Protein 8X3X (pdb70)

Nearest PDB structures (foldseek):
  8x3x-assembly1_B  TM=1.002E+00  e=0.000E+00  Brevibacillus
  8xod-assembly2_C  TM=1.001E+00  e=0.000E+00  Brevibacillus
  6lpi-assembly1_A  TM=9.010E-01  e=2.140E-49  Escherichia coli K-12
  6lpi-assembly4_D  TM=9.092E-01  e=2.651E-47  Escherichia coli K-12
  6deo-assembly1_A  TM=9.038E-01  e=7.272E-44  Candida albicans SC5314

Sequence (1070 aa):
SSKTVTAVELLVRQMEAEGVSYVFGIPGGPLMPLYEAIFSRKKIQPILTKHEEGAAFMAEGYARVSGKLGVCCATTGPGATNALTGIACAYSDSTPVLLLTAQVGTAAFGKGALQESTVHGVDLVSIFSPITKLSVMIPTAEKMGEMTRRALRTAQSGRPGPIHLNIPADIAKHPVPLEVFPPMNYRGGKPAPTIMDVVRVAELIFHAKRPAILAGHGIECAKAWEELLDFAELTGIPVATTPKGKSSFPENHALSLGVFGFAGHQKATDYLLSGDVDVLIVIGSSLGDWQTNSWDPRLTPSVALIQIDIDPMEIGKNYPVDVGINADASETLKALILCIRSSGKGIHPAMVVEAMQNRLPADTILFVDNGSCINWGVHCYLAQTPGAFQIGLGLAAMGHAVAAAIGGKLAAPDRPVVALVGDAAFAMNGMEIHTAAEYKIPVTWIVLNNGGHGLVHLGEQHQFDSKFDISSFRKSIDFCKMAESLGVKSYRAETVEDFDAALKGALAMNTPCLIDVQVDIDVLPPGMKQRFDKTVTAVELLVRQMEAEGVSYVFGIPGGPLMPLYEAIFSRKKIQPILTKHEEGAAFMAEGYARVSGKLGVCCATTGPGATNALTGIACAYSDSTPVLLLTAQVGTAAFGKGALQESTVHGVDLVSIFSPITKLSVMIPTAEKMGEMTRRALRTAQSGRPGPIHLNIPADIAKHPVPLEVFPPMNYRGGKPAPTIMDVVRVAELIFHAKRPAILAGHGIECAKAWEELLDFAELTGIPVATTPKGKSSFPENHALSLGVFGFAGHQKATDYLLSGDVDVLIVIGSSLGDWQTNSWDPRLTPSVALIQIDIDPMEIGKNYPVDVGINADASETLKALILCIRSSGKGIHPAMVVEAMQNRLPADTILFVDNGSCINWGVHCYLAQTPGAFQIGLGLAAMGHAVAAAIGGKLAAPDRPVVALVGDAAFAMNGMEIHTAAEYKIPVTWIVLNNGGHGLVHLGEQHQFDSKFDISSFRKSIDFCKMAESLGVKSYRAETVEDFDAALKGALAMNTPCLIDVQVDIDVLPPGMKQRFDMLNKSY

Secondary structure (DSSP, 8-state):
---EEEHHHHHHHHHHHTT--EEEE---GGGHHHHHHHHHHSSSEEEE-SSHHHHHHHHHHHHHHHTS-EEEEE-TTHHHHHTHHHHHHHHHHT--EEEEEEE--GGGTTS--TT--STTS--HHHHHGGGSSEEEE---GGGHHHHHHHHHHHHHSSS---EEEEEETTGGGSEEE-----GGGTS-------HHHHHHHHHHHHH-SSEEEEE-THHHHTT-HHHHHHHHHHHT--EEE-STTTTSS-TTSTTEEEE-STT--HHHHHHHHSS---EEEEES----TTTTTTT-GGGS-SSEEEEEES-GGGTTSSS--SEEEES-HHHHHHHHHHHHHHH-----HHHHHHHHHHHS-TT-EEEE-SSHHHHHHHHH----STT-EEE--SS--TTHHHHHHHHHHHH-TTS-EEEEEEHHHHHHHGGGHHHHHHHT---EEEEEE-SB-HHHHHHHHHHSTT---SSB-SS---HHHHHHHTT-EEEEESSHHHHHHHHHHHHHH-S-EEEEEE--TT---TTTTT---/-EEEHHHHHHHHHHHTT--EEEE---GGGHHHHHHHHHH-SSEEEE-SSHHHHHHHHHHHHHHHSS-EEEEE-TTHHHHHTHHHHHHHHHTT--EEEEEEE--GGGTTTT-TT--STTS--HHHHHGGGSSEEEE---GGGHHHHHHHHHHHHHSSS---EEEEEETTGGGSEEE-----GGGTS-------HHHHHHHHHHHHH-SS-EEEE-THHHHHT-HHHHHHHHHHHT--EEE-STTTTSS-TTSTTEEEE-STT--HHHHHHHHSS--SEEEEES----TTTTTTT-GGGS-SSEEEEEES-GGGTTSSS--SEEEES-HHHHHHHHHHHHHHH-----HHHHHHHHHHHS-TT-EEEE-SSHHHHHHHHH----STT-EEE--SS--TTHHHHHHHHHHHH-TTS-EEEEEEHHHHHHHGGGHHHHHHHT---EEEEEE-SB-HHHHHHHHHHSTT---SSB-SS---HHHHHHHTT-EEEEESSHHHHHHHHHHHHHHSS-EEEEEE--TT---TTTTTTTHHHHHH-

Solvent-accessible surface area: 34961 Å² total; per-residue (Å²): 172,97,132,72,10,41,0,4,31,8,0,0,45,4,0,25,40,16,33,8,38,37,0,1,0,3,8,10,24,24,5,7,2,4,1,28,5,2,73,75,78,185,143,4,99,18,6,13,1,7,15,6,2,0,1,0,0,0,0,2,0,12,2,22,34,31,32,68,2,2,1,1,1,0,14,0,0,7,4,0,3,12,1,0,3,0,0,0,1,0,76,26,1,12,2,23,0,1,0,0,0,1,2,15,8,54,87,17,60,23,60,29,11,43,26,11,1,12,114,121,18,2,21,0,40,46,0,0,61,30,0,10,81,37,18,34,59,0,64,65,9,111,61,0,10,88,36,0,41,121,1,1,87,32,0,35,36,40,85,23,2,0,0,0,0,0,9,0,2,23,14,4,70,79,98,5,79,56,100,54,68,71,34,157,89,18,61,64,77,103,57,59,17,84,141,154,32,7,69,117,0,4,97,38,15,57,122,21,182,94,23,0,0,0,0,0,18,18,0,20,36,15,113,0,59,142,29,0,54,42,0,0,93,58,34,42,0,18,1,0,4,3,2,34,2,3,5,6,3,26,16,94,48,106,38,9,15,5,0,0,10,14,3,19,34,122,102,0,38,80,40,4,9,66,52,93,7,14,2,1,0,0,0,11,5,32,6,2,32,30,35,0,58,67,39,18,110,144,5,64,15,77,94,3,5,0,2,1,16,34,24,67,156,17,39,32,78,25,14,103,48,72,1,36,2,70,0,2,8,10,60,0,0,98,31,0,18,133,35,12,124,96,56,69,155,67,12,86,1,27,86,0,4,91,9,0,60,114,78,19,54,94,58,3,2,0,5,1,0,7,24,20,1,6,0,10,0,0,65,42,23,68,3,91,35,74,13,8,1,6,1,6,17,24,3,10,1,46,0,7,3,0,0,2,0,0,0,0,14,28,25,9,93,123,59,29,4,0,0,1,0,17,3,8,2,0,2,18,7,0,10,2,0,2,0,0,19,18,85,134,5,27,1,8,0,0,0,6,10,24,11,3,17,9,43,24,25,3,6,5,70,82,91,16,121,75,129,16,69,10,1,43,18,164,123,60,4,50,0,27,66,0,0,96,3,3,29,4,84,36,84,101,0,87,64,57,122,66,0,46,68,2,0,127,22,4,48,88,51,107,42,2,0,0,0,2,0,63,12,70,27,77,33,62,3,27,29,4,116,146,93,34,162,194,64,15,40,0,4,34,8,0,0,55,3,0,26,41,18,32,11,41,44,0,0,0,3,8,10,54,37,6,8,14,4,2,28,7,2,57,58,62,166,132,4,85,10,2,14,1,8,15,8,1,0,1,0,0,0,0,2,1,12,2,20,34,30,32,78,3,1,0,2,1,0,14,0,0,7,3,0,2,13,1,0,2,0,0,0,0,0,79,26,1,12,4,20,0,0,0,0,0,1,2,13,22,82,94,18,61,23,59,28,12,45,23,10,1,11,112,127,18,3,19,0,38,44,0,0,58,30,0,11,78,38,17,35,60,0,68,69,9,115,64,0,11,84,34,1,43,114,0,0,83,33,0,33,35,37,82,20,2,0,0,0,0,0,9,4,31,50,10,4,105,87,100,7,84,48,104,54,79,69,35,162,103,19,69,63,80,96,57,63,18,74,136,138,42,10,80,112,0,3,83,17,15,56,130,20,194,87,22,0,0,0,0,0,19,20,0,21,37,16,113,0,64,122,24,0,50,54,0,0,93,63,34,42,0,16,1,0,4,2,3,33,2,4,4,6,2,28,19,99,45,100,36,7,7,12,0,0,7,13,4,17,42,124,119,0,42,79,43,5,13,62,54,91,6,17,2,2,0,0,0,11,5,31,6,2,22,30,39,0,71,20,44,19,107,140,6,70,16,83,94,3,5,0,2,0,15,34,24,67,156,20,39,33,74,28,11,110,46,93,9,35,2,70,0,4,9,12,65,0,0,88,31,0,13,122,41,12,132,102,58,68,154,67,11,88,2,32,83,0,3,90,10,0,56,125,87,16,57,78,58,1,3,1,6,1,0,8,24,20,2,6,0,10,0,0,58,44,19,62,2,81,30,72,13,6,1,6,1,6,16,25,2,11,0,44,0,9,4,0,0,1,0,0,0,0,21,27,24,14,92,139,61,27,4,1,0,1,0,18,2,9,3,0,3,18,6,0,11,2,0,2,0,0,23,19,69,128,5,38,1,7,0,0,0,5,10,23,10,2,15,9,43,25,24,2,5,3,66,85,32,6,121,75,129,14,70,8,1,47,18,147,134,60,3,63,0,24,53,0,0,76,2,1,31,4,108,29,61,105,0,88,61,46,126,73,0,40,64,2,0,106,18,5,54,73,41,118,58,8,0,0,0,2,0,64,13,72,28,75,30,68,3,30,30,2,114,140,44,10,78,74,20,68,139,24,39

Foldseek 3Di:
DADWFFLLLLLVVQVVLQVAAEEEFADDDLCVLNVVSCVVVPGRYYFYFDWLCLRLLLQQLLCLQQVGEGEYEAEAAPRLVRNQVSQLLQLLLLTEYEYEYEAEAPVCPLVPDDSHCPPNHVPSQVVNVVRFLERDEQPASQCSQVVSLVSRQSQLAQRHHYYYYYYYSVSRGDIYHNDHDRNCVRHDDWFAFDPVLLVVVLVCLLPWPAEAEEEESLLSNLVQLVLVVVLCVLSVHAYEYALQCPQSYQQVDPRYQAHPFFLTDPSVVCRQQVQRHAEYEYEADLPDCRRCVHLPVSNDHNHFYHYEGCHQVSFCPRHHGPHYTNTRRNNHSVSNVVVNVVVVRLDALLLLLVLCLVDFPLQEQEEEAAALSSSSCRNRHRNGHHSSYHYSPSVRDQLSRLSNQLSNCVSPVPHAYEYEHEQVSCVVRVLRVLSLQVVQRQYEYEYAFQQWRLLVCQLCVPPVVVPDDPTHHPDTDDVCVVCVVSVAHEFEASDSVSSSVQVVVSVVPSGYYYYHNHYHSNDDGRNVVVDVD/DKFALLLLLVVQVVLQVAAEEEFADDDLRVLNVVSCVVVPGRYYFYFPWLLLRLLQQQLLQLQQVGEGEYEAEAAPRLVRNQVSQLLQLLLLTEYEYEYEAEAPVCPLVDDDSHQPPNHVPSQVVCVVRFQERDEDPASQCSVVVSLVSRQRQLPQRHHYYYYYYYSVSRGDMYDNDHDRNPVRHDDWFAFDPVLLVVVLVCLLPWPAEAEEEESLLSNLVQQVLVVLLCVLRVHAYEYALQRPQSYQCVDPRYQAHPFFLTDPSVVCRQLVQRHAEYEYEADLCDCRNCVHLPVSNDHNHFYHYEGCHQCSFCPRHRGPHYTNTRRNNHSVSNSVVNVVVPRCDALLLVLVLCQVPFDLQEQEEEAAALSSSNCRNRHGNRHHSSYHYSPSPRDQLSSLSNQLSNCVSPVVHAYEYEHEQVSCVVRVLRVLSCQVVQRQYEYEYAFQQWGLLVCQCCVPPVVVPDDPTHHPDTDDVQVVCVVSVAHEFERSDSVSSSVQVVCSVPPSGYYYYHNHHHSPDDGRNSVVPSVVVVVVD

B-factor: mean 42.08, std 12.71, range [18.89, 112.91]

Radius of gyration: 29.62 Å; Cα contacts (8 Å, |Δi|>4): 2730; chains: 2; bounding box: 108×72×62 Å

Structure (mmCIF, N/CA/C/O backbone):
data_8X3X
#
_entry.id   8X3X
#
_cell.length_a   97.341
_cell.length_b   110.365
_cell.length_c   112.514
_cell.angle_alpha   90.000
_cell.angle_beta   90.000
_cell.angle_gamma   90.000
#
_symmetry.space_group_name_H-M   'P 2 21 21'
#
loop_
_entity.id
_entity.type
_entity.pdbx_description
1 polymer BbmA
2 non-polymer 'THIAMINE DIPHOSPHATE'
3 non-polymer "ADENOSINE-5'-DIPHOSPHATE"
4 non-polymer '3-(4-HYDROXY-PHENYL)PYRUVIC ACID'
5 non-polymer 'MAGNESIUM ION'
6 water water
#
loop_
_atom_site.group_PDB
_atom_site.id
_atom_site.type_symbol
_atom_site.label_atom_id
_atom_site.label_alt_id
_atom_site.label_comp_id
_atom_site.label_asym_id
_atom_site.label_entity_id
_atom_site.label_seq_id
_atom_site.pdbx_PDB_ins_code
_atom_site.Cartn_x
_atom_site.Cartn_y
_atom_site.Cartn_z
_atom_site.occupancy
_atom_site.B_iso_or_equiv
_atom_site.auth_seq_id
_atom_site.auth_comp_id
_atom_site.auth_asym_id
_atom_site.auth_atom_id
_atom_site.pdbx_PDB_model_num
ATOM 1 N N . SER A 1 3 ? -39.74800 29.76900 23.73000 1.000 68.55296 -1 SER A N 1
ATOM 2 C CA . SER A 1 3 ? -39.51200 30.00200 25.15100 1.000 64.24191 -1 SER A CA 1
ATOM 3 C C . SER A 1 3 ? -40.12000 28.88500 26.01500 1.000 59.09656 -1 SER A C 1
ATOM 4 O O . SER A 1 3 ? -40.14700 28.98500 27.24800 1.000 53.36692 -1 SER A O 1
ATOM 7 N N . SER A 1 4 ? -40.59700 27.83100 25.35100 1.000 54.53285 0 SER A N 1
ATOM 8 C CA . SER A 1 4 ? -41.27100 26.69900 25.97500 1.000 58.15960 0 SER A CA 1
ATOM 9 C C . SER A 1 4 ? -40.26000 25.74800 26.61100 1.000 55.09871 0 SER A C 1
ATOM 10 O O . SER A 1 4 ? -39.05100 25.81800 26.37100 1.000 52.83265 0 SER A O 1
ATOM 13 N N . LYS A 1 5 ? -40.75200 24.83900 27.39900 1.000 51.05349 1 LYS A N 1
ATOM 14 C CA . LYS A 1 5 ? -39.93100 23.89000 28.07300 1.000 51.57197 1 LYS A CA 1
ATOM 15 C C . LYS A 1 5 ? -39.17900 22.97000 27.10900 1.000 45.02119 1 LYS A C 1
ATOM 16 O O . LYS A 1 5 ? -39.67400 22.59400 26.09900 1.000 44.55008 1 LYS A O 1
ATOM 22 N N . THR A 1 6 ? -37.96600 22.63500 27.45900 1.000 38.43619 2 THR A N 1
ATOM 23 C CA . THR A 1 6 ? -37.17600 21.74100 26.67700 1.000 44.04475 2 THR A CA 1
ATOM 24 C C . THR A 1 6 ? -36.80500 20.48100 27.43200 1.000 41.54709 2 THR A C 1
ATOM 25 O O . THR A 1 6 ? -36.78700 20.48300 28.61900 1.000 38.17037 2 THR A O 1
ATOM 29 N N . VAL A 1 7 ? -36.55300 19.40400 26.70500 1.000 37.74400 3 VAL A N 1
ATOM 30 C CA . VAL A 1 7 ? -36.05500 18.16200 27.27600 1.000 36.30698 3 VAL A CA 1
ATOM 31 C C . VAL A 1 7 ? -34.81400 17.78000 26.48100 1.000 39.04679 3 VAL A C 1
ATOM 32 O O . VAL A 1 7 ? -34.57300 18.29600 25.38600 1.000 42.21559 3 VAL A O 1
ATOM 36 N N . THR A 1 8 ? -34.01600 16.87000 27.03800 1.000 35.37529 4 THR A N 1
ATOM 37 C CA . THR A 1 8 ? -32.91300 16.32500 26.25200 1.000 30.71421 4 THR A CA 1
ATOM 38 C C . THR A 1 8 ? -33.46600 15.56400 25.05400 1.000 29.57460 4 THR A C 1
ATOM 39 O O . THR A 1 8 ? -34.58600 15.04900 25.08600 1.000 32.88552 4 THR A O 1
ATOM 43 N N . ALA A 1 9 ? -32.66200 15.49100 23.98400 1.000 30.49050 5 ALA A N 1
ATOM 44 C CA . ALA A 1 9 ? -33.10300 14.75900 22.80100 1.000 33.39874 5 ALA A CA 1
ATOM 45 C C . ALA A 1 9 ? -33.44500 13.32000 23.14800 1.000 38.98362 5 ALA A C 1
ATOM 46 O O . ALA A 1 9 ? -34.42400 12.76100 22.63500 1.000 37.49923 5 ALA A O 1
ATOM 48 N N . VAL A 1 10 ? -32.63600 12.69500 24.00600 1.000 32.16701 6 VAL A N 1
ATOM 49 C CA . VAL A 1 10 ? -32.87900 11.29500 24.32300 1.000 37.17551 6 VAL A CA 1
ATOM 50 C C . VAL A 1 10 ? -34.14100 11.15000 25.18400 1.000 33.95670 6 VAL A C 1
ATOM 51 O O . VAL A 1 10 ? -34.89200 10.18400 25.03000 1.000 32.57496 6 VAL A O 1
ATOM 55 N N . GLU A 1 11 ? -34.43100 12.11900 26.06600 1.000 35.33318 7 GLU A N 1
ATOM 56 C CA . GLU A 1 11 ? -35.70200 12.05800 26.78700 1.000 31.14321 7 GLU A CA 1
ATOM 57 C C . GLU A 1 11 ? -36.89400 12.28000 25.85400 1.000 33.14082 7 GLU A C 1
ATOM 58 O O . GLU A 1 11 ? -37.96500 11.69900 26.07300 1.000 27.24537 7 GLU A O 1
ATOM 64 N N . LEU A 1 12 ? -36.74200 13.10400 24.81000 1.000 32.67234 8 LEU A N 1
ATOM 65 C CA . LEU A 1 12 ? -37.81600 13.20900 23.82300 1.000 33.24872 8 LEU A CA 1
ATOM 66 C C . LEU A 1 12 ? -38.09100 11.85300 23.18900 1.000 31.75907 8 LEU A C 1
ATOM 67 O O . LEU A 1 12 ? -39.25000 11.43700 23.04900 1.000 29.50091 8 LEU A O 1
ATOM 72 N N . LEU A 1 13 ? -37.02500 11.14100 22.81700 1.000 28.95874 9 LEU A N 1
ATOM 73 C CA . LEU A 1 13 ? -37.16700 9.81200 22.22200 1.000 31.76960 9 LEU A CA 1
ATOM 74 C C . LEU A 1 13 ? -37.95200 8.87300 23.14100 1.000 32.81446 9 LEU A C 1
ATOM 75 O O . LEU A 1 13 ? -38.88900 8.19200 22.70600 1.000 30.52998 9 LEU A O 1
ATOM 80 N N . VAL A 1 14 ? -37.59600 8.84100 24.43000 1.000 29.92727 10 VAL A N 1
ATOM 81 C CA . VAL A 1 14 ? -38.31400 7.98600 25.38200 1.000 29.20087 10 VAL A CA 1
ATOM 82 C C . VAL A 1 14 ? -39.79400 8.36000 25.42100 1.000 27.84018 10 VAL A C 1
ATOM 83 O O . VAL A 1 14 ? -40.67800 7.49700 25.33600 1.000 33.37505 10 VAL A O 1
ATOM 87 N N . ARG A 1 15 ? -40.08300 9.66300 25.54700 1.000 30.88002 11 ARG A N 1
ATOM 88 C CA . ARG A 1 15 ? -41.46600 10.12500 25.59600 1.000 29.18245 11 ARG A CA 1
ATOM 89 C C . ARG A 1 15 ? -42.23400 9.73900 24.33500 1.000 32.10648 11 ARG A C 1
ATOM 90 O O . ARG A 1 15 ? -43.40400 9.34800 24.41300 1.000 34.24095 11 ARG A O 1
ATOM 98 N N . GLN A 1 16 ? -41.60700 9.86200 23.16100 1.000 31.69327 12 GLN A N 1
ATOM 99 C CA . GLN A 1 16 ? -42.30600 9.48700 21.93300 1.000 27.94809 12 GLN A CA 1
ATOM 100 C C . GLN A 1 16 ? -42.54800 7.98500 21.87700 1.000 33.04607 12 GLN A C 1
ATOM 101 O O . GLN A 1 16 ? -43.57300 7.53600 21.35300 1.000 28.54290 12 GLN A O 1
ATOM 107 N N . MET A 1 17 ? -41.61300 7.18900 22.39700 1.000 30.70105 13 MET A N 1
ATOM 108 C CA . MET A 1 17 ? -41.85400 5.75500 22.50400 1.000 30.11414 13 MET A CA 1
ATOM 109 C C . MET A 1 17 ? -42.98400 5.46100 23.48100 1.000 28.68765 13 MET A C 1
ATOM 110 O O . MET A 1 17 ? -43.77500 4.53600 23.26400 1.000 29.59039 13 MET A O 1
ATOM 115 N N . GLU A 1 18 ? -43.06200 6.21900 24.57900 1.000 30.51945 14 GLU A N 1
ATOM 116 C CA . GLU A 1 18 ? -44.16800 6.02600 25.51400 1.000 36.34120 14 GLU A CA 1
ATOM 117 C C . GLU A 1 18 ? -45.49700 6.19300 24.80000 1.000 36.34120 14 GLU A C 1
ATOM 118 O O . GLU A 1 18 ? -46.44000 5.42800 25.03400 1.000 30.88791 14 GLU A O 1
ATOM 124 N N . ALA A 1 19 ? -45.58600 7.19500 23.91700 1.000 31.20637 15 ALA A N 1
ATOM 125 C CA . ALA A 1 19 ? -46.83300 7.44400 23.21100 1.000 33.76194 15 ALA A CA 1
ATOM 126 C C . ALA A 1 19 ? -47.19000 6.30400 22.26300 1.000 35.58321 15 ALA A C 1
ATOM 127 O O . ALA A 1 19 ? -48.35800 6.17100 21.90100 1.000 36.34910 15 ALA A O 1
ATOM 129 N N . GLU A 1 20 ? -46.22600 5.45900 21.87100 1.000 35.43583 16 GLU A N 1
ATOM 130 C CA . GLU A 1 20 ? -46.53900 4.26200 21.09300 1.000 31.90909 16 GLU A CA 1
ATOM 131 C C . GLU A 1 20 ? -46.89300 3.05500 21.96200 1.000 35.55953 16 GLU A C 1
ATOM 132 O O . GLU A 1 20 ? -47.11200 1.96700 21.42100 1.000 38.30196 16 GLU A O 1
ATOM 138 N N . GLY A 1 21 ? -46.94000 3.20500 23.28300 1.000 37.19920 17 GLY A N 1
ATOM 139 C CA . GLY A 1 21 ? -47.22700 2.07400 24.15600 1.000 30.36417 17 GLY A CA 1
ATOM 140 C C . GLY A 1 21 ? -46.06000 1.13900 24.38700 1.000 36.54386 17 GLY A C 1
ATOM 141 O O . GLY A 1 21 ? -46.26800 0.00600 24.83400 1.000 35.28844 17 GLY A O 1
ATOM 142 N N . VAL A 1 22 ? -44.83600 1.55700 24.06200 1.000 32.59865 18 VAL A N 1
ATOM 143 C CA . VAL A 1 22 ? -43.67800 0.73500 24.38200 1.000 28.69291 18 VAL A CA 1
ATOM 144 C C . VAL A 1 22 ? -43.60000 0.56800 25.89600 1.000 32.92237 18 VAL A C 1
ATOM 145 O O . VAL A 1 22 ? -43.78200 1.53000 26.65300 1.000 37.27815 18 VAL A O 1
ATOM 149 N N . SER A 1 23 ? -43.34500 -0.66400 26.35100 1.000 35.57269 19 SER A N 1
ATOM 150 C CA . SER A 1 23 ? -43.27800 -0.96200 27.78000 1.000 38.43882 19 SER A CA 1
ATOM 151 C C . SER A 1 23 ? -41.91000 -1.42800 28.25300 1.000 35.25423 19 SER A C 1
ATOM 152 O O . SER A 1 23 ? -41.63400 -1.36200 29.45600 1.000 29.82463 19 SER A O 1
ATOM 155 N N . TYR A 1 24 ? -41.07300 -1.93700 27.36200 1.000 33.65404 20 TYR A N 1
ATOM 156 C CA . TYR A 1 24 ? -39.77700 -2.47800 27.73900 1.000 34.36728 20 TYR A CA 1
ATOM 157 C C . TYR A 1 24 ? -38.74600 -2.05400 26.71000 1.000 33.85932 20 TYR A C 1
ATOM 158 O O . TYR A 1 24 ? -39.07300 -1.84900 25.53800 1.000 32.86710 20 TYR A O 1
ATOM 167 N N . VAL A 1 25 ? -37.49700 -1.93300 27.15100 1.000 29.74830 21 VAL A N 1
ATOM 168 C CA . VAL A 1 25 ? -36.36000 -1.79200 26.24200 1.000 30.18783 21 VAL A CA 1
ATOM 169 C C . VAL A 1 25 ? -35.33000 -2.84500 26.63600 1.000 28.66659 21 VAL A C 1
ATOM 170 O O . VAL A 1 25 ? -34.79000 -2.81100 27.75200 1.000 33.23820 21 VAL A O 1
ATOM 174 N N . PHE A 1 26 ? -35.07700 -3.78400 25.74100 1.000 29.15086 22 PHE A N 1
ATOM 175 C CA . PHE A 1 26 ? -34.16000 -4.88800 25.99800 1.000 30.94055 22 PHE A CA 1
ATOM 176 C C . PHE A 1 26 ? -32.78500 -4.52200 25.47100 1.000 29.32194 22 PHE A C 1
ATOM 177 O O . PHE A 1 26 ? -32.66100 -4.08900 24.32100 1.000 27.81912 22 PHE A O 1
ATOM 185 N N . GLY A 1 27 ? -31.75300 -4.70200 26.29100 1.000 29.68777 23 GLY A N 1
ATOM 186 C CA . GLY A 1 27 ? -30.42200 -4.43000 25.78500 1.000 30.05887 23 GLY A CA 1
ATOM 187 C C . GLY A 1 27 ? -29.36100 -4.53400 26.85700 1.000 32.48547 23 GLY A C 1
ATOM 188 O O . GLY A 1 27 ? -29.58800 -5.05100 27.95700 1.000 32.85131 23 GLY A O 1
ATOM 189 N N . ILE A 1 28 ? -28.19000 -4.02500 26.50300 1.000 29.98254 24 ILE A N 1
ATOM 190 C CA . ILE A 1 28 ? -27.01200 -4.05500 27.36400 1.000 31.69591 24 ILE A CA 1
ATOM 191 C C . ILE A 1 28 ? -26.37700 -2.66900 27.30300 1.000 35.76481 24 ILE A C 1
ATOM 192 O O . ILE A 1 28 ? -26.16800 -2.11500 26.21600 1.000 33.63561 24 ILE A O 1
ATOM 197 N N . PRO A 1 29 ? -26.10200 -2.06100 28.44200 1.000 35.92536 25 PRO A N 1
ATOM 198 C CA . PRO A 1 29 ? -25.52700 -0.71500 28.44900 1.000 35.57005 25 PRO A CA 1
ATOM 199 C C . PRO A 1 29 ? -24.10700 -0.67700 27.88900 1.000 43.91842 25 PRO A C 1
ATOM 200 O O . PRO A 1 29 ? -23.42900 -1.68900 27.66900 1.000 34.45413 25 PRO A O 1
ATOM 204 N N . GLY A 1 30 ? -23.67800 0.55600 27.66000 1.000 37.62293 26 GLY A N 1
ATOM 205 C CA . GLY A 1 30 ? -22.33700 0.88200 27.22300 1.000 37.17551 26 GLY A CA 1
ATOM 206 C C . GLY A 1 30 ? -22.15800 2.37100 27.39200 1.000 40.32062 26 GLY A C 1
ATOM 207 O O . GLY A 1 30 ? -23.13800 3.12200 27.46300 1.000 38.99152 26 GLY A O 1
ATOM 208 N N . GLY A 1 31 ? -20.89700 2.78500 27.49100 1.000 36.73598 27 GLY A N 1
ATOM 209 C CA . GLY A 1 31 ? -20.57000 4.16100 27.76800 1.000 39.54948 27 GLY A CA 1
ATOM 210 C C . GLY A 1 31 ? -21.40000 5.16100 26.97900 1.000 44.32900 27 GLY A C 1
ATOM 211 O O . GLY A 1 31 ? -22.10300 6.00600 27.54600 1.000 38.88098 27 GLY A O 1
ATOM 212 N N . PRO A 1 32 ? -21.31900 5.09200 25.64600 1.000 37.71505 28 PRO A N 1
ATOM 213 C CA . PRO A 1 32 ? -22.03600 6.07800 24.81600 1.000 37.49923 28 PRO A CA 1
ATOM 214 C C . PRO A 1 32 ? -23.54600 5.95200 24.90000 1.000 37.22552 28 PRO A C 1
ATOM 215 O O . PRO A 1 32 ? -24.25600 6.88500 24.49900 1.000 31.30639 28 PRO A O 1
ATOM 219 N N . LEU A 1 33 ? -24.05700 4.83300 25.40000 1.000 38.91519 29 LEU A N 1
ATOM 220 C CA . LEU A 1 33 ? -25.49100 4.60600 25.52100 1.000 36.64650 29 LEU A CA 1
ATOM 221 C C . LEU A 1 33 ? -26.06100 5.07900 26.85400 1.000 42.24717 29 LEU A C 1
ATOM 222 O O . LEU A 1 33 ? -27.28800 5.13600 27.00300 1.000 39.47842 29 LEU A O 1
ATOM 227 N N . MET A 1 34 ? -25.21300 5.41300 27.82600 1.000 36.15960 30 MET A N 1
ATOM 228 C CA . MET A 1 34 ? -25.70800 5.71400 29.16800 1.000 32.33809 30 MET A CA 1
ATOM 229 C C . MET A 1 34 ? -26.79600 6.78600 29.20300 1.000 35.48320 30 MET A C 1
ATOM 230 O O . MET A 1 34 ? -27.71500 6.66200 30.02900 1.000 38.39934 30 MET A O 1
ATOM 235 N N . PRO A 1 35 ? -26.75100 7.85000 28.39400 1.000 37.99140 31 PRO A N 1
ATOM 236 C CA . PRO A 1 35 ? -27.81100 8.87500 28.49100 1.000 38.67306 31 PRO A CA 1
ATOM 237 C C . PRO A 1 35 ? -29.21000 8.32500 28.22400 1.000 32.50916 31 PRO A C 1
ATOM 238 O O . PRO A 1 35 ? -30.18100 8.79300 28.84100 1.000 33.56455 31 PRO A O 1
ATOM 242 N N . LEU A 1 36 ? -29.33500 7.33200 27.33700 1.000 31.43535 32 LEU A N 1
ATOM 243 C CA . LEU A 1 36 ? -30.62600 6.67800 27.10900 1.000 33.65667 32 LEU A CA 1
ATOM 244 C C . LEU A 1 36 ? -31.14800 6.02500 28.38500 1.000 35.33318 32 LEU A C 1
ATOM 245 O O . LEU A 1 36 ? -32.32800 6.16100 28.73500 1.000 31.76433 32 LEU A O 1
ATOM 250 N N . TYR A 1 37 ? -30.27900 5.28400 29.08400 1.000 30.93266 33 TYR A N 1
ATOM 251 C CA . TYR A 1 37 ? -30.68500 4.67900 30.34900 1.000 35.78061 33 TYR A CA 1
ATOM 252 C C . TYR A 1 37 ? -30.99600 5.73700 31.40500 1.000 36.80704 33 TYR A C 1
ATOM 253 O O . TYR A 1 37 ? -31.92100 5.56900 32.20700 1.000 39.35209 33 TYR A O 1
ATOM 262 N N . GLU A 1 38 ? -30.23900 6.83600 31.43300 1.000 33.92775 34 GLU A N 1
ATOM 263 C CA . GLU A 1 38 ? -30.56700 7.90100 32.37400 1.000 33.84090 34 GLU A CA 1
ATOM 264 C C . GLU A 1 38 ? -31.97000 8.44500 32.10700 1.000 39.42052 34 GLU A C 1
ATOM 265 O O . GLU A 1 38 ? -32.73200 8.71500 33.04300 1.000 32.19597 34 GLU A O 1
ATOM 271 N N . ALA A 1 39 ? -32.33700 8.60600 30.83200 1.000 34.44360 35 ALA A N 1
ATOM 272 C CA . ALA A 1 39 ? -33.66300 9.12700 30.53200 1.000 33.90670 35 ALA A CA 1
ATOM 273 C C . ALA A 1 39 ? -34.73200 8.11400 30.91500 1.000 36.72809 35 ALA A C 1
ATOM 274 O O . ALA A 1 39 ? -35.76000 8.47600 31.50200 1.000 38.18616 35 ALA A O 1
ATOM 276 N N . ILE A 1 40 ? -34.49600 6.83100 30.61300 1.000 31.30112 36 ILE A N 1
ATOM 277 C CA . ILE A 1 40 ? -35.48400 5.80500 30.94000 1.000 28.08495 36 ILE A CA 1
ATOM 278 C C . ILE A 1 40 ? -35.73700 5.75900 32.44300 1.000 36.55438 36 ILE A C 1
ATOM 279 O O . ILE A 1 40 ? -36.88500 5.80700 32.89800 1.000 37.25183 36 ILE A O 1
ATOM 284 N N . PHE A 1 41 ? -34.67200 5.65700 33.24200 1.000 33.41190 37 PHE A N 1
ATOM 285 C CA . PHE A 1 41 ? -34.86000 5.62100 34.68700 1.000 41.91292 37 PHE A CA 1
ATOM 286 C C . PHE A 1 41 ? -35.41400 6.93800 35.20800 1.000 44.25267 37 PHE A C 1
ATOM 287 O O . PHE A 1 41 ? -36.06300 6.96200 36.25700 1.000 41.16283 37 PHE A O 1
ATOM 295 N N . SER A 1 42 ? -35.19500 8.02700 34.47500 1.000 43.32625 38 SER A N 1
ATOM 296 C CA . SER A 1 42 ? -35.79000 9.30500 34.84100 1.000 43.38678 38 SER A CA 1
ATOM 297 C C . SER A 1 42 ? -37.31100 9.29200 34.70000 1.000 44.00264 38 SER A C 1
ATOM 298 O O . SER A 1 42 ? -38.00800 9.92500 35.50100 1.000 40.74962 38 SER A O 1
ATOM 301 N N . ARG A 1 43 ? -37.83500 8.62700 33.69200 1.000 43.18413 39 ARG A N 1
ATOM 302 C CA . ARG A 1 43 ? -39.25400 8.65400 33.39800 1.000 45.10804 39 ARG A CA 1
ATOM 303 C C . ARG A 1 43 ? -40.13000 7.67300 34.15000 1.000 46.57664 39 ARG A C 1
ATOM 304 O O . ARG A 1 43 ? -41.30300 7.89400 34.28800 1.000 50.50342 39 ARG A O 1
ATOM 312 N N . LYS A 1 44 ? -39.54600 6.61300 34.62900 1.000 45.48966 40 LYS A N 1
ATOM 313 C CA . LYS A 1 44 ? -40.26300 5.62500 35.38100 1.000 53.74855 40 LYS A CA 1
ATOM 314 C C . LYS A 1 44 ? -41.59100 5.11700 34.76600 1.000 49.92967 40 LYS A C 1
ATOM 315 O O . LYS A 1 44 ? -42.60000 5.17200 35.38500 1.000 50.11390 40 LYS A O 1
ATOM 321 N N . LYS A 1 45 ? -41.54000 4.63300 33.53700 1.000 48.21631 41 LYS A N 1
ATOM 322 C CA . LYS A 1 45 ? -42.67100 4.08800 32.81600 1.000 44.62904 41 LYS A CA 1
ATOM 323 C C . LYS A 1 45 ? -42.15900 2.92700 31.96700 1.000 46.46610 41 LYS A C 1
ATOM 324 O O . LYS A 1 45 ? -42.46500 1.83100 32.25100 1.000 56.06988 41 LYS A O 1
ATOM 330 N N . ILE A 1 46 ? -41.34900 3.16400 30.96300 1.000 41.08914 42 ILE A N 1
ATOM 331 C CA . ILE A 1 46 ? -40.73400 2.09500 30.19500 1.000 41.80764 42 ILE A CA 1
ATOM 332 C C . ILE A 1 46 ? -39.70400 1.39300 31.07700 1.000 42.08663 42 ILE A C 1
ATOM 333 O O . ILE A 1 46 ? -38.96400 2.02000 31.72400 1.000 39.66265 42 ILE A O 1
ATOM 338 N N . GLN A 1 47 ? -39.68800 0.08700 31.11300 1.000 32.77761 43 GLN A N 1
ATOM 339 C CA . GLN A 1 47 ? -38.73800 -0.59100 31.98500 1.000 34.88576 43 GLN A CA 1
ATOM 340 C C . GLN A 1 47 ? -37.59900 -1.19500 31.17900 1.000 32.58022 43 GLN A C 1
ATOM 341 O O . GLN A 1 47 ? -37.84800 -1.86500 30.16900 1.000 36.55175 43 GLN A O 1
ATOM 347 N N . PRO A 1 48 ? -36.35300 -0.99300 31.59600 1.000 32.60128 44 PRO A N 1
ATOM 348 C CA . PRO A 1 48 ? -35.22700 -1.63000 30.90500 1.000 35.41740 44 PRO A CA 1
ATOM 349 C C . PRO A 1 48 ? -35.03600 -3.06600 31.38500 1.000 38.37302 44 PRO A C 1
ATOM 350 O O . PRO A 1 48 ? -35.24000 -3.37900 32.55800 1.000 36.13065 44 PRO A O 1
ATOM 354 N N . ILE A 1 49 ? -34.68400 -3.94800 30.44900 1.000 31.10110 45 ILE A N 1
ATOM 355 C CA . ILE A 1 49 ? -34.38200 -5.35400 30.72400 1.000 32.11964 45 ILE A CA 1
ATOM 356 C C . ILE A 1 49 ? -32.93500 -5.59500 30.31200 1.000 31.95383 45 ILE A C 1
ATOM 357 O O . ILE A 1 49 ? -32.61700 -5.55300 29.12000 1.000 32.33282 45 ILE A O 1
ATOM 362 N N . LEU A 1 50 ? -32.06500 -5.86000 31.28400 1.000 31.55642 46 LEU A N 1
ATOM 363 C CA . LEU A 1 50 ? -30.67300 -6.20700 31.00300 1.000 32.04332 46 LEU A CA 1
ATOM 364 C C . LEU A 1 50 ? -30.58700 -7.66500 30.54800 1.000 31.59326 46 LEU A C 1
ATOM 365 O O . LEU A 1 50 ? -30.95900 -8.57300 31.30000 1.000 36.04116 46 LEU A O 1
ATOM 370 N N . THR A 1 51 ? -30.10800 -7.90000 29.32000 1.000 27.32696 47 THR A N 1
ATOM 371 C CA . THR A 1 51 ? -29.96000 -9.26300 28.82800 1.000 28.87451 47 THR A CA 1
ATOM 372 C C . THR A 1 51 ? -28.50800 -9.70400 28.95200 1.000 34.94366 47 THR A C 1
ATOM 373 O O . THR A 1 51 ? -27.63600 -8.94600 29.39000 1.000 35.34371 47 THR A O 1
ATOM 377 N N . LYS A 1 52 ? -28.24600 -10.95200 28.54600 1.000 32.71182 48 LYS A N 1
ATOM 378 C CA . LYS A 1 52 ? -26.90100 -11.51000 28.61800 1.000 33.33031 48 LYS A CA 1
ATOM 379 C C . LYS A 1 52 ? -26.10900 -11.27700 27.33600 1.000 38.16510 48 LYS A C 1
ATOM 380 O O . LYS A 1 52 ? -24.87500 -11.22200 27.38100 1.000 34.91998 48 LYS A O 1
ATOM 386 N N . HIS A 1 53 ? -26.79200 -11.11500 26.20400 1.000 32.49337 49 HIS A N 1
ATOM 387 C CA . HIS A 1 53 ? -26.16400 -10.94100 24.89800 1.000 31.99594 49 HIS A CA 1
ATOM 388 C C . HIS A 1 53 ? -27.10500 -10.04700 24.09400 1.000 39.37051 49 HIS A C 1
ATOM 389 O O . HIS A 1 53 ? -28.32600 -10.15200 24.23800 1.000 31.86961 49 HIS A O 1
ATOM 396 N N . GLU A 1 54 ? -26.55800 -9.12900 23.28800 1.000 32.29861 50 GLU A N 1
ATOM 397 C CA . GLU A 1 54 ? -27.46700 -8.23400 22.56800 1.000 26.32421 50 GLU A CA 1
ATOM 398 C C . GLU A 1 54 ? -28.30600 -8.99100 21.55300 1.000 28.66923 50 GLU A C 1
ATOM 399 O O . GLU A 1 54 ? -29.38100 -8.51600 21.16600 1.000 26.13998 50 GLU A O 1
ATOM 405 N N . GLU A 1 55 ? -27.83200 -10.15200 21.09600 1.000 24.44504 51 GLU A N 1
ATOM 406 C CA . GLU A 1 55 ? -28.66600 -10.97900 20.24000 1.000 27.01640 51 GLU A CA 1
ATOM 407 C C . GLU A 1 55 ? -29.91600 -11.41300 20.99900 1.000 27.87176 51 GLU A C 1
ATOM 408 O O . GLU A 1 55 ? -31.02000 -11.41300 20.44700 1.000 30.32469 51 GLU A O 1
ATOM 414 N N . GLY A 1 56 ? -29.75000 -11.77100 22.27600 1.000 29.99044 52 GLY A N 1
ATOM 415 C CA . GLY A 1 56 ? -30.89100 -12.11800 23.10900 1.000 26.71899 52 GLY A CA 1
ATOM 416 C C . GLY A 1 56 ? -31.86400 -10.96200 23.25700 1.000 32.15386 52 GLY A C 1
ATOM 417 O O . GLY A 1 56 ? -33.07600 -11.16600 23.26700 1.000 25.95311 52 GLY A O 1
ATOM 418 N N . ALA A 1 57 ? -31.34100 -9.72700 23.35400 1.000 29.56933 53 ALA A N 1
ATOM 419 C CA . ALA A 1 57 ? -32.22000 -8.56200 23.45500 1.000 29.96149 53 ALA A CA 1
ATOM 420 C C . ALA A 1 57 ? -33.04100 -8.37800 22.18100 1.000 28.20075 53 ALA A C 1
ATOM 421 O O . ALA A 1 57 ? -34.25300 -8.11800 22.25200 1.000 28.39288 53 ALA A O 1
ATOM 423 N N . ALA A 1 58 ? -32.41000 -8.54300 21.00400 1.000 23.94761 54 ALA A N 1
ATOM 424 C CA . ALA A 1 58 ? -33.15600 -8.40400 19.75300 1.000 21.62891 54 ALA A CA 1
ATOM 425 C C . ALA A 1 58 ? -34.23500 -9.48100 19.63300 1.000 24.38450 54 ALA A C 1
ATOM 426 O O . ALA A 1 58 ? -35.36800 -9.18600 19.22700 1.000 29.88779 54 ALA A O 1
ATOM 428 N N . PHE A 1 59 ? -33.90200 -10.73100 19.98900 1.000 28.08495 55 PHE A N 1
ATOM 429 C CA . PHE A 1 59 ? -34.88800 -11.81400 19.98000 1.000 26.52160 55 PHE A CA 1
ATOM 430 C C . PHE A 1 59 ? -36.05600 -11.50400 20.91300 1.000 29.72198 55 PHE A C 1
ATOM 431 O O . PHE A 1 59 ? -37.22000 -11.74500 20.57200 1.000 31.05109 55 PHE A O 1
ATOM 439 N N . MET A 1 60 ? -35.75700 -11.01500 22.12200 1.000 26.82690 56 MET A N 1
ATOM 440 C CA . MET A 1 60 ? -36.82000 -10.74100 23.08800 1.000 27.29538 56 MET A CA 1
ATOM 441 C C . MET A 1 60 ? -37.71300 -9.60200 22.60900 1.000 32.39073 56 MET A C 1
ATOM 442 O O . MET A 1 60 ? -38.93800 -9.63500 22.80100 1.000 26.54002 56 MET A O 1
ATOM 447 N N . ALA A 1 61 ? -37.11300 -8.57100 22.00800 1.000 26.60582 57 ALA A N 1
ATOM 448 C CA . ALA A 1 61 ? -37.91600 -7.51300 21.40200 1.000 30.06939 57 ALA A CA 1
ATOM 449 C C . ALA A 1 61 ? -38.80600 -8.07900 20.29700 1.000 26.11103 57 ALA A C 1
ATOM 450 O O . ALA A 1 61 ? -39.98500 -7.73000 20.19200 1.000 26.49265 57 ALA A O 1
ATOM 452 N N . GLU A 1 62 ? -38.26400 -8.98900 19.48700 1.000 27.25853 58 GLU A N 1
ATOM 453 C CA . GLU A 1 62 ? -39.05400 -9.60500 18.42500 1.000 28.89820 58 GLU A CA 1
ATOM 454 C C . GLU A 1 62 ? -40.18900 -10.44800 19.00600 1.000 27.90598 58 GLU A C 1
ATOM 455 O O . GLU A 1 62 ? -41.34800 -10.32900 18.57600 1.000 28.86136 58 GLU A O 1
ATOM 461 N N . GLY A 1 63 ? -39.89300 -11.27200 20.01600 1.000 26.94534 59 GLY A N 1
ATOM 462 C CA . GLY A 1 63 ? -40.95200 -12.06000 20.64000 1.000 24.76613 59 GLY A CA 1
ATOM 463 C C . GLY A 1 63 ? -42.01400 -11.18700 21.28900 1.000 26.77163 59 GLY A C 1
ATOM 464 O O . GLY A 1 63 ? -43.20900 -11.46900 21.17900 1.000 29.79041 59 GLY A O 1
ATOM 465 N N . TYR A 1 64 ? -41.58700 -10.11600 21.98300 1.000 25.26092 60 TYR A N 1
ATOM 466 C CA . TYR A 1 64 ? -42.52700 -9.18200 22.60700 1.000 27.34275 60 TYR A CA 1
ATOM 467 C C . TYR A 1 64 ? -43.41700 -8.52600 21.56000 1.000 29.25351 60 TYR A C 1
ATOM 468 O O . TYR A 1 64 ? -44.62600 -8.35000 21.76600 1.000 27.77175 60 TYR A O 1
ATOM 477 N N . ALA A 1 65 ? -42.81700 -8.09700 20.45000 1.000 27.42697 61 ALA A N 1
ATOM 478 C CA . ALA A 1 65 ? -43.58800 -7.43700 19.40200 1.000 28.68502 61 ALA A CA 1
ATOM 479 C C . ALA A 1 65 ? -44.61500 -8.38900 18.79800 1.000 33.16713 61 ALA A C 1
ATOM 480 O O . ALA A 1 65 ? -45.79200 -8.03500 18.64300 1.000 29.80621 61 ALA A O 1
ATOM 482 N N . ARG A 1 66 ? -44.18600 -9.61000 18.44700 1.000 31.88014 62 ARG A N 1
ATOM 483 C CA . ARG A 1 66 ? -45.11600 -10.54500 17.81800 1.000 30.90371 62 ARG A CA 1
ATOM 484 C C . ARG A 1 66 ? -46.28600 -10.88200 18.74500 1.000 31.26427 62 ARG A C 1
ATOM 485 O O . ARG A 1 66 ? -47.42200 -10.99000 18.29100 1.000 31.17742 62 ARG A O 1
ATOM 493 N N . VAL A 1 67 ? -46.03400 -11.06000 20.04000 1.000 28.52184 63 VAL A N 1
ATOM 494 C CA . VAL A 1 67 ? -47.13800 -11.43600 20.91800 1.000 30.42996 63 VAL A CA 1
ATOM 495 C C . VAL A 1 67 ? -47.99400 -10.21800 21.26100 1.000 32.64602 63 VAL A C 1
ATOM 496 O O . VAL A 1 67 ? -49.22300 -10.31400 21.32300 1.000 30.91686 63 VAL A O 1
ATOM 500 N N . SER A 1 68 ? -47.37700 -9.05200 21.47100 1.000 30.64315 64 SER A N 1
ATOM 501 C CA . SER A 1 68 ? -48.16300 -7.88200 21.85500 1.000 28.68239 64 SER A CA 1
ATOM 502 C C . SER A 1 68 ? -48.93400 -7.30700 20.68200 1.000 31.95909 64 SER A C 1
ATOM 503 O O . SER A 1 68 ? -49.96100 -6.66000 20.89300 1.000 35.50163 64 SER A O 1
ATOM 506 N N . GLY A 1 69 ? -48.45100 -7.50700 19.45200 1.000 28.97453 65 GLY A N 1
ATOM 507 C CA . GLY A 1 69 ? -48.94500 -6.71300 18.33500 1.000 27.83228 65 GLY A CA 1
ATOM 508 C C . GLY A 1 69 ? -48.52700 -5.25600 18.37000 1.000 38.43619 65 GLY A C 1
ATOM 509 O O . GLY A 1 69 ? -49.16800 -4.41900 17.73100 1.000 40.19166 65 GLY A O 1
ATOM 510 N N . LYS A 1 70 ? -47.47200 -4.92600 19.10900 1.000 33.19345 66 LYS A N 1
ATOM 511 C CA . LYS A 1 70 ? -46.92900 -3.57600 19.18200 1.000 34.54625 66 LYS A CA 1
ATOM 512 C C . LYS A 1 70 ? -45.45500 -3.57800 18.76500 1.000 29.93517 66 LYS A C 1
ATOM 513 O O . LYS A 1 70 ? -44.89000 -4.61000 18.38900 1.000 34.38833 66 LYS A O 1
ATOM 519 N N . LEU A 1 71 ? -44.84100 -2.39900 18.83800 1.000 28.51131 67 LEU A N 1
ATOM 520 C CA . LEU A 1 71 ? -43.41800 -2.24400 18.55800 1.000 30.66157 67 LEU A CA 1
ATOM 521 C C . LEU A 1 71 ? -42.58100 -2.88000 19.66500 1.000 32.60654 67 LEU A C 1
ATOM 522 O O . LEU A 1 71 ? -42.86700 -2.71800 20.85100 1.000 35.44636 67 LEU A O 1
ATOM 527 N N . GLY A 1 72 ? -41.55200 -3.62400 19.28100 1.000 29.77462 68 GLY A N 1
ATOM 528 C CA . GLY A 1 72 ? -40.54600 -4.07500 20.22600 1.000 27.69016 68 GLY A CA 1
ATOM 529 C C . GLY A 1 72 ? -39.32100 -3.19200 20.09100 1.000 27.65858 68 GLY A C 1
ATOM 530 O O . GLY A 1 72 ? -38.99900 -2.73400 18.99600 1.000 30.38785 68 GLY A O 1
ATOM 531 N N . VAL A 1 73 ? -38.63000 -2.95100 21.21200 1.000 25.15302 69 VAL A N 1
ATOM 532 C CA . VAL A 1 73 ? -37.50300 -2.01900 21.23600 1.000 23.51071 69 VAL A CA 1
ATOM 533 C C . VAL A 1 73 ? -36.31400 -2.67000 21.93300 1.000 28.31655 69 VAL A C 1
ATOM 534 O O . VAL A 1 73 ? -36.45100 -3.18000 23.05100 1.000 29.07454 69 VAL A O 1
ATOM 538 N N . CYS A 1 74 ? -35.14100 -2.64000 21.28800 1.000 28.94558 70 CYS A N 1
ATOM 539 C CA . CYS A 1 74 ? -33.91100 -3.02000 21.97200 1.000 23.15541 70 CYS A CA 1
ATOM 540 C C . CYS A 1 74 ? -32.85500 -1.94100 21.76800 1.000 30.42470 70 CYS A C 1
ATOM 541 O O . CYS A 1 74 ? -33.01200 -1.01400 20.96700 1.000 27.67700 70 CYS A O 1
ATOM 544 N N . CYS A 1 75 ? -31.74800 -2.07400 22.49500 1.000 31.50904 71 CYS A N 1
ATOM 545 C CA . CYS A 1 75 ? -30.71600 -1.05000 22.41100 1.000 28.89557 71 CYS A CA 1
ATOM 546 C C . CYS A 1 75 ? -29.35800 -1.69500 22.60600 1.000 33.04344 71 CYS A C 1
ATOM 547 O O . CYS A 1 75 ? -29.22700 -2.69100 23.32400 1.000 31.37481 71 CYS A O 1
ATOM 550 N N . ALA A 1 76 ? -28.34900 -1.12400 21.94700 1.000 33.38032 72 ALA A N 1
ATOM 551 C CA . ALA A 1 76 ? -26.98600 -1.63100 22.04900 1.000 29.19034 72 ALA A CA 1
ATOM 552 C C . ALA A 1 76 ? -26.00300 -0.47600 21.95300 1.000 30.76158 72 ALA A C 1
ATOM 553 O O . ALA A 1 76 ? -26.29500 0.56000 21.34500 1.000 32.00121 72 ALA A O 1
ATOM 555 N N . THR A 1 77 ? -24.82700 -0.66800 22.54600 1.000 33.40137 73 THR A N 1
ATOM 556 C CA . THR A 1 77 ? -23.78300 0.34600 22.50200 1.000 36.27277 73 THR A CA 1
ATOM 557 C C . THR A 1 77 ? -23.09900 0.35100 21.12900 1.000 35.65427 73 THR A C 1
ATOM 558 O O . THR A 1 77 ? -23.45500 -0.40500 20.21900 1.000 29.40879 73 THR A O 1
ATOM 562 N N . THR A 1 78 ? -22.13100 1.25400 20.96600 1.000 30.69315 74 THR A N 1
ATOM 563 C CA . THR A 1 78 ? -21.37200 1.37300 19.72600 1.000 33.17240 74 THR A CA 1
ATOM 564 C C . THR A 1 78 ? -20.72200 0.03700 19.34600 1.000 31.38271 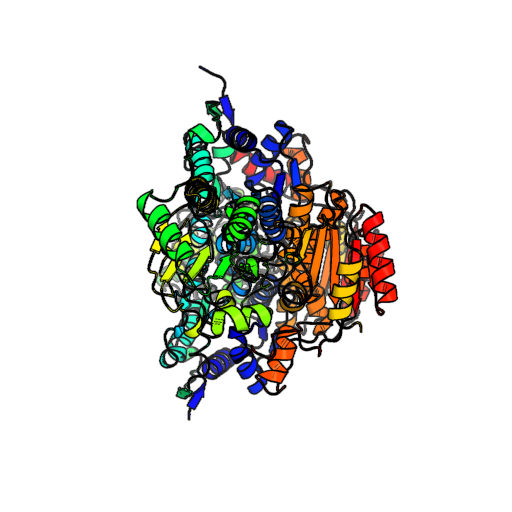74 THR A C 1
ATOM 565 O O . THR A 1 78 ? -20.59100 -0.87500 20.15900 1.000 29.54828 74 THR A O 1
ATOM 569 N N . GLY A 1 79 ? -20.32500 -0.07600 18.08100 1.000 28.07968 75 GLY A N 1
ATOM 570 C CA . GLY A 1 79 ? -19.45300 -1.15400 17.66100 1.000 23.95814 75 GLY A CA 1
ATOM 571 C C . GLY A 1 79 ? -20.02700 -2.53100 17.93500 1.000 30.42996 75 GLY A C 1
ATOM 572 O O . GLY A 1 79 ? -21.05200 -2.92300 17.36300 1.000 28.88241 75 GLY A O 1
ATOM 573 N N . PRO A 1 80 ? -19.37400 -3.30000 18.81900 1.000 30.15098 76 PRO A N 1
ATOM 574 C CA . PRO A 1 80 ? -19.73400 -4.72500 18.94400 1.000 30.80633 76 PRO A CA 1
ATOM 575 C C . PRO A 1 80 ? -21.04300 -4.96800 19.68800 1.000 28.50868 76 PRO A C 1
ATOM 576 O O . PRO A 1 80 ? -21.62000 -6.04500 19.54000 1.000 31.14058 76 PRO A O 1
ATOM 580 N N . GLY A 1 81 ? -21.51600 -4.02400 20.50000 1.000 29.08770 77 GLY A N 1
ATOM 581 C CA . GLY A 1 81 ? -22.85100 -4.16200 21.06100 1.000 33.51191 77 GLY A CA 1
ATOM 582 C C . GLY A 1 81 ? -23.90400 -4.22700 19.97000 1.000 31.88014 77 GLY A C 1
ATOM 583 O O . GLY A 1 81 ? -24.74800 -5.12600 19.95300 1.000 27.10851 77 GLY A O 1
ATOM 584 N N . ALA A 1 82 ? -23.82800 -3.29400 19.01800 1.000 27.90861 78 ALA A N 1
ATOM 585 C CA . ALA A 1 82 ? -24.74500 -3.26200 17.88300 1.000 26.51634 78 ALA A CA 1
ATOM 586 C C . ALA A 1 82 ? -24.58000 -4.46700 16.96000 1.000 26.90059 78 ALA A C 1
ATOM 587 O O . ALA A 1 82 ? -25.57400 -5.03600 16.49500 1.000 26.79532 78 ALA A O 1
ATOM 589 N N . THR A 1 83 ? -23.33800 -4.83900 16.61500 1.000 28.81135 79 THR A N 1
ATOM 590 C CA . THR A 1 83 ? -23.18700 -5.97200 15.69200 1.000 28.35866 79 THR A CA 1
ATOM 591 C C . THR A 1 83 ? -23.67200 -7.27100 16.32600 1.000 24.43977 79 THR A C 1
ATOM 592 O O . THR A 1 83 ? -24.12900 -8.17100 15.61500 1.000 26.76374 79 THR A O 1
ATOM 596 N N . ASN A 1 84 ? -23.62000 -7.37500 17.65800 1.000 27.80860 80 ASN A N 1
ATOM 597 C CA . ASN A 1 84 ? -24.18700 -8.53900 18.34500 1.000 31.42745 80 ASN A CA 1
ATOM 598 C C . ASN A 1 84 ? -25.71900 -8.63900 18.19400 1.000 35.78061 80 ASN A C 1
ATOM 599 O O . ASN A 1 84 ? -26.27900 -9.73400 18.32100 1.000 28.11127 80 ASN A O 1
ATOM 604 N N . ALA A 1 85 ? -26.41600 -7.53200 17.96600 1.000 28.79556 81 ALA A N 1
ATOM 605 C CA . ALA A 1 85 ? -27.87000 -7.59600 17.80000 1.000 29.48511 81 ALA A CA 1
ATOM 606 C C . ALA A 1 85 ? -28.29400 -8.02300 16.40900 1.000 30.66683 81 ALA A C 1
ATOM 607 O O . ALA A 1 85 ? -29.49200 -8.26700 16.18900 1.000 30.04044 81 ALA A O 1
ATOM 609 N N . LEU A 1 86 ? -27.36400 -8.10800 15.46100 1.000 22.35531 82 LEU A N 1
ATOM 610 C CA . LEU A 1 86 ? -27.77400 -8.09500 14.05900 1.000 26.26104 82 LEU A CA 1
ATOM 611 C C . LEU A 1 86 ? -28.67000 -9.28700 13.71100 1.000 26.56371 82 LEU A C 1
ATOM 612 O O . LEU A 1 86 ? -29.69100 -9.13700 13.02300 1.000 28.64028 82 LEU A O 1
ATOM 617 N N . THR A 1 87 ? -28.29500 -10.48400 14.14700 1.000 22.80537 83 THR A N 1
ATOM 618 C CA . THR A 1 87 ? -29.07700 -11.66200 13.77400 1.000 26.38474 83 THR A CA 1
ATOM 619 C C . THR A 1 87 ? -30.53800 -11.51400 14.19400 1.000 27.50067 83 THR A C 1
ATOM 620 O O . THR A 1 87 ? -31.44700 -11.88500 13.43800 1.000 26.08997 83 THR A O 1
ATOM 624 N N . GLY A 1 88 ? -30.78300 -10.98000 15.39600 1.000 23.93182 84 GLY A N 1
ATOM 625 C CA . GLY A 1 88 ? -32.15500 -10.79200 15.84600 1.000 28.27707 84 GLY A CA 1
ATOM 626 C C . GLY A 1 88 ? -32.91200 -9.80100 14.98200 1.000 25.90311 84 GLY A C 1
ATOM 627 O O . GLY A 1 88 ? -34.08500 -10.00400 14.66100 1.000 27.08219 84 GLY A O 1
ATOM 628 N N . ILE A 1 89 ? -32.24600 -8.72500 14.57800 1.000 23.43176 85 ILE A N 1
ATOM 629 C CA . ILE A 1 89 ? -32.87300 -7.75700 13.69000 1.000 26.68215 85 ILE A CA 1
ATOM 630 C C . ILE A 1 89 ? -33.11300 -8.37300 12.31600 1.000 26.60582 85 ILE A C 1
ATOM 631 O O . ILE A 1 89 ? -34.15500 -8.13600 11.69400 1.000 29.22719 85 ILE A O 1
ATOM 636 N N . ALA A 1 90 ? -32.17800 -9.20300 11.83700 1.000 22.55270 86 ALA A N 1
ATOM 637 C CA . ALA A 1 90 ? -32.38600 -9.88900 10.56000 1.000 23.44492 86 ALA A CA 1
ATOM 638 C C . ALA A 1 90 ? -33.59500 -10.81300 10.61800 1.000 27.43224 86 ALA A C 1
ATOM 639 O O . ALA A 1 90 ? -34.30900 -10.97100 9.61800 1.000 23.20805 86 ALA A O 1
ATOM 641 N N . CYS A 1 91 ? -33.81800 -11.47000 11.77000 1.000 22.56060 87 CYS A N 1
ATOM 642 C CA . CYS A 1 91 ? -35.02000 -12.30000 11.90900 1.000 25.64781 87 CYS A CA 1
ATOM 643 C C . CYS A 1 91 ? -36.28900 -11.45200 11.89500 1.000 24.14500 87 CYS A C 1
ATOM 644 O O . CYS A 1 91 ? -37.29400 -11.84300 11.28700 1.000 22.98433 87 CYS A O 1
ATOM 647 N N . ALA A 1 92 ? -36.27700 -10.30500 12.58400 1.000 23.59757 88 ALA A N 1
ATOM 648 C CA . ALA A 1 92 ? -37.45000 -9.43500 12.56100 1.000 24.75560 88 ALA A CA 1
ATOM 649 C C . ALA A 1 92 ? -37.75100 -8.98500 11.14000 1.000 23.63704 88 ALA A C 1
ATOM 650 O O . ALA A 1 92 ? -38.92300 -8.87300 10.73700 1.000 26.80321 88 ALA A O 1
ATOM 652 N N . TYR A 1 93 ? -36.69500 -8.72500 10.37400 1.000 21.28150 89 TYR A N 1
ATOM 653 C CA . TYR A 1 93 ? -36.82700 -8.31800 8.98200 1.000 23.19225 89 TYR A CA 1
ATOM 654 C C . TYR A 1 93 ? -37.47100 -9.42000 8.16000 1.000 29.15350 89 TYR A C 1
ATOM 655 O O . TYR A 1 93 ? -38.40000 -9.17200 7.38600 1.000 25.27935 89 TYR A O 1
ATOM 664 N N . SER A 1 94 ? -36.99900 -10.65600 8.34000 1.000 24.79508 90 SER A N 1
ATOM 665 C CA . SER A 1 94 ? -37.54600 -11.78700 7.59300 1.000 27.37433 90 SER A CA 1
ATOM 666 C C . SER A 1 94 ? -38.96700 -12.12600 8.00800 1.000 28.31392 90 SER A C 1
ATOM 667 O O . SER A 1 94 ? -39.72000 -12.66900 7.19800 1.000 25.63465 90 SER A O 1
ATOM 670 N N . ASP A 1 95 ? -39.35000 -11.86900 9.26300 1.000 28.25865 91 ASP A N 1
ATOM 671 C CA . ASP A 1 95 ? -40.69600 -12.22400 9.72900 1.000 31.09583 91 ASP A CA 1
ATOM 672 C C . ASP A 1 95 ? -41.66200 -11.03500 9.70700 1.000 30.97740 91 ASP A C 1
ATOM 673 O O . ASP A 1 95 ? -42.81400 -11.17100 10.15200 1.000 28.87715 91 ASP A O 1
ATOM 678 N N . SER A 1 96 ? -41.22100 -9.87900 9.19100 1.000 24.23185 92 SER A N 1
ATOM 679 C CA . SER A 1 96 ? -42.05500 -8.68300 9.08700 1.000 28.40604 92 SER A CA 1
ATOM 680 C C . SER A 1 96 ? -42.55800 -8.24500 10.47400 1.000 30.91160 92 SER A C 1
ATOM 681 O O . SER A 1 96 ? -43.75300 -8.02500 10.69300 1.000 28.62975 92 SER A O 1
ATOM 684 N N . THR A 1 97 ? -41.60900 -8.15400 11.42600 1.000 29.85884 93 THR A N 1
ATOM 685 C CA . THR A 1 97 ? -41.87500 -7.78800 12.81500 1.000 28.30603 93 THR A CA 1
ATOM 686 C C . THR A 1 97 ? -41.35700 -6.39100 13.09500 1.000 30.30363 93 THR A C 1
ATOM 687 O O . THR A 1 97 ? -40.17700 -6.11000 12.82500 1.000 27.36381 93 THR A O 1
ATOM 691 N N . PRO A 1 98 ? -42.17300 -5.50900 13.67200 1.000 24.83456 94 PRO A N 1
ATOM 692 C CA . PRO A 1 98 ? -41.69700 -4.14000 13.91700 1.000 25.46095 94 PRO A CA 1
ATOM 693 C C . PRO A 1 98 ? -40.81500 -4.08100 15.15900 1.000 32.50916 94 PRO A C 1
ATOM 694 O O . PRO A 1 98 ? -41.31600 -4.15700 16.28400 1.000 29.49827 94 PRO A O 1
ATOM 698 N N . VAL A 1 99 ? -39.49800 -3.98300 14.96000 1.000 28.67975 95 VAL A N 1
ATOM 699 C CA . VAL A 1 99 ? -38.52600 -3.90600 16.05000 1.000 25.80309 95 VAL A CA 1
ATOM 700 C C . VAL A 1 99 ? -37.66100 -2.68000 15.81300 1.000 29.23508 95 VAL A C 1
ATOM 701 O O . VAL A 1 99 ? -37.11400 -2.49900 14.71800 1.000 27.46382 95 VAL A O 1
ATOM 705 N N . LEU A 1 100 ? -37.55300 -1.83400 16.82200 1.000 27.26116 96 LEU A N 1
ATOM 706 C CA . LEU A 1 100 ? -36.68500 -0.66000 16.76200 1.000 24.38713 96 LEU A CA 1
ATOM 707 C C . LEU A 1 100 ? -35.41800 -0.97800 17.54500 1.000 27.62700 96 LEU A C 1
ATOM 708 O O . LEU A 1 100 ? -35.48600 -1.36100 18.72000 1.000 26.92165 96 LEU A O 1
ATOM 713 N N . LEU A 1 101 ? -34.27300 -0.85400 16.88500 1.000 26.05576 97 LEU A N 1
ATOM 714 C CA . LEU A 1 101 ? -32.97700 -1.00500 17.52600 1.000 28.75345 97 LEU A CA 1
ATOM 715 C C . LEU A 1 101 ? -32.36500 0.38400 17.68800 1.000 28.82451 97 LEU A C 1
ATOM 716 O O . LEU A 1 101 ? -32.13700 1.08500 16.69400 1.000 24.02656 97 LEU A O 1
ATOM 721 N N . LEU A 1 102 ? -32.12300 0.78400 18.93500 1.000 23.36333 98 LEU A N 1
ATOM 722 C CA . LEU A 1 102 ? -31.42000 2.02400 19.25400 1.000 26.14524 98 LEU A CA 1
ATOM 723 C C . LEU A 1 102 ? -29.94000 1.71500 19.49400 1.000 27.26380 98 LEU A C 1
ATOM 724 O O . LEU A 1 102 ? -29.61100 0.92700 20.38500 1.000 26.22156 98 LEU A O 1
ATOM 729 N N . THR A 1 103 ? -29.04500 2.32500 18.71400 1.000 23.36333 99 THR A N 1
ATOM 730 C CA . THR A 1 103 ? -27.61200 2.14100 18.95000 1.000 29.61408 99 THR A CA 1
ATOM 731 C C . THR A 1 103 ? -26.92600 3.46200 19.27300 1.000 28.36656 99 THR A C 1
ATOM 732 O O . THR A 1 103 ? -27.36400 4.53900 18.85600 1.000 25.76098 99 THR A O 1
ATOM 736 N N . ALA A 1 104 ? -25.83500 3.36800 20.02500 1.000 28.09284 100 ALA A N 1
ATOM 737 C CA . ALA A 1 104 ? -25.04100 4.54800 20.29900 1.000 34.79891 100 ALA A CA 1
ATOM 738 C C . ALA A 1 104 ? -24.03700 4.77400 19.17100 1.000 35.09631 100 ALA A C 1
ATOM 739 O O . ALA A 1 104 ? -23.73900 3.88500 18.36400 1.000 31.60642 100 ALA A O 1
ATOM 741 N N . GLN A 1 105 ? -23.55000 5.99800 19.11400 1.000 31.41429 101 GLN A N 1
ATOM 742 C CA . GLN A 1 105 ? -22.50300 6.43800 18.20600 1.000 34.46729 101 GLN A CA 1
ATOM 743 C C . GLN A 1 105 ? -21.53800 7.25900 19.04700 1.000 28.20865 101 GLN A C 1
ATOM 744 O O . GLN A 1 105 ? -21.93400 7.80500 20.07500 1.000 30.54050 101 GLN A O 1
ATOM 750 N N . VAL A 1 106 ? -20.27100 7.33300 18.64600 1.000 31.98015 102 VAL A N 1
ATOM 751 C CA . VAL A 1 106 ? -19.34000 8.21100 19.36400 1.000 34.22252 102 VAL A CA 1
ATOM 752 C C . VAL A 1 106 ? -19.71100 9.67600 19.13400 1.000 40.38116 102 VAL A C 1
ATOM 753 O O . VAL A 1 106 ? -20.50600 9.99700 18.24200 1.000 38.29933 102 VAL A O 1
ATOM 757 N N . GLY A 1 107 ? -19.14300 10.57300 19.93700 1.000 41.06282 103 GLY A N 1
ATOM 758 C CA . GLY A 1 107 ? -19.35500 11.99200 19.70800 1.000 43.75788 103 GLY A CA 1
ATOM 759 C C . GLY A 1 107 ? -18.79400 12.44100 18.36600 1.000 40.21535 103 GLY A C 1
ATOM 760 O O . GLY A 1 107 ? -17.74200 11.97900 17.91400 1.000 39.25471 103 GLY A O 1
ATOM 761 N N . THR A 1 108 ? -19.50300 13.37000 17.73000 1.000 41.58657 104 THR A N 1
ATOM 762 C CA . THR A 1 108 ? -19.13000 13.80000 16.38300 1.000 45.01592 104 THR A CA 1
ATOM 763 C C . THR A 1 108 ? -17.73100 14.41300 16.33200 1.000 40.98386 104 THR A C 1
ATOM 764 O O . THR A 1 108 ? -17.05300 14.33100 15.29900 1.000 44.30531 104 THR A O 1
ATOM 768 N N . ALA A 1 109 ? -17.26600 15.01500 17.43100 1.000 45.40281 105 ALA A N 1
ATOM 769 C CA . ALA A 1 109 ? -15.92800 15.59800 17.42100 1.000 44.42901 105 ALA A CA 1
ATOM 770 C C . ALA A 1 109 ? -14.84200 14.54700 17.22900 1.000 45.05803 105 ALA A C 1
ATOM 771 O O . ALA A 1 109 ? -13.70200 14.89600 16.89300 1.000 41.82344 105 ALA A O 1
ATOM 773 N N . ALA A 1 110 ? -15.16000 13.27200 17.42800 1.000 41.85239 106 ALA A N 1
ATOM 774 C CA . ALA A 1 110 ? -14.18400 12.20400 17.28800 1.000 39.81530 106 ALA A CA 1
ATOM 775 C C . ALA A 1 110 ? -14.24800 11.50800 15.93400 1.000 41.89976 106 ALA A C 1
ATOM 776 O O . ALA A 1 110 ? -13.43700 10.60400 15.68600 1.000 37.67031 106 ALA A O 1
ATOM 778 N N . PHE A 1 111 ? -15.18500 11.89600 15.05600 1.000 37.59135 107 PHE A N 1
ATOM 779 C CA . PHE A 1 111 ? -15.33800 11.20500 13.77400 1.000 36.15170 107 PHE A CA 1
ATOM 780 C C . PHE A 1 111 ? -14.02600 11.24400 12.98900 1.000 38.34933 107 PHE A C 1
ATOM 781 O O . PHE A 1 111 ? -13.39200 12.30000 12.85100 1.000 38.60726 107 PHE A O 1
ATOM 789 N N . GLY A 1 112 ? -13.61400 10.07800 12.49200 1.000 29.18245 108 GLY A N 1
ATOM 790 C CA . GLY A 1 112 ? -12.44100 9.95900 11.65200 1.000 36.08591 108 GLY A CA 1
ATOM 791 C C . GLY A 1 112 ? -11.11500 9.98700 12.37800 1.000 36.93601 108 GLY A C 1
ATOM 792 O O . GLY A 1 112 ? -10.06900 10.00200 11.71700 1.000 37.95718 108 GLY A O 1
ATOM 793 N N . LYS A 1 113 ? -11.11500 9.99200 13.71100 1.000 35.24633 109 LYS A N 1
ATOM 794 C CA . LYS A 1 113 ? -9.87900 10.07700 14.48900 1.000 33.41453 109 LYS A CA 1
ATOM 795 C C . LYS A 1 113 ? -9.45200 8.73900 15.10300 1.000 36.54386 109 LYS A C 1
ATOM 796 O O . LYS A 1 113 ? -8.38300 8.66900 15.72400 1.000 36.08591 109 LYS A O 1
ATOM 802 N N . GLY A 1 114 ? -10.22100 7.66300 14.91200 1.000 31.84592 110 GLY A N 1
ATOM 803 C CA . GLY A 1 114 ? -9.96900 6.41700 15.62800 1.000 27.45856 110 GLY A CA 1
ATOM 804 C C . GLY A 1 114 ? -10.59500 6.42300 17.01900 1.000 35.24107 110 GLY A C 1
ATOM 805 O O . GLY A 1 114 ? -9.95200 6.08800 18.01700 1.000 34.51730 110 GLY A O 1
ATOM 806 N N . ALA A 1 115 ? -11.86300 6.80000 17.09700 1.000 35.54110 111 ALA A N 1
ATOM 807 C CA . ALA A 1 115 ? -12.55400 6.81700 18.37400 1.000 34.79628 111 ALA A CA 1
ATOM 808 C C . ALA A 1 115 ? -12.78800 5.39100 18.86700 1.000 31.22480 111 ALA A C 1
ATOM 809 O O . ALA A 1 115 ? -12.80800 4.43400 18.09000 1.000 28.55079 111 ALA A O 1
ATOM 811 N N . LEU A 1 116 ? -12.93800 5.24900 20.17700 1.000 32.79867 112 LEU A N 1
ATOM 812 C CA . LEU A 1 116 ? -13.19400 3.93000 20.74900 1.000 35.79113 112 LEU A CA 1
ATOM 813 C C . LEU A 1 116 ? -14.49900 3.35500 20.18400 1.000 36.44121 112 LEU A C 1
ATOM 814 O O . LEU A 1 116 ? -15.54800 4.00600 20.22200 1.000 34.77785 112 LEU A O 1
ATOM 819 N N . GLN A 1 117 ? -14.43000 2.13700 19.64000 1.000 32.57759 113 GLN A N 1
ATOM 820 C CA . GLN A 1 117 ? -15.57400 1.50600 18.95900 1.000 30.46155 113 GLN A CA 1
ATOM 821 C C . GLN A 1 117 ? -16.23200 2.45700 17.95600 1.000 37.26236 113 GLN A C 1
ATOM 822 O O . GLN A 1 117 ? -17.46100 2.45400 17.78200 1.000 33.46980 113 GLN A O 1
ATOM 828 N N . GLU A 1 118 ? -15.42300 3.28600 17.29200 1.000 35.33845 114 GLU A N 1
ATOM 829 C CA . GLU A 1 118 ? -15.96200 4.20500 16.29700 1.000 34.19094 114 GLU A CA 1
ATOM 830 C C . GLU A 1 118 ? -16.87000 3.45500 15.32700 1.000 27.76649 114 GLU A C 1
ATOM 831 O O . GLU A 1 118 ? -16.47800 2.44200 14.73900 1.000 29.85884 114 GLU A O 1
ATOM 837 N N . SER A 1 119 ? -18.09700 3.95200 15.16900 1.000 29.47985 115 SER A N 1
ATOM 838 C CA . SER A 1 119 ? -19.13300 3.23400 14.43400 1.000 32.50390 115 SER A CA 1
ATOM 839 C C . SER A 1 119 ? -19.59200 3.99800 13.19400 1.000 35.32792 115 SER A C 1
ATOM 840 O O . SER A 1 119 ? -20.75000 3.89200 12.79200 1.000 33.93302 115 SER A O 1
ATOM 843 N N . THR A 1 120 ? -18.67900 4.73900 12.56700 1.000 32.69866 116 THR A N 1
ATOM 844 C CA . THR A 1 120 ? -18.94400 5.54500 11.38500 1.000 31.46430 116 THR A CA 1
ATOM 845 C C . THR A 1 120 ? -18.39100 4.86000 10.14600 1.000 32.99606 116 THR A C 1
ATOM 846 O O . THR A 1 120 ? -17.82600 3.76500 10.20400 1.000 29.16929 116 THR A O 1
ATOM 850 N N . VAL A 1 121 ? -18.46000 5.58000 9.02300 1.000 34.54098 117 VAL A N 1
ATOM 851 C CA . VAL A 1 121 ? -17.84100 5.09800 7.79300 1.000 33.24872 117 VAL A CA 1
ATOM 852 C C . VAL A 1 121 ? -16.35500 4.87800 7.99900 1.000 37.18077 117 VAL A C 1
ATOM 853 O O . VAL A 1 121 ? -15.74800 4.02300 7.33700 1.000 37.85191 117 VAL A O 1
ATOM 857 N N . HIS A 1 122 ? -15.74700 5.61700 8.93800 1.000 33.56981 118 HIS A N 1
ATOM 858 C CA . HIS A 1 122 ? -14.30800 5.50900 9.17200 1.000 34.06461 118 HIS A CA 1
ATOM 859 C C . HIS A 1 122 ? -13.94000 4.34900 10.08100 1.000 38.28091 118 HIS A C 1
ATOM 860 O O . HIS A 1 122 ? -12.75000 4.02700 10.18600 1.000 35.24370 118 HIS A O 1
ATOM 867 N N . GLY A 1 123 ? -14.91500 3.75900 10.77700 1.000 31.77223 119 GLY A N 1
ATOM 868 C CA . GLY A 1 123 ? -14.65300 2.65100 11.67000 1.000 30.34311 119 GLY A CA 1
ATOM 869 C C . GLY A 1 123 ? -15.46900 1.43500 11.28700 1.000 36.23856 119 GLY A C 1
ATOM 870 O O . GLY A 1 123 ? -15.25700 0.86000 10.21600 1.000 32.15386 119 GLY A O 1
ATOM 871 N N . VAL A 1 124 ? -16.41300 1.05200 12.15000 1.000 27.85860 120 VAL A N 1
ATOM 872 C CA . VAL A 1 124 ? -17.33200 -0.05400 11.90700 1.000 33.73826 120 VAL A CA 1
ATOM 873 C C . VAL A 1 124 ? -18.69900 0.57200 11.64000 1.000 37.35448 120 VAL A C 1
ATOM 874 O O . VAL A 1 124 ? -19.40900 0.98200 12.57100 1.000 30.20625 120 VAL A O 1
ATOM 878 N N . ASP A 1 125 ? -19.07000 0.64400 10.36200 1.000 31.98015 121 ASP A N 1
ATOM 879 C CA . ASP A 1 125 ? -20.15400 1.51100 9.87400 1.000 29.93254 121 ASP A CA 1
ATOM 880 C C . ASP A 1 125 ? -21.50700 0.83900 10.11800 1.000 24.55558 121 ASP A C 1
ATOM 881 O O . ASP A 1 125 ? -22.05300 0.17700 9.24100 1.000 21.98685 121 ASP A O 1
ATOM 886 N N . LEU A 1 126 ? -22.03800 1.02100 11.33500 1.000 24.42398 122 LEU A N 1
ATOM 887 C CA . LEU A 1 126 ? -23.30500 0.41100 11.74700 1.000 26.90849 122 LEU A CA 1
ATOM 888 C C . LEU A 1 126 ? -24.44700 0.75300 10.80200 1.000 25.67413 122 LEU A C 1
ATOM 889 O O . LEU A 1 126 ? -25.25300 -0.11700 10.46700 1.000 27.71648 122 LEU A O 1
ATOM 894 N N . VAL A 1 127 ? -24.56300 2.01700 10.39200 1.000 25.38725 123 VAL A N 1
ATOM 895 C CA . VAL A 1 127 ? -25.69200 2.38600 9.53900 1.000 23.57125 123 VAL A CA 1
ATOM 896 C C . VAL A 1 127 ? -25.66900 1.56700 8.26200 1.000 23.06066 123 VAL A C 1
ATOM 897 O O . VAL A 1 127 ? -26.70100 1.04600 7.82700 1.000 24.47662 123 VAL A O 1
ATOM 901 N N . SER A 1 128 ? -24.47700 1.36800 7.68600 1.000 27.68753 124 SER A N 1
ATOM 902 C CA . SER A 1 128 ? -24.36200 0.58300 6.45700 1.000 27.81649 124 SER A CA 1
ATOM 903 C C . SER A 1 128 ? -24.59000 -0.89500 6.72000 1.000 26.70583 124 SER A C 1
ATOM 904 O O . SER A 1 128 ? -25.19500 -1.58800 5.89500 1.000 30.93002 124 SER A O 1
ATOM 907 N N . ILE A 1 129 ? -24.07200 -1.40900 7.83900 1.000 23.32385 125 ILE A N 1
ATOM 908 C CA . ILE A 1 129 ? -24.18400 -2.84100 8.12700 1.000 20.02609 125 ILE A CA 1
ATOM 909 C C . ILE A 1 129 ? -25.64600 -3.23300 8.25500 1.000 22.41321 125 ILE A C 1
ATOM 910 O O . ILE A 1 129 ? -26.06300 -4.29800 7.79100 1.000 24.72402 125 ILE A O 1
ATOM 915 N N . PHE A 1 130 ? -26.44700 -2.37400 8.88300 1.000 20.63668 126 PHE A N 1
ATOM 916 C CA . PHE A 1 130 ? -27.83900 -2.68200 9.15800 1.000 21.43678 126 PHE A CA 1
ATOM 917 C C . PHE A 1 130 ? -28.75700 -2.33000 8.00000 1.000 23.71337 126 PHE A C 1
ATOM 918 O O . PHE A 1 130 ? -29.90000 -2.79200 7.97200 1.000 26.20314 126 PHE A O 1
ATOM 926 N N . SER A 1 131 ? -28.27700 -1.55800 7.03100 1.000 18.88911 127 SER A N 1
ATOM 927 C CA . SER A 1 131 ? -29.16400 -1.11000 5.96200 1.000 32.06174 127 SER A CA 1
ATOM 928 C C . SER A 1 131 ? -29.81700 -2.26800 5.21100 1.000 30.61683 127 SER A C 1
ATOM 929 O O . SER A 1 131 ? -31.00700 -2.16000 4.88100 1.000 28.52184 127 SER A O 1
ATOM 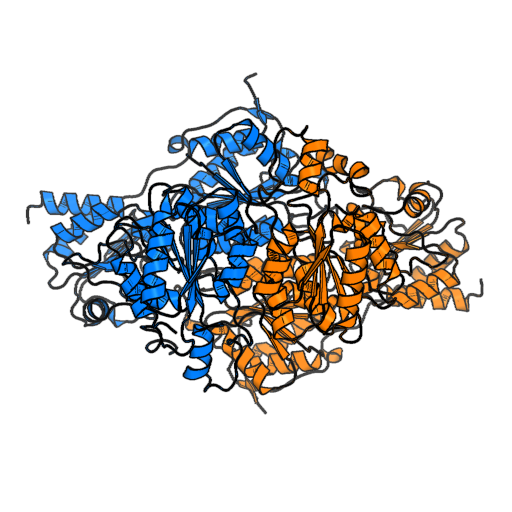932 N N . PRO A 1 132 ? -29.15000 -3.38800 4.94200 1.000 28.36656 128 PRO A N 1
ATOM 933 C CA . PRO A 1 132 ? -29.82600 -4.45300 4.17900 1.000 27.23748 128 PRO A CA 1
ATOM 934 C C . PRO A 1 132 ? -30.95900 -5.14700 4.92500 1.000 26.89007 128 PRO A C 1
ATOM 935 O O . PRO A 1 132 ? -31.84200 -5.71200 4.26200 1.000 29.95096 128 PRO A O 1
ATOM 939 N N . ILE A 1 133 ? -30.98900 -5.13100 6.26300 1.000 24.57926 129 ILE A N 1
ATOM 940 C CA . ILE A 1 133 ? -32.00700 -5.91300 6.96800 1.000 26.23736 129 ILE A CA 1
ATOM 941 C C . ILE A 1 133 ? -32.85600 -5.03100 7.87900 1.000 25.35830 129 ILE A C 1
ATOM 942 O O . ILE A 1 133 ? -33.34500 -5.47800 8.92600 1.000 25.88995 129 ILE A O 1
ATOM 947 N N . THR A 1 134 ? -33.03700 -3.77300 7.48700 1.000 27.38486 130 THR A N 1
ATOM 948 C CA . THR A 1 134 ? -33.99100 -2.88300 8.13300 1.000 28.92978 130 THR A CA 1
ATOM 949 C C . THR A 1 134 ? -34.76300 -2.15700 7.04600 1.000 33.47507 130 THR A C 1
ATOM 950 O O . THR A 1 134 ? -34.28800 -2.03300 5.91300 1.000 29.65882 130 THR A O 1
ATOM 954 N N . LYS A 1 135 ? -35.96900 -1.69300 7.39400 1.000 27.96125 131 LYS A N 1
ATOM 955 C CA . LYS A 1 135 ? -36.67600 -0.78000 6.50000 1.000 30.00623 131 LYS A CA 1
ATOM 956 C C . LYS A 1 135 ? -36.03300 0.58900 6.48700 1.000 32.44600 131 LYS A C 1
ATOM 957 O O . LYS A 1 135 ? -36.18800 1.33200 5.51400 1.000 27.95598 131 LYS A O 1
ATOM 963 N N . LEU A 1 136 ? -35.32300 0.93800 7.55200 1.000 29.01401 132 LEU A N 1
ATOM 964 C CA . LEU A 1 136 ? -34.67000 2.23600 7.64400 1.000 27.88755 132 LEU A CA 1
ATOM 965 C C . LEU A 1 136 ? -33.50300 2.08400 8.60700 1.000 25.70308 132 LEU A C 1
ATOM 966 O O . LEU A 1 136 ? -33.68000 1.55400 9.70900 1.000 25.34514 132 LEU A O 1
ATOM 971 N N . SER A 1 137 ? -32.33400 2.56000 8.19300 1.000 26.82164 133 SER A N 1
ATOM 972 C CA . SER A 1 137 ? -31.12400 2.61400 9.01200 1.000 30.22204 133 SER A CA 1
ATOM 973 C C . SER A 1 137 ? -30.53200 4.00900 8.88200 1.000 27.41118 133 SER A C 1
ATOM 974 O O . SER A 1 137 ? -30.11100 4.40000 7.78800 1.000 23.77390 133 SER A O 1
ATOM 977 N N . VAL A 1 138 ? -30.45500 4.74700 9.98700 1.000 26.65846 134 VAL A N 1
ATOM 978 C CA . VAL A 1 138 ? -30.12200 6.16400 9.87100 1.000 27.38749 134 VAL A CA 1
ATOM 979 C C . VAL A 1 138 ? -29.50100 6.65400 11.16700 1.000 27.21905 134 VAL A C 1
ATOM 980 O O . VAL A 1 138 ? -29.87100 6.21100 12.26500 1.000 27.92440 134 VAL A O 1
ATOM 984 N N . MET A 1 139 ? -28.53800 7.56600 11.03400 1.000 25.52674 135 MET A N 1
ATOM 985 C CA . MET A 1 139 ? -27.94200 8.24200 12.17700 1.000 27.42171 135 MET A CA 1
ATOM 986 C C . MET A 1 139 ? -28.64800 9.58000 12.38100 1.000 28.82977 135 MET A C 1
ATOM 987 O O . MET A 1 139 ? -28.86800 10.32400 11.41900 1.000 32.05648 135 MET A O 1
ATOM 992 N N . ILE A 1 140 ? -29.02800 9.87300 13.62300 1.000 33.78300 136 ILE A N 1
ATOM 993 C CA . ILE A 1 140 ? -29.60700 11.18200 13.93800 1.000 33.30662 136 ILE A CA 1
ATOM 994 C C . ILE A 1 140 ? -28.54000 12.24400 13.71000 1.000 36.24119 136 ILE A C 1
ATOM 995 O O . ILE A 1 140 ? -27.51100 12.22700 14.38800 1.000 33.69878 136 ILE A O 1
ATOM 1000 N N . PRO A 1 141 ? -28.73800 13.18400 12.79500 1.000 38.96783 137 PRO A N 1
ATOM 1001 C CA . PRO A 1 141 ? -27.66300 14.12300 12.47200 1.000 40.85227 137 PRO A CA 1
ATOM 1002 C C . PRO A 1 141 ? -27.51200 15.20700 13.53300 1.000 49.64016 137 PRO A C 1
ATOM 1003 O O . PRO A 1 141 ? -26.38900 15.58600 13.87800 1.000 50.19023 137 PRO A O 1
ATOM 1007 N N . THR A 1 142 ? -28.63000 15.68900 14.07500 1.000 43.48679 138 THR A N 1
ATOM 1008 C CA . THR A 1 142 ? -28.62400 16.77200 15.04900 1.000 41.11019 138 THR A CA 1
ATOM 1009 C C . THR A 1 142 ? -29.71700 16.51500 16.07400 1.000 42.77618 138 THR A C 1
ATOM 1010 O O . THR A 1 142 ? -30.70100 15.82200 15.80000 1.000 39.63633 138 THR A O 1
ATOM 1014 N N . ALA A 1 143 ? -29.54200 17.08700 17.26600 1.000 36.28067 139 ALA A N 1
ATOM 1015 C CA . ALA A 1 143 ? -30.55700 16.91900 18.29900 1.000 33.16713 139 ALA A CA 1
ATOM 1016 C C . ALA A 1 143 ? -31.90400 17.42900 17.81500 1.000 33.69615 139 ALA A C 1
ATOM 1017 O O . ALA A 1 143 ? -32.95200 16.81300 18.06800 1.000 33.06712 139 ALA A O 1
ATOM 1019 N N . GLU A 1 144 ? -31.89300 18.56200 17.10800 1.000 32.08279 140 GLU A N 1
ATOM 1020 C CA . GLU A 1 144 ? -33.12000 19.15800 16.59700 1.000 37.96245 140 GLU A CA 1
ATOM 1021 C C . GLU A 1 144 ? -33.91500 18.19200 15.71500 1.000 32.38283 140 GLU A C 1
ATOM 1022 O O . GLU A 1 144 ? -35.13400 18.33200 15.60900 1.000 36.25698 140 GLU A O 1
ATOM 1028 N N . LYS A 1 145 ? -33.26200 17.20800 15.10200 1.000 34.12778 141 LYS A N 1
ATOM 1029 C CA . LYS A 1 145 ? -33.92200 16.23100 14.24400 1.000 33.86985 141 LYS A CA 1
ATOM 1030 C C . LYS A 1 145 ? -34.42300 15.00400 15.00500 1.000 35.85430 141 LYS A C 1
ATOM 1031 O O . LYS A 1 145 ? -35.01300 14.11200 14.38700 1.000 32.27755 141 LYS A O 1
ATOM 1037 N N . MET A 1 146 ? -34.18500 14.91300 16.31700 1.000 33.01975 142 MET A N 1
ATOM 1038 C CA . MET A 1 146 ? -34.58800 13.71300 17.05500 1.000 31.33007 142 MET A CA 1
ATOM 1039 C C . MET A 1 146 ? -36.06900 13.38900 16.85800 1.000 32.45915 142 MET A C 1
ATOM 1040 O O . MET A 1 146 ? -36.43000 12.23200 16.59100 1.000 32.04332 142 MET A O 1
ATOM 1045 N N . GLY A 1 147 ? -36.94700 14.38600 17.02300 1.000 35.27791 143 GLY A N 1
ATOM 1046 C CA . GLY A 1 147 ? -38.38200 14.12100 16.95300 1.000 32.77235 143 GLY A CA 1
ATOM 1047 C C . GLY A 1 147 ? -38.82600 13.62500 15.58600 1.000 30.54050 143 GLY A C 1
ATOM 1048 O O . GLY A 1 147 ? -39.48600 12.58900 15.46800 1.000 30.97477 143 GLY A O 1
ATOM 1049 N N . GLU A 1 148 ? -38.46200 14.36000 14.53100 1.000 28.87188 144 GLU A N 1
ATOM 1050 C CA . GLU A 1 148 ? -38.80200 13.94600 13.17100 1.000 30.25889 144 GLU A CA 1
ATOM 1051 C C . GLU A 1 148 ? -38.24800 12.56200 12.83400 1.000 28.51131 144 GLU A C 1
ATOM 1052 O O . GLU A 1 148 ? -38.95400 11.74100 12.24000 1.000 31.71170 144 GLU A O 1
ATOM 1058 N N . MET A 1 149 ? -36.98900 12.28400 13.19800 1.000 30.49313 145 MET A N 1
ATOM 1059 C CA . MET A 1 149 ? -36.39300 10.97800 12.90000 1.000 27.01640 145 MET A CA 1
ATOM 1060 C C . MET A 1 149 ? -37.03600 9.86600 13.71700 1.000 24.57663 145 MET A C 1
ATOM 1061 O O . MET A 1 149 ? -37.22100 8.75600 13.21900 1.000 25.38199 145 MET A O 1
ATOM 1066 N N . THR A 1 150 ? -37.38100 10.13000 14.97400 1.000 26.58477 146 THR A N 1
ATOM 1067 C CA . THR A 1 150 ? -38.05000 9.09600 15.76200 1.000 26.51107 146 THR A CA 1
ATOM 1068 C C . THR A 1 150 ? -39.43800 8.78700 15.19100 1.000 29.45616 146 THR A C 1
ATOM 1069 O O . THR A 1 150 ? -39.81900 7.62200 15.05800 1.000 24.76350 146 THR A O 1
ATOM 1073 N N . ARG A 1 151 ? -40.21200 9.82800 14.85500 1.000 25.40568 147 ARG A N 1
ATOM 1074 C CA . ARG A 1 151 ? -41.52500 9.60900 14.24700 1.000 29.33773 147 ARG A CA 1
ATOM 1075 C C . ARG A 1 151 ? -41.39500 8.90600 12.90100 1.000 28.67449 147 ARG A C 1
ATOM 1076 O O . ARG A 1 151 ? -42.18200 8.01200 12.57600 1.000 25.71098 147 ARG A O 1
ATOM 1084 N N . ARG A 1 152 ? -40.38200 9.26700 12.11800 1.000 27.61121 148 ARG A N 1
ATOM 1085 C CA . ARG A 1 152 ? -40.14700 8.55600 10.86500 1.000 31.80118 148 ARG A CA 1
ATOM 1086 C C . ARG A 1 152 ? -39.86500 7.07300 11.11100 1.000 33.75142 148 ARG A C 1
ATOM 1087 O O . ARG A 1 152 ? -40.38600 6.20700 10.40200 1.000 28.93505 148 ARG A O 1
ATOM 1095 N N . ALA A 1 153 ? -39.05500 6.75300 12.11700 1.000 27.88492 149 ALA A N 1
ATOM 1096 C CA . ALA A 1 153 ? -38.78300 5.34600 12.40400 1.000 28.04547 149 ALA A CA 1
ATOM 1097 C C . ALA A 1 153 ? -40.05800 4.59900 12.78800 1.000 25.55306 149 ALA A C 1
ATOM 1098 O O . ALA A 1 153 ? -40.30800 3.48900 12.30000 1.000 29.79041 149 ALA A O 1
ATOM 1100 N N . LEU A 1 154 ? -40.88100 5.18700 13.67100 1.000 23.82917 150 LEU A N 1
ATOM 1101 C CA . LEU A 1 154 ? -42.08000 4.48200 14.12800 1.000 24.92930 150 LEU A CA 1
ATOM 1102 C C . LEU A 1 154 ? -43.09200 4.29700 13.00100 1.000 31.19848 150 LEU A C 1
ATOM 1103 O O . LEU A 1 154 ? -43.77100 3.26500 12.94000 1.000 30.64315 150 LEU A O 1
ATOM 1108 N N . ARG A 1 155 ? -43.22900 5.29700 12.12100 1.000 26.77426 151 ARG A N 1
ATOM 1109 C CA . ARG A 1 155 ? -44.13600 5.17700 10.97800 1.000 27.85597 151 ARG A CA 1
ATOM 1110 C C . ARG A 1 155 ? -43.63700 4.12600 9.99200 1.000 25.11354 151 ARG A C 1
ATOM 1111 O O . ARG A 1 155 ? -44.42700 3.33700 9.45600 1.000 26.81901 151 ARG A O 1
ATOM 1119 N N . THR A 1 156 ? -42.32500 4.09900 9.75000 1.000 24.86877 152 THR A N 1
ATOM 1120 C CA . THR A 1 156 ? -41.74900 3.13800 8.81500 1.000 28.06126 152 THR A CA 1
ATOM 1121 C C . THR A 1 156 ? -41.88700 1.70700 9.33800 1.000 25.15565 152 THR A C 1
ATOM 1122 O O . THR A 1 156 ? -42.21000 0.78600 8.58000 1.000 28.28760 152 THR A O 1
ATOM 1126 N N . ALA A 1 157 ? -41.63600 1.50500 10.63600 1.000 25.96627 153 ALA A N 1
ATOM 1127 C CA . ALA A 1 157 ? -41.69300 0.17000 11.22000 1.000 24.40293 153 ALA A CA 1
ATOM 1128 C C . ALA A 1 157 ? -43.09100 -0.42900 11.12600 1.000 27.12694 153 ALA A C 1
ATOM 1129 O O . ALA A 1 157 ? -43.24200 -1.63600 10.90300 1.000 31.52746 153 ALA A O 1
ATOM 1131 N N . GLN A 1 158 ? -44.12900 0.38800 11.30600 1.000 29.66671 154 GLN A N 1
ATOM 1132 C CA . GLN A 1 158 ? -45.47600 -0.14300 11.46800 1.000 29.25351 154 GLN A CA 1
ATOM 1133 C C . GLN A 1 158 ? -46.41800 0.21600 10.31800 1.000 32.15386 154 GLN A C 1
ATOM 1134 O O . GLN A 1 158 ? -47.62400 0.02400 10.44900 1.000 36.77020 154 GLN A O 1
ATOM 1140 N N . SER A 1 159 ? -45.90700 0.73100 9.20000 1.000 28.27181 155 SER A N 1
ATOM 1141 C CA . SER A 1 159 ? -46.72700 0.99100 8.02500 1.000 28.97189 155 SER A CA 1
ATOM 1142 C C . SER A 1 159 ? -46.34600 -0.00400 6.93700 1.000 35.52794 155 SER A C 1
ATOM 1143 O O . SER A 1 159 ? -45.26800 -0.60500 6.97500 1.000 28.63501 155 SER A O 1
ATOM 1146 N N . GLY A 1 160 ? -47.24300 -0.17900 5.96400 1.000 28.28760 156 GLY A N 1
ATOM 1147 C CA . GLY A 1 160 ? -46.98200 -1.17200 4.92600 1.000 24.48188 156 GLY A CA 1
ATOM 1148 C C . GLY A 1 160 ? -46.65900 -2.53500 5.53000 1.000 31.98805 156 GLY A C 1
ATOM 1149 O O . GLY A 1 160 ? -47.23400 -2.95000 6.54200 1.000 29.61408 156 GLY A O 1
ATOM 1150 N N . ARG A 1 161 ? -45.72500 -3.23600 4.91800 1.000 26.80058 157 ARG A N 1
ATOM 1151 C CA . ARG A 1 161 ? -45.26000 -4.49000 5.50300 1.000 29.62197 157 ARG A CA 1
ATOM 1152 C C . ARG A 1 161 ? -44.37200 -4.15100 6.69400 1.000 25.50306 157 ARG A C 1
ATOM 1153 O O . ARG A 1 161 ? -43.37700 -3.44400 6.52300 1.000 25.96101 157 ARG A O 1
ATOM 1161 N N . PRO A 1 162 ? -44.71400 -4.57300 7.90500 1.000 26.07681 158 PRO A N 1
ATOM 1162 C CA . PRO A 1 162 ? -43.94400 -4.15000 9.07800 1.000 22.96591 158 PRO A CA 1
ATOM 1163 C C . PRO A 1 162 ? -42.53900 -4.73300 9.02700 1.000 29.43248 158 PRO A C 1
ATOM 1164 O O . PRO A 1 162 ? -42.26400 -5.71600 8.32900 1.000 28.55342 158 PRO A O 1
ATOM 1168 N N . GLY A 1 163 ? -41.63300 -4.08500 9.75500 1.000 26.38211 159 GLY A N 1
ATOM 1169 C CA . GLY A 1 163 ? -40.23700 -4.44900 9.71400 1.000 26.34000 159 GLY A CA 1
ATOM 1170 C C . GLY A 1 163 ? -39.42100 -3.61800 10.67100 1.000 28.28234 159 GLY A C 1
ATOM 1171 O O . GLY A 1 163 ? -39.90800 -2.63100 11.23400 1.000 23.83707 159 GLY A O 1
ATOM 1172 N N . PRO A 1 164 ? -38.16500 -4.01200 10.87800 1.000 26.68741 160 PRO A N 1
ATOM 1173 C CA . PRO A 1 164 ? -37.32800 -3.36600 11.89300 1.000 23.45281 160 PRO A CA 1
ATOM 1174 C C . PRO A 1 164 ? -36.66200 -2.09200 11.38100 1.000 27.08483 160 PRO A C 1
ATOM 1175 O O . PRO A 1 164 ? -36.55900 -1.83400 10.17700 1.000 25.04248 160 PRO A O 1
ATOM 1179 N N . ILE A 1 165 ? -36.17700 -1.30800 12.35100 1.000 22.83958 161 ILE A N 1
ATOM 1180 C CA . ILE A 1 165 ? -35.58100 0.01000 12.14100 1.000 22.96591 161 ILE A CA 1
ATOM 1181 C C . ILE A 1 165 ? -34.31900 0.10000 12.99200 1.000 25.90311 161 ILE A C 1
ATOM 1182 O O . ILE A 1 165 ? -34.30400 -0.36600 14.13800 1.000 28.19549 161 ILE A O 1
ATOM 1187 N N . HIS A 1 166 ? -33.27500 0.72200 12.44700 1.000 24.38977 162 HIS A N 1
ATOM 1188 C CA . HIS A 1 166 ? -32.02300 1.01300 13.16700 1.000 22.65008 162 HIS A CA 1
ATOM 1189 C C . HIS A 1 166 ? -31.85000 2.52900 13.30500 1.000 26.89533 162 HIS A C 1
ATOM 1190 O O . HIS A 1 166 ? -31.72900 3.23600 12.30000 1.000 26.26368 162 HIS A O 1
ATOM 1197 N N . LEU A 1 167 ? -31.90000 3.03500 14.54300 1.000 25.58728 163 LEU A N 1
ATOM 1198 C CA . LEU A 1 167 ? -31.64900 4.44800 14.84600 1.000 29.76936 163 LEU A CA 1
ATOM 1199 C C . LEU A 1 167 ? -30.33700 4.56000 15.61300 1.000 31.43008 163 LEU A C 1
ATOM 1200 O O . LEU A 1 167 ? -30.21400 4.01500 16.71700 1.000 27.17957 163 LEU A O 1
ATOM 1205 N N . ASN A 1 168 ? -29.38600 5.30000 15.05300 1.000 29.76409 164 ASN A N 1
ATOM 1206 C CA . ASN A 1 168 ? -28.04900 5.46200 15.60900 1.000 27.65332 164 ASN A CA 1
ATOM 1207 C C . ASN A 1 168 ? -27.93700 6.87500 16.18100 1.000 30.34048 164 ASN A C 1
ATOM 1208 O O . ASN A 1 168 ? -28.23600 7.85800 15.49200 1.000 29.10875 164 ASN A O 1
ATOM 1213 N N . ILE A 1 169 ? -27.52400 6.97500 17.44100 1.000 33.43559 165 ILE A N 1
ATOM 1214 C CA . ILE A 1 169 ? -27.60000 8.22900 18.19400 1.000 28.59290 165 ILE A CA 1
ATOM 1215 C C . ILE A 1 169 ? -26.22600 8.67900 18.68600 1.000 31.71433 165 ILE A C 1
ATOM 1216 O O . ILE A 1 169 ? -25.68500 8.08300 19.62900 1.000 32.29861 165 ILE A O 1
ATOM 1221 N N . PRO A 1 170 ? -25.64300 9.73400 18.11300 1.000 34.16989 166 PRO A N 1
ATOM 1222 C CA . PRO A 1 170 ? -24.35700 10.23300 18.62200 1.000 31.79592 166 PRO A CA 1
ATOM 1223 C C . PRO A 1 170 ? -24.44800 10.62900 20.09200 1.000 29.59039 166 PRO A C 1
ATOM 1224 O O . PRO A 1 170 ? -25.41200 11.25400 20.52900 1.000 34.52782 166 PRO A O 1
ATOM 1228 N N . ALA A 1 171 ? -23.41300 10.27700 20.85400 1.000 34.98314 167 ALA A N 1
ATOM 1229 C CA . ALA A 1 171 ? -23.46100 10.47400 22.30200 1.000 39.84951 167 ALA A CA 1
ATOM 1230 C C . ALA A 1 171 ? -23.57500 11.94600 22.69500 1.000 40.41274 167 ALA A C 1
ATOM 1231 O O . ALA A 1 171 ? -24.14200 12.25300 23.74900 1.000 45.90287 167 ALA A O 1
ATOM 1233 N N . ASP A 1 172 ? -23.03200 12.86800 21.89000 1.000 36.62808 168 ASP A N 1
ATOM 1234 C CA . ASP A 1 172 ? -23.11600 14.28500 22.24900 1.000 42.49720 168 ASP A CA 1
ATOM 1235 C C . ASP A 1 172 ? -24.50800 14.85900 21.97700 1.000 47.86363 168 ASP A C 1
ATOM 1236 O O . ASP A 1 172 ? -25.03500 15.62100 22.79500 1.000 56.61468 168 ASP A O 1
ATOM 1241 N N . ILE A 1 173 ? -25.13000 14.47600 20.85700 1.000 39.49947 169 ILE A N 1
ATOM 1242 C CA . ILE A 1 173 ? -26.50600 14.87400 20.54500 1.000 38.49146 169 ILE A CA 1
ATOM 1243 C C . ILE A 1 173 ? -27.47400 14.48500 21.66200 1.000 37.55977 169 ILE A C 1
ATOM 1244 O O . ILE A 1 173 ? -28.47700 15.17300 21.90000 1.000 37.89928 169 ILE A O 1
ATOM 1249 N N . ALA A 1 174 ? -27.20700 13.37100 22.35100 1.000 36.86758 170 ALA A N 1
ATOM 1250 C CA . ALA A 1 174 ? -28.22900 12.75300 23.19000 1.000 37.27289 170 ALA A CA 1
ATOM 1251 C C . ALA A 1 174 ? -28.73000 13.68600 24.28800 1.000 37.20972 170 ALA A C 1
ATOM 1252 O O . ALA A 1 174 ? -29.90300 13.61400 24.68300 1.000 34.95945 170 ALA A O 1
ATOM 1254 N N . LYS A 1 175 ? -27.88400 14.57600 24.79600 1.000 37.37290 171 LYS A N 1
ATOM 1255 C CA . LYS A 1 175 ? -28.28900 15.38900 25.93000 1.000 38.85203 171 LYS A CA 1
ATOM 1256 C C . LYS A 1 175 ? -28.51100 16.85700 25.57000 1.000 38.87835 171 LYS A C 1
ATOM 1257 O O . LYS A 1 175 ? -28.71800 17.67500 26.47200 1.000 35.95957 171 LYS A O 1
ATOM 1263 N N . HIS A 1 176 ? -28.52700 17.20500 24.27800 1.000 38.32302 172 HIS A N 1
ATOM 1264 C CA . HIS A 1 176 ? -28.82300 18.58400 23.88600 1.000 40.00216 172 HIS A CA 1
ATOM 1265 C C . HIS A 1 176 ? -30.31500 18.88800 24.06200 1.000 35.65164 172 HIS A C 1
ATOM 1266 O O . HIS A 1 176 ? -31.16000 18.01900 23.82200 1.000 32.69339 172 HIS A O 1
ATOM 1273 N N . PRO A 1 177 ? -30.66600 20.11000 24.46500 1.000 35.33318 173 PRO A N 1
ATOM 1274 C CA . PRO A 1 177 ? -32.08200 20.45300 24.66200 1.000 34.58836 173 PRO A CA 1
ATOM 1275 C C . PRO A 1 177 ? -32.82400 20.54100 23.34100 1.000 41.82080 173 PRO A C 1
ATOM 1276 O O . PRO A 1 177 ? -32.30800 21.06500 22.35400 1.000 47.94522 173 PRO A O 1
ATOM 1280 N N . VAL A 1 178 ? -34.05100 20.03400 23.33500 1.000 42.34192 174 VAL A N 1
ATOM 1281 C CA . VAL A 1 178 ? -34.93800 20.15500 22.17800 1.000 37.16498 174 VAL A CA 1
ATOM 1282 C C . VAL A 1 178 ? -36.32100 20.53800 22.67200 1.000 41.43392 174 VAL A C 1
ATOM 1283 O O . VAL A 1 178 ? -36.66400 20.30500 23.83900 1.000 39.39420 174 VAL A O 1
ATOM 1287 N N . PRO A 1 179 ? -37.13400 21.14800 21.80300 1.000 46.23449 175 PRO A N 1
ATOM 1288 C CA . PRO A 1 179 ? -38.51200 21.48200 22.18600 1.000 44.21056 175 PRO A CA 1
ATOM 1289 C C . PRO A 1 179 ? -39.29500 20.22800 22.53200 1.000 34.89103 175 PRO A C 1
ATOM 1290 O O . PRO A 1 179 ? -39.17900 19.19900 21.86700 1.000 31.96699 175 PRO A O 1
ATOM 1294 N N . LEU A 1 180 ? -40.08000 20.30900 23.59700 1.000 34.47782 176 LEU A N 1
ATOM 1295 C CA . LEU A 1 180 ? -40.86400 19.15200 24.01900 1.000 37.21499 176 LEU A CA 1
ATOM 1296 C C . LEU A 1 180 ? -42.08000 19.03000 23.09900 1.000 40.15218 176 LEU A C 1
ATOM 1297 O O . LEU A 1 180 ? -43.14800 19.58900 23.35500 1.000 42.24980 176 LEU A O 1
ATOM 1302 N N . GLU A 1 181 ? -41.91500 18.29100 22.00000 1.000 42.16558 177 GLU A N 1
ATOM 1303 C CA . GLU A 1 181 ? -42.98600 18.07800 21.02300 1.000 39.42578 177 GLU A CA 1
ATOM 1304 C C . GLU A 1 181 ? -43.17400 16.57700 20.82400 1.000 33.95933 177 GLU A C 1
ATOM 1305 O O . GLU A 1 181 ? -42.41600 15.95400 20.08000 1.000 33.45664 177 GLU A O 1
ATOM 1311 N N . VAL A 1 182 ? -44.20600 16.01500 21.45300 1.000 31.94067 178 VAL A N 1
ATOM 1312 C CA . VAL A 1 182 ? -44.56700 14.60200 21.34800 1.000 36.67019 178 VAL A CA 1
ATOM 1313 C C . VAL A 1 182 ? -45.96400 14.52000 20.74800 1.000 35.06999 178 VAL A C 1
ATOM 1314 O O . VAL A 1 182 ? -46.82500 15.34300 21.08000 1.000 32.15122 178 VAL A O 1
ATOM 1318 N N . PHE A 1 183 ? -46.18800 13.53800 19.86700 1.000 31.08794 179 PHE A N 1
ATOM 1319 C CA . PHE A 1 183 ? -47.45400 13.36900 19.14100 1.000 31.96962 179 PHE A CA 1
ATOM 1320 C C . PHE A 1 183 ? -48.07300 11.98900 19.35800 1.000 30.46155 179 PHE A C 1
ATOM 1321 O O . PHE A 1 183 ? -47.35500 11.00600 19.55200 1.000 31.37481 179 PHE A O 1
ATOM 1329 N N . PRO A 1 184 ? -49.41000 11.88600 19.31200 1.000 30.68526 180 PRO A N 1
ATOM 1330 C CA . PRO A 1 184 ? -50.03900 10.56200 19.25300 1.000 33.18293 180 PRO A CA 1
ATOM 1331 C C . PRO A 1 184 ? -49.73100 9.88000 17.92400 1.000 34.03303 180 PRO A C 1
ATOM 1332 O O . PRO A 1 184 ? -49.56700 10.55100 16.89500 1.000 33.16977 180 PRO A O 1
ATOM 1336 N N . PRO A 1 185 ? -49.65400 8.54200 17.91200 1.000 33.50665 181 PRO A N 1
ATOM 1337 C CA . PRO A 1 185 ? -49.29200 7.83600 16.66300 1.000 33.65930 181 PRO A CA 1
ATOM 1338 C C . PRO A 1 185 ? -50.13600 8.18700 15.44500 1.000 35.25423 181 PRO A C 1
ATOM 1339 O O . PRO A 1 185 ? -49.59100 8.24100 14.33800 1.000 39.59422 181 PRO A O 1
ATOM 1343 N N . MET A 1 186 ? -51.44000 8.41700 15.60000 1.000 32.80920 182 MET A N 1
ATOM 1344 C CA . MET A 1 186 ? -52.28300 8.71600 14.44300 1.000 34.85681 182 MET A CA 1
ATOM 1345 C C . MET A 1 186 ? -51.86900 9.98900 13.71100 1.000 34.92787 182 MET A C 1
ATOM 1346 O O . MET A 1 186 ? -52.22200 10.14700 12.53800 1.000 34.65415 182 MET A O 1
ATOM 1351 N N . ASN A 1 187 ? -51.13500 10.89900 14.36900 1.000 33.20398 183 ASN A N 1
ATOM 1352 C CA . ASN A 1 187 ? -50.68100 12.13700 13.74000 1.000 32.37493 183 ASN A CA 1
ATOM 1353 C C . ASN A 1 187 ? -49.50200 11.96200 12.78400 1.000 27.57699 183 ASN A C 1
ATOM 1354 O O . ASN A 1 187 ? -49.27600 12.84400 11.95100 1.000 30.57735 183 ASN A O 1
ATOM 1359 N N . TYR A 1 188 ? -48.69800 10.90900 12.92200 1.000 27.83492 184 TYR A N 1
ATOM 1360 C CA . TYR A 1 188 ? -47.51300 10.77400 12.07300 1.000 29.09033 184 TYR A CA 1
ATOM 1361 C C . TYR A 1 188 ? -47.43700 9.44000 11.33600 1.000 28.62975 184 TYR A C 1
ATOM 1362 O O . TYR A 1 188 ? -46.38500 9.12200 10.76200 1.000 30.70631 184 TYR A O 1
ATOM 1371 N N . ARG A 1 189 ? -48.51400 8.65700 11.31100 1.000 28.93768 185 ARG A N 1
ATOM 1372 C CA . ARG A 1 189 ? -48.57100 7.51900 10.39900 1.000 34.17515 185 ARG A CA 1
ATOM 1373 C C . ARG A 1 189 ? -50.02900 7.24500 10.04800 1.000 39.37051 185 ARG A C 1
ATOM 1374 O O . ARG A 1 189 ? -50.92700 7.53900 10.83300 1.000 40.88911 185 ARG A O 1
ATOM 1382 N N . GLY A 1 190 ? -50.25300 6.68800 8.85200 1.000 36.33594 186 GLY A N 1
ATOM 1383 C CA . GLY A 1 190 ? -51.58700 6.52300 8.31600 1.000 32.65128 186 GLY A CA 1
ATOM 1384 C C . GLY A 1 190 ? -52.18100 5.15700 8.61400 1.000 33.20924 186 GLY A C 1
ATOM 1385 O O . GLY A 1 190 ? -51.60500 4.32900 9.31100 1.000 28.16917 186 GLY A O 1
ATOM 1386 N N . GLY A 1 191 ? -53.37300 4.93600 8.07500 1.000 33.59613 187 GLY A N 1
ATOM 1387 C CA . GLY A 1 191 ? -54.12400 3.72500 8.32700 1.000 33.88301 187 GLY A CA 1
ATOM 1388 C C . GLY A 1 191 ? -53.74500 2.62900 7.35600 1.000 35.87009 187 GLY A C 1
ATOM 1389 O O . GLY A 1 191 ? -52.69700 2.67100 6.70500 1.000 37.57029 187 GLY A O 1
ATOM 1390 N N . LYS A 1 192 ? -54.62500 1.64100 7.24500 1.000 32.17228 188 LYS A N 1
ATOM 1391 C CA . LYS A 1 192 ? -54.28000 0.50700 6.40600 1.000 38.60463 188 LYS A CA 1
ATOM 1392 C C . LYS A 1 192 ? -55.06300 0.51300 5.09600 1.000 33.90143 188 LYS A C 1
ATOM 1393 O O . LYS A 1 192 ? -56.19800 1.00600 5.03200 1.000 34.09619 188 LYS A O 1
ATOM 1399 N N . PRO A 1 193 ? -54.47400 -0.03400 4.03500 1.000 36.95706 189 PRO A N 1
ATOM 1400 C CA . PRO A 1 193 ? -55.16000 -0.07100 2.73600 1.000 33.65404 189 PRO A CA 1
ATOM 1401 C C . PRO A 1 193 ? -56.23700 -1.15100 2.70400 1.000 37.38869 189 PRO A C 1
ATOM 1402 O O . PRO A 1 193 ? -56.11900 -2.20600 3.33300 1.000 31.61695 189 PRO A O 1
ATOM 1406 N N . ALA A 1 194 ? -57.30900 -0.86300 1.98000 1.000 33.76984 190 ALA A N 1
ATOM 1407 C CA . ALA A 1 194 ? -58.41500 -1.77600 1.77300 1.000 29.97201 190 ALA A CA 1
ATOM 1408 C C . ALA A 1 194 ? -58.49100 -2.19600 0.31000 1.000 32.18017 190 ALA A C 1
ATOM 1409 O O . ALA A 1 194 ? -57.86400 -1.58300 -0.55800 1.000 33.76721 190 ALA A O 1
ATOM 1411 N N . PRO A 1 195 ? -59.26900 -3.22800 -0.00600 1.000 28.17706 191 PRO A N 1
ATOM 1412 C CA . PRO A 1 195 ? -59.48000 -3.60000 -1.41100 1.000 32.69339 191 PRO A CA 1
ATOM 1413 C C . PRO A 1 195 ? -60.47400 -2.66800 -2.09500 1.000 36.94654 191 PRO A C 1
ATOM 1414 O O . PRO A 1 195 ? -61.28100 -1.99900 -1.44600 1.000 30.10098 191 PRO A O 1
ATOM 1418 N N . THR A 1 196 ? -60.41300 -2.63800 -3.43000 1.000 30.87739 192 THR A N 1
ATOM 1419 C CA . THR A 1 196 ? -61.42100 -1.89400 -4.17600 1.000 34.48308 192 THR A CA 1
ATOM 1420 C C . THR A 1 196 ? -62.75100 -2.64300 -4.17300 1.000 38.42566 192 THR A C 1
ATOM 1421 O O . THR A 1 196 ? -62.80500 -3.86800 -4.02500 1.000 35.62006 192 THR A O 1
ATOM 1425 N N . ILE A 1 197 ? -63.83800 -1.88600 -4.34900 1.000 37.64662 193 ILE A N 1
ATOM 1426 C CA . ILE A 1 197 ? -65.16100 -2.50000 -4.44400 1.000 40.62066 193 ILE A CA 1
ATOM 1427 C C . ILE A 1 197 ? -65.17500 -3.55500 -5.53900 1.000 40.08112 193 ILE A C 1
ATOM 1428 O O . ILE A 1 197 ? -65.72700 -4.65100 -5.36900 1.000 40.37063 193 ILE A O 1
ATOM 1433 N N . MET A 1 198 ? -64.57800 -3.23100 -6.68800 1.000 37.41764 194 MET A N 1
ATOM 1434 C CA . MET A 1 198 ? -64.59100 -4.13800 -7.83500 1.000 44.69746 194 MET A CA 1
ATOM 1435 C C . MET A 1 198 ? -63.88700 -5.46100 -7.53500 1.000 42.30244 194 MET A C 1
ATOM 1436 O O . MET A 1 198 ? -64.31000 -6.51900 -8.01300 1.000 36.94390 194 MET A O 1
ATOM 1441 N N . ASP A 1 199 ? -62.77500 -5.42100 -6.80200 1.000 35.74639 195 ASP A N 1
ATOM 1442 C CA . ASP A 1 199 ? -62.07600 -6.66900 -6.50200 1.000 35.85430 195 ASP A CA 1
ATOM 1443 C C . ASP A 1 199 ? -62.87000 -7.50500 -5.51500 1.000 36.72282 195 ASP A C 1
ATOM 1444 O O . ASP A 1 199 ? -62.96300 -8.73100 -5.65800 1.000 33.20924 195 ASP A O 1
ATOM 1449 N N . VAL A 1 200 ? -63.46500 -6.85600 -4.51600 1.000 36.78599 196 VAL A N 1
ATOM 1450 C CA . VAL A 1 200 ? -64.31500 -7.57100 -3.56900 1.000 37.97824 196 VAL A CA 1
ATOM 1451 C C . VAL A 1 200 ? -65.43700 -8.28600 -4.31200 1.000 38.73622 196 VAL A C 1
ATOM 1452 O O . VAL A 1 200 ? -65.69500 -9.47600 -4.09100 1.000 39.45210 196 VAL A O 1
ATOM 1456 N N . VAL A 1 201 ? -66.10400 -7.56900 -5.22700 1.000 36.28856 197 VAL A N 1
ATOM 1457 C CA . VAL A 1 201 ? -67.21400 -8.14900 -5.97600 1.000 37.37027 197 VAL A CA 1
ATOM 1458 C C . VAL A 1 201 ? -66.72600 -9.29800 -6.85300 1.000 43.23413 197 VAL A C 1
ATOM 1459 O O . VAL A 1 201 ? -67.36300 -10.35300 -6.92900 1.000 40.18640 197 VAL A O 1
ATOM 1463 N N . ARG A 1 202 ? -65.56900 -9.13200 -7.50000 1.000 39.00204 198 ARG A N 1
ATOM 1464 C CA . ARG A 1 202 ? -65.05000 -10.21200 -8.33600 1.000 44.37374 198 ARG A CA 1
ATOM 1465 C C . ARG A 1 202 ? -64.71400 -11.44500 -7.50500 1.000 43.54206 198 ARG A C 1
ATOM 1466 O O . ARG A 1 202 ? -64.98600 -12.57500 -7.92800 1.000 42.39192 198 ARG A O 1
ATOM 1474 N N . VAL A 1 203 ? -64.12800 -11.24800 -6.31900 1.000 41.98661 199 VAL A N 1
ATOM 1475 C CA . VAL A 1 203 ? -63.79600 -12.38000 -5.45600 1.000 41.92082 199 VAL A CA 1
ATOM 1476 C C . VAL A 1 203 ? -65.06400 -13.06200 -4.96300 1.000 42.58669 199 VAL A C 1
ATOM 1477 O O . VAL A 1 203 ? -65.15000 -14.29200 -4.92500 1.000 43.84736 199 VAL A O 1
ATOM 1481 N N . ALA A 1 204 ? -66.05700 -12.27500 -4.54600 1.000 44.25794 200 ALA A N 1
ATOM 1482 C CA . ALA A 1 204 ? -67.31100 -12.85800 -4.08700 1.000 42.44193 200 ALA A CA 1
ATOM 1483 C C . ALA A 1 204 ? -67.94700 -13.69800 -5.18300 1.000 42.41824 200 ALA A C 1
ATOM 1484 O O . ALA A 1 204 ? -68.43100 -14.80500 -4.92600 1.000 47.44516 200 ALA A O 1
ATOM 1486 N N . GLU A 1 205 ? -67.93600 -13.19400 -6.41800 1.000 42.43930 201 GLU A N 1
ATOM 1487 C CA . GLU A 1 205 ? -68.45800 -13.95800 -7.54900 1.000 46.87404 201 GLU A CA 1
ATOM 1488 C C . GLU A 1 205 ? -67.67700 -15.25400 -7.75600 1.000 44.92644 201 GLU A C 1
ATOM 1489 O O . GLU A 1 205 ? -68.26700 -16.31900 -7.96700 1.000 44.52376 201 GLU A O 1
ATOM 1495 N N . LEU A 1 206 ? -66.34300 -15.18400 -7.72400 1.000 44.46323 202 LEU A N 1
ATOM 1496 C CA . LEU A 1 206 ? -65.54600 -16.39700 -7.90200 1.000 40.54697 202 LEU A CA 1
ATOM 1497 C C . LEU A 1 206 ? -65.85900 -17.42300 -6.81300 1.000 42.67880 202 LEU A C 1
ATOM 1498 O O . LEU A 1 206 ? -65.95700 -18.62500 -7.08800 1.000 41.30232 202 LEU A O 1
ATOM 1503 N N . ILE A 1 207 ? -66.03400 -16.96500 -5.57200 1.000 41.31811 203 ILE A N 1
ATOM 1504 C CA . ILE A 1 207 ? -66.37700 -17.87300 -4.47900 1.000 39.99953 203 ILE A CA 1
ATOM 1505 C C . ILE A 1 207 ? -67.73900 -18.51100 -4.72900 1.000 45.41334 203 ILE A C 1
ATOM 1506 O O . ILE A 1 207 ? -67.88900 -19.73700 -4.67800 1.000 46.93457 203 ILE A O 1
ATOM 1511 N N . PHE A 1 208 ? -68.75100 -17.69100 -5.01900 1.000 47.85047 204 PHE A N 1
ATOM 1512 C CA . PHE A 1 208 ? -70.08900 -18.23100 -5.24400 1.000 50.61396 204 PHE A CA 1
ATOM 1513 C C . PHE A 1 208 ? -70.07000 -19.38200 -6.25000 1.000 46.11079 204 PHE A C 1
ATOM 1514 O O . PHE A 1 208 ? -70.78800 -20.37500 -6.08200 1.000 42.99726 204 PHE A O 1
ATOM 1522 N N . HIS A 1 209 ? -69.25700 -19.27400 -7.30300 1.000 43.53680 205 HIS A N 1
ATOM 1523 C CA . HIS A 1 209 ? -69.30800 -20.25700 -8.38000 1.000 45.01592 205 HIS A CA 1
ATOM 1524 C C . HIS A 1 209 ? -68.30900 -21.39900 -8.22200 1.000 46.22660 205 HIS A C 1
ATOM 1525 O O . HIS A 1 209 ? -68.32700 -22.33400 -9.03400 1.000 51.86148 205 HIS A O 1
ATOM 1532 N N . ALA A 1 210 ? -67.44600 -21.35900 -7.21200 1.000 40.54433 206 ALA A N 1
ATOM 1533 C CA . ALA A 1 210 ? -66.38100 -22.35100 -7.11800 1.000 49.45330 206 ALA A CA 1
ATOM 1534 C C . ALA A 1 210 ? -66.93500 -23.70000 -6.67600 1.000 46.82930 206 ALA A C 1
ATOM 1535 O O . ALA A 1 210 ? -67.82800 -23.77800 -5.82900 1.000 41.70763 206 ALA A O 1
ATOM 1537 N N . LYS A 1 211 ? -66.39200 -24.77000 -7.24700 1.000 46.90299 207 LYS A N 1
ATOM 1538 C CA . LYS A 1 211 ? -66.81200 -26.10300 -6.84500 1.000 49.23222 207 LYS A CA 1
ATOM 1539 C C . LYS A 1 211 ? -65.91400 -26.70800 -5.77500 1.000 49.93493 207 LYS A C 1
ATOM 1540 O O . LYS A 1 211 ? -66.34100 -27.62600 -5.07200 1.000 51.58513 207 LYS A O 1
ATOM 1546 N N . ARG A 1 212 ? -64.67900 -26.22900 -5.63000 1.000 45.08698 208 ARG A N 1
ATOM 1547 C CA . ARG A 1 212 ? -63.76900 -26.74000 -4.60400 1.000 42.68143 208 ARG A CA 1
ATOM 1548 C C . ARG A 1 212 ? -62.80700 -25.63200 -4.20800 1.000 42.45246 208 ARG A C 1
ATOM 1549 O O . ARG A 1 212 ? -61.62200 -25.65100 -4.55900 1.000 35.54110 208 ARG A O 1
ATOM 1557 N N . PRO A 1 213 ? -63.29200 -24.63700 -3.47900 1.000 45.21595 209 PRO A N 1
ATOM 1558 C CA . PRO A 1 213 ? -62.43100 -23.52000 -3.08300 1.000 36.27540 209 PRO A CA 1
ATOM 1559 C C . PRO A 1 213 ? -61.53000 -23.89800 -1.91500 1.000 42.78408 209 PRO A C 1
ATOM 1560 O O . PRO A 1 213 ? -61.78100 -24.85300 -1.17600 1.000 44.27636 209 PRO A O 1
ATOM 1564 N N . ALA A 1 214 ? -60.45400 -23.12800 -1.75500 1.000 39.39420 210 ALA A N 1
ATOM 1565 C CA . ALA A 1 214 ? -59.58500 -23.33200 -0.60600 1.000 32.15912 210 ALA A CA 1
ATOM 1566 C C . ALA A 1 214 ? -58.87300 -22.04300 -0.25400 1.000 30.42996 210 ALA A C 1
ATOM 1567 O O . ALA A 1 214 ? -58.59900 -21.20700 -1.12000 1.000 32.18544 210 ALA A O 1
ATOM 1569 N N . ILE A 1 215 ? -58.56200 -21.90000 1.02800 1.000 31.52483 211 ILE A N 1
ATOM 1570 C CA . ILE A 1 215 ? -57.80700 -20.76400 1.54200 1.000 30.89318 211 ILE A CA 1
ATOM 1571 C C . ILE A 1 215 ? -56.45800 -21.27400 2.02100 1.000 33.16187 211 ILE A C 1
ATOM 1572 O O . ILE A 1 215 ? -56.38600 -22.30200 2.70600 1.000 33.53823 211 ILE A O 1
ATOM 1577 N N . LEU A 1 216 ? -55.39500 -20.55600 1.67200 1.000 29.29825 212 LEU A N 1
ATOM 1578 C CA . LEU A 1 216 ? -54.07000 -20.79000 2.24000 1.000 32.26176 212 LEU A CA 1
ATOM 1579 C C . LEU A 1 216 ? -53.68800 -19.52700 2.99700 1.000 32.16175 212 LEU A C 1
ATOM 1580 O O . LEU A 1 216 ? -53.45100 -18.47600 2.38800 1.000 29.52986 212 LEU A O 1
ATOM 1585 N N . ALA A 1 217 ? -53.68900 -19.61700 4.32400 1.000 27.93756 213 ALA A N 1
ATOM 1586 C CA . ALA A 1 217 ? -53.48600 -18.46300 5.18600 1.000 30.96424 213 ALA A CA 1
ATOM 1587 C C . ALA A 1 217 ? -52.06400 -18.47100 5.74300 1.000 31.89330 213 ALA A C 1
ATOM 1588 O O . ALA A 1 217 ? -51.59200 -19.48700 6.26600 1.000 27.45592 213 ALA A O 1
ATOM 1590 N N . GLY A 1 218 ? -51.37500 -17.34400 5.61200 1.000 29.76936 214 GLY A N 1
ATOM 1591 C CA . GLY A 1 218 ? -49.99500 -17.24000 6.01300 1.000 22.67114 214 GLY A CA 1
ATOM 1592 C C . GLY A 1 218 ? -49.81800 -16.37200 7.24200 1.000 31.23796 214 GLY A C 1
ATOM 1593 O O . GLY A 1 218 ? -50.77900 -15.94900 7.89600 1.000 29.35089 214 GLY A O 1
ATOM 1594 N N . HIS A 1 219 ? -48.54700 -16.08600 7.53400 1.000 25.57938 215 HIS A N 1
ATOM 1595 C CA . HIS A 1 219 ? -48.19500 -15.29500 8.70600 1.000 29.27193 215 HIS A CA 1
ATOM 1596 C C . HIS A 1 219 ? -48.77800 -13.87900 8.64100 1.000 30.30100 215 HIS A C 1
ATOM 1597 O O . HIS A 1 219 ? -48.89100 -13.21100 9.67500 1.000 27.73490 215 HIS A O 1
ATOM 1604 N N . GLY A 1 220 ? -49.13500 -13.39800 7.45100 1.000 26.82164 216 GLY A N 1
ATOM 1605 C CA . GLY A 1 220 ? -49.76800 -12.09500 7.36600 1.000 27.58225 216 GLY A CA 1
ATOM 1606 C C . GLY A 1 220 ? -51.05400 -11.99500 8.16500 1.000 29.38247 216 GLY A C 1
ATOM 1607 O O . GLY A 1 220 ? -51.48000 -10.88400 8.49300 1.000 26.56898 216 GLY A O 1
ATOM 1608 N N . ILE A 1 221 ? -51.67500 -13.13200 8.49900 1.000 24.60295 217 ILE A N 1
ATOM 1609 C CA . ILE A 1 221 ? -52.88800 -13.09800 9.31900 1.000 26.40053 217 ILE A CA 1
ATOM 1610 C C . ILE A 1 221 ? -52.57600 -12.54400 10.69700 1.000 28.11916 217 ILE A C 1
ATOM 1611 O O . ILE A 1 221 ? -53.34400 -11.74500 11.24400 1.000 30.09571 217 ILE A O 1
ATOM 1616 N N . GLU A 1 222 ? -51.46200 -12.99100 11.29500 1.000 25.97417 218 GLU A N 1
ATOM 1617 C CA . GLU A 1 222 ? -51.02500 -12.45500 12.57700 1.000 30.33785 218 GLU A CA 1
ATOM 1618 C C . GLU A 1 222 ? -50.67000 -10.98200 12.45200 1.000 29.26404 218 GLU A C 1
ATOM 1619 O O . GLU A 1 222 ? -51.08300 -10.16000 13.27400 1.000 31.79065 218 GLU A O 1
ATOM 1625 N N . CYS A 1 223 ? -49.89400 -10.63300 11.42000 1.000 20.93146 219 CYS A N 1
ATOM 1626 C CA . CYS A 1 223 ? -49.48500 -9.23900 11.22300 1.000 27.19010 219 CYS A CA 1
ATOM 1627 C C . CYS A 1 223 ? -50.70100 -8.32900 11.14300 1.000 30.52998 219 CYS A C 1
ATOM 1628 O O . CYS A 1 223 ? -50.69700 -7.21900 11.69000 1.000 32.96185 219 CYS A O 1
ATOM 1631 N N . ALA A 1 224 ? -51.75300 -8.78600 10.47500 1.000 27.97177 220 ALA A N 1
ATOM 1632 C CA . ALA A 1 224 ? -52.97600 -8.02400 10.28600 1.000 28.52710 220 ALA A CA 1
ATOM 1633 C C . ALA A 1 224 ? -53.95000 -8.16900 11.45400 1.000 35.38845 220 ALA A C 1
ATOM 1634 O O . ALA A 1 224 ? -55.00700 -7.53000 11.44500 1.000 31.95909 220 ALA A O 1
ATOM 1636 N N . LYS A 1 225 ? -53.62000 -8.98400 12.45700 1.000 29.94833 221 LYS A N 1
ATOM 1637 C CA . LYS A 1 225 ? -54.54600 -9.30300 13.54200 1.000 33.06975 221 LYS A CA 1
ATOM 1638 C C . LYS A 1 225 ? -55.91300 -9.71800 12.98900 1.000 28.76661 221 LYS A C 1
ATOM 1639 O O . LYS A 1 225 ? -56.95600 -9.32500 13.49800 1.000 31.33270 221 LYS A O 1
ATOM 1645 N N . ALA A 1 226 ? -55.90000 -10.55300 11.94900 1.000 27.22958 222 ALA A N 1
ATOM 1646 C CA . ALA A 1 226 ? -57.09600 -10.87000 11.17900 1.000 25.81625 222 ALA A CA 1
ATOM 1647 C C . ALA A 1 226 ? -57.74800 -12.20600 11.57600 1.000 31.39061 222 ALA A C 1
ATOM 1648 O O . ALA A 1 226 ? -58.51900 -12.76200 10.78200 1.000 28.87451 222 ALA A O 1
ATOM 1650 N N . TRP A 1 227 ? -57.48300 -12.72100 12.78900 1.000 27.30327 223 TRP A N 1
ATOM 1651 C CA . TRP A 1 227 ? -57.92800 -14.08100 13.12500 1.000 34.02513 223 TRP A CA 1
ATOM 1652 C C . TRP A 1 227 ? -59.45400 -14.21800 13.09900 1.000 32.76445 223 TRP A C 1
ATOM 1653 O O . TRP A 1 227 ? -59.98700 -15.17700 12.52100 1.000 32.25913 223 TRP A O 1
ATOM 1664 N N . GLU A 1 228 ? -60.18100 -13.31900 13.77400 1.000 30.60104 224 GLU A N 1
ATOM 1665 C CA . GLU A 1 228 ? -61.63500 -13.49600 13.81200 1.000 35.56742 224 GLU A CA 1
ATOM 1666 C C . GLU A 1 228 ? -62.25700 -13.34000 12.43700 1.000 31.47746 224 GLU A C 1
ATOM 1667 O O . GLU A 1 228 ? -63.22600 -14.03000 12.10900 1.000 33.55402 224 GLU A O 1
ATOM 1673 N N . GLU A 1 229 ? -61.79200 -12.35300 11.67000 1.000 29.67724 225 GLU A N 1
ATOM 1674 C CA . GLU A 1 229 ? -62.36000 -12.14000 10.34400 1.000 36.08591 225 GLU A CA 1
ATOM 1675 C C . GLU A 1 229 ? -62.12600 -13.35000 9.45600 1.000 34.41202 225 GLU A C 1
ATOM 1676 O O . GLU A 1 229 ? -63.01200 -13.74000 8.68700 1.000 33.60140 225 GLU A O 1
ATOM 1682 N N . LEU A 1 230 ? -60.93600 -13.95500 9.55700 1.000 32.94079 226 LEU A N 1
ATOM 1683 C CA . LEU A 1 230 ? -60.64600 -15.18700 8.82400 1.000 31.35113 226 LEU A CA 1
ATOM 1684 C C . LEU A 1 230 ? -61.58800 -16.30600 9.24100 1.000 31.97225 226 LEU A C 1
ATOM 1685 O O . LEU A 1 230 ? -62.15800 -17.00500 8.39700 1.000 31.62748 226 LEU A O 1
ATOM 1690 N N . LEU A 1 231 ? -61.73300 -16.50900 10.55100 1.000 30.71684 227 LEU A N 1
ATOM 1691 C CA . LEU A 1 231 ? -62.63800 -17.52900 11.04600 1.000 28.59553 227 LEU A CA 1
ATOM 1692 C C . LEU A 1 231 ? -64.05000 -17.28400 10.53000 1.000 33.45138 227 LEU A C 1
ATOM 1693 O O . LEU A 1 231 ? -64.69700 -18.19200 9.99400 1.000 30.93529 227 LEU A O 1
ATOM 1698 N N . ASP A 1 232 ? -64.54300 -16.05200 10.66200 1.000 33.46454 228 ASP A N 1
ATOM 1699 C CA . ASP A 1 232 ? -65.93100 -15.80400 10.26300 1.000 36.29119 228 ASP A CA 1
ATOM 1700 C C . ASP A 1 232 ? -66.08600 -15.90800 8.75000 1.000 34.43834 228 ASP A C 1
ATOM 1701 O O . ASP A 1 232 ? -67.08900 -16.43200 8.26000 1.000 32.74866 228 ASP A O 1
ATOM 1706 N N . PHE A 1 233 ? -65.07800 -15.46700 7.99300 1.000 29.65882 229 PHE A N 1
ATOM 1707 C CA . PHE A 1 233 ? -65.12000 -15.63000 6.54200 1.000 31.50641 229 PHE A CA 1
ATOM 1708 C C . PHE A 1 233 ? -65.18600 -17.10100 6.16000 1.000 31.72222 229 PHE A C 1
ATOM 1709 O O . PHE A 1 233 ? -66.01100 -17.50700 5.32900 1.000 39.32577 229 PHE A O 1
ATOM 1717 N N . ALA A 1 234 ? -64.33400 -17.92600 6.77700 1.000 30.35101 230 ALA A N 1
ATOM 1718 C CA . ALA A 1 234 ? -64.36000 -19.35600 6.47100 1.000 34.74101 230 ALA A CA 1
ATOM 1719 C C . ALA A 1 234 ? -65.70800 -19.97800 6.82100 1.000 37.45712 230 ALA A C 1
ATOM 1720 O O . ALA A 1 234 ? -66.23200 -20.81100 6.07000 1.000 36.50701 230 ALA A O 1
ATOM 1722 N N . GLU A 1 235 ? -66.28200 -19.60400 7.96300 1.000 33.20135 231 GLU A N 1
ATOM 1723 C CA . GLU A 1 235 ? -67.54800 -20.21800 8.36300 1.000 38.53883 231 GLU A CA 1
ATOM 1724 C C . GLU A 1 235 ? -68.69300 -19.74500 7.47900 1.000 38.29670 231 GLU A C 1
ATOM 1725 O O . GLU A 1 235 ? -69.59000 -20.52600 7.13900 1.000 36.73072 231 GLU A O 1
ATOM 1731 N N . LEU A 1 236 ? -68.66300 -18.47100 7.08800 1.000 35.96484 232 LEU A N 1
ATOM 1732 C CA . LEU A 1 236 ? -69.68600 -17.92100 6.21100 1.000 35.74376 232 LEU A CA 1
ATOM 1733 C C . LEU A 1 236 ? -69.68100 -18.62100 4.85700 1.000 41.43655 232 LEU A C 1
ATOM 1734 O O . LEU A 1 236 ? -70.74200 -18.90600 4.29000 1.000 46.52400 232 LEU A O 1
ATOM 1739 N N . THR A 1 237 ? -68.49800 -18.92100 4.32900 1.000 38.50198 233 THR A N 1
ATOM 1740 C CA . THR A 1 237 ? -68.38200 -19.48000 2.99000 1.000 35.32792 233 THR A CA 1
ATOM 1741 C C . THR A 1 237 ? -68.26400 -20.99700 2.96700 1.000 36.39121 233 THR A C 1
ATOM 1742 O O . THR A 1 237 ? -68.41300 -21.59300 1.89700 1.000 35.56742 233 THR A O 1
ATOM 1746 N N . GLY A 1 238 ? -67.97300 -21.63500 4.10000 1.000 38.61516 234 GLY A N 1
ATOM 1747 C CA . GLY A 1 238 ? -67.67300 -23.05500 4.07200 1.000 34.96472 234 GLY A CA 1
ATOM 1748 C C . GLY A 1 238 ? -66.37600 -23.42500 3.36800 1.000 37.12024 234 GLY A C 1
ATOM 1749 O O . GLY A 1 238 ? -66.20800 -24.58000 2.97700 1.000 42.94725 234 GLY A O 1
ATOM 1750 N N . ILE A 1 239 ? -65.44700 -22.48800 3.20200 1.000 36.20434 235 ILE A N 1
ATOM 1751 C CA . ILE A 1 239 ? -64.19100 -22.78400 2.50700 1.000 36.16486 235 ILE A CA 1
ATOM 1752 C C . ILE A 1 239 ? -63.14500 -23.29600 3.48800 1.000 34.00145 235 ILE A C 1
ATOM 1753 O O . ILE A 1 239 ? -62.84500 -22.61100 4.47500 1.000 36.26224 235 ILE A O 1
ATOM 1758 N N . PRO A 1 240 ? -62.54900 -24.46400 3.24400 1.000 35.85693 236 PRO A N 1
ATOM 1759 C CA . PRO A 1 240 ? -61.51800 -24.98700 4.15900 1.000 31.15900 236 PRO A CA 1
ATOM 1760 C C . PRO A 1 240 ? -60.24100 -24.15500 4.15200 1.000 37.71242 236 PRO A C 1
ATOM 1761 O O . PRO A 1 240 ? -59.89300 -23.50200 3.16100 1.000 33.68299 236 PRO A O 1
ATOM 1765 N N . VAL A 1 241 ? -59.53600 -24.18700 5.28400 1.000 35.38319 237 VAL A N 1
ATOM 1766 C CA . VAL A 1 241 ? -58.37500 -23.33200 5.51300 1.000 31.88540 237 VAL A CA 1
ATOM 1767 C C . VAL A 1 241 ? -57.16000 -24.19400 5.82700 1.000 28.91662 237 VAL A C 1
ATOM 1768 O O . VAL A 1 241 ? -57.13500 -24.90400 6.84100 1.000 29.90359 237 VAL A O 1
ATOM 1772 N N . ALA A 1 242 ? -56.14900 -24.11500 4.97500 1.000 29.17455 238 ALA A N 1
ATOM 1773 C CA . ALA A 1 242 ? -54.80100 -24.54100 5.32500 1.000 26.74005 238 ALA A CA 1
ATOM 1774 C C . ALA A 1 242 ? -53.99900 -23.32200 5.74900 1.000 29.48248 238 ALA A C 1
ATOM 1775 O O . ALA A 1 242 ? -54.31900 -22.19200 5.37000 1.000 31.21953 238 ALA A O 1
ATOM 1777 N N . THR A 1 243 ? -52.94400 -23.55500 6.53700 1.000 28.14022 239 THR A N 1
ATOM 1778 C CA . THR A 1 243 ? -51.98400 -22.49600 6.83300 1.000 28.55869 239 THR A CA 1
ATOM 1779 C C . THR A 1 243 ? -50.59700 -22.89600 6.34200 1.000 31.09847 239 THR A C 1
ATOM 1780 O O . THR A 1 243 ? -50.30400 -24.07500 6.12900 1.000 32.09069 239 THR A O 1
ATOM 1784 N N . THR A 1 244 ? -49.74000 -21.89000 6.15500 1.000 26.01891 240 THR A N 1
ATOM 1785 C CA . THR A 1 244 ? -48.32100 -22.14800 5.98800 1.000 23.10803 240 THR A CA 1
ATOM 1786 C C . THR A 1 244 ? -47.74600 -22.63700 7.31500 1.000 25.83731 240 THR A C 1
ATOM 1787 O O . THR A 1 244 ? -48.36500 -22.48900 8.36800 1.000 26.95060 240 THR A O 1
ATOM 1791 N N . PRO A 1 245 ? -46.53400 -23.19000 7.30400 1.000 27.15062 241 PRO A N 1
ATOM 1792 C CA . PRO A 1 245 ? -45.92000 -23.56500 8.58700 1.000 31.26427 241 PRO A CA 1
ATOM 1793 C C . PRO A 1 245 ? -45.80400 -22.38900 9.54300 1.000 31.47483 241 PRO A C 1
ATOM 1794 O O . PRO A 1 245 ? -46.16900 -22.51600 10.71900 1.000 26.12155 241 PRO A O 1
ATOM 1798 N N . LYS A 1 246 ? -45.30100 -21.23900 9.07900 1.000 27.39802 242 LYS A N 1
ATOM 1799 C CA . LYS A 1 246 ? -45.18800 -20.10100 9.98800 1.000 29.87727 242 LYS A CA 1
ATOM 1800 C C . LYS A 1 246 ? -46.55800 -19.51800 10.32500 1.000 30.50103 242 LYS A C 1
ATOM 1801 O O . LYS A 1 246 ? -46.74100 -18.95200 11.41100 1.000 32.47758 242 LYS A O 1
ATOM 1807 N N . GLY A 1 247 ? -47.51600 -19.66000 9.44900 1.000 30.48787 243 GLY A N 1
ATOM 1808 C CA . GLY A 1 247 ? -48.84300 -19.20100 9.71300 1.000 30.30363 243 GLY A CA 1
ATOM 1809 C C . GLY A 1 247 ? -49.65700 -20.09900 10.63700 1.000 29.83779 243 GLY A C 1
ATOM 1810 O O . GLY A 1 247 ? -50.76200 -19.85600 10.86300 1.000 28.78240 243 GLY A O 1
ATOM 1811 N N . LYS A 1 248 ? -49.07700 -21.15500 11.15100 1.000 29.40879 244 LYS A N 1
ATOM 1812 C CA . LYS A 1 248 ? -49.75200 -22.04900 12.06800 1.000 31.39324 244 LYS A CA 1
ATOM 1813 C C . LYS A 1 248 ? -50.19500 -21.24300 13.29400 1.000 33.43032 244 LYS A C 1
ATOM 1814 O O . LYS A 1 248 ? -49.40900 -20.49100 13.81900 1.000 32.18807 244 LYS A O 1
ATOM 1820 N N . SER A 1 249 ? -51.46000 -21.42200 13.63500 1.000 28.47447 245 SER A N 1
ATOM 1821 C CA . SER A 1 249 ? -52.29100 -20.79200 14.67500 1.000 30.68789 245 SER A CA 1
ATOM 1822 C C . SER A 1 249 ? -53.10500 -19.61500 14.15600 1.000 33.40137 245 SER A C 1
ATOM 1823 O O . SER A 1 249 ? -53.77600 -18.96800 14.87800 1.000 34.65415 245 SER A O 1
ATOM 1826 N N . SER A 1 250 ? -53.08500 -19.39200 12.86300 1.000 37.06760 246 SER A N 1
ATOM 1827 C CA . SER A 1 250 ? -53.89800 -18.35600 12.25500 1.000 33.27241 246 SER A CA 1
ATOM 1828 C C . SER A 1 250 ? -55.34700 -18.80900 12.11800 1.000 31.91698 246 SER A C 1
ATOM 1829 O O . SER A 1 250 ? -56.18900 -18.01600 11.94900 1.000 30.17993 246 SER A O 1
ATOM 1832 N N . PHE A 1 251 ? -55.55200 -20.11700 12.12700 1.000 31.46167 247 PHE A N 1
ATOM 1833 C CA . PHE A 1 251 ? -56.81500 -20.81000 12.04900 1.000 30.61683 247 PHE A CA 1
ATOM 1834 C C . PHE A 1 251 ? -56.88000 -21.91600 13.10100 1.000 34.14620 247 PHE A C 1
ATOM 1835 O O . PHE A 1 251 ? -55.94500 -22.57100 13.32900 1.000 33.03028 247 PHE A O 1
ATOM 1843 N N . PRO A 1 252 ? -58.00500 -22.10000 13.75400 1.000 36.08591 248 PRO A N 1
ATOM 1844 C CA . PRO A 1 252 ? -58.05700 -23.12600 14.81900 1.000 35.86746 248 PRO A CA 1
ATOM 1845 C C . PRO A 1 252 ? -58.01500 -24.53300 14.23600 1.000 38.15721 248 PRO A C 1
ATOM 1846 O O . PRO A 1 252 ? -58.87600 -24.92300 13.44500 1.000 32.69603 248 PRO A O 1
ATOM 1850 N N . GLU A 1 253 ? -57.00900 -25.30500 14.64100 1.000 36.23329 249 GLU A N 1
ATOM 1851 C CA . GLU A 1 253 ? -56.78600 -26.59300 13.99700 1.000 37.15972 249 GLU A CA 1
ATOM 1852 C C . GLU A 1 253 ? -57.76200 -27.66800 14.44300 1.000 35.48057 249 GLU A C 1
ATOM 1853 O O . GLU A 1 253 ? -57.80600 -28.72800 13.81600 1.000 37.15182 249 GLU A O 1
ATOM 1859 N N . ASN A 1 254 ? -58.54700 -27.43600 15.49100 1.000 35.82798 250 ASN A N 1
ATOM 1860 C CA . ASN A 1 254 ? -59.60800 -28.36900 15.85000 1.000 38.14668 250 ASN A CA 1
ATOM 1861 C C . ASN A 1 254 ? -60.90600 -28.08700 15.10400 1.000 40.48643 250 ASN A C 1
ATOM 1862 O O . ASN A 1 254 ? -61.89400 -28.78400 15.33200 1.000 39.10995 250 ASN A O 1
ATOM 1867 N N . HIS A 1 255 ? -60.91700 -27.09000 14.22000 1.000 38.77833 251 HIS A N 1
ATOM 1868 C CA . HIS A 1 255 ? -62.13300 -26.66900 13.53300 1.000 38.26248 251 HIS A CA 1
ATOM 1869 C C . HIS A 1 255 ? -62.41700 -27.58100 12.34600 1.000 41.38917 251 HIS A C 1
ATOM 1870 O O . HIS A 1 255 ? -61.49700 -28.01900 11.64800 1.000 35.19633 251 HIS A O 1
ATOM 1877 N N . ALA A 1 256 ? -63.70700 -27.84900 12.10800 1.000 43.77893 252 ALA A N 1
ATOM 1878 C CA . ALA A 1 256 ? -64.09300 -28.74900 11.02300 1.000 38.28091 252 ALA A CA 1
ATOM 1879 C C . ALA A 1 256 ? -63.54500 -28.29600 9.67000 1.000 39.51526 252 ALA A C 1
ATOM 1880 O O . ALA A 1 256 ? -63.33600 -29.12900 8.78100 1.000 36.01221 252 ALA A O 1
ATOM 1882 N N . LEU A 1 257 ? -63.28900 -26.99900 9.48800 1.000 35.40424 253 LEU A N 1
ATOM 1883 C CA . LEU A 1 257 ? -62.83700 -26.49700 8.19200 1.000 33.41980 253 LEU A CA 1
ATOM 1884 C C . LEU A 1 257 ? -61.32600 -26.46000 8.06700 1.000 39.42315 253 LEU A C 1
ATOM 1885 O O . LEU A 1 257 ? -60.81300 -26.03200 7.02600 1.000 35.65691 253 LEU A O 1
ATOM 1890 N N . SER A 1 258 ? -60.59800 -26.90400 9.08700 1.000 38.10720 254 SER A N 1
ATOM 1891 C CA . SER A 1 258 ? -59.14800 -26.77000 9.08500 1.000 37.65451 254 SER A CA 1
ATOM 1892 C C . SER A 1 258 ? -58.53700 -27.91100 8.29200 1.000 36.08854 254 SER A C 1
ATOM 1893 O O . SER A 1 258 ? -58.79700 -29.08700 8.58200 1.000 36.16486 254 SER A O 1
ATOM 1896 N N . LEU A 1 259 ? -57.73400 -27.57600 7.29200 1.000 32.85920 255 LEU A N 1
ATOM 1897 C CA . LEU A 1 259 ? -56.92900 -28.57300 6.60000 1.000 40.41274 255 LEU A CA 1
ATOM 1898 C C . LEU A 1 259 ? -55.59300 -28.83900 7.28800 1.000 41.29442 255 LEU A C 1
ATOM 1899 O O . LEU A 1 259 ? -54.86200 -29.74100 6.85600 1.000 39.97848 255 LEU A O 1
ATOM 1904 N N . GLY A 1 260 ? -55.24700 -28.07100 8.33100 1.000 35.50426 256 GLY A N 1
ATOM 1905 C CA . GLY A 1 260 ? -53.93900 -28.21100 8.95100 1.000 28.37445 256 GLY A CA 1
ATOM 1906 C C . GLY A 1 260 ? -52.89600 -27.40700 8.19900 1.000 33.60929 256 GLY A C 1
ATOM 1907 O O . GLY A 1 260 ? -53.21600 -26.44400 7.49400 1.000 38.42303 256 GLY A O 1
ATOM 1908 N N . VAL A 1 261 ? -51.62900 -27.81300 8.34200 1.000 35.26212 257 VAL A N 1
ATOM 1909 C CA . VAL A 1 261 ? -50.50800 -27.09900 7.73000 1.000 32.12490 257 VAL A CA 1
ATOM 1910 C C . VAL A 1 261 ? -50.24300 -27.66400 6.34000 1.000 31.31165 257 VAL A C 1
ATOM 1911 O O . VAL A 1 261 ? -50.16400 -28.88600 6.15200 1.000 30.94582 257 VAL A O 1
ATOM 1915 N N . PHE A 1 262 ? -50.10900 -26.77500 5.36400 1.000 31.83276 258 PHE A N 1
ATOM 1916 C CA . PHE A 1 262 ? -49.59300 -27.12000 4.04500 1.000 31.64064 258 PHE A CA 1
ATOM 1917 C C . PHE A 1 262 ? -48.10600 -26.77000 3.95700 1.000 32.71971 258 PHE A C 1
ATOM 1918 O O . PHE A 1 262 ? -47.71200 -25.65700 4.30200 1.000 36.57544 258 PHE A O 1
ATOM 1926 N N . GLY A 1 263 ? -47.28500 -27.70300 3.47100 1.000 36.48595 259 GLY A N 1
ATOM 1927 C CA . GLY A 1 263 ? -45.88600 -27.43000 3.19500 1.000 35.12000 259 GLY A CA 1
ATOM 1928 C C . GLY A 1 263 ? -44.96000 -28.22700 4.10500 1.000 35.75955 259 GLY A C 1
ATOM 1929 O O . GLY A 1 263 ? -45.22300 -29.40100 4.40100 1.000 40.90227 259 GLY A O 1
ATOM 1930 N N . PHE A 1 264 ? -43.86000 -27.59000 4.52200 1.000 29.40879 260 PHE A N 1
ATOM 1931 C CA . PHE A 1 264 ? -42.81900 -28.30800 5.25800 1.000 35.27265 260 PHE A CA 1
ATOM 1932 C C . PHE A 1 264 ? -43.36300 -28.81100 6.58500 1.000 33.33294 260 PHE A C 1
ATOM 1933 O O . PHE A 1 264 ? -44.02200 -28.06600 7.32200 1.000 33.34347 260 PHE A O 1
ATOM 1941 N N . ALA A 1 265 ? -43.10200 -30.08700 6.87200 1.000 34.60152 261 ALA A N 1
ATOM 1942 C CA . ALA A 1 265 ? -43.62200 -30.79500 8.04700 1.000 35.04631 261 ALA A CA 1
ATOM 1943 C C . ALA A 1 265 ? -45.14700 -30.77100 8.12700 1.000 34.06724 261 ALA A C 1
ATOM 1944 O O . ALA A 1 265 ? -45.71700 -31.00200 9.20000 1.000 34.15936 261 ALA A O 1
ATOM 1946 N N . GLY A 1 266 ? -45.83000 -30.54300 7.00900 1.000 34.95419 262 GLY A N 1
ATOM 1947 C CA . GLY A 1 266 ? -47.26600 -30.35800 7.01500 1.000 33.34610 262 GLY A CA 1
ATOM 1948 C C . GLY A 1 266 ? -48.05600 -31.66300 7.01600 1.000 39.52579 262 GLY A C 1
ATOM 1949 O O . GLY A 1 266 ? -47.52600 -32.77200 7.12100 1.000 38.18353 262 GLY A O 1
ATOM 1950 N N . HIS A 1 267 ? -49.36400 -31.50500 6.86700 1.000 31.56957 263 HIS A N 1
ATOM 1951 C CA . HIS A 1 267 ? -50.30000 -32.60500 7.02300 1.000 33.36189 263 HIS A CA 1
ATOM 1952 C C . HIS A 1 267 ? -50.79400 -33.09700 5.67300 1.000 37.41238 263 HIS A C 1
ATOM 1953 O O . HIS A 1 267 ? -51.00900 -32.30900 4.74800 1.000 36.95706 263 HIS A O 1
ATOM 1960 N N . GLN A 1 268 ? -50.97700 -34.41700 5.57600 1.000 35.99905 264 GLN A N 1
ATOM 1961 C CA . GLN A 1 268 ? -51.43600 -35.03400 4.33600 1.000 40.68646 264 GLN A CA 1
ATOM 1962 C C . GLN A 1 268 ? -52.79500 -34.49800 3.89800 1.000 42.49983 264 GLN A C 1
ATOM 1963 O O . GLN A 1 268 ? -53.05100 -34.35600 2.69600 1.000 43.22360 264 GLN A O 1
ATOM 1969 N N . LYS A 1 269 ? -53.69200 -34.21400 4.84000 1.000 39.00468 265 LYS A N 1
ATOM 1970 C CA . LYS A 1 269 ? -55.00100 -33.70800 4.43500 1.000 40.64171 265 LYS A CA 1
ATOM 1971 C C . LYS A 1 269 ? -54.86300 -32.39700 3.65900 1.000 40.28378 265 LYS A C 1
ATOM 1972 O O . LYS A 1 269 ? -55.56700 -32.17900 2.67000 1.000 44.47112 265 LYS A O 1
ATOM 1978 N N . ALA A 1 270 ? -53.94400 -31.52100 4.07700 1.000 32.41704 266 ALA A N 1
ATOM 1979 C CA . ALA A 1 270 ? -53.71700 -30.28500 3.32900 1.000 35.32792 266 ALA A CA 1
ATOM 1980 C C . ALA A 1 270 ? -53.06400 -30.56600 1.97900 1.000 39.26787 266 ALA A C 1
ATOM 1981 O O . ALA A 1 270 ? -53.45900 -29.98600 0.96200 1.000 40.38379 266 ALA A O 1
ATOM 1983 N N . THR A 1 271 ? -52.05800 -31.44700 1.95200 1.000 37.93876 267 THR A N 1
ATOM 1984 C CA . THR A 1 271 ? -51.37200 -31.77400 0.70400 1.000 39.75740 267 THR A CA 1
ATOM 1985 C C . THR A 1 271 ? -52.33600 -32.37300 -0.31300 1.000 43.80262 267 THR A C 1
ATOM 1986 O O . THR A 1 271 ? -52.34300 -31.98600 -1.48900 1.000 44.99487 267 THR A O 1
ATOM 1990 N N . ASP A 1 272 ? -53.14500 -33.34500 0.12200 1.000 43.37362 268 ASP A N 1
ATOM 1991 C CA . ASP A 1 272 ? -54.13000 -33.94500 -0.77000 1.000 47.37410 268 ASP A CA 1
ATOM 1992 C C . ASP A 1 272 ? -55.08700 -32.89100 -1.31200 1.000 51.14034 268 ASP A C 1
ATOM 1993 O O . ASP A 1 272 ? -55.44300 -32.91200 -2.49500 1.000 50.57712 268 ASP A O 1
ATOM 1998 N N . TYR A 1 273 ? -55.49900 -31.94600 -0.46600 1.000 47.07670 269 TYR A N 1
ATOM 1999 C CA . TYR A 1 273 ? -56.55000 -31.02600 -0.88300 1.000 44.63693 269 TYR A CA 1
ATOM 2000 C C . TYR A 1 273 ? -56.03000 -30.01700 -1.89400 1.000 40.02322 269 TYR A C 1
ATOM 2001 O O . TYR A 1 273 ? -56.69800 -29.73900 -2.89600 1.000 42.12084 269 TYR A O 1
ATOM 2010 N N . LEU A 1 274 ? -54.83400 -29.47700 -1.66000 1.000 40.26009 270 LEU A N 1
ATOM 2011 C CA . LEU A 1 274 ? -54.32900 -28.35500 -2.44600 1.000 44.90012 270 LEU A CA 1
ATOM 2012 C C . LEU A 1 274 ? -53.55500 -28.78800 -3.68000 1.000 47.15302 270 LEU A C 1
ATOM 2013 O O . LEU A 1 274 ? -53.48600 -28.03000 -4.65300 1.000 48.77427 270 LEU A O 1
ATOM 2018 N N . LEU A 1 275 ? -52.95400 -29.97300 -3.66200 1.000 43.77104 271 LEU A N 1
ATOM 2019 C CA . LEU A 1 275 ? -52.16300 -30.44000 -4.78800 1.000 51.35879 271 LEU A CA 1
ATOM 2020 C C . LEU A 1 275 ? -52.88300 -31.48300 -5.63800 1.000 60.58095 271 LEU A C 1
ATOM 2021 O O . LEU A 1 275 ? -52.32800 -31.91600 -6.65100 1.000 60.58095 271 LEU A O 1
ATOM 2026 N N . SER A 1 276 ? -54.11100 -31.87600 -5.26700 1.000 61.16260 272 SER A N 1
ATOM 2027 C CA . SER A 1 276 ? -54.80200 -32.94100 -5.99100 1.000 61.91532 272 SER A CA 1
ATOM 2028 C C . SER A 1 276 ? -55.08400 -32.55200 -7.43500 1.000 66.65273 272 SER A C 1
ATOM 2029 O O . SER A 1 276 ? -55.10900 -33.41700 -8.31700 1.000 69.45570 272 SER A O 1
ATOM 2032 N N . GLY A 1 277 ? -55.30300 -31.26500 -7.69600 1.000 63.80239 273 GLY A N 1
ATOM 2033 C CA . GLY A 1 277 ? -55.68700 -30.79600 -9.01100 1.000 55.94618 273 GLY A CA 1
ATOM 2034 C C . GLY A 1 277 ? -57.15000 -30.44400 -9.14000 1.000 58.24383 273 GLY A C 1
ATOM 2035 O O . GLY A 1 277 ? -57.58100 -30.02600 -10.22500 1.000 58.78073 273 GLY A O 1
ATOM 2036 N N . ASP A 1 278 ? -57.92900 -30.59300 -8.07100 1.000 48.86112 274 ASP A N 1
ATOM 2037 C CA . ASP A 1 278 ? -59.35200 -30.31600 -8.12300 1.000 55.34611 274 ASP A CA 1
ATOM 2038 C C . ASP A 1 278 ? -59.73000 -28.98100 -7.50100 1.000 47.39252 274 ASP A C 1
ATOM 2039 O O . ASP A 1 278 ? -60.89900 -28.58900 -7.59300 1.000 51.84569 274 ASP A O 1
ATOM 2044 N N . VAL A 1 279 ? -58.80100 -28.29300 -6.83800 1.000 44.92118 275 VAL A N 1
ATOM 2045 C CA . VAL A 1 279 ? -59.11200 -26.96800 -6.31700 1.000 41.41286 275 VAL A CA 1
ATOM 2046 C C . VAL A 1 279 ? -59.26700 -26.02400 -7.50300 1.000 44.69746 275 VAL A C 1
ATOM 2047 O O . VAL A 1 279 ? -58.36300 -25.89900 -8.33700 1.000 40.33905 275 VAL A O 1
ATOM 2051 N N . ASP A 1 280 ? -60.42700 -25.38000 -7.61600 1.000 42.92883 276 ASP A N 1
ATOM 2052 C CA . ASP A 1 280 ? -60.59300 -24.44800 -8.72100 1.000 42.40508 276 ASP A CA 1
ATOM 2053 C C . ASP A 1 280 ? -60.31800 -23.00200 -8.32200 1.000 44.57113 276 ASP A C 1
ATOM 2054 O O . ASP A 1 280 ? -59.81800 -22.23000 -9.14500 1.000 41.31811 276 ASP A O 1
ATOM 2059 N N . VAL A 1 281 ? -60.59100 -22.62100 -7.07800 1.000 37.92034 277 VAL A N 1
ATOM 2060 C CA . VAL A 1 281 ? -60.36700 -21.25600 -6.62100 1.000 37.79927 277 VAL A CA 1
ATOM 2061 C C . VAL A 1 281 ? -59.54000 -21.32800 -5.34900 1.000 35.18843 277 VAL A C 1
ATOM 2062 O O . VAL A 1 281 ? -60.00700 -21.84100 -4.32600 1.000 39.68634 277 VAL A O 1
ATOM 2066 N N . LEU A 1 282 ? -58.30900 -20.83400 -5.41500 1.000 34.60415 278 LEU A N 1
ATOM 2067 C CA . LEU A 1 282 ? -57.41100 -20.78500 -4.27300 1.000 37.48871 278 LEU A CA 1
ATOM 2068 C C . LEU A 1 282 ? -57.24900 -19.33900 -3.83500 1.000 37.52818 278 LEU A C 1
ATOM 2069 O O . LEU A 1 282 ? -56.96100 -18.46400 -4.66300 1.000 34.55677 278 LEU A O 1
ATOM 2074 N N . ILE A 1 283 ? -57.43100 -19.09300 -2.54100 1.000 29.15876 279 ILE A N 1
ATOM 2075 C CA . ILE A 1 283 ? -57.28100 -17.76700 -1.96200 1.000 32.33546 279 ILE A CA 1
ATOM 2076 C C . ILE A 1 283 ? -56.05400 -17.79500 -1.06200 1.000 32.66181 279 ILE A C 1
ATOM 2077 O O . ILE A 1 283 ? -56.07700 -18.42300 0.00300 1.000 31.89856 279 ILE A O 1
ATOM 2082 N N . VAL A 1 284 ? -54.99800 -17.08500 -1.46300 1.000 26.55055 280 VAL A N 1
ATOM 2083 C CA . VAL A 1 284 ? -53.77800 -16.95400 -0.66000 1.000 26.26104 280 VAL A CA 1
ATOM 2084 C C . VAL A 1 284 ? -53.84200 -15.64600 0.11900 1.000 31.08004 280 VAL A C 1
ATOM 2085 O O . VAL A 1 284 ? -53.97600 -14.56600 -0.47900 1.000 32.66971 280 VAL A O 1
ATOM 2089 N N . ILE A 1 285 ? -53.72200 -15.72600 1.44800 1.000 26.50055 281 ILE A N 1
ATOM 2090 C CA . ILE A 1 285 ? -53.89000 -14.56100 2.32000 1.000 28.27707 281 ILE A CA 1
ATOM 2091 C C . ILE A 1 285 ? -52.66000 -14.40100 3.21300 1.000 24.69507 281 ILE A C 1
ATOM 2092 O O . ILE A 1 285 ? -52.47100 -15.16400 4.16900 1.000 26.53739 281 ILE A O 1
ATOM 2097 N N . GLY A 1 286 ? -51.86500 -13.36500 2.95300 1.000 24.45820 282 GLY A N 1
ATOM 2098 C CA . GLY A 1 286 ? -50.73700 -13.07500 3.81100 1.000 29.66671 282 GLY A CA 1
ATOM 2099 C C . GLY A 1 286 ? -49.67100 -14.16000 3.83300 1.000 31.25112 282 GLY A C 1
ATOM 2100 O O . GLY A 1 286 ? -49.16000 -14.51300 4.90200 1.000 30.00886 282 GLY A O 1
ATOM 2101 N N . SER A 1 287 ? -49.32200 -14.70400 2.66900 1.000 29.79041 283 SER A N 1
ATOM 2102 C CA . SER A 1 287 ? -48.15600 -15.57800 2.56100 1.000 29.67987 283 SER A CA 1
ATOM 2103 C C . SER A 1 287 ? -47.26700 -15.12000 1.41900 1.000 29.71672 283 SER A C 1
ATOM 2104 O O . SER A 1 287 ? -47.76100 -14.82400 0.32400 1.000 28.82977 283 SER A O 1
ATOM 2107 N N . SER A 1 288 ? -45.94900 -15.12300 1.66700 1.000 30.12203 284 SER A N 1
ATOM 2108 C CA . SER A 1 288 ? -44.97600 -14.80000 0.62900 1.000 37.08339 284 SER A CA 1
ATOM 2109 C C . SER A 1 288 ? -44.76200 -15.94100 -0.36000 1.000 34.67258 284 SER A C 1
ATOM 2110 O O . SER A 1 288 ? -44.05300 -15.75100 -1.35100 1.000 30.53261 284 SER A O 1
ATOM 2113 N N . LEU A 1 289 ? -45.34100 -17.11300 -0.11300 1.000 30.88265 285 LEU A N 1
ATOM 2114 C CA . LEU A 1 289 ? -45.22800 -18.25800 -1.01800 1.000 27.07693 285 LEU A CA 1
ATOM 2115 C C . LEU A 1 289 ? -43.76400 -18.59100 -1.31100 1.000 29.02453 285 LEU A C 1
ATOM 2116 O O . LEU A 1 289 ? -43.36300 -18.85200 -2.45200 1.000 29.80884 285 LEU A O 1
ATOM 2121 N N . GLY A 1 290 ? -42.96400 -18.62000 -0.24800 1.000 29.63513 286 GLY A N 1
ATOM 2122 C CA . GLY A 1 290 ? -41.60600 -19.12100 -0.33200 1.000 27.92966 286 GLY A CA 1
ATOM 2123 C C . GLY A 1 290 ? -41.54400 -20.64700 -0.39600 1.000 33.75668 286 GLY A C 1
ATOM 2124 O O . GLY A 1 290 ? -42.54300 -21.34300 -0.59300 1.000 26.74268 286 GLY A O 1
ATOM 2125 N N . ASP A 1 291 ? -40.32200 -21.16000 -0.18300 1.000 29.02453 287 ASP A N 1
ATOM 2126 C CA . ASP A 1 291 ? -40.00500 -22.57500 -0.40400 1.000 31.38797 287 ASP A CA 1
ATOM 2127 C C . ASP A 1 291 ? -40.86600 -23.49300 0.45700 1.000 27.63752 287 ASP A C 1
ATOM 2128 O O . ASP A 1 291 ? -41.58700 -24.35900 -0.05100 1.000 28.54290 287 ASP A O 1
ATOM 2133 N N . TRP A 1 292 ? -40.77200 -23.34200 1.77200 1.000 31.08004 288 TRP A N 1
ATOM 2134 C CA . TRP A 1 292 ? -41.49000 -24.22700 2.67900 1.000 27.43750 288 TRP A CA 1
ATOM 2135 C C . TRP A 1 292 ? -42.99600 -24.05800 2.59100 1.000 30.85896 288 TRP A C 1
ATOM 2136 O O . TRP A 1 292 ? -43.72700 -24.99400 2.93400 1.000 33.06186 288 TRP A O 1
ATOM 2147 N N . GLN A 1 293 ? -43.47300 -22.89900 2.13200 1.000 32.88289 289 GLN A N 1
ATOM 2148 C CA . GLN A 1 293 ? -44.90500 -22.65300 1.98800 1.000 27.24274 289 GLN A CA 1
ATOM 2149 C C . GLN A 1 293 ? -45.50700 -23.34000 0.76800 1.000 31.16953 289 GLN A C 1
ATOM 2150 O O . GLN A 1 293 ? -46.73300 -23.45100 0.67700 1.000 31.41956 289 GLN A O 1
ATOM 2156 N N . THR A 1 294 ? -44.68700 -23.79800 -0.18000 1.000 31.34323 290 THR A N 1
ATOM 2157 C CA . THR A 1 294 ? -45.20800 -24.25700 -1.46300 1.000 28.14022 290 THR A CA 1
ATOM 2158 C C . THR A 1 294 ? -44.62600 -25.60000 -1.87200 1.000 36.65703 290 THR A C 1
ATOM 2159 O O . THR A 1 294 ? -44.76600 -25.99200 -3.04300 1.000 34.25411 290 THR A O 1
ATOM 2163 N N . ASN A 1 295 ? -43.95200 -26.29600 -0.95800 1.000 35.55689 291 ASN A N 1
ATOM 2164 C CA . ASN A 1 295 ? -43.23300 -27.51900 -1.30900 1.000 36.04643 291 ASN A CA 1
ATOM 2165 C C . ASN A 1 295 ? -42.29100 -27.26200 -2.47600 1.000 36.76493 291 ASN A C 1
ATOM 2166 O O . ASN A 1 295 ? -42.32100 -27.94600 -3.50200 1.000 41.59709 291 ASN A O 1
ATOM 2171 N N . SER A 1 296 ? -41.46100 -26.23200 -2.32400 1.000 31.21690 292 SER A N 1
ATOM 2172 C CA . SER A 1 296 ? -40.49300 -25.86900 -3.34700 1.000 40.24167 292 SER A CA 1
ATOM 2173 C C . SER A 1 296 ? -41.18800 -25.44300 -4.64500 1.000 40.44432 292 SER A C 1
ATOM 2174 O O . SER A 1 296 ? -40.82900 -25.88200 -5.73600 1.000 38.16510 292 SER A O 1
ATOM 2177 N N . TRP A 1 297 ? -42.20500 -24.58100 -4.52000 1.000 37.61240 293 TRP A N 1
ATOM 2178 C CA . TRP A 1 297 ? -42.89200 -24.00900 -5.68400 1.000 36.56491 293 TRP A CA 1
ATOM 2179 C C . TRP A 1 297 ? -43.47800 -25.10000 -6.58400 1.000 37.86507 293 TRP A C 1
ATOM 2180 O O . TRP A 1 297 ? -43.34100 -25.08500 -7.81200 1.000 32.99606 293 TRP A O 1
ATOM 2191 N N . ASP A 1 298 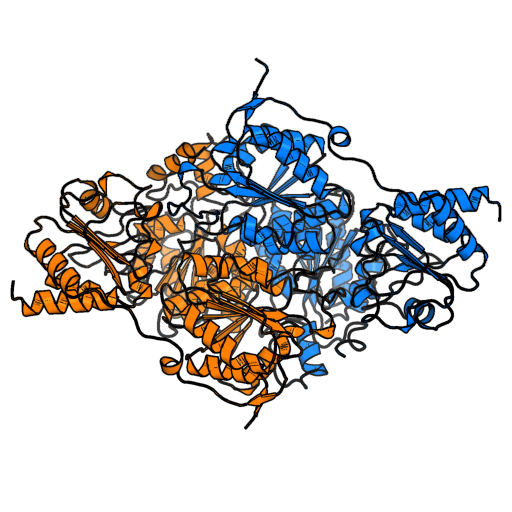? -44.15700 -26.04600 -5.95400 1.000 32.13017 294 ASP A N 1
ATOM 2192 C CA . ASP A 1 298 ? -44.80900 -27.12800 -6.67400 1.000 32.92237 294 ASP A CA 1
ATOM 2193 C C . ASP A 1 298 ? -45.77600 -26.55500 -7.70900 1.000 35.78061 294 ASP A C 1
ATOM 2194 O O . ASP A 1 298 ? -46.68800 -25.81100 -7.33300 1.000 36.52543 294 ASP A O 1
ATOM 2199 N N . PRO A 1 299 ? -45.61300 -26.85000 -9.00400 1.000 38.38355 295 PRO A N 1
ATOM 2200 C CA . PRO A 1 299 ? -46.55100 -26.29700 -9.99600 1.000 42.65511 295 PRO A CA 1
ATOM 2201 C C . PRO A 1 299 ? -47.99100 -26.72300 -9.77400 1.000 43.96580 295 PRO A C 1
ATOM 2202 O O . PRO A 1 299 ? -48.90300 -26.01400 -10.22000 1.000 44.02633 295 PRO A O 1
ATOM 2206 N N . ARG A 1 300 ? -48.22600 -27.84900 -9.09800 1.000 41.39180 296 ARG A N 1
ATOM 2207 C CA . ARG A 1 300 ? -49.58500 -28.32300 -8.87800 1.000 43.48153 296 ARG A CA 1
ATOM 2208 C C . ARG A 1 300 ? -50.39300 -27.39400 -7.98200 1.000 52.11941 296 ARG A C 1
ATOM 2209 O O . ARG A 1 300 ? -51.62300 -27.48300 -7.97600 1.000 54.00121 296 ARG A O 1
ATOM 2217 N N . LEU A 1 301 ? -49.74200 -26.50600 -7.22600 1.000 48.71374 297 LEU A N 1
ATOM 2218 C CA . LEU A 1 301 ? -50.49700 -25.60300 -6.35700 1.000 39.90478 297 LEU A CA 1
ATOM 2219 C C . LEU A 1 301 ? -51.41500 -24.69600 -7.16200 1.000 38.49409 297 LEU A C 1
ATOM 2220 O O . LEU A 1 301 ? -52.47400 -24.28600 -6.66700 1.000 41.74711 297 LEU A O 1
ATOM 2225 N N . THR A 1 302 ? -51.05900 -24.40600 -8.41300 1.000 41.82080 298 THR A N 1
ATOM 2226 C CA . THR A 1 302 ? -51.87600 -23.52700 -9.23900 1.000 48.66373 298 THR A CA 1
ATOM 2227 C C . THR A 1 302 ? -53.31000 -24.05600 -9.31100 1.000 47.75836 298 THR A C 1
ATOM 2228 O O . THR A 1 302 ? -53.50900 -25.24800 -9.57800 1.000 46.30292 298 THR A O 1
ATOM 2232 N N . PRO A 1 303 ? -54.31900 -23.22300 -9.06300 1.000 45.69758 299 PRO A N 1
ATOM 2233 C CA . PRO A 1 303 ? -55.71200 -23.69100 -9.12300 1.000 38.05456 299 PRO A CA 1
ATOM 2234 C C . PRO A 1 303 ? -56.22000 -23.74100 -10.55700 1.000 46.47926 299 PRO A C 1
ATOM 2235 O O . PRO A 1 303 ? -55.58600 -23.23500 -11.48300 1.000 45.41860 299 PRO A O 1
ATOM 2239 N N . SER A 1 304 ? -57.40800 -24.35100 -10.70600 1.000 47.62939 300 SER A N 1
ATOM 2240 C CA . SER A 1 304 ? -58.00600 -24.61800 -12.01500 1.000 46.75297 300 SER A CA 1
ATOM 2241 C C . SER A 1 304 ? -58.53800 -23.35200 -12.66800 1.000 47.62413 300 SER A C 1
ATOM 2242 O O . SER A 1 304 ? -58.56300 -23.24500 -13.89900 1.000 52.80633 300 SER A O 1
ATOM 2245 N N . VAL A 1 305 ? -59.07000 -22.42400 -11.87200 1.000 42.46825 301 VAL A N 1
ATOM 2246 C CA . VAL A 1 305 ? -59.89900 -21.34300 -12.38500 1.000 39.47579 301 VAL A CA 1
ATOM 2247 C C . VAL A 1 305 ? -59.34600 -19.97700 -12.00700 1.000 44.40796 301 VAL A C 1
ATOM 2248 O O . VAL A 1 305 ? -59.16200 -19.11500 -12.87000 1.000 48.81375 301 VAL A O 1
ATOM 2252 N N . ALA A 1 306 ? -59.05700 -19.76500 -10.71900 1.000 40.67067 302 ALA A N 1
ATOM 2253 C CA . ALA A 1 306 ? -58.55100 -18.46500 -10.28700 1.000 37.25447 302 ALA A CA 1
ATOM 2254 C C . ALA A 1 306 ? -57.66900 -18.60700 -9.05800 1.000 38.94151 302 ALA A C 1
ATOM 2255 O O . ALA A 1 306 ? -58.05400 -19.26400 -8.08500 1.000 37.39396 302 ALA A O 1
ATOM 2257 N N . LEU A 1 307 ? -56.51400 -17.95200 -9.09100 1.000 33.48559 303 LEU A N 1
ATOM 2258 C CA . LEU A 1 307 ? -55.71200 -17.72900 -7.90000 1.000 34.26990 303 LEU A CA 1
ATOM 2259 C C . LEU A 1 307 ? -55.94500 -16.29200 -7.43600 1.000 34.79891 303 LEU A C 1
ATOM 2260 O O . LEU A 1 307 ? -55.76000 -15.34600 -8.21100 1.000 30.69315 303 LEU A O 1
ATOM 2265 N N . ILE A 1 308 ? -56.37100 -16.13800 -6.18700 1.000 29.60881 304 ILE A N 1
ATOM 2266 C CA . ILE A 1 308 ? -56.59400 -14.84300 -5.56500 1.000 32.96185 304 ILE A CA 1
ATOM 2267 C C . ILE A 1 308 ? -55.52100 -14.67200 -4.50400 1.000 31.45377 304 ILE A C 1
ATOM 2268 O O . ILE A 1 308 ? -55.35100 -15.54000 -3.63600 1.000 30.80106 304 ILE A O 1
ATOM 2273 N N . GLN A 1 309 ? -54.77000 -13.57700 -4.58100 1.000 27.48751 305 GLN A N 1
ATOM 2274 C CA . GLN A 1 309 ? -53.73800 -13.32700 -3.58800 1.000 28.24812 305 GLN A CA 1
ATOM 2275 C C . GLN A 1 309 ? -53.97300 -11.96900 -2.94300 1.000 31.02740 305 GLN A C 1
ATOM 2276 O O . GLN A 1 309 ? -54.14300 -10.96000 -3.64100 1.000 32.62496 305 GLN A O 1
ATOM 2282 N N . ILE A 1 310 ? -53.97400 -11.95900 -1.61300 1.000 29.29299 306 ILE A N 1
ATOM 2283 C CA . ILE A 1 310 ? -54.18800 -10.76800 -0.80000 1.000 24.98457 306 ILE A CA 1
ATOM 2284 C C . ILE A 1 310 ? -52.91500 -10.52000 -0.00600 1.000 29.02453 306 ILE A C 1
ATOM 2285 O O . ILE A 1 310 ? -52.51300 -11.36000 0.81000 1.000 29.60881 306 ILE A O 1
ATOM 2290 N N . ASP A 1 311 ? -52.28900 -9.36900 -0.23000 1.000 27.06904 307 ASP A N 1
ATOM 2291 C CA . ASP A 1 311 ? -51.05400 -9.04300 0.47300 1.000 30.06939 307 ASP A CA 1
ATOM 2292 C C . ASP A 1 311 ? -50.91900 -7.53400 0.62100 1.000 26.03733 307 ASP A C 1
ATOM 2293 O O . ASP A 1 311 ? -51.20800 -6.78200 -0.31500 1.000 24.31081 307 ASP A O 1
ATOM 2298 N N . ILE A 1 312 ? -50.45700 -7.10000 1.79400 1.000 25.81889 308 ILE A N 1
ATOM 2299 C CA . ILE A 1 312 ? -50.19500 -5.67400 1.98900 1.000 26.83743 308 ILE A CA 1
ATOM 2300 C C . ILE A 1 312 ? -48.96200 -5.21500 1.21900 1.000 29.76146 308 ILE A C 1
ATOM 2301 O O . ILE A 1 312 ? -48.82800 -4.02600 0.92700 1.000 32.42231 308 ILE A O 1
ATOM 2306 N N . ASP A 1 313 ? -48.06200 -6.13100 0.85000 1.000 29.85884 309 ASP A N 1
ATOM 2307 C CA . ASP A 1 313 ? -46.86100 -5.76900 0.10700 1.000 25.33725 309 ASP A CA 1
ATOM 2308 C C . ASP A 1 313 ? -47.10000 -5.98600 -1.37800 1.000 30.04308 309 ASP A C 1
ATOM 2309 O O . ASP A 1 313 ? -47.15400 -7.14300 -1.82300 1.000 28.68765 309 ASP A O 1
ATOM 2314 N N . PRO A 1 314 ? -47.19600 -4.93600 -2.18700 1.000 31.06162 310 PRO A N 1
ATOM 2315 C CA . PRO A 1 314 ? -47.46900 -5.15200 -3.61700 1.000 36.29383 310 PRO A CA 1
ATOM 2316 C C . PRO A 1 314 ? -46.39500 -5.95200 -4.32200 1.000 30.54577 310 PRO A C 1
ATOM 2317 O O . PRO A 1 314 ? -46.69600 -6.57400 -5.34500 1.000 31.88540 310 PRO A O 1
ATOM 2321 N N . MET A 1 315 ? -45.16500 -5.98400 -3.80300 1.000 25.25829 311 MET A N 1
ATOM 2322 C CA . MET A 1 315 ? -44.07800 -6.72000 -4.44500 1.000 27.68753 311 MET A CA 1
ATOM 2323 C C . MET A 1 315 ? -44.18700 -8.23100 -4.27200 1.000 28.50079 311 MET A C 1
ATOM 2324 O O . MET A 1 315 ? -43.43400 -8.96000 -4.92500 1.000 31.18269 311 MET A O 1
ATOM 2329 N N . GLU A 1 316 ? -45.06000 -8.72300 -3.39100 1.000 26.55318 312 GLU A N 1
ATOM 2330 C CA . GLU A 1 316 ? -45.23200 -10.16500 -3.23400 1.000 27.58225 312 GLU A CA 1
ATOM 2331 C C . GLU A 1 316 ? -46.26300 -10.75800 -4.18500 1.000 32.81446 312 GLU A C 1
ATOM 2332 O O . GLU A 1 316 ? -46.27500 -11.98100 -4.38500 1.000 33.19609 312 GLU A O 1
ATOM 2338 N N . ILE A 1 317 ? -47.11400 -9.93100 -4.78400 1.000 30.05097 313 ILE A N 1
ATOM 2339 C CA . ILE A 1 317 ? -48.26300 -10.42000 -5.54400 1.000 28.09284 313 ILE A CA 1
ATOM 2340 C C . ILE A 1 317 ? -47.79800 -10.91700 -6.90900 1.000 37.35448 313 ILE A C 1
ATOM 2341 O O . ILE A 1 317 ? -47.19800 -10.16600 -7.68900 1.000 38.32302 313 ILE A O 1
ATOM 2346 N N . GLY A 1 318 ? -48.08000 -12.18400 -7.20700 1.000 33.09344 314 GLY A N 1
ATOM 2347 C CA . GLY A 1 318 ? -47.67800 -12.74600 -8.48400 1.000 30.02465 314 GLY A CA 1
ATOM 2348 C C . GLY A 1 318 ? -46.21700 -13.11600 -8.58400 1.000 31.69591 314 GLY A C 1
ATOM 2349 O O . GLY A 1 318 ? -45.73700 -13.37900 -9.69100 1.000 30.80633 314 GLY A O 1
ATOM 2350 N N . LYS A 1 319 ? -45.49400 -13.15600 -7.46300 1.000 32.47758 315 LYS A N 1
ATOM 2351 C CA . LYS A 1 319 ? -44.05600 -13.38900 -7.51500 1.000 33.28820 315 LYS A CA 1
ATOM 2352 C C . LYS A 1 319 ? -43.74000 -14.77200 -8.06600 1.000 33.46454 315 LYS A C 1
ATOM 2353 O O . LYS A 1 319 ? -42.92600 -14.91100 -8.98500 1.000 33.31189 315 LYS A O 1
ATOM 2359 N N . ASN A 1 320 ? -44.35400 -15.81500 -7.49500 1.000 28.89820 316 ASN A N 1
ATOM 2360 C CA . ASN A 1 320 ? -44.04000 -17.19400 -7.86100 1.000 28.68765 316 ASN A CA 1
ATOM 2361 C C . ASN A 1 320 ? -45.15100 -17.90800 -8.60700 1.000 38.37565 316 ASN A C 1
ATOM 2362 O O . ASN A 1 320 ? -44.87100 -18.91700 -9.25500 1.000 39.26787 316 ASN A O 1
ATOM 2367 N N . TYR A 1 321 ? -46.39200 -17.42100 -8.52900 1.000 33.63298 317 TYR A N 1
ATOM 2368 C CA . TYR A 1 321 ? -47.53300 -18.01100 -9.20800 1.000 36.65439 317 TYR A CA 1
ATOM 2369 C C . TYR A 1 321 ? -48.35600 -16.90700 -9.86800 1.000 37.92823 317 TYR A C 1
ATOM 2370 O O . TYR A 1 321 ? -48.54400 -15.83300 -9.27500 1.000 32.57233 317 TYR A O 1
ATOM 2379 N N . PRO A 1 322 ? -48.85200 -17.13200 -11.08500 1.000 34.67784 318 PRO A N 1
ATOM 2380 C CA . PRO A 1 322 ? -49.66800 -16.10400 -11.75400 1.000 37.05444 318 PRO A CA 1
ATOM 2381 C C . PRO A 1 322 ? -50.99700 -15.91200 -11.03600 1.000 38.07035 318 PRO A C 1
ATOM 2382 O O . PRO A 1 322 ? -51.69800 -16.88000 -10.73600 1.000 36.04643 318 PRO A O 1
ATOM 2386 N N . VAL A 1 323 ? -51.35500 -14.64600 -10.76100 1.000 33.79089 319 VAL A N 1
ATOM 2387 C CA . VAL A 1 323 ? -52.60200 -14.36000 -10.05200 1.000 33.37505 319 VAL A CA 1
ATOM 2388 C C . VAL A 1 323 ? -53.67700 -13.93600 -11.04600 1.000 36.55175 319 VAL A C 1
ATOM 2389 O O . VAL A 1 323 ? -53.40300 -13.35300 -12.10600 1.000 35.96747 319 VAL A O 1
ATOM 2393 N N . ASP A 1 324 ? -54.92600 -14.23700 -10.70200 1.000 31.72749 320 ASP A N 1
ATOM 2394 C CA . ASP A 1 324 ? -56.05600 -13.69200 -11.44000 1.000 41.54709 320 ASP A CA 1
ATOM 2395 C C . ASP A 1 324 ? -56.67000 -12.48200 -10.76400 1.000 40.92596 320 ASP A C 1
ATOM 2396 O O . ASP A 1 324 ? -57.10400 -11.55400 -11.45700 1.000 37.39659 320 ASP A O 1
ATOM 2401 N N . VAL A 1 325 ? -56.68900 -12.46200 -9.43400 1.000 33.59087 321 VAL A N 1
ATOM 2402 C CA . VAL A 1 325 ? -57.10700 -11.29600 -8.66700 1.000 37.36501 321 VAL A CA 1
ATOM 2403 C C . VAL A 1 325 ? -55.97000 -11.01800 -7.69600 1.000 33.91459 321 VAL A C 1
ATOM 2404 O O . VAL A 1 325 ? -55.79100 -11.75300 -6.71800 1.000 35.43320 321 VAL A O 1
ATOM 2408 N N . GLY A 1 326 ? -55.19300 -9.96800 -7.96600 1.000 32.89342 322 GLY A N 1
ATOM 2409 C CA . GLY A 1 326 ? -54.11600 -9.57500 -7.07000 1.000 31.96962 322 GLY A CA 1
ATOM 2410 C C . GLY A 1 326 ? -54.52900 -8.36300 -6.25700 1.000 32.11701 322 GLY A C 1
ATOM 2411 O O . GLY A 1 326 ? -54.63700 -7.25900 -6.79200 1.000 32.84604 322 GLY A O 1
ATOM 2412 N N . ILE A 1 327 ? -54.78000 -8.56000 -4.96900 1.000 26.96376 323 ILE A N 1
ATOM 2413 C CA . ILE A 1 327 ? -55.32300 -7.53500 -4.09700 1.000 26.50318 323 ILE A CA 1
ATOM 2414 C C . ILE A 1 327 ? -54.19700 -7.02700 -3.20300 1.000 33.23293 323 ILE A C 1
ATOM 2415 O O . ILE A 1 327 ? -53.67200 -7.76400 -2.35800 1.000 31.95383 323 ILE A O 1
ATOM 2420 N N . ASN A 1 328 ? -53.83200 -5.75800 -3.37900 1.000 30.31942 324 ASN A N 1
ATOM 2421 C CA . ASN A 1 328 ? -52.86600 -5.10000 -2.50100 1.000 28.05336 324 ASN A CA 1
ATOM 2422 C C . ASN A 1 328 ? -53.65800 -4.40300 -1.39500 1.000 29.40353 324 ASN A C 1
ATOM 2423 O O . ASN A 1 328 ? -54.22600 -3.33000 -1.60400 1.000 32.74603 324 ASN A O 1
ATOM 2428 N N . ALA A 1 329 ? -53.71100 -5.01700 -0.21800 1.000 25.05564 325 ALA A N 1
ATOM 2429 C CA . ALA A 1 329 ? -54.49600 -4.46200 0.87400 1.000 29.34826 325 ALA A CA 1
ATOM 2430 C C . ALA A 1 329 ? -54.19800 -5.24700 2.13700 1.000 30.97213 325 ALA A C 1
ATOM 2431 O O . ALA A 1 329 ? -53.62700 -6.34000 2.09400 1.000 33.25136 325 ALA A O 1
ATOM 2433 N N . ASP A 1 330 ? -54.59500 -4.66900 3.26300 1.000 30.75632 326 ASP A N 1
ATOM 2434 C CA . ASP A 1 330 ? -54.49200 -5.34300 4.55000 1.000 31.83540 326 ASP A CA 1
ATOM 2435 C C . ASP A 1 330 ? -55.43500 -6.55000 4.60400 1.000 31.50904 326 ASP A C 1
ATOM 2436 O O . ASP A 1 330 ? -56.57600 -6.48800 4.12400 1.000 29.96675 326 ASP A O 1
ATOM 2441 N N . ALA A 1 331 ? -54.96400 -7.66000 5.20100 1.000 27.53751 327 ALA A N 1
ATOM 2442 C CA . ALA A 1 331 ? -55.80000 -8.86200 5.22400 1.000 30.83001 327 ALA A CA 1
ATOM 2443 C C . ALA A 1 331 ? -57.07200 -8.64300 6.02300 1.000 28.30603 327 ALA A C 1
ATOM 2444 O O . ALA A 1 331 ? -58.10300 -9.24600 5.71800 1.000 30.49839 327 ALA A O 1
ATOM 2446 N N . SER A 1 332 ? -57.00200 -7.84700 7.08300 1.000 28.47973 328 SER A N 1
ATOM 2447 C CA . SER A 1 332 ? -58.17100 -7.68400 7.93600 1.000 32.92763 328 SER A CA 1
ATOM 2448 C C . SER A 1 332 ? -59.23100 -6.83200 7.24100 1.000 33.20398 328 SER A C 1
ATOM 2449 O O . SER A 1 332 ? -60.42000 -7.16400 7.26100 1.000 32.77498 328 SER A O 1
ATOM 2452 N N . GLU A 1 333 ? -58.80900 -5.74100 6.60200 1.000 32.05121 329 GLU A N 1
ATOM 2453 C CA . GLU A 1 333 ? -59.74700 -4.91200 5.85600 1.000 30.56156 329 GLU A CA 1
ATOM 2454 C C . GLU A 1 333 ? -60.35500 -5.69000 4.70100 1.000 30.50629 329 GLU A C 1
ATOM 2455 O O . GLU A 1 333 ? -61.53300 -5.51000 4.37300 1.000 31.03267 329 GLU A O 1
ATOM 2461 N N . THR A 1 334 ? -59.55900 -6.55700 4.06900 1.000 27.61647 330 THR A N 1
ATOM 2462 C CA . THR A 1 334 ? -60.05100 -7.33500 2.93700 1.000 32.12490 330 THR A CA 1
ATOM 2463 C C . THR A 1 334 ? -61.08100 -8.36000 3.39100 1.000 33.51718 330 THR A C 1
ATOM 2464 O O . THR A 1 334 ? -62.15500 -8.48900 2.78600 1.000 33.83564 330 THR A O 1
ATOM 2468 N N . LEU A 1 335 ? -60.77600 -9.09900 4.46300 1.000 31.39324 331 LEU A N 1
ATOM 2469 C CA . LEU A 1 335 ? -61.73200 -10.08500 4.95300 1.000 29.59302 331 LEU A CA 1
ATOM 2470 C C . LEU A 1 335 ? -63.02600 -9.41400 5.41200 1.000 34.79365 331 LEU A C 1
ATOM 2471 O O . LEU A 1 335 ? -64.12900 -9.90600 5.13000 1.000 34.02776 331 LEU A O 1
ATOM 2476 N N . LYS A 1 336 ? -62.91600 -8.28100 6.10800 1.000 37.20446 332 LYS A N 1
ATOM 2477 C CA . LYS A 1 336 ? -64.11800 -7.58000 6.55700 1.000 38.00192 332 LYS A CA 1
ATOM 2478 C C . LYS A 1 336 ? -64.97200 -7.13500 5.37200 1.000 38.26511 332 LYS A C 1
ATOM 2479 O O . LYS A 1 336 ? -66.19600 -7.29600 5.38100 1.000 31.93278 332 LYS A O 1
ATOM 2485 N N . ALA A 1 337 ? -64.35100 -6.59400 4.32900 1.000 36.10959 333 ALA A N 1
ATOM 2486 C CA . ALA A 1 337 ? -65.13700 -6.19400 3.16700 1.000 34.98577 333 ALA A CA 1
ATOM 2487 C C . ALA A 1 337 ? -65.79500 -7.39900 2.50300 1.000 34.47255 333 ALA A C 1
ATOM 2488 O O . ALA A 1 337 ? -66.93700 -7.31200 2.04100 1.000 40.49170 333 ALA A O 1
ATOM 2490 N N . LEU A 1 338 ? -65.09800 -8.53700 2.44600 1.000 35.74902 334 LEU A N 1
ATOM 2491 C CA . LEU A 1 338 ? -65.67600 -9.70600 1.78200 1.000 33.84880 334 LEU A CA 1
ATOM 2492 C C . LEU A 1 338 ? -66.88600 -10.21900 2.55500 1.000 33.15134 334 LEU A C 1
ATOM 2493 O O . LEU A 1 338 ? -67.93900 -10.49800 1.97600 1.000 31.90909 334 LEU A O 1
ATOM 2498 N N . ILE A 1 339 ? -66.75100 -10.31600 3.87400 1.000 32.33282 335 ILE A N 1
ATOM 2499 C CA . ILE A 1 339 ? -67.84800 -10.75000 4.72500 1.000 34.10146 335 ILE A CA 1
ATOM 2500 C C . ILE A 1 339 ? -69.05600 -9.84300 4.53100 1.000 40.08639 335 ILE A C 1
ATOM 2501 O O . ILE A 1 339 ? -70.18800 -10.30700 4.35000 1.000 39.47579 335 ILE A O 1
ATOM 2506 N N . LEU A 1 340 ? -68.83200 -8.53000 4.58700 1.000 36.07801 336 LEU A N 1
ATOM 2507 C CA . LEU A 1 340 ? -69.93000 -7.58800 4.41800 1.000 43.64997 336 LEU A CA 1
ATOM 2508 C C . LEU A 1 340 ? -70.62400 -7.79700 3.07400 1.000 42.91041 336 LEU A C 1
ATOM 2509 O O . LEU A 1 340 ? -71.85700 -7.86200 3.00100 1.000 43.82104 336 LEU A O 1
ATOM 2514 N N . CYS A 1 341 ? -69.84100 -7.94100 1.99900 1.000 41.56814 337 CYS A N 1
ATOM 2515 C CA . CYS A 1 341 ? -70.42400 -8.10500 0.66900 1.000 45.50809 337 CYS A CA 1
ATOM 2516 C C . CYS A 1 341 ? -71.19200 -9.42200 0.54900 1.000 44.09476 337 CYS A C 1
ATOM 2517 O O . CYS A 1 341 ? -72.30700 -9.45400 0.01900 1.000 47.37936 337 CYS A O 1
ATOM 2520 N N . ILE A 1 342 ? -70.62200 -10.51400 1.05200 1.000 42.19980 338 ILE A N 1
ATOM 2521 C CA . ILE A 1 342 ? -71.25500 -11.81900 0.88800 1.000 44.06581 338 ILE A CA 1
ATOM 2522 C C . ILE A 1 342 ? -72.51600 -11.93600 1.74800 1.000 42.39719 338 ILE A C 1
ATOM 2523 O O . ILE A 1 342 ? -73.53000 -12.48500 1.30500 1.000 43.93685 338 ILE A O 1
ATOM 2528 N N . ARG A 1 343 ? -72.48400 -11.41500 2.97800 1.000 41.73921 339 ARG A N 1
ATOM 2529 C CA . ARG A 1 343 ? -73.66200 -11.48200 3.83800 1.000 42.84198 339 ARG A CA 1
ATOM 2530 C C . ARG A 1 343 ? -74.80100 -10.65300 3.26900 1.000 55.73037 339 ARG A C 1
ATOM 2531 O O . ARG A 1 343 ? -75.91800 -11.15000 3.07500 1.000 57.54901 339 ARG A O 1
ATOM 2539 N N . SER A 1 344 ? -74.54600 -9.36400 3.02900 1.000 58.61755 340 SER A N 1
ATOM 2540 C CA . SER A 1 344 ? -75.59100 -8.51100 2.47500 1.000 63.62868 340 SER A CA 1
ATOM 2541 C C . SER A 1 344 ? -76.10700 -9.07100 1.15900 1.000 58.97023 340 SER A C 1
ATOM 2542 O O . SER A 1 344 ? -77.27900 -8.88800 0.81900 1.000 65.98686 340 SER A O 1
ATOM 2545 N N . SER A 1 345 ? -75.24100 -9.75600 0.41300 1.000 57.70955 341 SER A N 1
ATOM 2546 C CA . SER A 1 345 ? -75.65700 -10.52500 -0.75600 1.000 60.10984 341 SER A CA 1
ATOM 2547 C C . SER A 1 345 ? -76.94600 -11.29800 -0.50000 1.000 66.41323 341 SER A C 1
ATOM 2548 O O . SER A 1 345 ? -77.93300 -11.14000 -1.22500 1.000 72.36657 341 SER A O 1
ATOM 2551 N N . GLY A 1 346 ? -76.96200 -12.14300 0.53800 1.000 67.22122 342 GLY A N 1
ATOM 2552 C CA . GLY A 1 346 ? -78.04600 -13.06700 0.77800 1.000 66.24742 342 GLY A CA 1
ATOM 2553 C C . GLY A 1 346 ? -77.84300 -14.43900 0.15900 1.000 72.76399 342 GLY A C 1
ATOM 2554 O O . GLY A 1 346 ? -78.48800 -15.40100 0.58800 1.000 71.19801 342 GLY A O 1
ATOM 2555 N N . LYS A 1 347 ? -76.94900 -14.55100 -0.81800 1.000 78.99895 343 LYS A N 1
ATOM 2556 C CA . LYS A 1 347 ? -76.67600 -15.82000 -1.49000 1.000 86.92884 343 LYS A CA 1
ATOM 2557 C C . LYS A 1 347 ? -75.67500 -16.68700 -0.71800 1.000 90.48453 343 LYS A C 1
ATOM 2558 O O . LYS A 1 347 ? -76.05600 -17.50200 0.13000 1.000 91.03986 343 LYS A O 1
ATOM 2564 N N . GLY A 1 375 ? -34.16200 -42.94500 24.90000 1.000 53.84593 371 GLY A N 1
ATOM 2565 C CA . GLY A 1 375 ? -34.80300 -41.68100 25.21500 1.000 59.87034 371 GLY A CA 1
ATOM 2566 C C . GLY A 1 375 ? -36.30200 -41.72300 24.98900 1.000 56.98315 371 GLY A C 1
ATOM 2567 O O . GLY A 1 375 ? -36.86300 -42.80400 24.81200 1.000 61.17576 371 GLY A O 1
ATOM 2568 N N . ILE A 1 376 ? -36.95000 -40.55400 25.00000 1.000 48.16367 372 ILE A N 1
ATOM 2569 C CA . ILE A 1 376 ? -38.37200 -40.43800 24.68700 1.000 48.76111 372 ILE A CA 1
ATOM 2570 C C . ILE A 1 376 ? -38.53100 -40.13200 23.20600 1.000 46.03973 372 ILE A C 1
ATOM 2571 O O . ILE A 1 376 ? -37.82000 -39.28100 22.65400 1.000 45.95814 372 ILE A O 1
ATOM 2576 N N . HIS A 1 377 ? -39.48700 -40.78600 22.56600 1.000 40.78384 373 HIS A N 1
ATOM 2577 C CA . HIS A 1 377 ? -39.83600 -40.40000 21.20300 1.000 42.06820 373 HIS A CA 1
ATOM 2578 C C . HIS A 1 377 ? -40.44100 -38.99800 21.21000 1.000 44.31847 373 HIS A C 1
ATOM 2579 O O . HIS A 1 377 ? -41.38700 -38.74000 21.96300 1.000 46.72402 373 HIS A O 1
ATOM 2586 N N . PRO A 1 378 ? -39.93800 -38.06800 20.39500 1.000 44.53955 374 PRO A N 1
ATOM 2587 C CA . PRO A 1 378 ? -40.47500 -36.69500 20.45000 1.000 41.94713 374 PRO A CA 1
ATOM 2588 C C . PRO A 1 378 ? -41.97000 -36.59900 20.19700 1.000 41.50498 374 PRO A C 1
ATOM 2589 O O . PRO A 1 378 ? -42.59500 -35.63200 20.64800 1.000 39.26787 374 PRO A O 1
ATOM 2593 N N . ALA A 1 379 ? -42.58200 -37.55400 19.49200 1.000 39.35472 375 ALA A N 1
ATOM 2594 C CA . ALA A 1 379 ? -44.02800 -37.46300 19.32400 1.000 40.99702 375 ALA A CA 1
ATOM 2595 C C . ALA A 1 379 ? -44.75400 -37.69500 20.64500 1.000 45.84497 375 ALA A C 1
ATOM 2596 O O . ALA A 1 379 ? -45.84400 -37.14600 20.85900 1.000 42.33402 375 ALA A O 1
ATOM 2598 N N . MET A 1 380 ? -44.17700 -38.51200 21.53700 1.000 49.01640 376 MET A N 1
ATOM 2599 C CA . MET A 1 380 ? -44.77000 -38.69600 22.86200 1.000 46.53716 376 MET A CA 1
ATOM 2600 C C . MET A 1 380 ? -44.59400 -37.45300 23.72400 1.000 42.82882 376 MET A C 1
ATOM 2601 O O . MET A 1 380 ? -45.43100 -37.17800 24.59000 1.000 41.32601 376 MET A O 1
ATOM 2606 N N . VAL A 1 381 ? -43.49800 -36.71500 23.52000 1.000 39.18101 377 VAL A N 1
ATOM 2607 C CA . VAL A 1 381 ? -43.28700 -35.45800 24.23500 1.000 43.15517 377 VAL A CA 1
ATOM 2608 C C . VAL A 1 381 ? -44.33700 -34.43800 23.82300 1.000 41.11546 377 VAL A C 1
ATOM 2609 O O . VAL A 1 381 ? -44.94500 -33.76400 24.66400 1.000 42.02083 377 VAL A O 1
ATOM 2613 N N . VAL A 1 382 ? -44.54400 -34.28800 22.51500 1.000 36.90442 378 VAL A N 1
ATOM 2614 C CA . VAL A 1 382 ? -45.56800 -33.36400 22.04700 1.000 35.73060 378 VAL A CA 1
ATOM 2615 C C . VAL A 1 382 ? -46.94600 -33.83200 22.49900 1.000 37.64925 378 VAL A C 1
ATOM 2616 O O . VAL A 1 382 ? -47.78200 -33.02400 22.91000 1.000 38.68885 378 VAL A O 1
ATOM 2620 N N . GLU A 1 383 ? -47.21000 -35.14200 22.44100 1.000 34.52782 379 GLU A N 1
ATOM 2621 C CA . GLU A 1 383 ? -48.49900 -35.62600 22.92000 1.000 37.53871 379 GLU A CA 1
ATOM 2622 C C . GLU A 1 383 ? -48.71000 -35.27000 24.38500 1.000 43.06569 379 GLU A C 1
ATOM 2623 O O . GLU A 1 383 ? -49.81300 -34.86500 24.78200 1.000 43.55259 379 GLU A O 1
ATOM 2629 N N . ALA A 1 384 ? -47.67900 -35.47400 25.21800 1.000 41.58920 380 ALA A N 1
ATOM 2630 C CA . ALA A 1 384 ? -47.81400 -35.17200 26.64100 1.000 43.58680 380 ALA A CA 1
ATOM 2631 C C . ALA A 1 384 ? -47.98700 -33.67500 26.86200 1.000 39.68107 380 ALA A C 1
ATOM 2632 O O . ALA A 1 384 ? -48.73600 -33.25100 27.75100 1.000 41.06019 380 ALA A O 1
ATOM 2634 N N . MET A 1 385 ? -47.33800 -32.85600 26.03500 1.000 34.11462 381 MET A N 1
ATOM 2635 C CA . MET A 1 385 ? -47.57100 -31.41500 26.09700 1.000 38.84413 381 MET A CA 1
ATOM 2636 C C . MET A 1 385 ? -49.00800 -31.07400 25.74300 1.000 40.91806 381 MET A C 1
ATOM 2637 O O . MET A 1 385 ? -49.69500 -30.36800 26.50100 1.000 36.92285 381 MET A O 1
ATOM 2642 N N . GLN A 1 386 ? -49.50800 -31.63700 24.68800 1.000 43.66839 382 GLN A N 1
ATOM 2643 C CA . GLN A 1 386 ? -50.86600 -31.42200 24.28800 1.000 43.37625 382 GLN A CA 1
ATOM 2644 C C . GLN A 1 386 ? -51.84500 -31.82800 25.37400 1.000 47.54517 382 GLN A C 1
ATOM 2645 O O . GLN A 1 386 ? -52.85300 -31.24800 25.51200 1.000 44.56324 382 GLN A O 1
ATOM 2651 N N . ASN A 1 387 ? -51.49700 -32.82900 26.15500 1.000 45.48703 383 ASN A N 1
ATOM 2652 C CA . ASN A 1 387 ? -52.34500 -33.30700 27.21500 1.000 46.34503 383 ASN A CA 1
ATOM 2653 C C . ASN A 1 387 ? -52.28400 -32.49800 28.46800 1.000 52.78791 383 ASN A C 1
ATOM 2654 O O . ASN A 1 387 ? -53.08600 -32.68800 29.31300 1.000 58.49912 383 ASN A O 1
ATOM 2659 N N . ARG A 1 388 ? -51.34200 -31.59200 28.58300 1.000 53.84330 384 ARG A N 1
ATOM 2660 C CA . ARG A 1 388 ? -51.23800 -30.80700 29.77800 1.000 46.41083 384 ARG A CA 1
ATOM 2661 C C . ARG A 1 388 ? -51.20400 -29.27900 29.67800 1.000 45.07119 384 ARG A C 1
ATOM 2662 O O . ARG A 1 388 ? -51.65100 -28.64900 30.57000 1.000 45.75549 384 ARG A O 1
ATOM 2670 N N . LEU A 1 389 ? -50.66300 -28.69900 28.61500 1.000 40.05480 385 LEU A N 1
ATOM 2671 C CA . LEU A 1 389 ? -50.60500 -27.26400 28.47300 1.000 41.71816 385 LEU A CA 1
ATOM 2672 C C . LEU A 1 389 ? -52.02500 -26.71900 28.51500 1.000 46.65296 385 LEU A C 1
ATOM 2673 O O . LEU A 1 389 ? -52.92500 -27.26700 27.84500 1.000 42.65511 385 LEU A O 1
ATOM 2678 N N . PRO A 1 390 ? -52.27800 -25.68700 29.31800 1.000 49.94283 386 PRO A N 1
ATOM 2679 C CA . PRO A 1 390 ? -53.58100 -25.01700 29.28100 1.000 43.86052 386 PRO A CA 1
ATOM 2680 C C . PRO A 1 390 ? -53.86700 -24.47200 27.89300 1.000 40.67330 386 PRO A C 1
ATOM 2681 O O . PRO A 1 390 ? -52.96400 -24.23000 27.08600 1.000 34.76733 386 PRO A O 1
ATOM 2685 N N . ALA A 1 391 ? -55.15900 -24.28400 27.62300 1.000 43.02884 387 ALA A N 1
ATOM 2686 C CA . ALA A 1 391 ? -55.59300 -23.87800 26.29100 1.000 44.27110 387 ALA A CA 1
ATOM 2687 C C . ALA A 1 391 ? -54.98200 -22.54500 25.86700 1.000 45.67390 387 ALA A C 1
ATOM 2688 O O . ALA A 1 391 ? -54.74700 -22.32100 24.67400 1.000 45.35017 387 ALA A O 1
ATOM 2690 N N . ASP A 1 392 ? -54.71300 -21.65000 26.81600 1.000 40.42327 388 ASP A N 1
ATOM 2691 C CA . ASP A 1 392 ? -54.20000 -20.33600 26.47500 1.000 40.00743 388 ASP A CA 1
ATOM 2692 C C . ASP A 1 392 ? -52.66800 -20.28100 26.40400 1.000 46.45557 388 ASP A C 1
ATOM 2693 O O . ASP A 1 392 ? -52.11400 -19.17400 26.34200 1.000 38.30986 388 ASP A O 1
ATOM 2698 N N . THR A 1 393 ? -51.97800 -21.43200 26.38800 1.000 36.93338 389 THR A N 1
ATOM 2699 C CA . THR A 1 393 ? -50.51700 -21.42800 26.34700 1.000 37.15445 389 THR A CA 1
ATOM 2700 C C . THR A 1 393 ? -50.01300 -20.84800 25.03000 1.000 35.20948 389 THR A C 1
ATOM 2701 O O . THR A 1 393 ? -50.54700 -21.13500 23.95900 1.000 39.53106 389 THR A O 1
ATOM 2705 N N . ILE A 1 394 ? -48.97400 -20.03200 25.10800 1.000 32.23018 390 ILE A N 1
ATOM 2706 C CA . ILE A 1 394 ? -48.24200 -19.59300 23.92000 1.000 31.21427 390 ILE A CA 1
ATOM 2707 C C . ILE A 1 394 ? -47.00700 -20.48200 23.77600 1.000 29.02716 390 ILE A C 1
ATOM 2708 O O . ILE A 1 394 ? -46.17000 -20.55000 24.68400 1.000 30.51418 390 ILE A O 1
ATOM 2713 N N . LEU A 1 395 ? -46.89500 -21.17200 22.64200 1.000 34.43044 391 LEU A N 1
ATOM 2714 C CA . LEU A 1 395 ? -45.82000 -22.13500 22.38900 1.000 34.06461 391 LEU A CA 1
ATOM 2715 C C . LEU A 1 395 ? -44.82900 -21.51700 21.40700 1.000 32.83552 391 LEU A C 1
ATOM 2716 O O . LEU A 1 395 ? -45.18900 -21.21100 20.26500 1.000 29.30878 391 LEU A O 1
ATOM 2721 N N . PHE A 1 396 ? -43.59600 -21.29600 21.86800 1.000 29.08243 392 PHE A N 1
ATOM 2722 C CA . PHE A 1 396 ? -42.49100 -20.87800 21.01600 1.000 27.38749 392 PHE A CA 1
ATOM 2723 C C . PHE A 1 396 ? -41.73600 -22.12800 20.59800 1.000 31.83013 392 PHE A C 1
ATOM 2724 O O . PHE A 1 396 ? -41.48000 -23.00200 21.43000 1.000 33.60929 392 PHE A O 1
ATOM 2732 N N . VAL A 1 397 ? -41.39700 -22.22200 19.31700 1.000 28.96926 393 VAL A N 1
ATOM 2733 C CA . VAL A 1 397 ? -40.69200 -23.37500 18.77300 1.000 31.96962 393 VAL A CA 1
ATOM 2734 C C . VAL A 1 397 ? -39.40100 -22.88300 18.12800 1.000 31.18005 393 VAL A C 1
ATOM 2735 O O . VAL A 1 397 ? -39.41700 -21.95000 17.31800 1.000 30.99582 393 VAL A O 1
ATOM 2739 N N . ASP A 1 398 ? -38.28800 -23.51400 18.46900 1.000 32.99869 394 ASP A N 1
ATOM 2740 C CA . ASP A 1 398 ? -37.03100 -23.05300 17.88800 1.000 36.32804 394 ASP A CA 1
ATOM 2741 C C . ASP A 1 398 ? -36.80000 -23.79100 16.57300 1.000 42.59721 394 ASP A C 1
ATOM 2742 O O . ASP A 1 398 ? -37.70600 -24.43600 16.03500 1.000 44.19477 394 ASP A O 1
ATOM 2747 N N . ASN A 1 399 ? -35.57300 -23.72100 16.06300 1.000 32.77761 395 ASN A N 1
ATOM 2748 C CA . ASN A 1 399 ? -35.22000 -24.13000 14.71600 1.000 40.04954 395 ASN A CA 1
ATOM 2749 C C . ASN A 1 399 ? -34.21600 -25.27100 14.82300 1.000 53.97489 395 ASN A C 1
ATOM 2750 O O . ASN A 1 399 ? -33.21600 -25.16400 15.54200 1.000 70.83744 395 ASN A O 1
ATOM 2755 N N . 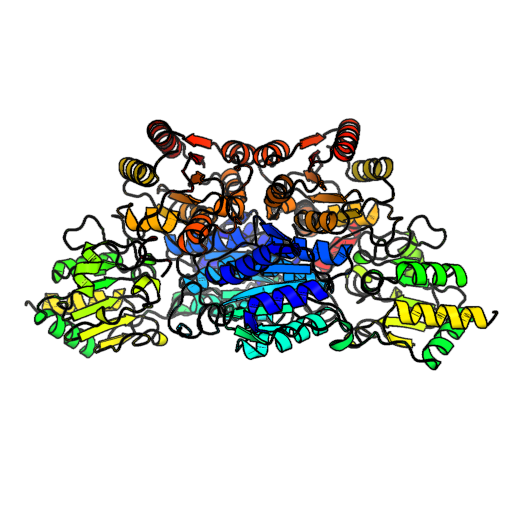GLY A 1 400 ? -34.49200 -26.34900 14.12000 1.000 42.52615 396 GLY A N 1
ATOM 2756 C CA . GLY A 1 400 ? -33.97100 -27.67500 14.36600 1.000 38.52567 396 GLY A CA 1
ATOM 2757 C C . GLY A 1 400 ? -35.11300 -28.65300 14.18400 1.000 40.55486 396 GLY A C 1
ATOM 2758 O O . GLY A 1 400 ? -36.19100 -28.28000 13.71300 1.000 34.56467 396 GLY A O 1
ATOM 2759 N N . SER A 1 401 ? -34.88900 -29.91700 14.57300 1.000 36.36489 397 SER A N 1
ATOM 2760 C CA . SER A 1 401 ? -35.95100 -30.91300 14.45100 1.000 36.68071 397 SER A CA 1
ATOM 2761 C C . SER A 1 401 ? -37.20500 -30.51100 15.22000 1.000 35.83324 397 SER A C 1
ATOM 2762 O O . SER A 1 401 ? -38.28500 -31.03600 14.94400 1.000 33.26715 397 SER A O 1
ATOM 2765 N N . CYS A 1 402 ? -37.08200 -29.59900 16.18800 1.000 28.87188 398 CYS A N 1
ATOM 2766 C CA . CYS A 1 402 ? -38.26700 -29.12200 16.89400 1.000 39.51000 398 CYS A CA 1
ATOM 2767 C C . CYS A 1 402 ? -39.25600 -28.45400 15.93600 1.000 37.26499 398 CYS A C 1
ATOM 2768 O O . CYS A 1 402 ? -40.46700 -28.46600 16.19400 1.000 30.49050 398 CYS A O 1
ATOM 2771 N N . ILE A 1 403 ? -38.77700 -27.92300 14.80200 1.000 34.58309 399 ILE A N 1
ATOM 2772 C CA . ILE A 1 403 ? -39.70200 -27.42800 13.77800 1.000 35.87272 399 ILE A CA 1
ATOM 2773 C C . ILE A 1 403 ? -40.67900 -28.52200 13.36700 1.000 35.22791 399 ILE A C 1
ATOM 2774 O O . ILE A 1 403 ? -41.90400 -28.33200 13.38700 1.000 35.59901 399 ILE A O 1
ATOM 2779 N N . ASN A 1 404 ? -40.14600 -29.67400 12.95300 1.000 31.80118 400 ASN A N 1
ATOM 2780 C CA . ASN A 1 404 ? -40.99100 -30.74700 12.44100 1.000 35.27265 400 ASN A CA 1
ATOM 2781 C C . ASN A 1 404 ? -41.95800 -31.24700 13.50800 1.000 34.69627 400 ASN A C 1
ATOM 2782 O O . ASN A 1 404 ? -43.14700 -31.47700 13.23500 1.000 34.58836 400 ASN A O 1
ATOM 2787 N N . TRP A 1 405 ? -41.45800 -31.45900 14.72700 1.000 35.96484 401 TRP A N 1
ATOM 2788 C CA . TRP A 1 405 ? -42.32100 -31.99100 15.78100 1.000 31.53010 401 TRP A CA 1
ATOM 2789 C C . TRP A 1 405 ? -43.41500 -30.99700 16.13700 1.000 32.29861 401 TRP A C 1
ATOM 2790 O O . TRP A 1 405 ? -44.57500 -31.37900 16.30600 1.000 34.34359 401 TRP A O 1
ATOM 2801 N N . GLY A 1 406 ? -43.06500 -29.71500 16.24500 1.000 30.83528 402 GLY A N 1
ATOM 2802 C CA . GLY A 1 406 ? -44.05400 -28.72300 16.64500 1.000 32.53285 402 GLY A CA 1
ATOM 2803 C C . GLY A 1 406 ? -45.06200 -28.44300 15.54800 1.000 36.15170 402 GLY A C 1
ATOM 2804 O O . GLY A 1 406 ? -46.27800 -28.46900 15.78200 1.000 38.06509 402 GLY A O 1
ATOM 2805 N N . VAL A 1 407 ? -44.57500 -28.20200 14.32500 1.000 29.35878 403 VAL A N 1
ATOM 2806 C CA . VAL A 1 407 ? -45.48200 -27.91200 13.21300 1.000 28.49289 403 VAL A CA 1
ATOM 2807 C C . VAL A 1 407 ? -46.39200 -29.10300 12.93600 1.000 35.28581 403 VAL A C 1
ATOM 2808 O O . VAL A 1 407 ? -47.58900 -28.93200 12.67400 1.000 32.47231 403 VAL A O 1
ATOM 2812 N N . HIS A 1 408 ? -45.84800 -30.32800 12.99900 1.000 31.60642 404 HIS A N 1
ATOM 2813 C CA . HIS A 1 408 ? -46.63000 -31.49800 12.60800 1.000 33.01185 404 HIS A CA 1
ATOM 2814 C C . HIS A 1 408 ? -47.50600 -32.01600 13.74500 1.000 35.80692 404 HIS A C 1
ATOM 2815 O O . HIS A 1 408 ? -48.69200 -32.28000 13.53900 1.000 32.44863 404 HIS A O 1
ATOM 2822 N N . CYS A 1 409 ? -46.94500 -32.19200 14.94600 1.000 35.67533 405 CYS A N 1
ATOM 2823 C CA . CYS A 1 409 ? -47.63800 -32.95400 15.98400 1.000 39.00468 405 CYS A CA 1
ATOM 2824 C C . CYS A 1 409 ? -48.43400 -32.10800 16.96900 1.000 39.51526 405 CYS A C 1
ATOM 2825 O O . CYS A 1 409 ? -49.25800 -32.66200 17.69900 1.000 40.00216 405 CYS A O 1
ATOM 2828 N N . TYR A 1 410 ? -48.19800 -30.80700 17.05000 1.000 37.00444 406 TYR A N 1
ATOM 2829 C CA . TYR A 1 410 ? -48.90700 -29.98400 18.01900 1.000 37.50450 406 TYR A CA 1
ATOM 2830 C C . TYR A 1 410 ? -50.13700 -29.37900 17.35800 1.000 33.69615 406 TYR A C 1
ATOM 2831 O O . TYR A 1 410 ? -50.04100 -28.80000 16.27600 1.000 33.72510 406 TYR A O 1
ATOM 2840 N N . LEU A 1 411 ? -51.29400 -29.53900 17.98800 1.000 34.20936 407 LEU A N 1
ATOM 2841 C CA . LEU A 1 411 ? -52.53800 -28.97500 17.46700 1.000 37.90191 407 LEU A CA 1
ATOM 2842 C C . LEU A 1 411 ? -52.75400 -27.60500 18.09900 1.000 32.70655 407 LEU A C 1
ATOM 2843 O O . LEU A 1 411 ? -52.96200 -27.50500 19.31200 1.000 38.94677 407 LEU A O 1
ATOM 2848 N N . ALA A 1 412 ? -52.72200 -26.55600 17.28300 1.000 34.52782 408 ALA A N 1
ATOM 2849 C CA . ALA A 1 412 ? -52.80700 -25.17600 17.75600 1.000 34.32254 408 ALA A CA 1
ATOM 2850 C C . ALA A 1 412 ? -54.24300 -24.69100 17.59700 1.000 37.33606 408 ALA A C 1
ATOM 2851 O O . ALA A 1 412 ? -54.74200 -24.55200 16.47600 1.000 40.26272 408 ALA A O 1
ATOM 2853 N N . GLN A 1 413 ? -54.90400 -24.43000 18.71400 1.000 35.79113 409 GLN A N 1
ATOM 2854 C CA . GLN A 1 413 ? -56.31300 -24.07000 18.69400 1.000 35.86746 409 GLN A CA 1
ATOM 2855 C C . GLN A 1 413 ? -56.55000 -22.59000 18.87800 1.000 40.42064 409 GLN A C 1
ATOM 2856 O O . GLN A 1 413 ? -57.59300 -22.09200 18.45100 1.000 48.19788 409 GLN A O 1
ATOM 2862 N N . THR A 1 414 ? -55.60000 -21.88300 19.47400 1.000 37.96245 410 THR A N 1
ATOM 2863 C CA . THR A 1 414 ? -55.73200 -20.50600 19.93300 1.000 36.31488 410 THR A CA 1
ATOM 2864 C C . THR A 1 414 ? -55.06600 -19.55400 18.95900 1.000 34.52256 410 THR A C 1
ATOM 2865 O O . THR A 1 414 ? -53.92800 -19.80500 18.53700 1.000 39.13890 410 THR A O 1
ATOM 2869 N N . PRO A 1 415 ? -55.74800 -18.47300 18.58200 1.000 40.18377 411 PRO A N 1
ATOM 2870 C CA . PRO A 1 415 ? -55.18300 -17.52000 17.61200 1.000 37.51502 411 PRO A CA 1
ATOM 2871 C C . PRO A 1 415 ? -53.79200 -17.02500 17.98200 1.000 35.50426 411 PRO A C 1
ATOM 2872 O O . PRO A 1 415 ? -53.58900 -16.47400 19.06600 1.000 33.76457 411 PRO A O 1
ATOM 2876 N N . GLY A 1 416 ? -52.82500 -17.21900 17.09100 1.000 36.24908 412 GLY A N 1
ATOM 2877 C CA . GLY A 1 416 ? -51.49800 -16.67400 17.30600 1.000 30.36154 412 GLY A CA 1
ATOM 2878 C C . GLY A 1 416 ? -50.68400 -17.30200 18.41500 1.000 29.66935 412 GLY A C 1
ATOM 2879 O O . GLY A 1 416 ? -49.59700 -16.79300 18.71500 1.000 32.69076 412 GLY A O 1
ATOM 2880 N N . ALA A 1 417 ? -51.15200 -18.40600 19.02300 1.000 34.98314 413 ALA A N 1
ATOM 2881 C CA . ALA A 1 417 ? -50.45200 -19.03800 20.14300 1.000 36.50964 413 ALA A CA 1
ATOM 2882 C C . ALA A 1 417 ? -49.31700 -19.97500 19.71000 1.000 39.85215 413 ALA A C 1
ATOM 2883 O O . ALA A 1 417 ? -48.74100 -20.66000 20.56300 1.000 40.11007 413 ALA A O 1
ATOM 2885 N N . PHE A 1 418 ? -48.98300 -20.02400 18.42700 1.000 36.83863 414 PHE A N 1
ATOM 2886 C CA . PHE A 1 418 ? -47.86700 -20.81800 17.92000 1.000 30.32732 414 PHE A CA 1
ATOM 2887 C C . PHE A 1 418 ? -46.86900 -19.84900 17.30200 1.000 29.94570 414 PHE A C 1
ATOM 2888 O O . PHE A 1 418 ? -47.14500 -19.25400 16.25700 1.000 33.62508 414 PHE A O 1
ATOM 2896 N N . GLN A 1 419 ? -45.70800 -19.69600 17.94400 1.000 29.04032 415 GLN A N 1
ATOM 2897 C CA . GLN A 1 419 ? -44.72200 -18.67500 17.59800 1.000 29.94570 415 GLN A CA 1
ATOM 2898 C C . GLN A 1 419 ? -43.46100 -19.36700 17.10100 1.000 31.97752 415 GLN A C 1
ATOM 2899 O O . GLN A 1 419 ? -42.69900 -19.93000 17.89400 1.000 28.17706 415 GLN A O 1
ATOM 2905 N N . ILE A 1 420 ? -43.23800 -19.33700 15.79600 1.000 25.21881 416 ILE A N 1
ATOM 2906 C CA . ILE A 1 420 ? -42.05500 -19.94600 15.21200 1.000 33.62245 416 ILE A CA 1
ATOM 2907 C C . ILE A 1 420 ? -41.46400 -18.95000 14.22600 1.000 33.10660 416 ILE A C 1
ATOM 2908 O O . ILE A 1 420 ? -42.19800 -18.27200 13.49700 1.000 26.50844 416 ILE A O 1
ATOM 2913 N N . GLY A 1 421 ? -40.13800 -18.82800 14.24100 1.000 29.16929 417 GLY A N 1
ATOM 2914 C CA . GLY A 1 421 ? -39.48200 -17.82600 13.41500 1.000 27.15852 417 GLY A CA 1
ATOM 2915 C C . GLY A 1 421 ? -38.93300 -18.69300 12.30200 1.000 30.10361 417 GLY A C 1
ATOM 2916 O O . GLY A 1 421 ? -37.93300 -19.38900 12.50000 1.000 36.92548 417 GLY A O 1
ATOM 2917 N N . LEU A 1 422 ? -39.56400 -18.65600 11.12800 1.000 27.42697 418 LEU A N 1
ATOM 2918 C CA . LEU A 1 422 ? -39.23000 -19.55600 10.02900 1.000 28.86662 418 LEU A CA 1
ATOM 2919 C C . LEU A 1 422 ? -38.75700 -18.66600 8.89100 1.000 29.14297 418 LEU A C 1
ATOM 2920 O O . LEU A 1 422 ? -38.28400 -19.20000 7.88300 1.000 33.23030 418 LEU A O 1
ATOM 2925 N N . GLY A 1 423 ? -38.89800 -17.34200 8.99600 1.000 28.80609 419 GLY A N 1
ATOM 2926 C CA . GLY A 1 423 ? -38.37000 -16.48300 7.94300 1.000 29.25351 419 GLY A CA 1
ATOM 2927 C C . GLY A 1 423 ? -36.87100 -16.65500 7.77700 1.000 40.23640 419 GLY A C 1
ATOM 2928 O O . GLY A 1 423 ? -36.37400 -16.91400 6.67900 1.000 38.13615 419 GLY A O 1
ATOM 2929 N N . LEU A 1 424 ? -36.13100 -16.54800 8.88000 1.000 31.58273 420 LEU A N 1
ATOM 2930 C CA . LEU A 1 424 ? -34.70300 -16.82700 8.87000 1.000 31.46167 420 LEU A CA 1
ATOM 2931 C C . LEU A 1 424 ? -34.36300 -18.13400 9.56600 1.000 29.00611 420 LEU A C 1
ATOM 2932 O O . LEU A 1 424 ? -33.27100 -18.66900 9.34500 1.000 29.20613 420 LEU A O 1
ATOM 2937 N N . ALA A 1 425 ? -35.26400 -18.65000 10.40100 1.000 27.17431 421 ALA A N 1
ATOM 2938 C CA . ALA A 1 425 ? -35.07100 -19.92800 11.09300 1.000 33.36189 421 ALA A CA 1
ATOM 2939 C C . ALA A 1 425 ? -33.72000 -19.96300 11.80700 1.000 34.57520 421 ALA A C 1
ATOM 2940 O O . ALA A 1 425 ? -32.91400 -20.88200 11.64000 1.000 34.02250 421 ALA A O 1
ATOM 2942 N N . ALA A 1 426 ? -33.47900 -18.94700 12.62000 1.000 33.40664 422 ALA A N 1
ATOM 2943 C CA . ALA A 1 426 ? -32.21800 -18.83600 13.33600 1.000 33.08291 422 ALA A CA 1
ATOM 2944 C C . ALA A 1 426 ? -32.26600 -19.70100 14.58400 1.000 35.39372 422 ALA A C 1
ATOM 2945 O O . ALA A 1 426 ? -33.19700 -19.58800 15.39200 1.000 28.94821 422 ALA A O 1
ATOM 2947 N N . MET A 1 427 ? -31.26800 -20.56600 14.74000 1.000 31.17216 423 MET A N 1
ATOM 2948 C CA . MET A 1 427 ? -31.15400 -21.32700 15.97600 1.000 31.94330 423 MET A CA 1
ATOM 2949 C C . MET A 1 427 ? -31.06400 -20.37700 17.15200 1.000 32.81183 423 MET A C 1
ATOM 2950 O O . MET A 1 427 ? -30.36100 -19.37000 17.09000 1.000 32.19860 423 MET A O 1
ATOM 2955 N N . GLY A 1 428 ? -31.77700 -20.69700 18.23100 1.000 30.19836 424 GLY A N 1
ATOM 2956 C CA . GLY A 1 428 ? -31.75500 -19.86600 19.42200 1.000 32.05648 424 GLY A CA 1
ATOM 2957 C C . GLY A 1 428 ? -32.80400 -18.77000 19.47900 1.000 35.91220 424 GLY A C 1
ATOM 2958 O O . GLY A 1 428 ? -32.99100 -18.17400 20.55300 1.000 34.14620 424 GLY A O 1
ATOM 2959 N N . HIS A 1 429 ? -33.47500 -18.47300 18.35700 1.000 32.79077 425 HIS A N 1
ATOM 2960 C CA . HIS A 1 429 ? -34.52900 -17.45600 18.31100 1.000 31.98015 425 HIS A CA 1
ATOM 2961 C C . HIS A 1 429 ? -35.57700 -17.67100 19.40100 1.000 32.21965 425 HIS A C 1
ATOM 2962 O O . HIS A 1 429 ? -35.84100 -16.77900 20.22000 1.000 31.26954 425 HIS A O 1
ATOM 2969 N N . ALA A 1 430 ? -36.20100 -18.85100 19.41400 1.000 27.98493 426 ALA A N 1
ATOM 2970 C CA . ALA A 1 430 ? -37.25300 -19.12100 20.39500 1.000 31.46956 426 ALA A CA 1
ATOM 2971 C C . ALA A 1 430 ? -36.73500 -19.11200 21.82900 1.000 32.97764 426 ALA A C 1
ATOM 2972 O O . ALA A 1 430 ? -37.47000 -18.72100 22.74200 1.000 33.04080 426 ALA A O 1
ATOM 2974 N N . VAL A 1 431 ? -35.50000 -19.57200 22.06100 1.000 36.18065 427 VAL A N 1
ATOM 2975 C CA . VAL A 1 431 ? -34.98200 -19.63900 23.43000 1.000 33.44612 427 VAL A CA 1
ATOM 2976 C C . VAL A 1 431 ? -35.16100 -18.28800 24.11800 1.000 35.41214 427 VAL A C 1
ATOM 2977 O O . VAL A 1 431 ? -35.69700 -18.19300 25.23100 1.000 33.52507 427 VAL A O 1
ATOM 2981 N N . ALA A 1 432 ? -34.74900 -17.21300 23.43600 1.000 29.40879 428 ALA A N 1
ATOM 2982 C CA . ALA A 1 432 ? -34.80300 -15.86600 23.99100 1.000 29.73514 428 ALA A CA 1
ATOM 2983 C C . ALA A 1 432 ? -36.14500 -15.19200 23.72600 1.000 32.80657 428 ALA A C 1
ATOM 2984 O O . ALA A 1 432 ? -36.67500 -14.51100 24.61100 1.000 33.49875 428 ALA A O 1
ATOM 2986 N N . ALA A 1 433 ? -36.69400 -15.35100 22.51000 1.000 28.94821 429 ALA A N 1
ATOM 2987 C CA . ALA A 1 433 ? -37.96000 -14.70300 22.17000 1.000 27.65068 429 ALA A CA 1
ATOM 2988 C C . ALA A 1 433 ? -39.05300 -15.04300 23.17600 1.000 30.55893 429 ALA A C 1
ATOM 2989 O O . ALA A 1 433 ? -39.88600 -14.19000 23.51100 1.000 30.34311 429 ALA A O 1
ATOM 2991 N N . ALA A 1 434 ? -39.06700 -16.28600 23.66900 1.000 25.13986 430 ALA A N 1
ATOM 2992 C CA . ALA A 1 434 ? -40.10100 -16.69500 24.62100 1.000 30.30100 430 ALA A CA 1
ATOM 2993 C C . ALA A 1 434 ? -40.15500 -15.76200 25.82800 1.000 31.75381 430 ALA A C 1
ATOM 2994 O O . ALA A 1 434 ? -41.22700 -15.52200 26.39500 1.000 31.17216 430 ALA A O 1
ATOM 2996 N N . ILE A 1 435 ? -39.00700 -15.22900 26.24800 1.000 32.26439 431 ILE A N 1
ATOM 2997 C CA . ILE A 1 435 ? -39.01700 -14.32300 27.39300 1.000 25.01353 431 ILE A CA 1
ATOM 2998 C C . ILE A 1 435 ? -39.73500 -13.03200 27.03500 1.000 30.69579 431 ILE A C 1
ATOM 2999 O O . ILE A 1 435 ? -40.49600 -12.48200 27.84600 1.000 31.35113 431 ILE A O 1
ATOM 3004 N N . GLY A 1 436 ? -39.47900 -12.50600 25.82500 1.000 26.14787 432 GLY A N 1
ATOM 3005 C CA . GLY A 1 436 ? -40.23800 -11.35600 25.35100 1.000 29.00348 432 GLY A CA 1
ATOM 3006 C C . GLY A 1 436 ? -41.73300 -11.63100 25.29400 1.000 32.82236 432 GLY A C 1
ATOM 3007 O O . GLY A 1 436 ? -42.54400 -10.79700 25.70200 1.000 31.63011 432 GLY A O 1
ATOM 3008 N N . GLY A 1 437 ? -42.11600 -12.80400 24.78800 1.000 31.26164 433 GLY A N 1
ATOM 3009 C CA . GLY A 1 437 ? -43.53200 -13.14300 24.71700 1.000 26.90586 433 GLY A CA 1
ATOM 3010 C C . GLY A 1 437 ? -44.19500 -13.18300 26.08300 1.000 31.35639 433 GLY A C 1
ATOM 3011 O O . GLY A 1 437 ? -45.35200 -12.76900 26.24000 1.000 32.28019 433 GLY A O 1
ATOM 3012 N N . LYS A 1 438 ? -43.47200 -13.66100 27.09900 1.000 25.72414 434 LYS A N 1
ATOM 3013 C CA . LYS A 1 438 ? -44.07700 -13.69900 28.42900 1.000 27.13483 434 LYS A CA 1
ATOM 3014 C C . LYS A 1 438 ? -44.27100 -12.29400 28.98300 1.000 32.93026 434 LYS A C 1
ATOM 3015 O O . LYS A 1 438 ? -45.29300 -12.01100 29.61800 1.000 32.11438 434 LYS A O 1
ATOM 3021 N N . LEU A 1 439 ? -43.31500 -11.38600 28.73500 1.000 32.76709 435 LEU A N 1
ATOM 3022 C CA . LEU A 1 439 ? -43.51500 -10.00300 29.15700 1.000 31.86171 435 LEU A CA 1
ATOM 3023 C C . LEU A 1 439 ? -44.68900 -9.36800 28.43100 1.000 32.34598 435 LEU A C 1
ATOM 3024 O O . LEU A 1 439 ? -45.32900 -8.45300 28.96900 1.000 30.10624 435 LEU A O 1
ATOM 3029 N N . ALA A 1 440 ? -44.97800 -9.82700 27.21000 1.000 28.11653 436 ALA A N 1
ATOM 3030 C CA . ALA A 1 440 ? -46.10900 -9.29200 26.45900 1.000 26.72952 436 ALA A CA 1
ATOM 3031 C C . ALA A 1 440 ? -47.42900 -9.89400 26.91700 1.000 33.85669 436 ALA A C 1
ATOM 3032 O O . ALA A 1 440 ? -48.46900 -9.24600 26.78500 1.000 34.88576 436 ALA A O 1
ATOM 3034 N N . ALA A 1 441 ? -47.41400 -11.11600 27.46300 1.000 31.91962 437 ALA A N 1
ATOM 3035 C CA . ALA A 1 441 ? -48.63900 -11.79300 27.90400 1.000 33.07765 437 ALA A CA 1
ATOM 3036 C C . ALA A 1 441 ? -48.38200 -12.43000 29.26000 1.000 36.37015 437 ALA A C 1
ATOM 3037 O O . ALA A 1 441 ? -48.28400 -13.65500 29.38800 1.000 35.35687 437 ALA A O 1
ATOM 3039 N N . PRO A 1 442 ? -48.23300 -11.61400 30.30400 1.000 36.17802 438 PRO A N 1
ATOM 3040 C CA . PRO A 1 442 ? -47.77500 -12.16400 31.59100 1.000 37.65188 438 PRO A CA 1
ATOM 3041 C C . PRO A 1 442 ? -48.79000 -13.07900 32.24700 1.000 37.88349 438 PRO A C 1
ATOM 3042 O O . PRO A 1 442 ? -48.39800 -13.93400 33.04600 1.000 39.15733 438 PRO A O 1
ATOM 3046 N N . ASP A 1 443 ? -50.06900 -12.93500 31.92200 1.000 35.85430 439 ASP A N 1
ATOM 3047 C CA . ASP A 1 443 ? -51.13900 -13.79000 32.42800 1.000 43.10254 439 ASP A CA 1
ATOM 3048 C C . ASP A 1 443 ? -51.30600 -15.08700 31.63200 1.000 41.28127 439 ASP A C 1
ATOM 3049 O O . ASP A 1 443 ? -52.19500 -15.87200 31.95600 1.000 41.97609 439 ASP A O 1
ATOM 3054 N N . ARG A 1 444 ? -50.50500 -15.33000 30.58900 1.000 37.76769 440 ARG A N 1
ATOM 3055 C CA . ARG A 1 444 ? -50.68700 -16.61000 29.90500 1.000 37.87559 440 ARG A CA 1
ATOM 3056 C C . ARG A 1 444 ? -49.45900 -17.50500 30.07800 1.000 38.74675 440 ARG A C 1
ATOM 3057 O O . ARG A 1 444 ? -48.33500 -17.01000 30.21200 1.000 32.27755 440 ARG A O 1
ATOM 3065 N N . PRO A 1 445 ? -49.63100 -18.82600 30.08800 1.000 38.97573 441 PRO A N 1
ATOM 3066 C CA . PRO A 1 445 ? -48.45300 -19.70500 30.15100 1.000 33.59087 441 PRO A CA 1
ATOM 3067 C C . PRO A 1 445 ? -47.64700 -19.57300 28.86300 1.000 35.60427 441 PRO A C 1
ATOM 3068 O O . PRO A 1 445 ? -48.20500 -19.45200 27.76800 1.000 34.63310 441 PRO A O 1
ATOM 3072 N N . VAL A 1 446 ? -46.32000 -19.55200 29.00000 1.000 30.75106 442 VAL A N 1
ATOM 3073 C CA . VAL A 1 446 ? -45.43400 -19.47800 27.84600 1.000 33.43296 442 VAL A CA 1
ATOM 3074 C C . VAL A 1 446 ? -44.44100 -20.62200 27.94600 1.000 36.95443 442 VAL A C 1
ATOM 3075 O O . VAL A 1 446 ? -43.79300 -20.80000 28.98500 1.000 32.45126 442 VAL A O 1
ATOM 3079 N N . VAL A 1 447 ? -44.32300 -21.38800 26.86500 1.000 32.34862 443 VAL A N 1
ATOM 3080 C CA . VAL A 1 447 ? -43.48400 -22.57500 26.80400 1.000 32.36441 443 VAL A CA 1
ATOM 3081 C C . VAL A 1 447 ? -42.67700 -22.50400 25.52100 1.000 35.05420 443 VAL A C 1
ATOM 3082 O O . VAL A 1 447 ? -43.18200 -22.06100 24.48300 1.000 31.53799 443 VAL A O 1
ATOM 3086 N N . ALA A 1 448 ? -41.41600 -22.91000 25.59400 1.000 37.47028 444 ALA A N 1
ATOM 3087 C CA . ALA A 1 448 ? -40.53600 -22.93700 24.43600 1.000 38.11773 444 ALA A CA 1
ATOM 3088 C C . ALA A 1 448 ? -40.07400 -24.36900 24.19800 1.000 33.89880 444 ALA A C 1
ATOM 3089 O O . ALA A 1 448 ? -39.53600 -25.01000 25.10600 1.000 36.23856 444 ALA A O 1
ATOM 3091 N N . LEU A 1 449 ? -40.27600 -24.86200 22.98200 1.000 32.27755 445 LEU A N 1
ATOM 3092 C CA . LEU A 1 449 ? -39.74400 -26.15100 22.55600 1.000 32.54601 445 LEU A CA 1
ATOM 3093 C C . LEU A 1 449 ? -38.48200 -25.89900 21.73300 1.000 34.57783 445 LEU A C 1
ATOM 3094 O O . LEU A 1 449 ? -38.56000 -25.35300 20.63000 1.000 29.06664 445 LEU A O 1
ATOM 3099 N N . VAL A 1 450 ? -37.31900 -26.32100 22.25100 1.000 35.48583 446 VAL A N 1
ATOM 3100 C CA . VAL A 1 450 ? -36.03600 -26.00100 21.63400 1.000 29.95359 446 VAL A CA 1
ATOM 3101 C C . VAL A 1 450 ? -35.07600 -27.19100 21.67800 1.000 33.75931 446 VAL A C 1
ATOM 3102 O O . VAL A 1 450 ? -35.17300 -28.07400 22.53500 1.000 32.31966 446 VAL A O 1
ATOM 3106 N N . GLY A 1 451 ? -34.11300 -27.19100 20.72500 1.000 29.34299 447 GLY A N 1
ATOM 3107 C CA . GLY A 1 451 ? -33.06500 -28.19500 20.69800 1.000 35.69375 447 GLY A CA 1
ATOM 3108 C C . GLY A 1 451 ? -31.87400 -27.83600 21.59600 1.000 36.32804 447 GLY A C 1
ATOM 3109 O O . GLY A 1 451 ? -31.74900 -26.70700 22.07700 1.000 33.74089 447 GLY A O 1
ATOM 3110 N N . ASP A 1 452 ? -30.98800 -28.82500 21.80200 1.000 39.49421 448 ASP A N 1
ATOM 3111 C CA . ASP A 1 452 ? -29.87200 -28.62500 22.73000 1.000 37.90718 448 ASP A CA 1
ATOM 3112 C C . ASP A 1 452 ? -28.80100 -27.71300 22.14300 1.000 38.73622 448 ASP A C 1
ATOM 3113 O O . ASP A 1 452 ? -28.22100 -26.89100 22.86700 1.000 38.82308 448 ASP A O 1
ATOM 3118 N N . ALA A 1 453 ? -28.51600 -27.83500 20.84300 1.000 32.60654 449 ALA A N 1
ATOM 3119 C CA . ALA A 1 453 ? -27.51800 -26.94600 20.24300 1.000 39.81793 449 ALA A CA 1
ATOM 3120 C C . ALA A 1 453 ? -28.01500 -25.50800 20.21200 1.000 36.37278 449 ALA A C 1
ATOM 3121 O O . ALA A 1 453 ? -27.23900 -24.56800 20.44100 1.000 34.21463 449 ALA A O 1
ATOM 3123 N N . ALA A 1 454 ? -29.30100 -25.31700 19.91000 1.000 32.56969 450 ALA A N 1
ATOM 3124 C CA . ALA A 1 454 ? -29.88300 -23.97900 19.97800 1.000 32.98027 450 ALA A CA 1
ATOM 3125 C C . ALA A 1 454 ? -29.77300 -23.40700 21.38700 1.000 38.74149 450 ALA A C 1
ATOM 3126 O O . ALA A 1 454 ? -29.49000 -22.21300 21.55900 1.000 35.47794 450 ALA A O 1
ATOM 3128 N N . PHE A 1 455 ? -29.99300 -24.24900 22.40900 1.000 31.74591 451 PHE A N 1
ATOM 3129 C CA . PHE A 1 455 ? -29.90200 -23.76900 23.78400 1.000 36.80704 451 PHE A CA 1
ATOM 3130 C C . PHE A 1 455 ? -28.46200 -23.42800 24.15200 1.000 41.32074 451 PHE A C 1
ATOM 3131 O O . PHE A 1 455 ? -28.21300 -22.45200 24.87300 1.000 38.23880 451 PHE A O 1
ATOM 3139 N N . ALA A 1 456 ? -27.49800 -24.20700 23.65300 1.000 36.01484 452 ALA A N 1
ATOM 3140 C CA . ALA A 1 456 ? -26.09900 -23.82100 23.81600 1.000 44.12634 452 ALA A CA 1
ATOM 3141 C C . ALA A 1 456 ? -25.80900 -22.46100 23.18900 1.000 46.33187 452 ALA A C 1
ATOM 3142 O O . ALA A 1 456 ? -24.85700 -21.78600 23.59300 1.000 50.57448 452 ALA A O 1
ATOM 3144 N N . MET A 1 457 ? -26.61500 -22.03600 22.22200 1.000 43.04200 453 MET A N 1
ATOM 3145 C CA . MET A 1 457 ? -26.33500 -20.80000 21.50900 1.000 42.23927 453 MET A CA 1
ATOM 3146 C C . MET A 1 457 ? -26.87000 -19.57000 22.23600 1.000 39.84162 453 MET A C 1
ATOM 3147 O O . MET A 1 457 ? -26.19800 -18.53700 22.25900 1.000 35.51742 453 MET A O 1
ATOM 3152 N N . ASN A 1 458 ? -28.07200 -19.65400 22.82400 1.000 34.24095 454 ASN A N 1
ATOM 3153 C CA . ASN A 1 458 ? -28.67800 -18.50700 23.49900 1.000 32.70655 454 ASN A CA 1
ATOM 3154 C C . ASN A 1 458 ? -29.27300 -18.85400 24.86900 1.000 33.20135 454 ASN A C 1
ATOM 3155 O O . ASN A 1 458 ? -29.90800 -17.99000 25.48500 1.000 38.16247 454 ASN A O 1
ATOM 3160 N N . GLY A 1 459 ? -29.06900 -20.06800 25.38600 1.000 32.29861 455 GLY A N 1
ATOM 3161 C CA . GLY A 1 459 ? -29.67300 -20.47300 26.65400 1.000 32.61970 455 GLY A CA 1
ATOM 3162 C C . GLY A 1 459 ? -29.22000 -19.68700 27.87500 1.000 34.00408 455 GLY A C 1
ATOM 3163 O O . GLY A 1 459 ? -29.88000 -19.75000 28.91900 1.000 34.65152 455 GLY A O 1
ATOM 3164 N N . MET A 1 460 ? -28.11700 -18.94000 27.77500 1.000 30.65894 456 MET A N 1
ATOM 3165 C CA . MET A 1 460 ? -27.69300 -18.12600 28.91500 1.000 30.99319 456 MET A CA 1
ATOM 3166 C C . MET A 1 460 ? -28.76500 -17.11700 29.31000 1.000 33.93302 456 MET A C 1
ATOM 3167 O O . MET A 1 460 ? -28.83000 -16.71700 30.47900 1.000 34.30674 456 MET A O 1
ATOM 3172 N N . GLU A 1 461 ? -29.63200 -16.71300 28.35900 1.000 31.89330 457 GLU A N 1
ATOM 3173 C CA . GLU A 1 461 ? -30.70400 -15.75700 28.65400 1.000 30.84844 457 GLU A CA 1
ATOM 3174 C C . GLU A 1 461 ? -31.66900 -16.24100 29.73100 1.000 32.24860 457 GLU A C 1
ATOM 3175 O O . GLU A 1 461 ? -32.43400 -15.42600 30.26100 1.000 37.37817 457 GLU A O 1
ATOM 3181 N N . ILE A 1 462 ? -31.68100 -17.53700 30.06900 1.000 34.37254 458 ILE A N 1
ATOM 3182 C CA . ILE A 1 462 ? -32.58500 -17.95900 31.14600 1.000 41.03387 458 ILE A CA 1
ATOM 3183 C C . ILE A 1 462 ? -32.18300 -17.27800 32.44800 1.000 36.18329 458 ILE A C 1
ATOM 3184 O O . ILE A 1 462 ? -33.00100 -17.14600 33.37000 1.000 33.78826 458 ILE A O 1
ATOM 3189 N N . HIS A 1 463 ? -30.93500 -16.82100 32.54100 1.000 37.68873 459 HIS A N 1
ATOM 3190 C CA . HIS A 1 463 ? -30.53100 -16.04600 33.70800 1.000 40.03901 459 HIS A CA 1
ATOM 3191 C C . HIS A 1 463 ? -31.28200 -14.71900 33.75800 1.000 34.22252 459 HIS A C 1
ATOM 3192 O O . HIS A 1 463 ? -31.66800 -14.25400 34.83600 1.000 38.83887 459 HIS A O 1
ATOM 3199 N N . THR A 1 464 ? -31.51200 -14.10900 32.59600 1.000 29.71672 460 THR A N 1
ATOM 3200 C CA . THR A 1 464 ? -32.33300 -12.90300 32.53600 1.000 37.23078 460 THR A CA 1
ATOM 3201 C C . THR A 1 464 ? -33.72500 -13.17700 33.08000 1.000 36.83863 460 THR A C 1
ATOM 3202 O O . THR A 1 464 ? -34.25700 -12.39200 33.87300 1.000 34.50677 460 THR A O 1
ATOM 3206 N N . ALA A 1 465 ? -34.31600 -14.30900 32.69100 1.000 34.23305 461 ALA A N 1
ATOM 3207 C CA . ALA A 1 465 ? -35.62400 -14.67800 33.22500 1.000 35.17527 461 ALA A CA 1
ATOM 3208 C C . ALA A 1 465 ? -35.56400 -14.90100 34.73300 1.000 38.21774 461 ALA A C 1
ATOM 3209 O O . ALA A 1 465 ? -36.50800 -14.55200 35.45500 1.000 38.96520 461 ALA A O 1
ATOM 3211 N N . ALA A 1 466 ? -34.47500 -15.49800 35.22900 1.000 33.98829 462 ALA A N 1
ATOM 3212 C CA . ALA A 1 466 ? -34.33800 -15.64900 36.67500 1.000 36.74651 462 ALA A CA 1
ATOM 3213 C C . ALA A 1 466 ? -34.23100 -14.28900 37.35400 1.000 37.10182 462 ALA A C 1
ATOM 3214 O O . ALA A 1 466 ? -34.85700 -14.05200 38.39200 1.000 34.46729 462 ALA A O 1
ATOM 3216 N N . GLU A 1 467 ? -33.43600 -13.37800 36.78200 1.000 32.03016 463 GLU A N 1
ATOM 3217 C CA . GLU A 1 467 ? -33.24500 -12.07500 37.41700 1.000 36.16223 463 GLU A CA 1
ATOM 3218 C C . GLU A 1 467 ? -34.55700 -11.30200 37.51700 1.000 38.47040 463 GLU A C 1
ATOM 3219 O O . GLU A 1 467 ? -34.85400 -10.70200 38.55200 1.000 36.05169 463 GLU A O 1
ATOM 3225 N N . TYR A 1 468 ? -35.34700 -11.28800 36.45300 1.000 33.74878 464 TYR A N 1
ATOM 3226 C CA . TYR A 1 468 ? -36.60100 -10.55000 36.45300 1.000 34.07514 464 TYR A CA 1
ATOM 3227 C C . TYR A 1 468 ? -37.79900 -11.41400 36.84700 1.000 39.73371 464 TYR A C 1
ATOM 3228 O O . TYR A 1 468 ? -38.93900 -10.93500 36.79600 1.000 36.98075 464 TYR A O 1
ATOM 3237 N N . LYS A 1 469 ? -37.56600 -12.66500 37.24800 1.000 34.59625 465 LYS A N 1
ATOM 3238 C CA . LYS A 1 469 ? -38.64100 -13.56000 37.67500 1.000 33.52244 465 LYS A CA 1
ATOM 3239 C C . LYS A 1 469 ? -39.72600 -13.66600 36.60600 1.000 38.42040 465 LYS A C 1
ATOM 3240 O O . LYS A 1 469 ? -40.90800 -13.43600 36.86200 1.000 39.85478 465 LYS A O 1
ATOM 3246 N N . ILE A 1 470 ? -39.31000 -14.01200 35.39100 1.000 36.61228 466 ILE A N 1
ATOM 3247 C CA . ILE A 1 470 ? -40.21000 -14.13800 34.24700 1.000 34.07777 466 ILE A CA 1
ATOM 3248 C C . ILE A 1 470 ? -40.49300 -15.62700 34.04700 1.000 37.10445 466 ILE A C 1
ATOM 3249 O O . ILE A 1 470 ? -39.59300 -16.35900 33.60200 1.000 38.81255 466 ILE A O 1
ATOM 3254 N N . PRO A 1 471 ? -41.71800 -16.13000 34.38700 1.000 36.82810 467 PRO A N 1
ATOM 3255 C CA . PRO A 1 471 ? -41.95700 -17.58000 34.32500 1.000 43.86052 467 PRO A CA 1
ATOM 3256 C C . PRO A 1 471 ? -42.16000 -18.08500 32.90100 1.000 41.55761 467 PRO A C 1
ATOM 3257 O O . PRO A 1 471 ? -43.24100 -17.97700 32.30800 1.000 39.33103 467 PRO A O 1
ATOM 3261 N N . VAL A 1 472 ? -41.08200 -18.62300 32.34800 1.000 37.23341 468 VAL A N 1
ATOM 3262 C CA . VAL A 1 472 ? -41.09500 -19.36200 31.09700 1.000 35.63059 468 VAL A CA 1
ATOM 3263 C C . VAL A 1 472 ? -40.59100 -20.77800 31.38000 1.000 39.57053 468 VAL A C 1
ATOM 3264 O O . VAL A 1 472 ? -39.76700 -21.00000 32.27400 1.000 36.78073 468 VAL A O 1
ATOM 3268 N N . THR A 1 473 ? -41.11300 -21.74500 30.62600 1.000 38.42303 469 THR A N 1
ATOM 3269 C CA . THR A 1 473 ? -40.68600 -23.13700 30.71300 1.000 37.58872 469 THR A CA 1
ATOM 3270 C C . THR A 1 473 ? -40.00600 -23.51600 29.40400 1.000 39.40736 469 THR A C 1
ATOM 3271 O O . THR A 1 473 ? -40.64700 -23.49400 28.34700 1.000 35.62532 469 THR A O 1
ATOM 3275 N N . TRP A 1 474 ? -38.70800 -23.84800 29.47600 1.000 33.17766 470 TRP A N 1
ATOM 3276 C CA . TRP A 1 474 ? -37.95300 -24.33100 28.32400 1.000 34.76206 470 TRP A CA 1
ATOM 3277 C C . TRP A 1 474 ? -37.98400 -25.85200 28.32300 1.000 36.43595 470 TRP A C 1
ATOM 3278 O O . TRP A 1 474 ? -37.60200 -26.48400 29.31300 1.000 34.57783 470 TRP A O 1
ATOM 3289 N N . ILE A 1 475 ? -38.43600 -26.43700 27.22100 1.000 32.51706 471 ILE A N 1
ATOM 3290 C CA . ILE A 1 475 ? -38.38600 -27.88300 27.02400 1.000 39.18628 471 ILE A CA 1
ATOM 3291 C C . ILE A 1 475 ? -37.25100 -28.15100 26.04000 1.000 38.51251 471 ILE A C 1
ATOM 3292 O O . ILE A 1 475 ? -37.39400 -27.92800 24.83400 1.000 33.78563 471 ILE A O 1
ATOM 3297 N N . VAL A 1 476 ? -36.11700 -28.62800 26.54700 1.000 37.78348 472 VAL A N 1
ATOM 3298 C CA . VAL A 1 476 ? -34.93600 -28.84800 25.71500 1.000 42.73407 472 VAL A CA 1
ATOM 3299 C C . VAL A 1 476 ? -34.92500 -30.29600 25.24800 1.000 39.59422 472 VAL A C 1
ATOM 3300 O O . VAL A 1 476 ? -34.82800 -31.21900 26.06400 1.000 38.07562 472 VAL A O 1
ATOM 3304 N N . LEU A 1 477 ? -35.01400 -30.49500 23.93200 1.000 39.68897 473 LEU A N 1
ATOM 3305 C CA . LEU A 1 477 ? -34.91700 -31.83100 23.34800 1.000 36.18855 473 LEU A CA 1
ATOM 3306 C C . LEU A 1 477 ? -33.43700 -32.15500 23.23400 1.000 37.60977 473 LEU A C 1
ATOM 3307 O O . LEU A 1 477 ? -32.77400 -31.77700 22.26300 1.000 37.37027 473 LEU A O 1
ATOM 3312 N N . ASN A 1 478 ? -32.91100 -32.85400 24.23400 1.000 35.51478 474 ASN A N 1
ATOM 3313 C CA . ASN A 1 478 ? -31.47500 -33.08000 24.35800 1.000 40.74962 474 ASN A CA 1
ATOM 3314 C C . ASN A 1 478 ? -31.12200 -34.38100 23.65100 1.000 44.29478 474 ASN A C 1
ATOM 3315 O O . ASN A 1 478 ? -31.21300 -35.45800 24.24200 1.000 40.41274 474 ASN A O 1
ATOM 3320 N N . ASN A 1 479 ? -30.69800 -34.29100 22.38400 1.000 38.48883 475 ASN A N 1
ATOM 3321 C CA . ASN A 1 479 ? -30.26400 -35.48000 21.65900 1.000 43.19202 475 ASN A CA 1
ATOM 3322 C C . ASN A 1 479 ? -28.75200 -35.51800 21.45600 1.000 46.53189 475 ASN A C 1
ATOM 3323 O O . ASN A 1 479 ? -28.25700 -36.30200 20.63900 1.000 45.45282 475 ASN A O 1
ATOM 3328 N N . GLY A 1 480 ? -28.01200 -34.69100 22.19100 1.000 48.80059 476 GLY A N 1
ATOM 3329 C CA . GLY A 1 480 ? -26.55300 -34.73900 22.16900 1.000 47.82679 476 GLY A CA 1
ATOM 3330 C C . GLY A 1 480 ? -25.92800 -34.26000 20.87500 1.000 48.23473 476 GLY A C 1
ATOM 3331 O O . GLY A 1 480 ? -24.98200 -34.88700 20.38200 1.000 44.48954 476 GLY A O 1
ATOM 3332 N N . GLY A 1 481 ? -26.44800 -33.18500 20.29600 1.000 41.12598 477 GLY A N 1
ATOM 3333 C CA . GLY A 1 481 ? -25.82700 -32.60200 19.12800 1.000 45.98709 477 GLY A CA 1
ATOM 3334 C C . GLY A 1 481 ? -26.85900 -32.08600 18.14100 1.000 47.09775 477 GLY A C 1
ATOM 3335 O O . GLY A 1 481 ? -27.99600 -31.77800 18.49400 1.000 43.78420 477 GLY A O 1
ATOM 3336 N N . HIS A 1 482 ? -26.42400 -31.98500 16.88600 1.000 48.16104 478 HIS A N 1
ATOM 3337 C CA . HIS A 1 482 ? -27.20100 -31.38700 15.80400 1.000 40.83384 478 HIS A CA 1
ATOM 3338 C C . HIS A 1 482 ? -27.95400 -32.49200 15.07500 1.000 47.97680 478 HIS A C 1
ATOM 3339 O O . HIS A 1 482 ? -27.45100 -33.09000 14.12500 1.000 44.27373 478 HIS A O 1
ATOM 3346 N N . GLY A 1 483 ? -29.19100 -32.74400 15.51100 1.000 54.44337 479 GLY A N 1
ATOM 3347 C CA . GLY A 1 483 ? -29.94700 -33.87000 14.97700 1.000 52.58525 479 GLY A CA 1
ATOM 3348 C C . GLY A 1 483 ? -30.18900 -33.76500 13.48300 1.000 43.67629 479 GLY A C 1
ATOM 3349 O O . GLY A 1 483 ? -29.91800 -34.71000 12.72800 1.000 39.29418 479 GLY A O 1
ATOM 3350 N N . LEU A 1 484 ? -30.69700 -32.61200 13.02900 1.000 36.52017 480 LEU A N 1
ATOM 3351 C CA . LEU A 1 484 ? -30.96300 -32.45500 11.60300 1.000 39.52053 480 LEU A CA 1
ATOM 3352 C C . LEU A 1 484 ? -29.69600 -32.66800 10.77500 1.000 40.37063 480 LEU A C 1
ATOM 3353 O O . LEU A 1 484 ? -29.74000 -33.31700 9.72300 1.000 44.75537 480 LEU A O 1
ATOM 3358 N N . VAL A 1 485 ? -28.55600 -32.13800 11.23100 1.000 48.32422 481 VAL A N 1
ATOM 3359 C CA . VAL A 1 485 ? -27.31100 -32.32800 10.48300 1.000 48.16893 481 VAL A CA 1
ATOM 3360 C C . VAL A 1 485 ? -26.91000 -33.79300 10.49000 1.000 42.89198 481 VAL A C 1
ATOM 3361 O O . VAL A 1 485 ? -26.48800 -34.34500 9.46300 1.000 41.85502 481 VAL A O 1
ATOM 3365 N N . HIS A 1 486 ? -27.01300 -34.43500 11.65400 1.000 42.86040 482 HIS A N 1
ATOM 3366 C CA . HIS A 1 486 ? -26.72600 -35.85900 11.77100 1.000 47.17934 482 HIS A CA 1
ATOM 3367 C C . HIS A 1 486 ? -27.55700 -36.65800 10.77600 1.000 50.99296 482 HIS A C 1
ATOM 3368 O O . HIS A 1 486 ? -27.04000 -37.54200 10.08200 1.000 47.55570 482 HIS A O 1
ATOM 3375 N N . LEU A 1 487 ? -28.85800 -36.34700 10.68200 1.000 47.45569 483 LEU A N 1
ATOM 3376 C CA . LEU A 1 487 ? -29.71400 -37.07000 9.74700 1.000 46.44767 483 LEU A CA 1
ATOM 3377 C C . LEU A 1 487 ? -29.33900 -36.76400 8.30100 1.000 49.69806 483 LEU A C 1
ATOM 3378 O O . LEU A 1 487 ? -29.40600 -37.65400 7.44300 1.000 49.04799 483 LEU A O 1
ATOM 3383 N N . GLY A 1 488 ? -28.92600 -35.52600 8.01900 1.000 46.84509 484 GLY A N 1
ATOM 3384 C CA . GLY A 1 488 ? -28.43600 -35.20100 6.68800 1.000 49.25591 484 GLY A CA 1
ATOM 3385 C C . GLY A 1 488 ? -27.17100 -35.95900 6.31900 1.000 50.10338 484 GLY A C 1
ATOM 3386 O O . GLY A 1 488 ? -26.99900 -36.37000 5.16700 1.000 52.11414 484 GLY A O 1
ATOM 3387 N N . GLU A 1 489 ? -26.26500 -36.15600 7.28500 1.000 44.99487 485 GLU A N 1
ATOM 3388 C CA . GLU A 1 489 ? -25.08700 -36.98000 7.01300 1.000 47.87153 485 GLU A CA 1
ATOM 3389 C C . GLU A 1 489 ? -25.48400 -38.39100 6.59500 1.000 48.15577 485 GLU A C 1
ATOM 3390 O O . GLU A 1 489 ? -24.91500 -38.94900 5.64900 1.000 49.46383 485 GLU A O 1
ATOM 3396 N N . GLN A 1 490 ? -26.44900 -38.99100 7.30300 1.000 47.47148 486 GLN A N 1
ATOM 3397 C CA . GLN A 1 490 ? -26.88200 -40.34900 6.97900 1.000 51.56934 486 GLN A CA 1
ATOM 3398 C C . GLN A 1 490 ? -27.61700 -40.40500 5.64600 1.000 50.64028 486 GLN A C 1
ATOM 3399 O O . GLN A 1 490 ? -27.43700 -41.35200 4.87300 1.000 48.83743 486 GLN A O 1
ATOM 3405 N N . HIS A 1 491 ? -28.48400 -39.42600 5.37400 1.000 46.75561 487 HIS A N 1
ATOM 3406 C CA . HIS A 1 491 ? -29.39300 -39.54600 4.24300 1.000 50.09022 487 HIS A CA 1
ATOM 3407 C C . HIS A 1 491 ? -28.84100 -38.93200 2.96600 1.000 55.02502 487 HIS A C 1
ATOM 3408 O O . HIS A 1 491 ? -29.29900 -39.28800 1.87600 1.000 58.79389 487 HIS A O 1
ATOM 3415 N N . GLN A 1 492 ? -27.86200 -38.03100 3.07400 1.000 49.38224 488 GLN A N 1
ATOM 3416 C CA . GLN A 1 492 ? -27.31700 -37.33900 1.92100 1.000 49.64806 488 GLN A CA 1
ATOM 3417 C C . GLN A 1 492 ? -25.83300 -37.57800 1.68600 1.000 49.67438 488 GLN A C 1
ATOM 3418 O O . GLN A 1 492 ? -25.37100 -37.37900 0.56000 1.000 50.33235 488 GLN A O 1
ATOM 3424 N N . PHE A 1 493 ? -25.06900 -37.95200 2.71200 1.000 51.67725 489 PHE A N 1
ATOM 3425 C CA . PHE A 1 493 ? -23.63000 -38.13700 2.57000 1.000 48.75321 489 PHE A CA 1
ATOM 3426 C C . PHE A 1 493 ? -23.20500 -39.51800 3.05600 1.000 52.28785 489 PHE A C 1
ATOM 3427 O O . PHE A 1 493 ? -22.05400 -39.71300 3.46700 1.000 47.73993 489 PHE A O 1
ATOM 3435 N N . ASP A 1 494 ? -24.12900 -40.47400 3.02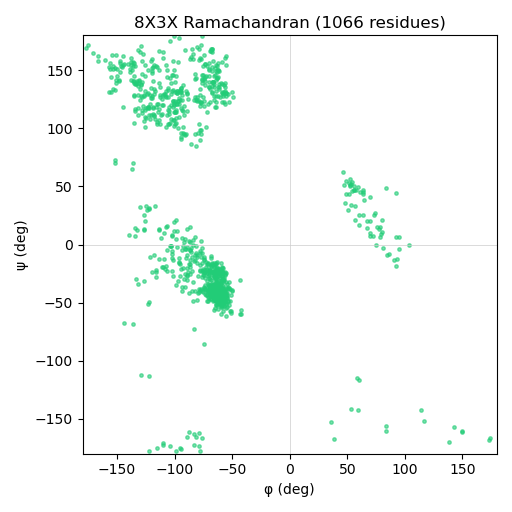700 1.000 54.80657 490 ASP A N 1
ATOM 3436 C CA . ASP A 1 494 ? -23.83200 -41.88500 3.27100 1.000 56.34623 490 ASP A CA 1
ATOM 3437 C C . ASP A 1 494 ? -23.02300 -42.10400 4.55000 1.000 56.89630 490 ASP A C 1
ATOM 3438 O O . ASP A 1 494 ? -22.25100 -43.05800 4.64700 1.000 53.96700 490 ASP A O 1
ATOM 3443 N N . SER A 1 495 ? -23.19000 -41.22800 5.54500 1.000 54.09333 491 SER A N 1
ATOM 3444 C CA . SER A 1 495 ? -22.56200 -41.37200 6.85800 1.000 54.85395 491 SER A CA 1
ATOM 3445 C C . SER A 1 495 ? -21.03600 -41.31900 6.80500 1.000 56.13305 491 SER A C 1
ATOM 3446 O O . SER A 1 495 ? -20.36800 -41.87200 7.68400 1.000 58.65703 491 SER A O 1
ATOM 3449 N N . LYS A 1 496 ? -20.46000 -40.66600 5.79100 1.000 53.43535 492 LYS A N 1
ATOM 3450 C CA . LYS A 1 496 ? -19.00700 -40.63800 5.64100 1.000 56.76207 492 LYS A CA 1
ATOM 3451 C C . LYS A 1 496 ? -18.30800 -39.78300 6.69300 1.000 54.43021 492 LYS A C 1
ATOM 3452 O O . LYS A 1 496 ? -17.08800 -39.90300 6.85400 1.000 50.35867 492 LYS A O 1
ATOM 3458 N N . PHE A 1 497 ? -19.03400 -38.91100 7.39200 1.000 50.24023 493 PHE A N 1
ATOM 3459 C CA . PHE A 1 497 ? -18.41000 -38.04900 8.38300 1.000 53.89330 493 PHE A CA 1
ATOM 3460 C C . PHE A 1 497 ? -19.45800 -37.61900 9.40200 1.000 56.43045 493 PHE A C 1
ATOM 3461 O O . PHE A 1 497 ? -20.66200 -37.62400 9.12700 1.000 57.10948 493 PHE A O 1
ATOM 3469 N N . ASP A 1 498 ? -18.98300 -37.25800 10.59100 1.000 51.50618 494 ASP A N 1
ATOM 3470 C CA . ASP A 1 498 ? -19.83200 -36.74700 11.65600 1.000 53.78013 494 ASP A CA 1
ATOM 3471 C C . ASP A 1 498 ? -19.29700 -35.39700 12.09800 1.000 52.85897 494 ASP A C 1
ATOM 3472 O O . ASP A 1 498 ? -18.16600 -35.29900 12.58700 1.000 53.64591 494 ASP A O 1
ATOM 3477 N N . ILE A 1 499 ? -20.11100 -34.36200 11.92800 1.000 52.30101 495 ILE A N 1
ATOM 3478 C CA . ILE A 1 499 ? -19.77300 -33.03500 12.42000 1.000 50.20076 495 ILE A CA 1
ATOM 3479 C C . ILE A 1 499 ? -20.98800 -32.54100 13.19900 1.000 55.31189 495 ILE A C 1
ATOM 3480 O O . ILE A 1 499 ? -21.27100 -31.33900 13.24400 1.000 61.92585 495 ILE A O 1
ATOM 3485 N N . SER A 1 500 ? -21.71100 -33.47200 13.82800 1.000 52.13783 496 SER A N 1
ATOM 3486 C CA . SER A 1 500 ? -22.99800 -33.15000 14.44000 1.000 49.71122 496 SER A CA 1
ATOM 3487 C C . SER A 1 500 ? -23.17400 -33.70400 15.85700 1.000 50.62712 496 SER A C 1
ATOM 3488 O O . SER A 1 500 ? -23.90000 -33.11000 16.66400 1.000 54.14070 496 SER A O 1
ATOM 3491 N N . SER A 1 501 ? -22.54300 -34.83500 16.17300 1.000 41.16546 497 SER A N 1
ATOM 3492 C CA . SER A 1 501 ? -22.74000 -35.50100 17.45900 1.000 51.18508 497 SER A CA 1
ATOM 3493 C C . SER A 1 501 ? -21.70500 -35.02800 18.47100 1.000 52.76685 497 SER A C 1
ATOM 3494 O O . SER A 1 501 ? -20.50300 -35.22300 18.26700 1.000 53.90120 497 SER A O 1
ATOM 3497 N N . PHE A 1 502 ? -22.17000 -34.43500 19.57300 1.000 49.01904 498 PHE A N 1
ATOM 3498 C CA . PHE A 1 502 ? -21.26500 -34.12500 20.67100 1.000 46.81877 498 PHE A CA 1
ATOM 3499 C C . PHE A 1 502 ? -20.67600 -35.42100 21.22400 1.000 44.39216 498 PHE A C 1
ATOM 3500 O O . PHE A 1 502 ? -21.34900 -36.45100 21.28500 1.000 48.30579 498 PHE A O 1
ATOM 3508 N N . ARG A 1 503 ? -19.41300 -35.36800 21.63000 1.000 41.23389 499 ARG A N 1
ATOM 3509 C CA . ARG A 1 503 ? -18.83500 -36.49600 22.34800 1.000 49.50594 499 ARG A CA 1
ATOM 3510 C C . ARG A 1 503 ? -19.43800 -36.60600 23.74200 1.000 52.97477 499 ARG A C 1
ATOM 3511 O O . ARG A 1 503 ? -19.66800 -37.71400 24.23800 1.000 53.98805 499 ARG A O 1
ATOM 3519 N N . LYS A 1 504 ? -19.73600 -35.46800 24.37400 1.000 53.89067 500 LYS A N 1
ATOM 3520 C CA . LYS A 1 504 ? -20.43300 -35.44600 25.65500 1.000 56.53309 500 LYS A CA 1
ATOM 3521 C C . LYS A 1 504 ? -21.62000 -34.49300 25.57900 1.000 45.88971 500 LYS A C 1
ATOM 3522 O O . LYS A 1 504 ? -21.46600 -33.33100 25.18500 1.000 45.75285 500 LYS A O 1
ATOM 3528 N N . SER A 1 505 ? -22.79200 -34.98900 25.96100 1.000 39.87583 501 SER A N 1
ATOM 3529 C CA . SER A 1 505 ? -23.98600 -34.16100 26.05800 1.000 45.21332 501 SER A CA 1
ATOM 3530 C C . SER A 1 505 ? -23.80900 -33.08000 27.11700 1.000 44.83432 501 SER A C 1
ATOM 3531 O O . SER A 1 505 ? -23.10200 -33.25900 28.10900 1.000 51.40353 501 SER A O 1
ATOM 3534 N N . ILE A 1 506 ? -24.44200 -31.94400 26.89300 1.000 42.51036 502 ILE A N 1
ATOM 3535 C CA . ILE A 1 506 ? -24.48100 -30.89000 27.89900 1.000 42.83145 502 ILE A CA 1
ATOM 3536 C C . ILE A 1 506 ? -25.48400 -31.28000 28.97900 1.000 49.83492 502 ILE A C 1
ATOM 3537 O O . ILE A 1 506 ? -26.53000 -31.88000 28.68500 1.000 44.28952 502 ILE A O 1
ATOM 3542 N N . ASP A 1 507 ? -25.15700 -30.97900 30.24200 1.000 48.90060 503 ASP A N 1
ATOM 3543 C CA . ASP A 1 507 ? -26.07000 -31.22400 31.36500 1.000 46.26344 503 ASP A CA 1
ATOM 3544 C C . ASP A 1 507 ? -26.85500 -29.94600 31.63100 1.000 43.60786 503 ASP A C 1
ATOM 3545 O O . ASP A 1 507 ? -26.40300 -29.05900 32.36100 1.000 39.82056 503 ASP A O 1
ATOM 3550 N N . PHE A 1 508 ? -28.05200 -29.86200 31.06200 1.000 40.90227 504 PHE A N 1
ATOM 3551 C CA . PHE A 1 508 ? -28.81200 -28.62600 31.15700 1.000 41.79448 504 PHE A CA 1
ATOM 3552 C C . PHE A 1 508 ? -29.41500 -28.40400 32.53800 1.000 43.19992 504 PHE A C 1
ATOM 3553 O O . PHE A 1 508 ? -29.65300 -27.24700 32.91100 1.000 38.13089 504 PHE A O 1
ATOM 3561 N N . CYS A 1 509 ? -29.63900 -29.46900 33.31500 1.000 34.31201 505 CYS A N 1
ATOM 3562 C CA . CYS A 1 509 ? -30.05600 -29.29100 34.70600 1.000 40.36800 505 CYS A CA 1
ATOM 3563 C C . CYS A 1 509 ? -28.98200 -28.57000 35.51500 1.000 46.46610 505 CYS A C 1
ATOM 3564 O O . CYS A 1 509 ? -29.27300 -27.61500 36.24600 1.000 44.00001 505 CYS A O 1
ATOM 3567 N N . LYS A 1 510 ? -27.73100 -29.02000 35.40300 1.000 43.41047 506 LYS A N 1
ATOM 3568 C CA . LYS A 1 510 ? -26.65000 -28.32800 36.09100 1.000 44.53692 506 LYS A CA 1
ATOM 3569 C C . LYS A 1 510 ? -26.48000 -26.90800 35.56400 1.000 43.56312 506 LYS A C 1
ATOM 3570 O O . LYS A 1 510 ? -26.25900 -25.96900 36.34100 1.000 44.44480 506 LYS A O 1
ATOM 3576 N N . MET A 1 511 ? -26.59500 -26.72000 34.24800 1.000 35.82008 507 MET A N 1
ATOM 3577 C CA . MET A 1 511 ? -26.51600 -25.37000 33.71000 1.000 37.33079 507 MET A CA 1
ATOM 3578 C C . MET A 1 511 ? -27.63000 -24.48500 34.25700 1.000 40.85753 507 MET A C 1
ATOM 3579 O O . MET A 1 511 ? -27.37800 -23.34900 34.67200 1.000 39.61528 507 MET A O 1
ATOM 3584 N N . ALA A 1 512 ? -28.87700 -24.97700 34.23200 1.000 42.10768 508 ALA A N 1
ATOM 3585 C CA . ALA A 1 512 ? -29.97900 -24.18500 34.77100 1.000 36.07011 508 ALA A CA 1
ATOM 3586 C C . ALA A 1 512 ? -29.72400 -23.84300 36.23300 1.000 41.86028 508 ALA A C 1
ATOM 3587 O O . ALA A 1 512 ? -29.89300 -22.69300 36.65600 1.000 41.19178 508 ALA A O 1
ATOM 3589 N N . GLU A 1 513 ? -29.27300 -24.82800 37.00900 1.000 43.62892 509 GLU A N 1
ATOM 3590 C CA . GLU A 1 513 ? -28.89400 -24.57800 38.39300 1.000 43.15517 509 GLU A CA 1
ATOM 3591 C C . GLU A 1 513 ? -27.81200 -23.50500 38.49500 1.000 42.84987 509 GLU A C 1
ATOM 3592 O O . GLU A 1 513 ? -27.87900 -22.63800 39.37000 1.000 44.59745 509 GLU A O 1
ATOM 3598 N N . SER A 1 514 ? -26.81100 -23.54000 37.60400 1.000 40.14692 510 SER A N 1
ATOM 3599 C CA . SER A 1 514 ? -25.76400 -22.51600 37.60700 1.000 42.28928 510 SER A CA 1
ATOM 3600 C C . SER A 1 514 ? -26.32900 -21.11200 37.43500 1.000 41.88660 510 SER A C 1
ATOM 3601 O O . SER A 1 514 ? -25.72900 -20.13700 37.91100 1.000 39.27313 510 SER A O 1
ATOM 3604 N N . LEU A 1 515 ? -27.45500 -20.98500 36.74000 1.000 39.77319 511 LEU A N 1
ATOM 3605 C CA . LEU A 1 515 ? -28.07400 -19.70100 36.44600 1.000 36.96233 511 LEU A CA 1
ATOM 3606 C C . LEU A 1 515 ? -29.25500 -19.39100 37.36800 1.000 34.65942 511 LEU A C 1
ATOM 3607 O O . LEU A 1 515 ? -29.98200 -18.42900 37.11600 1.000 37.66767 511 LEU A O 1
ATOM 3612 N N . GLY A 1 516 ? -29.43700 -20.16600 38.43900 1.000 35.06999 512 GLY A N 1
ATOM 3613 C CA . GLY A 1 516 ? -30.52600 -19.94400 39.37300 1.000 39.10206 512 GLY A CA 1
ATOM 3614 C C . GLY A 1 516 ? -31.90500 -20.32700 38.86500 1.000 44.71326 512 GLY A C 1
ATOM 3615 O O . GLY A 1 516 ? -32.90200 -19.77000 39.33700 1.000 44.21583 512 GLY A O 1
ATOM 3616 N N . VAL A 1 517 ? -31.99700 -21.25700 37.91300 1.000 43.37099 513 VAL A N 1
ATOM 3617 C CA . VAL A 1 517 ? -33.27500 -21.68000 37.33400 1.000 37.22025 513 VAL A CA 1
ATOM 3618 C C . VAL A 1 517 ? -33.55700 -23.12500 37.74200 1.000 40.64435 513 VAL A C 1
ATOM 3619 O O . VAL A 1 517 ? -32.70200 -24.00500 37.56000 1.000 40.09954 513 VAL A O 1
ATOM 3623 N N . LYS A 1 518 ? -34.75600 -23.37700 38.28100 1.000 40.77331 514 LYS A N 1
ATOM 3624 C CA . LYS A 1 518 ? -35.15900 -24.75100 38.61200 1.000 41.19704 514 LYS A CA 1
ATOM 3625 C C . LYS A 1 518 ? -35.18800 -25.62700 37.35900 1.000 44.03686 514 LYS A C 1
ATOM 3626 O O . LYS A 1 518 ? -35.44800 -25.15600 36.24700 1.000 40.76805 514 LYS A O 1
ATOM 3632 N N . SER A 1 519 ? -34.90300 -26.92000 37.52700 1.000 46.33450 515 SER A N 1
ATOM 3633 C CA . SER A 1 519 ? -34.79300 -27.78600 36.35700 1.000 44.49218 515 SER A CA 1
ATOM 3634 C C . SER A 1 519 ? -35.25800 -29.19500 36.68300 1.000 47.91101 515 SER A C 1
ATOM 3635 O O . SER A 1 519 ? -35.27000 -29.61900 37.84000 1.000 41.77343 515 SER A O 1
ATOM 3638 N N . TYR A 1 520 ? -35.63200 -29.91800 35.63000 1.000 44.41585 516 TYR A N 1
ATOM 3639 C CA . TYR A 1 520 ? -35.99600 -31.32300 35.70700 1.000 46.45031 516 TYR A CA 1
ATOM 3640 C C . TYR A 1 520 ? -35.32400 -32.06600 34.56600 1.000 42.96041 516 TYR A C 1
ATOM 3641 O O . TYR A 1 520 ? -35.19200 -31.53600 33.45800 1.000 40.44959 516 TYR A O 1
ATOM 3650 N N . ARG A 1 521 ? -34.92600 -33.29800 34.83600 1.000 39.03889 517 ARG A N 1
ATOM 3651 C CA . ARG A 1 521 ? -34.41500 -34.21300 33.82600 1.000 49.04535 517 ARG A CA 1
ATOM 3652 C C . ARG A 1 521 ? -35.49200 -35.25700 33.55200 1.000 49.01640 517 ARG A C 1
ATOM 3653 O O . ARG A 1 521 ? -36.09500 -35.78200 34.48900 1.000 49.33486 517 ARG A O 1
ATOM 3661 N N . ALA A 1 522 ? -35.74800 -35.54800 32.27600 1.000 49.35592 518 ALA A N 1
ATOM 3662 C CA . ALA A 1 522 ? -36.85500 -36.43000 31.90000 1.000 49.03219 518 ALA A CA 1
ATOM 3663 C C . ALA A 1 522 ? -36.36800 -37.48400 30.91300 1.000 45.57389 518 ALA A C 1
ATOM 3664 O O . ALA A 1 522 ? -36.05200 -37.16400 29.76200 1.000 51.48512 518 ALA A O 1
ATOM 3666 N N . GLU A 1 523 ? -36.32500 -38.73400 31.35300 1.000 46.61612 519 GLU A N 1
ATOM 3667 C CA . GLU A 1 523 ? -35.92900 -39.84800 30.50700 1.000 49.34276 519 GLU A CA 1
ATOM 3668 C C . GLU A 1 523 ? -37.09200 -40.75900 30.15000 1.000 51.89833 519 GLU A C 1
ATOM 3669 O O . GLU A 1 523 ? -36.95300 -41.58900 29.24700 1.000 54.54075 519 GLU A O 1
ATOM 3675 N N . THR A 1 524 ? -38.23300 -40.60800 30.81200 1.000 51.27194 520 THR A N 1
ATOM 3676 C CA . THR A 1 524 ? -39.45200 -41.32200 30.47500 1.000 52.07466 520 THR A CA 1
ATOM 3677 C C . THR A 1 524 ? -40.58600 -40.32100 30.32100 1.000 44.26057 520 THR A C 1
ATOM 3678 O O . THR A 1 524 ? -40.54600 -39.21500 30.86700 1.000 39.29155 520 THR A O 1
ATOM 3682 N N . VAL A 1 525 ? -41.62400 -40.73000 29.59500 1.000 44.68430 521 VAL A N 1
ATOM 3683 C CA . VAL A 1 525 ? -42.73300 -39.80600 29.38400 1.000 45.44755 521 VAL A CA 1
ATOM 3684 C C . VAL A 1 525 ? -43.44100 -39.50600 30.70500 1.000 48.01102 521 VAL A C 1
ATOM 3685 O O . VAL A 1 525 ? -44.02200 -38.42300 30.87700 1.000 44.53429 521 VAL A O 1
ATOM 3689 N N . GLU A 1 526 ? -43.40200 -40.45000 31.65300 1.000 41.19704 522 GLU A N 1
ATOM 3690 C CA . GLU A 1 526 ? -43.91600 -40.19200 32.99600 1.000 46.96616 522 GLU A CA 1
ATOM 3691 C C . GLU A 1 526 ? -43.10400 -39.10200 33.69200 1.000 44.36848 522 GLU A C 1
ATOM 3692 O O . GLU A 1 526 ? -43.66800 -38.18300 34.29800 1.000 47.31094 522 GLU A O 1
ATOM 3698 N N . ASP A 1 527 ? -41.77200 -39.19600 33.63400 1.000 41.20494 523 ASP A N 1
ATOM 3699 C CA . ASP A 1 527 ? -40.94500 -38.12200 34.17500 1.000 40.51275 523 ASP A CA 1
ATOM 3700 C C . ASP A 1 527 ? -41.30200 -36.79400 33.53200 1.000 41.47866 523 ASP A C 1
ATOM 3701 O O . ASP A 1 527 ? -41.35500 -35.75700 34.20300 1.000 39.70739 523 ASP A O 1
ATOM 3706 N N . PHE A 1 528 ? -41.50500 -36.80100 32.21800 1.000 39.43368 524 PHE A N 1
ATOM 3707 C CA . PHE A 1 528 ? -41.78900 -35.56100 31.52700 1.000 37.34658 524 PHE A CA 1
ATOM 3708 C C . PHE A 1 528 ? -43.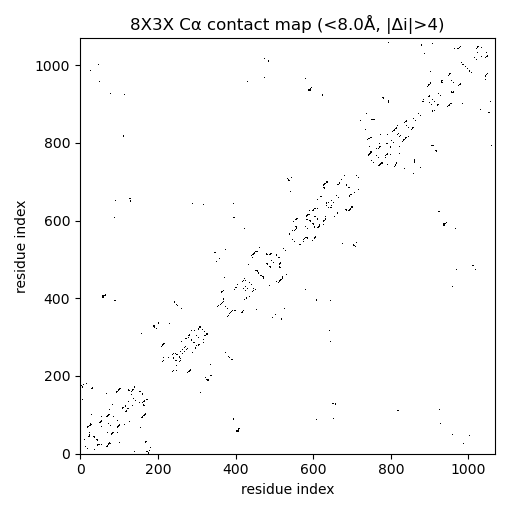12000 -34.97600 31.97400 1.000 48.60583 524 PHE A C 1
ATOM 3709 O O . PHE A 1 528 ? -43.24000 -33.75800 32.18800 1.000 42.89198 524 PHE A O 1
ATOM 3717 N N . ASP A 1 529 ? -44.14600 -35.82500 32.09600 1.000 45.84497 525 ASP A N 1
ATOM 3718 C CA . ASP A 1 529 ? -45.45600 -35.32200 32.48900 1.000 43.28940 525 ASP A CA 1
ATOM 3719 C C . ASP A 1 529 ? -45.39300 -34.69200 33.87600 1.000 41.28390 525 ASP A C 1
ATOM 3720 O O . ASP A 1 529 ? -45.89400 -33.58000 34.09000 1.000 38.60200 525 ASP A O 1
ATOM 3725 N N . ALA A 1 530 ? -44.75600 -35.38300 34.82700 1.000 40.44695 526 ALA A N 1
ATOM 3726 C CA . ALA A 1 530 ? -44.63500 -34.83600 36.17300 1.000 40.94175 526 ALA A CA 1
ATOM 3727 C C . ALA A 1 530 ? -43.83100 -33.53900 36.17100 1.000 43.67629 526 ALA A C 1
ATOM 3728 O O . ALA A 1 530 ? -44.14100 -32.60800 36.92000 1.000 47.55307 526 ALA A O 1
ATOM 3730 N N . ALA A 1 531 ? -42.79600 -33.45900 35.33700 1.000 39.29682 527 ALA A N 1
ATOM 3731 C CA . ALA A 1 531 ? -41.99900 -32.23900 35.27000 1.000 42.17611 527 ALA A CA 1
ATOM 3732 C C . ALA A 1 531 ? -42.80700 -31.08200 34.68600 1.000 42.21822 527 ALA A C 1
ATOM 3733 O O . ALA A 1 531 ? -42.73100 -29.94700 35.18000 1.000 38.23353 527 ALA A O 1
ATOM 3735 N N . LEU A 1 532 ? -43.57400 -31.34000 33.62600 1.000 40.31010 528 LEU A N 1
ATOM 3736 C CA . LEU A 1 532 ? -44.35800 -30.26400 33.02900 1.000 45.02119 528 LEU A CA 1
ATOM 3737 C C . LEU A 1 532 ? -45.40500 -29.76100 34.01200 1.000 42.02346 528 LEU A C 1
ATOM 3738 O O . LEU A 1 532 ? -45.58000 -28.55300 34.18400 1.000 37.90981 528 LEU A O 1
ATOM 3743 N N . LYS A 1 533 ? -46.10700 -30.67900 34.67300 1.000 37.65451 529 LYS A N 1
ATOM 3744 C CA . LYS A 1 533 ? -47.03900 -30.28600 35.72100 1.000 44.57640 529 LYS A CA 1
ATOM 3745 C C . LYS A 1 533 ? -46.34300 -29.43200 36.78100 1.000 44.68167 529 LYS A C 1
ATOM 3746 O O . LYS A 1 533 ? -46.89600 -28.42700 37.23800 1.000 50.03231 529 LYS A O 1
ATOM 3752 N N . GLY A 1 534 ? -45.12000 -29.80200 37.16700 1.000 46.80298 530 GLY A N 1
ATOM 3753 C CA . GLY A 1 534 ? -44.39700 -29.01800 38.16000 1.000 45.98446 530 GLY A CA 1
ATOM 3754 C C . GLY A 1 534 ? -44.00200 -27.63700 37.65900 1.000 42.76039 530 GLY A C 1
ATOM 3755 O O . GLY A 1 534 ? -44.13400 -26.64500 38.38100 1.000 42.42088 530 GLY A O 1
ATOM 3756 N N . ALA A 1 535 ? -43.52300 -27.55200 36.41600 1.000 36.92548 531 ALA A N 1
ATOM 3757 C CA . ALA A 1 535 ? -43.16000 -26.25300 35.84900 1.000 40.43643 531 ALA A CA 1
ATOM 3758 C C . ALA A 1 535 ? -44.36300 -25.31700 35.79400 1.000 46.55558 531 ALA A C 1
ATOM 3759 O O . ALA A 1 535 ? -44.27300 -24.14000 36.16800 1.000 41.49971 531 ALA A O 1
ATOM 3761 N N . LEU A 1 536 ? -45.50700 -25.82500 35.32800 1.000 48.74005 532 LEU A N 1
ATOM 3762 C CA . LEU A 1 536 ? -46.67100 -24.96200 35.15300 1.000 45.97920 532 LEU A CA 1
ATOM 3763 C C . LEU A 1 536 ? -47.12900 -24.37300 36.48300 1.000 51.16929 532 LEU A C 1
ATOM 3764 O O . LEU A 1 536 ? -47.47200 -23.18700 36.55900 1.000 51.97465 532 LEU A O 1
ATOM 3769 N N . ALA A 1 537 ? -47.12700 -25.18200 37.54500 1.000 50.65871 533 ALA A N 1
ATOM 3770 C CA . ALA A 1 537 ? -47.54300 -24.70500 38.85900 1.000 48.90586 533 ALA A CA 1
ATOM 3771 C C . ALA A 1 537 ? -46.56200 -23.71700 39.48300 1.000 53.23796 533 ALA A C 1
ATOM 3772 O O . ALA A 1 537 ? -46.94100 -23.02000 40.42800 1.000 51.97728 533 ALA A O 1
ATOM 3774 N N . MET A 1 538 ? -45.33000 -23.73700 39.07000 1.000 54.76972 534 MET A N 1
ATOM 3775 C CA . MET A 1 538 ? -44.29000 -22.95500 39.66300 1.000 57.03842 534 MET A CA 1
ATOM 3776 C C . MET A 1 538 ? -44.37800 -21.48500 39.67000 1.000 61.10733 534 MET A C 1
ATOM 3777 O O . MET A 1 538 ? -44.10400 -20.84400 40.63800 1.000 72.61134 534 MET A O 1
ATOM 3782 N N . ASN A 1 539 ? -44.67800 -20.93000 38.53900 1.000 53.43799 535 ASN A N 1
ATOM 3783 C CA . ASN A 1 539 ? -44.62100 -19.52200 38.41500 1.000 62.51802 535 ASN A CA 1
ATOM 3784 C C . ASN A 1 539 ? -43.30500 -18.86100 38.77000 1.000 62.32063 535 ASN A C 1
ATOM 3785 O O . ASN A 1 539 ? -43.22200 -17.86700 39.40700 1.000 65.52891 535 ASN A O 1
ATOM 3790 N N . THR A 1 540 ? -42.29400 -19.48500 38.22500 1.000 60.58095 536 THR A N 1
ATOM 3791 C CA . THR A 1 540 ? -40.90200 -19.10700 38.12600 1.000 54.43547 536 THR A CA 1
ATOM 3792 C C . THR A 1 540 ? -40.41200 -19.85200 36.88500 1.000 45.91866 536 THR A C 1
ATOM 3793 O O . THR A 1 540 ? -40.99600 -20.80700 36.42700 1.000 46.16869 536 THR A O 1
ATOM 3797 N N . PRO A 1 541 ? -39.28300 -19.43900 36.34200 1.000 44.29478 537 PRO A N 1
ATOM 3798 C CA . PRO A 1 541 ? -38.79700 -20.12000 35.16000 1.000 39.35735 537 PRO A CA 1
ATOM 3799 C C . PRO A 1 541 ? -38.32600 -21.49500 35.47800 1.000 36.73072 537 PRO A C 1
ATOM 3800 O O . PRO A 1 541 ? -37.86300 -21.75500 36.52900 1.000 37.38343 537 PRO A O 1
ATOM 3804 N N . CYS A 1 542 ? -38.42600 -22.35500 34.51200 1.000 33.93565 538 CYS A N 1
ATOM 3805 C CA . CYS A 1 542 ? -38.09700 -23.72600 34.65600 1.000 36.23592 538 CYS A CA 1
ATOM 3806 C C . CYS A 1 542 ? -37.60500 -24.36400 33.38700 1.000 39.29155 538 CYS A C 1
ATOM 3807 O O . CYS A 1 542 ? -38.08000 -24.08700 32.32000 1.000 34.86471 538 CYS A O 1
ATOM 3810 N N . LEU A 1 543 ? -36.67600 -25.27700 33.53000 1.000 38.00982 539 LEU A N 1
ATOM 3811 C CA . LEU A 1 543 ? -36.09700 -25.96400 32.38500 1.000 37.03865 539 LEU A CA 1
ATOM 3812 C C . LEU A 1 543 ? -36.33900 -27.45900 32.51900 1.000 32.93026 539 LEU A C 1
ATOM 3813 O O . LEU A 1 543 ? -36.13000 -28.03400 33.59200 1.000 36.78599 539 LEU A O 1
ATOM 3818 N N . ILE A 1 544 ? -36.75700 -28.09100 31.42400 1.000 37.45975 540 ILE A N 1
ATOM 3819 C CA . ILE A 1 544 ? -36.96500 -29.53800 31.37600 1.000 39.59159 540 ILE A CA 1
ATOM 3820 C C . ILE A 1 544 ? -36.01000 -30.10700 30.32800 1.000 40.99439 540 ILE A C 1
ATOM 3821 O O . ILE A 1 544 ? -36.08400 -29.74300 29.14600 1.000 36.83863 540 ILE A O 1
ATOM 3826 N N . ASP A 1 545 ? -35.10100 -30.97800 30.77000 1.000 40.02848 541 ASP A N 1
ATOM 3827 C CA . ASP A 1 545 ? -34.01400 -31.52700 29.94500 1.000 43.87631 541 ASP A CA 1
ATOM 3828 C C . ASP A 1 545 ? -34.46400 -32.92500 29.51700 1.000 39.98111 541 ASP A C 1
ATOM 3829 O O . ASP A 1 545 ? -34.40400 -33.86700 30.30500 1.000 39.08100 541 ASP A O 1
ATOM 3834 N N . VAL A 1 546 ? -34.93200 -33.05700 28.26900 1.000 41.72869 542 VAL A N 1
ATOM 3835 C CA . VAL A 1 546 ? -35.57900 -34.27900 27.78300 1.000 40.49433 542 VAL A CA 1
ATOM 3836 C C . VAL A 1 546 ? -34.57400 -35.09500 26.98200 1.000 44.97645 542 VAL A C 1
ATOM 3837 O O . VAL A 1 546 ? -34.00500 -34.60100 25.99800 1.000 42.41561 542 VAL A O 1
ATOM 3841 N N . GLN A 1 547 ? -34.36900 -36.34700 27.38800 1.000 43.61839 543 GLN A N 1
ATOM 3842 C CA . GLN A 1 547 ? -33.50200 -37.26100 26.65000 1.000 48.08998 543 GLN A CA 1
ATOM 3843 C C . GLN A 1 547 ? -34.20600 -37.72900 25.37900 1.000 49.15063 543 GLN A C 1
ATOM 3844 O O . GLN A 1 547 ? -35.29300 -38.31500 25.44200 1.000 49.12431 543 GLN A O 1
ATOM 3850 N N . VAL A 1 548 ? -33.56100 -37.50600 24.23400 1.000 44.32110 544 VAL A N 1
ATOM 3851 C CA . VAL A 1 548 ? -34.12900 -37.77600 22.91800 1.000 47.66098 544 VAL A CA 1
ATOM 3852 C C . VAL A 1 548 ? -33.08300 -38.48600 22.06200 1.000 52.93529 544 VAL A C 1
ATOM 3853 O O . VAL A 1 548 ? -31.89400 -38.14300 22.10600 1.000 54.11701 544 VAL A O 1
ATOM 3857 N N . ASP A 1 549 ? -33.52300 -39.46700 21.27600 1.000 48.63741 545 ASP A N 1
ATOM 3858 C CA . ASP A 1 549 ? -32.61900 -40.21700 20.41100 1.000 50.43763 545 ASP A CA 1
ATOM 3859 C C . ASP A 1 549 ? -32.26900 -39.40200 19.16800 1.000 43.94211 545 ASP A C 1
ATOM 3860 O O . ASP A 1 549 ? -33.16200 -38.90500 18.47400 1.000 45.50019 545 ASP A O 1
ATOM 3865 N N . ILE A 1 550 ? -30.96700 -39.27300 18.87900 1.000 47.36357 546 ILE A N 1
ATOM 3866 C CA . ILE A 1 550 ? -30.52900 -38.43700 17.75700 1.000 47.29514 546 ILE A CA 1
ATOM 3867 C C . ILE A 1 550 ? -30.84900 -39.06400 16.40400 1.000 49.10326 546 ILE A C 1
ATOM 3868 O O . ILE A 1 550 ? -30.85100 -38.36100 15.38200 1.000 49.00324 546 ILE A O 1
ATOM 3873 N N . ASP A 1 551 ? -31.13800 -40.36400 16.36700 1.000 53.28270 547 ASP A N 1
ATOM 3874 C CA . ASP A 1 551 ? -31.42100 -41.05600 15.11600 1.000 53.45641 547 ASP A CA 1
ATOM 3875 C C . ASP A 1 551 ? -32.85600 -40.89400 14.64500 1.000 48.81112 547 ASP A C 1
ATOM 3876 O O . ASP A 1 551 ? -33.14400 -41.22700 13.49200 1.000 52.00360 547 ASP A O 1
ATOM 3881 N N . VAL A 1 552 ? -33.75800 -40.40800 15.49700 1.000 49.75860 548 VAL A N 1
ATOM 3882 C CA . VAL A 1 552 ? -35.16700 -40.35100 15.12700 1.000 50.69818 548 VAL A CA 1
ATOM 3883 C C . VAL A 1 552 ? -35.34900 -39.45600 13.91100 1.000 49.89546 548 VAL A C 1
ATOM 3884 O O . VAL A 1 552 ? -34.79000 -38.35300 13.83400 1.000 51.32457 548 VAL A O 1
ATOM 3888 N N . LEU A 1 553 ? -36.12900 -39.92900 12.94000 1.000 51.29036 549 LEU A N 1
ATOM 3889 C CA . LEU A 1 553 ? -36.38900 -39.14300 11.74000 1.000 52.79317 549 LEU A CA 1
ATOM 3890 C C . LEU A 1 553 ? -37.65400 -38.31400 11.93600 1.000 49.84545 549 LEU A C 1
ATOM 3891 O O . LEU A 1 553 ? -38.74800 -38.88800 12.01300 1.000 44.68167 549 LEU A O 1
ATOM 3896 N N . PRO A 1 554 ? -37.56900 -36.98800 12.02600 1.000 46.12132 550 PRO A N 1
ATOM 3897 C CA . PRO A 1 554 ? -38.77300 -36.18200 12.29400 1.000 46.21607 550 PRO A CA 1
ATOM 3898 C C . PRO A 1 554 ? -39.69600 -36.15000 11.08800 1.000 50.90347 550 PRO A C 1
ATOM 3899 O O . PRO A 1 554 ? -39.25200 -36.33700 9.94500 1.000 52.28785 550 PRO A O 1
ATOM 3903 N N . PRO A 1 555 ? -40.96900 -35.94900 11.30300 1.000 46.48452 551 PRO A N 1
ATOM 3904 C CA . PRO A 1 555 ? -41.98300 -35.91400 10.27400 1.000 43.00252 551 PRO A CA 1
ATOM 3905 C C . PRO A 1 555 ? -41.70100 -34.95700 9.18100 1.000 43.06569 551 PRO A C 1
ATOM 3906 O O . PRO A 1 555 ? -41.36100 -33.84700 9.39200 1.000 45.62126 551 PRO A O 1
ATOM 3910 N N . GLY A 1 556 ? -41.78500 -35.43800 7.97600 1.000 43.38941 552 GLY A N 1
ATOM 3911 C CA . GLY A 1 556 ? -41.55700 -34.62900 6.82400 1.000 48.91113 552 GLY A CA 1
ATOM 3912 C C . GLY A 1 556 ? -40.14000 -34.38700 6.42200 1.000 55.81459 552 GLY A C 1
ATOM 3913 O O . GLY A 1 556 ? -39.91900 -33.75900 5.44100 1.000 56.36992 552 GLY A O 1
ATOM 3914 N N . MET A 1 557 ? -39.18200 -34.87400 7.17400 1.000 58.51491 553 MET A N 1
ATOM 3915 C CA . MET A 1 557 ? -37.80800 -34.66500 6.84800 1.000 65.68156 553 MET A CA 1
ATOM 3916 C C . MET A 1 557 ? -37.47300 -35.63200 5.74600 1.000 71.56911 553 MET A C 1
ATOM 3917 O O . MET A 1 557 ? -36.84000 -35.28100 4.77400 1.000 68.15028 553 MET A O 1
ATOM 3922 N N . LYS A 1 558 ? -38.01500 -36.83900 5.85800 1.000 80.35963 554 LYS A N 1
ATOM 3923 C CA . LYS A 1 558 ? -37.77700 -37.87600 4.87100 1.000 89.03436 554 LYS A CA 1
ATOM 3924 C C . LYS A 1 558 ? -38.16200 -37.43900 3.49500 1.000 89.73708 554 LYS A C 1
ATOM 3925 O O . LYS A 1 558 ? -37.44100 -37.67800 2.56800 1.000 91.06355 554 LYS A O 1
ATOM 3931 N N . GLN A 1 559 ? -39.30800 -36.77400 3.36100 1.000 93.32961 555 GLN A N 1
ATOM 3932 C CA . GLN A 1 559 ? -39.74600 -36.24200 2.09000 1.000 93.13222 555 GLN A CA 1
ATOM 3933 C C . GLN A 1 559 ? -38.86800 -35.05900 1.58000 1.000 96.09310 555 GLN A C 1
ATOM 3934 O O . GLN A 1 559 ? -38.87400 -34.77600 0.40700 1.000 99.80934 555 GLN A O 1
ATOM 3940 N N . ARG A 1 560 ? -38.13000 -34.49500 2.51700 1.000 80.56755 556 ARG A N 1
ATOM 3941 C CA . ARG A 1 560 ? -37.14600 -33.50000 2.25000 1.000 78.27781 556 ARG A CA 1
ATOM 3942 C C . ARG A 1 560 ? -35.80700 -34.23200 2.13700 1.000 82.60727 556 ARG A C 1
ATOM 3943 O O . ARG A 1 560 ? -35.74000 -35.44900 2.10100 1.000 91.13987 556 ARG A O 1
ATOM 3951 N N . PHE A 1 561 ? -34.74600 -33.40400 1.98800 1.000 30.00000 557 PHE A N 1
ATOM 3952 C CA . PHE A 1 561 ? -33.27500 -33.61800 1.75000 1.000 30.00000 557 PHE A CA 1
ATOM 3953 C C . PHE A 1 561 ? -33.00500 -33.79500 0.23000 1.000 30.00000 557 PHE A C 1
ATOM 3954 O O . PHE A 1 561 ? -31.88300 -33.83300 -0.22100 1.000 30.00000 557 PHE A O 1
ATOM 3962 N N . ASP A 1 562 ? -34.09500 -33.91100 -0.51400 1.000 30.00000 558 ASP A N 1
ATOM 3963 C CA . ASP A 1 562 ? -34.23600 -34.00800 -1.92100 1.000 30.00000 558 ASP A CA 1
ATOM 3964 C C . ASP A 1 562 ? -34.16200 -32.63900 -2.49400 1.000 30.00000 558 ASP A C 1
ATOM 3965 O O . ASP A 1 562 ? -33.11400 -32.24900 -2.91100 1.000 30.00000 558 ASP A O 1
ATOM 3970 N N . LYS B 1 5 ? -6.96200 -33.58600 -14.80600 1.000 70.65321 1 LYS B N 1
ATOM 3971 C CA . LYS B 1 5 ? -7.46100 -33.90900 -13.47500 1.000 69.62151 1 LYS B CA 1
ATOM 3972 C C . LYS B 1 5 ? -8.40600 -32.81800 -12.94500 1.000 70.38739 1 LYS B C 1
ATOM 3973 O O . LYS B 1 5 ? -8.04900 -31.62800 -12.90200 1.000 64.70513 1 LYS B O 1
ATOM 3979 N N . THR B 1 6 ? -9.60000 -33.25300 -12.53300 1.000 62.76805 2 THR B N 1
ATOM 3980 C CA . THR B 1 6 ? -10.69800 -32.39400 -12.11600 1.000 61.63371 2 THR B CA 1
ATOM 3981 C C . THR B 1 6 ? -11.00700 -32.62500 -10.64200 1.000 64.89462 2 THR B C 1
ATOM 3982 O O . THR B 1 6 ? -10.76000 -33.70900 -10.10400 1.000 70.71901 2 THR B O 1
ATOM 3986 N N . VAL B 1 7 ? -11.55000 -31.59200 -9.99000 1.000 50.81925 3 VAL B N 1
ATOM 3987 C CA . VAL B 1 7 ? -12.07200 -31.70400 -8.63500 1.000 46.63980 3 VAL B CA 1
ATOM 3988 C C . VAL B 1 7 ? -13.28300 -30.79300 -8.53300 1.000 49.35855 3 VAL B C 1
ATOM 3989 O O . VAL B 1 7 ? -13.48100 -29.89600 -9.35300 1.000 54.00384 3 VAL B O 1
ATOM 3993 N N . THR B 1 8 ? -14.10700 -31.03600 -7.51400 1.000 45.18173 4 THR B N 1
ATOM 3994 C CA . THR B 1 8 ? -15.19000 -30.10900 -7.21900 1.000 43.87895 4 THR B CA 1
ATOM 3995 C C . THR B 1 8 ? -14.61800 -28.74600 -6.84900 1.000 44.02370 4 THR B C 1
ATOM 3996 O O . THR B 1 8 ? -13.51700 -28.63600 -6.30000 1.000 41.72606 4 THR B O 1
ATOM 4000 N N . ALA B 1 9 ? -15.39000 -27.69900 -7.14500 1.000 47.09775 5 ALA B N 1
ATOM 4001 C CA . ALA B 1 9 ? -14.95800 -26.34400 -6.82300 1.000 39.88899 5 ALA B CA 1
ATOM 4002 C C . ALA B 1 9 ? -14.63100 -26.20200 -5.34200 1.000 41.01018 5 ALA B C 1
ATOM 4003 O O . ALA B 1 9 ? -13.62900 -25.57200 -4.96900 1.000 39.05995 5 ALA B O 1
ATOM 4005 N N . VAL B 1 10 ? -15.45900 -26.79400 -4.47700 1.000 37.72031 6 VAL B N 1
ATOM 4006 C CA . VAL B 1 10 ? -15.22800 -26.65800 -3.04200 1.000 39.83899 6 VAL B CA 1
ATOM 4007 C C . VAL B 1 10 ? -13.96700 -27.42100 -2.62000 1.000 39.95216 6 VAL B C 1
ATOM 4008 O O . VAL B 1 10 ? -13.20100 -26.95700 -1.76600 1.000 39.41525 6 VAL B O 1
ATOM 4012 N N . GLU B 1 11 ? -13.70200 -28.58200 -3.22700 1.000 37.42554 7 GLU B N 1
ATOM 4013 C CA . GLU B 1 11 ? -12.44300 -29.25600 -2.92000 1.000 41.72079 7 GLU B CA 1
ATOM 4014 C C . GLU B 1 11 ? -11.24900 -28.42300 -3.38000 1.000 42.77355 7 GLU B C 1
ATOM 4015 O O . GLU B 1 11 ? -10.22800 -28.35300 -2.68500 1.000 45.94761 7 GLU B O 1
ATOM 4021 N N . LEU B 1 12 ? -11.35300 -27.77500 -4.54200 1.000 40.14429 8 LEU B N 1
ATOM 4022 C CA . LEU B 1 12 ? -10.27400 -26.88500 -4.96600 1.000 40.22588 8 LEU B CA 1
ATOM 4023 C C . LEU B 1 12 ? -10.03100 -25.79700 -3.92400 1.000 38.95204 8 LEU B C 1
ATOM 4024 O O . LEU B 1 12 ? -8.88500 -25.49800 -3.57200 1.000 40.09954 8 LEU B O 1
ATOM 4029 N N . LEU B 1 13 ? -11.11000 -25.19600 -3.41600 1.000 40.09428 9 LEU B N 1
ATOM 4030 C CA . LEU B 1 13 ? -10.98700 -24.19100 -2.36600 1.000 37.22025 9 LEU B CA 1
ATOM 4031 C C . LEU B 1 13 ? -10.24300 -24.74700 -1.15300 1.000 34.27516 9 LEU B C 1
ATOM 4032 O O . LEU B 1 13 ? -9.37500 -24.07400 -0.58300 1.000 34.26990 9 LEU B O 1
ATOM 4037 N N . VAL B 1 14 ? -10.57100 -25.97400 -0.74300 1.000 30.51945 10 VAL B N 1
ATOM 4038 C CA . VAL B 1 14 ? -9.93500 -26.56400 0.43000 1.000 32.63286 10 VAL B CA 1
ATOM 4039 C C . VAL B 1 14 ? -8.46500 -26.83800 0.14700 1.000 36.99128 10 VAL B C 1
ATOM 4040 O O . VAL B 1 14 ? -7.59300 -26.57900 0.98800 1.000 45.47387 10 VAL B O 1
ATOM 4044 N N . ARG B 1 15 ? -8.16400 -27.34000 -1.05300 1.000 35.08579 11 ARG B N 1
ATOM 4045 C CA . ARG B 1 15 ? -6.77600 -27.60200 -1.42500 1.000 40.80489 11 ARG B CA 1
ATOM 4046 C C . ARG B 1 15 ? -5.96100 -26.31700 -1.47400 1.000 39.97585 11 ARG B C 1
ATOM 4047 O O . ARG B 1 15 ? -4.80200 -26.29700 -1.05000 1.000 42.31560 11 ARG B O 1
ATOM 4055 N N . GLN B 1 16 ? -6.55400 -25.22400 -1.96700 1.000 42.55510 12 GLN B N 1
ATOM 4056 C CA . GLN B 1 16 ? -5.81400 -23.96900 -2.00000 1.000 37.60977 12 GLN B CA 1
ATOM 4057 C C . GLN B 1 16 ? -5.60300 -23.41300 -0.59700 1.000 39.42315 12 GLN B C 1
ATOM 4058 O O . GLN B 1 16 ? -4.56000 -22.80200 -0.32500 1.000 36.93338 12 GLN B O 1
ATOM 4064 N N . MET B 1 17 ? -6.57200 -23.60300 0.30600 1.000 33.98302 13 MET B N 1
ATOM 4065 C CA . MET B 1 17 ? -6.33300 -23.23800 1.70000 1.000 36.78862 13 MET B CA 1
ATOM 4066 C C . MET B 1 17 ? -5.22500 -24.10000 2.30400 1.000 40.09691 13 MET B C 1
ATOM 4067 O O . MET B 1 17 ? -4.41600 -23.60700 3.10500 1.000 38.90466 13 MET B O 1
ATOM 4072 N N . GLU B 1 18 ? -5.16800 -25.38700 1.92100 1.000 41.47076 14 GLU B N 1
ATOM 4073 C CA . GLU B 1 18 ? -4.07700 -26.25500 2.37200 1.000 43.63418 14 GLU B CA 1
ATOM 4074 C C . GLU B 1 18 ? -2.71900 -25.65300 2.03200 1.000 46.24502 14 GLU B C 1
ATOM 4075 O O . GLU B 1 18 ? -1.81100 -25.64100 2.87000 1.000 44.96329 14 GLU B O 1
ATOM 4081 N N . ALA B 1 19 ? -2.55800 -25.14900 0.80000 1.000 48.23736 15 ALA B N 1
ATOM 4082 C CA . ALA B 1 19 ? -1.27200 -24.58700 0.39100 1.000 46.53716 15 ALA B CA 1
ATOM 4083 C C . ALA B 1 19 ? -0.93400 -23.29900 1.12300 1.000 43.72893 15 ALA B C 1
ATOM 4084 O O . ALA B 1 19 ? 0.23300 -22.90000 1.12000 1.000 48.00312 15 ALA B O 1
ATOM 4086 N N . GLU B 1 20 ? -1.91800 -22.62300 1.72400 1.000 39.65739 16 GLU B N 1
ATOM 4087 C CA . GLU B 1 20 ? -1.62100 -21.47600 2.57600 1.000 44.01054 16 GLU B CA 1
ATOM 4088 C C . GLU B 1 20 ? -1.21200 -21.89800 3.97700 1.000 51.62987 16 GLU B C 1
ATOM 4089 O O . GLU B 1 20 ? -0.91900 -21.02700 4.80400 1.000 60.90993 16 GLU B O 1
ATOM 4095 N N . GLY B 1 21 ? -1.19700 -23.20200 4.26100 1.000 47.26093 17 GLY B N 1
ATOM 4096 C CA . GLY B 1 21 ? -0.89800 -23.68300 5.59700 1.000 43.86052 17 GLY B CA 1
ATOM 4097 C C . GLY B 1 21 ? -2.05400 -23.61600 6.57000 1.000 47.23461 17 GLY B C 1
ATOM 4098 O O . GLY B 1 21 ? -1.82900 -23.61800 7.78500 1.000 51.04033 17 GLY B O 1
ATOM 4099 N N . VAL B 1 22 ? -3.29100 -23.55200 6.07700 1.000 40.72330 18 VAL B N 1
ATOM 4100 C CA . VAL B 1 22 ? -4.44500 -23.52500 6.96900 1.000 38.30196 18 VAL B CA 1
ATOM 4101 C C . VAL B 1 22 ? -4.59600 -24.88900 7.63000 1.000 38.66253 18 VAL B C 1
ATOM 4102 O O . VAL B 1 22 ? -4.49100 -25.92900 6.96800 1.000 38.77044 18 VAL B O 1
ATOM 4106 N N . SER B 1 23 ? -4.84400 -24.89400 8.94700 1.000 37.23341 19 SER B N 1
ATOM 4107 C CA . SER B 1 23 ? -4.92800 -26.13100 9.72400 1.000 40.96807 19 SER B CA 1
ATOM 4108 C C . SER B 1 23 ? -6.30400 -26.40600 10.33100 1.000 42.37350 19 SER B C 1
ATOM 4109 O O . SER B 1 23 ? -6.60200 -27.56500 10.64800 1.000 39.92584 19 SER B O 1
ATOM 4112 N N . TYR B 1 24 ? -7.12500 -25.38000 10.54500 1.000 41.05755 20 TYR B N 1
ATOM 4113 C CA . TYR B 1 24 ? -8.42600 -25.53700 11.17600 1.000 32.49074 20 TYR B CA 1
ATOM 4114 C C . TYR B 1 24 ? -9.43400 -24.67000 10.45300 1.000 35.12000 20 TYR B C 1
ATOM 4115 O O . TYR B 1 24 ? -9.09000 -23.61300 9.91600 1.000 35.17264 20 TYR B O 1
ATOM 4124 N N . VAL B 1 25 ? -10.68100 -25.13500 10.43300 1.000 33.43822 21 VAL B N 1
ATOM 4125 C CA . VAL B 1 25 ? -11.81300 -24.33400 9.98700 1.000 36.32014 21 VAL B CA 1
ATOM 4126 C C . VAL B 1 25 ? -12.83300 -24.37400 11.10800 1.000 35.06736 21 VAL B C 1
ATOM 4127 O O . VAL B 1 25 ? -13.35200 -25.44700 11.43200 1.000 33.41453 21 VAL B O 1
ATOM 4131 N N . PHE B 1 26 ? -13.10700 -23.21900 11.71300 1.000 34.76206 22 PHE B N 1
ATOM 4132 C CA . PHE B 1 26 ? -14.04800 -23.13000 12.82200 1.000 33.43822 22 PHE B CA 1
ATOM 4133 C C . PHE B 1 26 ? -15.41700 -22.75700 12.27600 1.000 31.96962 22 PHE B C 1
ATOM 4134 O O . PHE B 1 26 ? -15.52500 -21.85500 11.44200 1.000 34.18831 22 PHE B O 1
ATOM 4142 N N . GLY B 1 27 ? -16.45800 -23.43900 12.73700 1.000 30.02465 23 GLY B N 1
ATOM 4143 C CA . GLY B 1 27 ? -17.78700 -23.08400 12.29200 1.000 33.68035 23 GLY B CA 1
ATOM 4144 C C . GLY B 1 27 ? -18.84400 -24.05400 12.77900 1.000 32.57496 23 GLY B C 1
ATOM 4145 O O . GLY B 1 27 ? -18.61100 -24.88800 13.66100 1.000 35.77534 23 GLY B O 1
ATOM 4146 N N . ILE B 1 28 ? -20.02200 -23.90000 12.18700 1.000 33.93828 24 ILE B N 1
ATOM 4147 C CA . ILE B 1 28 ? -21.20400 -24.71200 12.47800 1.000 36.19381 24 ILE B CA 1
ATOM 4148 C C . ILE B 1 28 ? -21.81100 -25.07800 11.12900 1.000 37.47818 24 ILE B C 1
ATOM 4149 O O . ILE B 1 28 ? -22.05700 -24.18700 10.29400 1.000 36.12012 24 ILE B O 1
ATOM 4154 N N . PRO B 1 29 ? 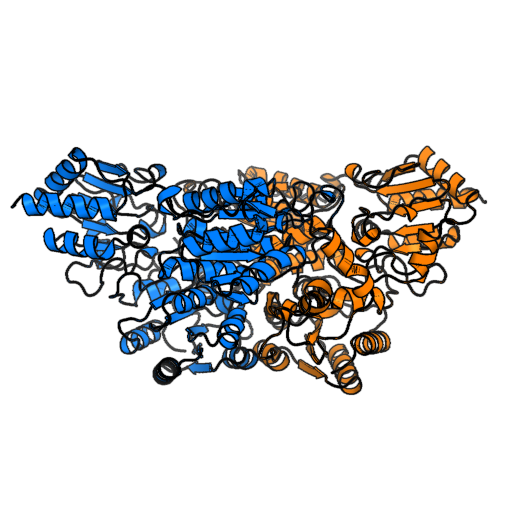-22.06700 -26.35000 10.86600 1.000 34.18041 25 PRO B N 1
ATOM 4155 C CA . PRO B 1 29 ? -22.59800 -26.74300 9.55500 1.000 40.34957 25 PRO B CA 1
ATOM 4156 C C . PRO B 1 29 ? -24.02200 -26.24600 9.32800 1.000 44.14477 25 PRO B C 1
ATOM 4157 O O . PRO B 1 29 ? -24.72300 -25.77300 10.23000 1.000 36.28067 25 PRO B O 1
ATOM 4161 N N . GLY B 1 30 ? -24.43400 -26.36700 8.06600 1.000 43.83420 26 GLY B N 1
ATOM 4162 C CA . GLY B 1 30 ? -25.79500 -26.12700 7.62900 1.000 39.62844 26 GLY B CA 1
ATOM 4163 C C . GLY B 1 30 ? -25.96900 -26.80600 6.29200 1.000 46.35293 26 GLY B C 1
ATOM 4164 O O . GLY B 1 30 ? -24.98700 -27.10400 5.60400 1.000 43.87105 26 GLY B O 1
ATOM 4165 N N . GLY B 1 31 ? -27.23000 -27.07600 5.93400 1.000 41.24179 27 GLY B N 1
ATOM 4166 C CA . GLY B 1 31 ? -27.54400 -27.77600 4.70700 1.000 41.46287 27 GLY B CA 1
ATOM 4167 C C . GLY B 1 31 ? -26.71100 -27.32300 3.51200 1.000 40.84437 27 GLY B C 1
ATOM 4168 O O . GLY B 1 31 ? -25.98200 -28.10600 2.89600 1.000 37.23868 27 GLY B O 1
ATOM 4169 N N . PRO B 1 32 ? -26.80900 -26.03500 3.17000 1.000 36.33857 28 PRO B N 1
ATOM 4170 C CA . PRO B 1 32 ? -26.09200 -25.52500 1.98500 1.000 36.44121 28 PRO B CA 1
ATOM 4171 C C . PRO B 1 32 ? -24.58000 -25.52200 2.14700 1.000 42.32350 28 PRO B C 1
ATOM 4172 O O . PRO B 1 32 ? -23.86200 -25.41700 1.14100 1.000 37.69926 28 PRO B O 1
ATOM 4176 N N . LEU B 1 33 ? -24.08000 -25.62600 3.37800 1.000 36.57017 29 LEU B N 1
ATOM 4177 C CA . LEU B 1 33 ? -22.65000 -25.67900 3.65800 1.000 42.15242 29 LEU B CA 1
ATOM 4178 C C . LEU B 1 33 ? -22.08000 -27.09300 3.64300 1.000 42.30507 29 LEU B C 1
ATOM 4179 O O . LEU B 1 33 ? -20.85500 -27.24600 3.69500 1.000 40.72067 29 LEU B O 1
ATOM 4184 N N . MET B 1 34 ? -22.92700 -28.12200 3.57600 1.000 35.99116 30 MET B N 1
ATOM 4185 C CA . MET B 1 34 ? -22.43700 -29.48400 3.75200 1.000 46.26344 30 MET B CA 1
ATOM 4186 C C . MET B 1 34 ? -21.39700 -29.90300 2.71600 1.000 44.83959 30 MET B C 1
ATOM 4187 O O . MET B 1 34 ? -20.51600 -30.70100 3.07000 1.000 41.28916 30 MET B O 1
ATOM 4192 N N . PRO B 1 35 ? -21.43900 -29.45200 1.46000 1.000 46.50294 31 PRO B N 1
ATOM 4193 C CA . PRO B 1 35 ? -20.34100 -29.81800 0.54500 1.000 45.30806 31 PRO B CA 1
ATOM 4194 C C . PRO B 1 35 ? -18.96600 -29.38600 1.05300 1.000 41.06545 31 PRO B C 1
ATOM 4195 O O . PRO B 1 35 ? -17.99100 -30.11600 0.85000 1.000 36.95180 31 PRO B O 1
ATOM 4199 N N . LEU B 1 36 ? -18.84700 -28.23300 1.71900 1.000 36.57281 32 LEU B N 1
ATOM 4200 C CA . LEU B 1 36 ? -17.54500 -27.85900 2.27500 1.000 36.76493 32 LEU B CA 1
ATOM 4201 C C . LEU B 1 36 ? -17.03900 -28.91800 3.24800 1.000 39.73371 32 LEU B C 1
ATOM 4202 O O . LEU B 1 36 ? -15.91400 -29.41500 3.11900 1.000 38.97309 32 LEU B O 1
ATOM 4207 N N . TYR B 1 37 ? -17.87000 -29.28500 4.22900 1.000 41.49708 33 TYR B N 1
ATOM 4208 C CA . TYR B 1 37 ? -17.47300 -30.30700 5.19400 1.000 41.42339 33 TYR B CA 1
ATOM 4209 C C . TYR B 1 37 ? -17.18700 -31.63400 4.50500 1.000 41.96029 33 TYR B C 1
ATOM 4210 O O . TYR B 1 37 ? -16.23700 -32.34200 4.87300 1.000 41.53919 33 TYR B O 1
ATOM 4219 N N . GLU B 1 38 ? -17.98600 -31.99500 3.49700 1.000 35.85693 34 GLU B N 1
ATOM 4220 C CA . GLU B 1 38 ? -17.67800 -33.22000 2.76300 1.000 47.02932 34 GLU B CA 1
ATOM 4221 C C . GLU B 1 38 ? -16.27700 -33.15700 2.15500 1.000 44.40796 34 GLU B C 1
ATOM 4222 O O . GLU B 1 38 ? -15.54500 -34.15100 2.15600 1.000 41.60236 34 GLU B O 1
ATOM 4228 N N . ALA B 1 39 ? -15.88600 -31.99500 1.63100 1.000 45.36333 35 ALA B N 1
ATOM 4229 C CA . ALA B 1 39 ? -14.55100 -31.86000 1.05700 1.000 45.15805 35 ALA B CA 1
ATOM 4230 C C . ALA B 1 39 ? -13.47500 -31.91200 2.13600 1.000 42.28928 35 ALA B C 1
ATOM 4231 O O . ALA B 1 39 ? -12.44700 -32.57800 1.96500 1.000 41.98398 35 ALA B O 1
ATOM 4233 N N . ILE B 1 40 ? -13.69500 -31.22100 3.25600 1.000 41.82870 36 ILE B N 1
ATOM 4234 C CA . ILE B 1 40 ? -12.70800 -31.20900 4.33200 1.000 44.48428 36 ILE B CA 1
ATOM 4235 C C . ILE B 1 40 ? -12.44700 -32.62800 4.83800 1.000 47.58202 36 ILE B C 1
ATOM 4236 O O . ILE B 1 40 ? -11.30100 -33.08800 4.89700 1.000 52.55367 36 ILE B O 1
ATOM 4241 N N . PHE B 1 41 ? -13.50400 -33.34200 5.21400 1.000 40.76015 37 PHE B N 1
ATOM 4242 C CA . PHE B 1 41 ? -13.32100 -34.69200 5.73500 1.000 47.61360 37 PHE B CA 1
ATOM 4243 C C . PHE B 1 41 ? -12.73600 -35.64400 4.69500 1.000 48.91113 37 PHE B C 1
ATOM 4244 O O . PHE B 1 41 ? -12.10100 -36.63500 5.07000 1.000 54.06175 37 PHE B O 1
ATOM 4252 N N . SER B 1 42 ? -12.93900 -35.38600 3.40000 1.000 47.26093 38 SER B N 1
ATOM 4253 C CA . SER B 1 42 ? -12.29600 -36.23100 2.39000 1.000 50.25866 38 SER B CA 1
ATOM 4254 C C . SER B 1 42 ? -10.79000 -36.01300 2.34000 1.000 50.25603 38 SER B C 1
ATOM 4255 O O . SER B 1 42 ? -10.05100 -36.93100 1.98400 1.000 50.76925 38 SER B O 1
ATOM 4258 N N . ARG B 1 43 ? -10.31000 -34.81800 2.68400 1.000 46.89773 39 ARG B N 1
ATOM 4259 C CA . ARG B 1 43 ? -8.90000 -34.51500 2.49100 1.000 51.62461 39 ARG B CA 1
ATOM 4260 C C . ARG B 1 43 ? -8.03500 -34.89000 3.68400 1.000 52.20100 39 ARG B C 1
ATOM 4261 O O . ARG B 1 43 ? -6.82300 -35.04900 3.51900 1.000 55.52508 39 ARG B O 1
ATOM 4269 N N . LYS B 1 44 ? -8.62400 -35.03200 4.84700 1.000 53.01162 40 LYS B N 1
ATOM 4270 C CA . LYS B 1 44 ? -7.90700 -35.36500 6.04300 1.000 55.06713 40 LYS B CA 1
ATOM 4271 C C . LYS B 1 44 ? -6.64300 -34.56000 6.28600 1.000 57.37267 40 LYS B C 1
ATOM 4272 O O . LYS B 1 44 ? -5.60900 -35.11600 6.45900 1.000 60.67306 40 LYS B O 1
ATOM 4278 N N . LYS B 1 45 ? -6.72500 -33.24600 6.22400 1.000 57.59638 41 LYS B N 1
ATOM 4279 C CA . LYS B 1 45 ? -5.60900 -32.35900 6.46400 1.000 53.59327 41 LYS B CA 1
ATOM 4280 C C . LYS B 1 45 ? -6.10700 -31.22000 7.32900 1.000 52.86423 41 LYS B C 1
ATOM 4281 O O . LYS B 1 45 ? -5.72900 -31.12300 8.45100 1.000 60.59148 41 LYS B O 1
ATOM 4287 N N . ILE B 1 46 ? -6.96200 -30.36400 6.81600 1.000 40.16534 42 ILE B N 1
ATOM 4288 C CA . ILE B 1 46 ? -7.52100 -29.30900 7.62300 1.000 41.98661 42 ILE B CA 1
ATOM 4289 C C . ILE B 1 46 ? -8.53100 -29.95700 8.53900 1.000 41.20231 42 ILE B C 1
ATOM 4290 O O . ILE B 1 46 ? -9.25400 -30.77100 8.13100 1.000 41.25495 42 ILE B O 1
ATOM 4295 N N . GLN B 1 47 ? -8.55700 -29.58300 9.78500 1.000 39.24681 43 GLN B N 1
ATOM 4296 C CA . GLN B 1 47 ? -9.49100 -30.18700 10.72700 1.000 38.12036 43 GLN B CA 1
ATOM 4297 C C . GLN B 1 47 ? -10.63100 -29.23500 11.05800 1.000 38.52830 43 GLN B C 1
ATOM 4298 O O . GLN B 1 47 ? -10.38800 -28.08900 11.46700 1.000 38.69938 43 GLN B O 1
ATOM 4304 N N . PRO B 1 48 ? -11.87800 -29.67200 10.91400 1.000 39.65739 44 PRO B N 1
ATOM 4305 C CA . PRO B 1 48 ? -13.00200 -28.82300 11.30800 1.000 39.15733 44 PRO B CA 1
ATOM 4306 C C . PRO B 1 48 ? -13.16100 -28.80300 12.82100 1.000 38.60726 44 PRO B C 1
ATOM 4307 O O . PRO B 1 48 ? -12.98100 -29.81500 13.49900 1.000 41.54972 44 PRO B O 1
ATOM 4311 N N . ILE B 1 49 ? -13.51500 -27.63500 13.35000 1.000 33.43296 45 ILE B N 1
ATOM 4312 C CA . ILE B 1 49 ? -13.77300 -27.45700 14.77300 1.000 36.87547 45 ILE B CA 1
ATOM 4313 C C . ILE B 1 49 ? -15.21800 -26.95700 14.90900 1.000 38.53620 45 ILE B C 1
ATOM 4314 O O . ILE B 1 49 ? -15.53900 -25.83100 14.50200 1.000 36.59386 45 ILE B O 1
ATOM 4319 N N . LEU B 1 50 ? -16.09100 -27.79500 15.46000 1.000 32.33546 46 LEU B N 1
ATOM 4320 C CA . LEU B 1 50 ? -17.48400 -27.42200 15.68100 1.000 32.64339 46 LEU B CA 1
ATOM 4321 C C . LEU B 1 50 ? -17.58000 -26.51600 16.90800 1.000 38.00982 46 LEU B C 1
ATOM 4322 O O . LEU B 1 50 ? -17.15200 -26.90500 18.00200 1.000 43.23939 46 LEU B O 1
ATOM 4327 N N . THR B 1 51 ? -18.13300 -25.31300 16.74000 1.000 33.85406 47 THR B N 1
ATOM 4328 C CA . THR B 1 51 ? -18.30800 -24.40500 17.87000 1.000 30.84844 47 THR B CA 1
ATOM 4329 C C . THR B 1 51 ? -19.77200 -24.38400 18.32800 1.000 37.81506 47 THR B C 1
ATOM 4330 O O . THR B 1 51 ? -20.64700 -25.02500 17.74500 1.000 33.29610 47 THR B O 1
ATOM 4334 N N . LYS B 1 52 ? -20.02500 -23.66400 19.42300 1.000 32.76182 48 LYS B N 1
ATOM 4335 C CA . LYS B 1 52 ? -21.38100 -23.55100 19.93600 1.000 33.14082 48 LYS B CA 1
ATOM 4336 C C . LYS B 1 52 ? -22.14900 -22.40200 19.28300 1.000 37.27026 48 LYS B C 1
ATOM 4337 O O . LYS B 1 52 ? -23.38300 -22.45000 19.21600 1.000 36.14644 48 LYS B O 1
ATOM 4343 N N . HIS B 1 53 ? -21.44300 -21.38400 18.78400 1.000 37.14919 49 HIS B N 1
ATOM 4344 C CA . HIS B 1 53 ? -22.03500 -20.18900 18.18300 1.000 31.90119 49 HIS B CA 1
ATOM 4345 C C . HIS B 1 53 ? -21.06800 -19.71300 17.10500 1.000 28.14022 49 HIS B C 1
ATOM 4346 O O . HIS B 1 53 ? -19.85000 -19.79200 17.29200 1.000 30.84844 49 HIS B O 1
ATOM 4353 N N . GLU B 1 54 ? -21.60200 -19.25200 15.96600 1.000 27.65068 50 GLU B N 1
ATOM 4354 C CA . GLU B 1 54 ? -20.71200 -18.83700 14.88200 1.000 23.12383 50 GLU B CA 1
ATOM 4355 C C . GLU B 1 54 ? -19.89400 -17.60700 15.26100 1.000 28.65607 50 GLU B C 1
ATOM 4356 O O . GLU B 1 54 ? -18.82000 -17.37700 14.68800 1.000 29.85095 50 GLU B O 1
ATOM 4362 N N . GLU B 1 55 ? -20.38600 -16.79300 16.19600 1.000 29.89043 51 GLU B N 1
ATOM 4363 C CA . GLU B 1 55 ? -19.54900 -15.72300 16.72900 1.000 29.88253 51 GLU B CA 1
ATOM 4364 C C . GLU B 1 55 ? -18.32400 -16.30400 17.41000 1.000 32.51442 51 GLU B C 1
ATOM 4365 O O . GLU B 1 55 ? -17.20900 -15.77300 17.27500 1.000 33.72246 51 GLU B O 1
ATOM 4371 N N . GLY B 1 56 ? -18.52000 -17.38400 18.17000 1.000 30.40628 52 GLY B N 1
ATOM 4372 C CA . GLY B 1 56 ? -17.38400 -18.06300 18.76700 1.000 24.39503 52 GLY B CA 1
ATOM 4373 C C . GLY B 1 56 ? -16.41100 -18.56100 17.71600 1.000 34.68837 52 GLY B C 1
ATOM 4374 O O . GLY B 1 56 ? -15.19400 -18.44200 17.87800 1.000 31.48272 52 GLY B O 1
ATOM 4375 N N . ALA B 1 57 ? -16.93400 -19.10200 16.60700 1.000 32.28545 53 ALA B N 1
ATOM 4376 C CA . ALA B 1 57 ? -16.04300 -19.57000 15.54400 1.000 34.31727 53 ALA B CA 1
ATOM 4377 C C . ALA B 1 57 ? -15.21300 -18.42400 14.95900 1.000 32.92500 53 ALA B C 1
ATOM 4378 O O . ALA B 1 57 ? -14.00200 -18.57000 14.75000 1.000 31.65906 53 ALA B O 1
ATOM 4380 N N . ALA B 1 58 ? -15.84500 -17.27700 14.68400 1.000 30.97740 54 ALA B N 1
ATOM 4381 C CA . ALA B 1 58 ? -15.09900 -16.12100 14.17600 1.000 30.89055 54 ALA B CA 1
ATOM 4382 C C . ALA B 1 58 ? -14.05400 -15.63800 15.18400 1.000 28.36130 54 ALA B C 1
ATOM 4383 O O . ALA B 1 58 ? -12.93500 -15.27800 14.80000 1.000 28.47183 54 ALA B O 1
ATOM 4385 N N . PHE B 1 59 ? -14.40500 -15.60300 16.47900 1.000 29.02453 55 PHE B N 1
ATOM 4386 C CA . PHE B 1 59 ? -13.41700 -15.25700 17.49800 1.000 28.23233 55 PHE B CA 1
ATOM 4387 C C . PHE B 1 59 ? -12.25800 -16.25700 17.49700 1.000 32.49337 55 PHE B C 1
ATOM 4388 O O . PHE B 1 59 ? -11.08700 -15.87100 17.60000 1.000 32.37757 55 PHE B O 1
ATOM 4396 N N . MET B 1 60 ? -12.56500 -17.55200 17.39600 1.000 31.13005 56 MET B N 1
ATOM 4397 C CA . MET B 1 60 ? -11.50400 -18.55500 17.44000 1.000 29.85358 56 MET B CA 1
ATOM 4398 C C . MET B 1 60 ? -10.57300 -18.41300 16.25000 1.000 33.11976 56 MET B C 1
ATOM 4399 O O . MET B 1 60 ? -9.34700 -18.51000 16.39800 1.000 30.28521 56 MET B O 1
ATOM 4404 N N . ALA B 1 61 ? -11.13500 -18.18000 15.05900 1.000 26.96639 57 ALA B N 1
ATOM 4405 C CA . ALA B 1 61 ? -10.29300 -18.00000 13.88300 1.000 33.79616 57 ALA B CA 1
ATOM 4406 C C . ALA B 1 61 ? -9.43000 -16.76300 14.03300 1.000 33.45138 57 ALA B C 1
ATOM 4407 O O . ALA B 1 61 ? -8.27800 -16.74500 13.58600 1.000 34.50151 57 ALA B O 1
ATOM 4409 N N . GLU B 1 62 ? -9.98200 -15.71100 14.65100 1.000 29.93517 58 GLU B N 1
ATOM 4410 C CA . GLU B 1 62 ? -9.20600 -14.50900 14.92200 1.000 33.46717 58 GLU B CA 1
ATOM 4411 C C . GLU B 1 62 ? -8.08400 -14.79600 15.92200 1.000 31.96962 58 GLU B C 1
ATOM 4412 O O . GLU B 1 62 ? -6.95000 -14.35200 15.73600 1.000 29.56933 58 GLU B O 1
ATOM 4418 N N . GLY B 1 63 ? -8.37400 -15.55700 16.97600 1.000 34.81733 59 GLY B N 1
ATOM 4419 C CA . GLY B 1 63 ? -7.32600 -15.92200 17.91300 1.000 32.53285 59 GLY B CA 1
ATOM 4420 C C . GLY B 1 63 ? -6.27200 -16.80300 17.27500 1.000 36.41226 59 GLY B C 1
ATOM 4421 O O . GLY B 1 63 ? -5.07300 -16.60900 17.49900 1.000 35.88325 59 GLY B O 1
ATOM 4422 N N . TYR B 1 64 ? -6.70000 -17.77500 16.45900 1.000 37.79927 60 TYR B N 1
ATOM 4423 C CA . TYR B 1 64 ? -5.74100 -18.61300 15.74300 1.000 35.28581 60 TYR B CA 1
ATOM 4424 C C . TYR B 1 64 ? -4.82600 -17.76600 14.86500 1.000 36.59649 60 TYR B C 1
ATOM 4425 O O . TYR B 1 64 ? -3.60500 -17.93700 14.87600 1.000 33.44612 60 TYR B O 1
ATOM 4434 N N . ALA B 1 65 ? -5.40900 -16.85300 14.08600 1.000 32.06174 61 ALA B N 1
ATOM 4435 C CA . ALA B 1 65 ? -4.62500 -16.02700 13.17600 1.000 32.13280 61 ALA B CA 1
ATOM 4436 C C . ALA B 1 65 ? -3.59400 -15.18200 13.92800 1.000 38.14668 61 ALA B C 1
ATOM 4437 O O . ALA B 1 65 ? -2.42300 -15.11300 13.53500 1.000 35.37529 61 ALA B O 1
ATOM 4439 N N . ARG B 1 66 ? -4.00900 -14.52200 15.01400 1.000 35.68849 62 ARG B N 1
ATOM 4440 C CA . ARG B 1 66 ? -3.08200 -13.63600 15.71900 1.000 32.31440 62 ARG B CA 1
ATOM 4441 C C . ARG B 1 66 ? -1.91700 -14.40800 16.32200 1.000 37.27289 62 ARG B C 1
ATOM 4442 O O . ARG B 1 66 ? -0.78500 -13.90800 16.36400 1.000 39.27839 62 ARG B O 1
ATOM 4450 N N . VAL B 1 67 ? -2.17500 -15.60300 16.84800 1.000 34.63310 63 VAL B N 1
ATOM 4451 C CA . VAL B 1 67 ? -1.09700 -16.33500 17.50600 1.000 38.59410 63 VAL B CA 1
ATOM 4452 C C . VAL B 1 67 ? -0.20300 -17.01500 16.47800 1.000 38.47303 63 VAL B C 1
ATOM 4453 O O . VAL B 1 67 ? 1.02400 -17.01100 16.60400 1.000 34.51203 63 VAL B O 1
ATOM 4457 N N . SER B 1 68 ? -0.80600 -17.60000 15.44200 1.000 37.03339 64 SER B N 1
ATOM 4458 C CA . SER B 1 68 ? -0.05200 -18.33200 14.43900 1.000 36.43595 64 SER B CA 1
ATOM 4459 C C . SER B 1 68 ? 0.69800 -17.41700 13.49300 1.000 37.16761 64 SER B C 1
ATOM 4460 O O . SER B 1 68 ? 1.67700 -17.85500 12.87700 1.000 41.70763 64 SER B O 1
ATOM 4463 N N . GLY B 1 69 ? 0.25800 -16.16800 13.35500 1.000 37.02286 65 GLY B N 1
ATOM 4464 C CA . GLY B 1 69 ? 0.74700 -15.33500 12.28000 1.000 35.40424 65 GLY B CA 1
ATOM 4465 C C . GLY B 1 69 ? 0.32600 -15.79200 10.90300 1.000 40.24430 65 GLY B C 1
ATOM 4466 O O . GLY B 1 69 ? 0.90100 -15.33700 9.91300 1.000 44.51586 65 GLY B O 1
ATOM 4467 N N . LYS B 1 70 ? -0.66200 -16.69100 10.81100 1.000 36.35962 66 LYS B N 1
ATOM 4468 C CA . LYS B 1 70 ? -1.17100 -17.22900 9.55400 1.000 36.23856 66 LYS B CA 1
ATOM 4469 C C . LYS B 1 70 ? -2.62900 -16.80100 9.36600 1.000 34.64100 66 LYS B C 1
ATOM 4470 O O . LYS B 1 70 ? -3.17400 -16.04400 10.16700 1.000 39.84425 66 LYS B O 1
ATOM 4476 N N . LEU B 1 71 ? -3.26200 -17.30700 8.30800 1.000 31.04846 67 LEU B N 1
ATOM 4477 C CA . LEU B 1 71 ? -4.67200 -17.04000 8.04500 1.000 36.04643 67 LEU B CA 1
ATOM 4478 C C . LEU B 1 71 ? -5.56900 -17.89500 8.94100 1.000 37.59398 67 LEU B C 1
ATOM 4479 O O . LEU B 1 71 ? -5.35500 -19.10500 9.08300 1.000 41.11282 67 LEU B O 1
ATOM 4484 N N . GLY B 1 72 ? -6.57900 -17.27000 9.53900 1.000 34.02776 68 GLY B N 1
ATOM 4485 C CA . GLY B 1 72 ? -7.61800 -17.99400 10.25600 1.000 32.31966 68 GLY B CA 1
ATOM 4486 C C . GLY B 1 72 ? -8.84000 -18.15500 9.36700 1.000 34.38044 68 GLY B C 1
ATOM 4487 O O . GLY B 1 72 ? -9.17000 -17.27100 8.58000 1.000 34.08830 68 GLY B O 1
ATOM 4488 N N . VAL B 1 73 ? -9.51800 -19.28400 9.49800 1.000 32.10911 69 VAL B N 1
ATOM 4489 C CA . VAL B 1 73 ? -10.65400 -19.58300 8.63400 1.000 36.67545 69 VAL B CA 1
ATOM 4490 C C . VAL B 1 73 ? -11.83000 -19.99200 9.50300 1.000 34.06198 69 VAL B C 1
ATOM 4491 O O . VAL B 1 73 ? -11.66100 -20.79100 10.42900 1.000 31.10636 69 VAL B O 1
ATOM 4495 N N . CYS B 1 74 ? -13.01500 -19.43300 9.21700 1.000 34.52256 70 CYS B N 1
ATOM 4496 C CA . CYS B 1 74 ? -14.25900 -19.91600 9.80800 1.000 29.25614 70 CYS B CA 1
ATOM 4497 C C . CYS B 1 74 ? -15.32500 -20.10200 8.72200 1.000 34.30148 70 CYS B C 1
ATOM 4498 O O . CYS B 1 74 ? -15.18900 -19.62500 7.59100 1.000 32.68023 70 CYS B O 1
ATOM 4501 N N . CYS B 1 75 ? -16.41600 -20.78700 9.07200 1.000 28.89820 71 CYS B N 1
ATOM 4502 C CA . CYS B 1 75 ? -17.45500 -21.02200 8.08100 1.000 33.42506 71 CYS B CA 1
ATOM 4503 C C . CYS B 1 75 ? -18.82200 -20.98500 8.75800 1.000 32.42494 71 CYS B C 1
ATOM 4504 O O . CYS B 1 75 ? -18.96200 -21.25000 9.95500 1.000 33.58297 71 CYS B O 1
ATOM 4507 N N . ALA B 1 76 ? -19.83200 -20.66100 7.96000 1.000 34.27516 72 ALA B N 1
ATOM 4508 C CA . ALA B 1 76 ? -21.19300 -20.52500 8.47000 1.000 36.03590 72 ALA B CA 1
ATOM 4509 C C . ALA B 1 76 ? -22.19000 -20.71100 7.33800 1.000 37.45975 72 ALA B C 1
ATOM 4510 O O . ALA B 1 76 ? -21.89800 -20.41000 6.17300 1.000 29.62460 72 ALA B O 1
ATOM 4512 N N . THR B 1 77 ? -23.38800 -21.17300 7.70200 1.000 37.68347 73 THR B N 1
ATOM 4513 C CA . THR B 1 77 ? -24.43300 -21.44900 6.73100 1.000 31.21690 73 THR B CA 1
ATOM 4514 C C . THR B 1 77 ? -25.10900 -20.15600 6.27900 1.000 30.93266 73 THR B C 1
ATOM 4515 O O . THR B 1 77 ? -24.73700 -19.04800 6.67200 1.000 28.34814 73 THR B O 1
ATOM 4519 N N . THR B 1 78 ? -26.11100 -20.30700 5.41900 1.000 29.17192 74 THR B N 1
ATOM 4520 C CA . THR B 1 78 ? -26.88400 -19.17100 4.92600 1.000 31.32481 74 THR B CA 1
ATOM 4521 C C . THR B 1 78 ? -27.48200 -18.38100 6.08700 1.000 28.15864 74 THR B C 1
ATOM 4522 O O . THR B 1 78 ? -27.57300 -18.86000 7.21600 1.000 29.05085 74 THR B O 1
ATOM 4526 N N . GLY B 1 79 ? -27.84800 -17.13000 5.81100 1.000 29.81147 75 GLY B N 1
ATOM 4527 C CA . GLY B 1 79 ? -28.72000 -16.38800 6.69500 1.000 30.16151 75 GLY B CA 1
ATOM 4528 C C . GLY B 1 79 ? -28.15600 -16.21600 8.09300 1.000 32.96711 75 GLY B C 1
ATOM 4529 O O . GLY B 1 79 ? -27.10200 -15.60200 8.29000 1.000 28.93242 75 GLY B O 1
ATOM 4530 N N . PRO B 1 80 ? -28.83600 -16.78700 9.09300 1.000 32.65392 76 PRO B N 1
ATOM 4531 C CA . PRO B 1 80 ? -28.46700 -16.49000 10.48700 1.000 29.80621 76 PRO B CA 1
ATOM 4532 C C . PRO B 1 80 ? -27.13800 -17.09700 10.90900 1.000 27.66121 76 PRO B C 1
ATOM 4533 O O . PRO B 1 80 ? -26.52500 -16.60300 11.86500 1.000 32.34335 76 PRO B O 1
ATOM 4537 N N . GLY B 1 81 ? -26.68300 -18.17100 10.26600 1.000 30.54050 77 GLY B N 1
ATOM 4538 C CA . GLY B 1 81 ? -25.33500 -18.64800 10.55200 1.000 33.56192 77 GLY B CA 1
ATOM 4539 C C . GLY B 1 81 ? -24.30600 -17.56300 10.30200 1.000 29.71146 77 GLY B C 1
ATOM 4540 O O . GLY B 1 81 ? -23.51600 -17.20600 11.18700 1.000 32.15386 77 GLY B O 1
ATOM 4541 N N . ALA B 1 82 ? -24.34100 -16.98600 9.10000 1.000 29.41405 78 ALA B N 1
ATOM 4542 C CA . ALA B 1 82 ? -23.39900 -15.93800 8.71300 1.000 29.67724 78 ALA B CA 1
ATOM 4543 C C . ALA B 1 82 ? -23.56500 -14.67900 9.56300 1.000 34.72522 78 ALA B C 1
ATOM 4544 O O . ALA B 1 82 ? -22.57300 -14.09100 10.01100 1.000 28.16917 78 ALA B O 1
ATOM 4546 N N . THR B 1 83 ? -24.81000 -14.22800 9.79300 1.000 32.65128 79 THR B N 1
ATOM 4547 C CA . THR B 1 83 ? -24.95600 -12.98800 10.56100 1.000 28.90083 79 THR B CA 1
ATOM 4548 C C . THR B 1 83 ? -24.46500 -13.15900 11.99200 1.000 30.74053 79 THR B C 1
ATOM 4549 O O . THR B 1 83 ? -24.01200 -12.18200 12.61000 1.000 26.71373 79 THR B O 1
ATOM 4553 N N . ASN B 1 84 ? -24.54000 -14.38600 12.53700 1.000 25.85047 80 ASN B N 1
ATOM 4554 C CA . ASN B 1 84 ? -24.00800 -14.65800 13.87300 1.000 28.89031 80 ASN B CA 1
ATOM 4555 C C . ASN B 1 84 ? -22.49700 -14.45100 13.94600 1.000 27.62963 80 ASN B C 1
ATOM 4556 O O . ASN B 1 84 ? -21.96700 -14.19800 15.03300 1.000 26.90586 80 ASN B O 1
ATOM 4561 N N . ALA B 1 85 ? -21.79100 -14.58100 12.82900 1.000 25.83468 81 ALA B N 1
ATOM 4562 C CA . ALA B 1 85 ? -20.33900 -14.43600 12.83100 1.000 28.03494 81 ALA B CA 1
ATOM 4563 C C . ALA B 1 85 ? -19.88000 -12.98100 12.78300 1.000 35.00157 81 ALA B C 1
ATOM 4564 O O . ALA B 1 85 ? -18.68400 -12.71000 12.98200 1.000 30.69315 81 ALA B O 1
ATOM 4566 N N . LEU B 1 86 ? -20.79900 -12.03900 12.55600 1.000 25.40831 82 LEU B N 1
ATOM 4567 C CA . LEU B 1 86 ? -20.41100 -10.69200 12.14700 1.000 24.57137 82 LEU B CA 1
ATOM 4568 C C . LEU B 1 86 ? -19.52500 -10.00300 13.17400 1.000 25.57938 82 LEU B C 1
ATOM 4569 O O . LEU B 1 86 ? -18.52400 -9.37000 12.81400 1.000 24.48715 82 LEU B O 1
ATOM 4574 N N . THR B 1 87 ? -19.89800 -10.05700 14.45400 1.000 25.51095 83 THR B N 1
ATOM 4575 C CA . THR B 1 87 ? -19.09400 -9.36800 15.46400 1.000 28.82188 83 THR B CA 1
ATOM 4576 C C . THR B 1 87 ? -17.64200 -9.84400 15.43900 1.000 32.04332 83 THR B C 1
ATOM 4577 O O . THR B 1 87 ? -16.71100 -9.03000 15.53200 1.000 29.69040 83 THR B O 1
ATOM 4581 N N . GLY B 1 88 ? -17.42000 -11.15600 15.32100 1.000 28.20601 84 GLY B N 1
ATOM 4582 C CA . GLY B 1 88 ? -16.04400 -11.65400 15.27700 1.000 26.23209 84 GLY B CA 1
ATOM 4583 C C . GLY B 1 88 ? -15.26900 -11.12500 14.07900 1.000 28.61659 84 GLY B C 1
ATOM 4584 O O . GLY B 1 88 ? -14.09600 -10.74800 14.19300 1.000 29.15086 84 GLY B O 1
ATOM 4585 N N . ILE B 1 89 ? -15.91400 -11.09400 12.91400 1.000 27.90335 85 ILE B N 1
ATOM 4586 C CA . ILE B 1 89 ? -15.28500 -10.55600 11.71300 1.000 25.33198 85 ILE B CA 1
ATOM 4587 C C . ILE B 1 89 ? -15.05800 -9.06300 11.86700 1.000 30.40101 85 ILE B C 1
ATOM 4588 O O . ILE B 1 89 ? -14.04600 -8.52400 11.41500 1.000 29.35878 85 ILE B O 1
ATOM 4593 N N . ALA B 1 90 ? -15.98700 -8.36500 12.51800 1.000 28.76924 86 ALA B N 1
ATOM 4594 C CA . ALA B 1 90 ? -15.77800 -6.93700 12.72200 1.000 27.53751 86 ALA B CA 1
ATOM 4595 C C . ALA B 1 90 ? -14.57700 -6.69200 13.62800 1.000 32.76182 86 ALA B C 1
ATOM 4596 O O . ALA B 1 90 ? -13.82900 -5.72000 13.42500 1.000 28.64554 86 ALA B O 1
ATOM 4598 N N . CYS B 1 91 ? -14.36600 -7.57200 14.61600 1.000 27.68753 87 CYS B N 1
ATOM 4599 C CA . CYS B 1 91 ? -13.17400 -7.48800 15.45300 1.000 25.66360 87 CYS B CA 1
ATOM 4600 C C . CYS B 1 91 ? -11.91100 -7.69400 14.62600 1.000 29.68777 87 CYS B C 1
ATOM 4601 O O . CYS B 1 91 ? -10.92600 -6.96000 14.77200 1.000 30.22204 87 CYS B O 1
ATOM 4604 N N . ALA B 1 92 ? -11.92000 -8.71800 13.77600 1.000 29.01927 88 ALA B N 1
ATOM 4605 C CA . ALA B 1 92 ? -10.78200 -8.97300 12.90600 1.000 26.64267 88 ALA B CA 1
ATOM 4606 C C . ALA B 1 92 ? -10.49000 -7.75300 12.05400 1.000 29.76409 88 ALA B C 1
ATOM 4607 O O . ALA B 1 92 ? -9.32600 -7.36100 11.86800 1.000 26.62161 88 ALA B O 1
ATOM 4609 N N . TYR B 1 93 ? -11.54800 -7.11600 11.56300 1.000 25.36357 89 TYR B N 1
ATOM 4610 C CA . TYR B 1 93 ? -11.38700 -5.90100 10.78000 1.000 26.59266 89 TYR B CA 1
ATOM 4611 C C . TYR B 1 93 ? -10.72800 -4.79900 11.61100 1.000 32.57233 89 TYR B C 1
ATOM 4612 O O . TYR B 1 93 ? -9.78200 -4.14400 11.16000 1.000 29.39563 89 TYR B O 1
ATOM 4621 N N . SER B 1 94 ? -11.20300 -4.59600 12.84200 1.000 30.96161 90 SER B N 1
ATOM 4622 C CA . SER B 1 94 ? -10.68600 -3.51000 13.67300 1.000 31.75118 90 SER B CA 1
ATOM 4623 C C . SER B 1 94 ? -9.26200 -3.77100 14.13800 1.000 27.81123 90 SER B C 1
ATOM 4624 O O . SER B 1 94 ? -8.51900 -2.81900 14.39600 1.000 29.39037 90 SER B O 1
ATOM 4627 N N . ASP B 1 95 ? -8.85500 -5.03000 14.23000 1.000 31.97225 91 ASP B N 1
ATOM 4628 C CA . ASP B 1 95 ? -7.51700 -5.38200 14.67900 1.000 27.95072 91 ASP B CA 1
ATOM 4629 C C . ASP B 1 95 ? -6.59000 -5.76600 13.52900 1.000 28.15864 91 ASP B C 1
ATOM 4630 O O . ASP B 1 95 ? -5.47500 -6.21500 13.78100 1.000 30.80896 91 ASP B O 1
ATOM 4635 N N . SER B 1 96 ? -7.02500 -5.60700 12.27500 1.000 28.13232 92 SER B N 1
ATOM 4636 C CA . SER B 1 96 ? -6.20000 -5.94900 11.10800 1.000 26.20314 92 SER B CA 1
ATOM 4637 C C . SER B 1 96 ? -5.71700 -7.40400 11.14900 1.000 31.38008 92 SER B C 1
ATOM 4638 O O . SER B 1 96 ? -4.53100 -7.68700 10.95300 1.000 34.17252 92 SER B O 1
ATOM 4641 N N . THR B 1 97 ? -6.64700 -8.34200 11.37000 1.000 31.81960 93 THR B N 1
ATOM 4642 C CA . THR B 1 97 ? -6.31000 -9.77500 11.44000 1.000 31.98278 93 THR B CA 1
ATOM 4643 C C . THR B 1 97 ? -6.79900 -10.49700 10.19500 1.000 34.40939 93 THR B C 1
ATOM 4644 O O . THR B 1 97 ? -7.96200 -10.32100 9.80200 1.000 30.81685 93 THR B O 1
ATOM 4648 N N . PRO B 1 98 ? -5.97500 -11.31900 9.54900 1.000 31.70643 94 PRO B N 1
ATOM 4649 C CA . PRO B 1 98 ? -6.44800 -12.00000 8.34200 1.000 29.66145 94 PRO B CA 1
ATOM 4650 C C . PRO B 1 98 ? -7.34400 -13.18800 8.67200 1.000 31.94594 94 PRO B C 1
ATOM 4651 O O . PRO B 1 98 ? -6.84900 -14.26700 8.99600 1.000 34.25674 94 PRO B O 1
ATOM 4655 N N . VAL B 1 99 ? -8.66100 -13.01100 8.60700 1.000 34.58573 95 VAL B N 1
ATOM 4656 C CA . VAL B 1 99 ? -9.62100 -14.08900 8.84100 1.000 29.47985 95 VAL B CA 1
ATOM 4657 C C . VAL B 1 99 ? -10.47100 -14.22300 7.58600 1.000 29.94570 95 VAL B C 1
ATOM 4658 O O . VAL B 1 99 ? -11.03400 -13.23200 7.11200 1.000 36.44648 95 VAL B O 1
ATOM 4662 N N . LEU B 1 100 ? -10.57900 -15.43800 7.06000 1.000 31.21164 96 LEU B N 1
ATOM 4663 C CA . LEU B 1 100 ? -11.46200 -15.72800 5.92900 1.000 31.91962 96 LEU B CA 1
ATOM 4664 C C . LEU B 1 100 ? -12.74100 -16.37600 6.44800 1.000 33.83564 96 LEU B C 1
ATOM 4665 O O . LEU B 1 100 ? -12.68800 -17.42100 7.10800 1.000 29.68514 96 LEU B O 1
ATOM 4670 N N . LEU B 1 101 ? -13.88500 -15.75200 6.16100 1.000 29.94570 97 LEU B N 1
ATOM 4671 C CA . LEU B 1 101 ? -15.19500 -16.31200 6.48800 1.000 30.73000 97 LEU B CA 1
ATOM 4672 C C . LEU B 1 101 ? -15.82000 -16.88300 5.22300 1.000 29.99307 97 LEU B C 1
ATOM 4673 O O . LEU B 1 101 ? -16.03600 -16.14900 4.24900 1.000 31.06951 97 LEU B O 1
ATOM 4678 N N . LEU B 1 102 ? -16.10300 -18.18400 5.24000 1.000 27.26116 98 LEU B N 1
ATOM 4679 C CA . LEU B 1 102 ? -16.78200 -18.88100 4.15200 1.000 29.88516 98 LEU B CA 1
ATOM 4680 C C . LEU B 1 102 ? -18.24500 -19.05900 4.53200 1.000 31.88803 98 LEU B C 1
ATOM 4681 O O . LEU B 1 102 ? -18.54600 -19.68900 5.55100 1.000 32.55390 98 LEU B O 1
ATOM 4686 N N . THR B 1 103 ? -19.15000 -18.50400 3.73200 1.000 31.76433 99 THR B N 1
ATOM 4687 C CA . THR B 1 103 ? -20.57800 -18.64600 3.99000 1.000 24.82140 99 THR B CA 1
ATOM 4688 C C . THR B 1 103 ? -21.24500 -19.34000 2.81700 1.000 29.69303 99 THR B C 1
ATOM 4689 O O . THR B 1 103 ? -20.77300 -19.27000 1.67700 1.000 32.94079 99 THR B O 1
ATOM 4693 N N . ALA B 1 104 ? -22.33700 -20.03600 3.11500 1.000 29.05348 100 ALA B N 1
ATOM 4694 C CA . ALA B 1 104 ? -23.13300 -20.68000 2.08700 1.000 33.19082 100 ALA B CA 1
ATOM 4695 C C . ALA B 1 104 ? -24.16600 -19.70800 1.53100 1.000 32.97237 100 ALA B C 1
ATOM 4696 O O . ALA B 1 104 ? -24.51400 -18.69300 2.15100 1.000 29.54302 100 ALA B O 1
ATOM 4698 N N . GLN B 1 105 ? -24.63300 -20.04100 0.33500 1.000 29.89043 101 GLN B N 1
ATOM 4699 C CA . GLN B 1 105 ? -25.67500 -19.34600 -0.39800 1.000 30.02728 101 GLN B CA 1
ATOM 4700 C C . GLN B 1 105 ? -26.59500 -20.41600 -0.98400 1.000 31.61695 101 GLN B C 1
ATOM 4701 O O . GLN B 1 105 ? -26.15000 -21.52700 -1.29200 1.000 27.99809 101 GLN B O 1
ATOM 4707 N N . VAL B 1 106 ? -27.87500 -20.08600 -1.14400 1.000 31.61432 102 VAL B N 1
ATOM 4708 C CA . VAL B 1 106 ? -28.82100 -21.03200 -1.74500 1.000 32.62760 102 VAL B CA 1
ATOM 4709 C C . VAL B 1 106 ? -28.45700 -21.23200 -3.21100 1.000 35.68059 102 VAL B C 1
ATOM 4710 O O . VAL B 1 106 ? -27.64700 -20.47800 -3.77400 1.000 36.58860 102 VAL B O 1
ATOM 4714 N N . GLY B 1 107 ? -29.06900 -22.23300 -3.83900 1.000 34.60152 103 GLY B N 1
ATOM 4715 C CA . GLY B 1 107 ? -28.82600 -22.47000 -5.25200 1.000 37.00444 103 GLY B CA 1
ATOM 4716 C C . GLY B 1 107 ? -29.32500 -21.32200 -6.11500 1.000 42.28402 103 GLY B C 1
ATOM 4717 O O . GLY B 1 107 ? -30.34700 -20.68900 -5.82800 1.000 45.81865 103 GLY B O 1
ATOM 4718 N N . THR B 1 108 ? -28.58900 -21.07200 -7.19800 1.000 41.69710 104 THR B N 1
ATOM 4719 C CA . THR B 1 108 ? -28.91400 -19.99500 -8.13400 1.000 46.38977 104 THR B CA 1
ATOM 4720 C C . THR B 1 108 ? -30.36200 -20.05600 -8.61100 1.000 41.87607 104 THR B C 1
ATOM 4721 O O . THR B 1 108 ? -31.00900 -19.01700 -8.78500 1.000 46.44504 104 THR B O 1
ATOM 4725 N N . ALA B 1 109 ? -30.88300 -21.26500 -8.84100 1.000 38.03351 105 ALA B N 1
ATOM 4726 C CA . ALA B 1 109 ? -32.23300 -21.44900 -9.36800 1.000 38.05983 105 ALA B CA 1
ATOM 4727 C C . ALA B 1 109 ? -33.31600 -20.92400 -8.43300 1.000 39.65739 105 ALA B C 1
ATOM 4728 O O . ALA B 1 109 ? -34.46300 -20.76200 -8.86700 1.000 35.96747 105 ALA B O 1
ATOM 4730 N N . ALA B 1 110 ? -32.99000 -20.65300 -7.17200 1.000 36.96759 106 ALA B N 1
ATOM 4731 C CA . ALA B 1 110 ? -33.97800 -20.20400 -6.20300 1.000 33.39874 106 ALA B CA 1
ATOM 4732 C C . ALA B 1 110 ? -33.89600 -18.70400 -5.92100 1.000 31.94857 106 ALA B C 1
ATOM 4733 O O . ALA B 1 110 ? -34.69100 -18.19500 -5.11900 1.000 30.09308 106 ALA B O 1
ATOM 4735 N N . PHE B 1 111 ? -32.95600 -17.98500 -6.54700 1.000 31.81697 107 PHE B N 1
ATOM 4736 C CA . PHE B 1 111 ? -32.79700 -16.55200 -6.28500 1.000 31.56168 107 PHE B CA 1
ATOM 4737 C C . PHE B 1 111 ? -34.09700 -15.81400 -6.58700 1.000 37.76769 107 PHE B C 1
ATOM 4738 O O . PHE B 1 111 ? -34.66600 -15.95100 -7.68100 1.000 35.36740 107 PHE B O 1
ATOM 4746 N N . GLY B 1 112 ? -34.55700 -15.02500 -5.61400 1.000 34.17778 108 GLY B N 1
ATOM 4747 C CA . GLY B 1 112 ? -35.71900 -14.17900 -5.77700 1.000 33.05396 108 GLY B CA 1
ATOM 4748 C C . GLY B 1 112 ? -37.05400 -14.88400 -5.64800 1.000 39.88636 108 GLY B C 1
ATOM 4749 O O . GLY B 1 112 ? -38.08300 -14.26800 -5.94400 1.000 31.94330 108 GLY B O 1
ATOM 4750 N N . LYS B 1 113 ? -37.07800 -16.15200 -5.21500 1.000 31.06425 109 LYS B N 1
ATOM 4751 C CA . LYS B 1 113 ? -38.32600 -16.88800 -5.04500 1.000 32.33809 109 LYS B CA 1
ATOM 4752 C C . LYS B 1 113 ? -38.71500 -17.07500 -3.58700 1.000 33.46454 109 LYS B C 1
ATOM 4753 O O . LYS B 1 113 ? -39.80000 -17.60200 -3.31400 1.000 38.60726 109 LYS B O 1
ATOM 4759 N N . GLY B 1 114 ? -37.87700 -16.65800 -2.64700 1.000 27.05588 110 GLY B N 1
ATOM 4760 C CA . GLY B 1 114 ? -38.15300 -16.91600 -1.24100 1.000 28.80082 110 GLY B CA 1
ATOM 4761 C C . GLY B 1 114 ? -37.51600 -18.20900 -0.76100 1.000 34.74364 110 GLY B C 1
ATOM 4762 O O . GLY B 1 114 ? -38.14200 -19.00300 -0.04900 1.000 32.88026 110 GLY B O 1
ATOM 4763 N N . ALA B 1 115 ? -36.25500 -18.42400 -1.13800 1.000 36.03590 111 ALA B N 1
ATOM 4764 C CA . ALA B 1 115 ? -35.53200 -19.61300 -0.70000 1.000 33.28031 111 ALA B CA 1
ATOM 4765 C C . ALA B 1 115 ? -35.33000 -19.62000 0.81500 1.000 31.51430 111 ALA B C 1
ATOM 4766 O O . ALA B 1 115 ? -35.31400 -18.57900 1.48600 1.000 32.89868 111 ALA B O 1
ATOM 4768 N N . LEU B 1 116 ? -35.17500 -20.82300 1.35300 1.000 32.25124 112 LEU B N 1
ATOM 4769 C CA . LEU B 1 116 ? -34.91100 -20.98300 2.77500 1.000 38.39145 112 LEU B CA 1
ATOM 4770 C C . LEU B 1 116 ? -33.63200 -20.23700 3.14000 1.000 32.51179 112 LEU B C 1
ATOM 4771 O O . LEU B 1 116 ? -32.57700 -20.48500 2.55700 1.000 29.96412 112 LEU B O 1
ATOM 4776 N N . GLN B 1 117 ? -33.73700 -19.30300 4.08400 1.000 30.35627 113 GLN B N 1
ATOM 4777 C CA . GLN B 1 117 ? -32.60600 -18.47900 4.50200 1.000 31.37745 113 GLN B CA 1
ATOM 4778 C C . GLN B 1 117 ? -31.94300 -17.79300 3.30800 1.000 36.38594 113 GLN B C 1
ATOM 4779 O O . GLN B 1 117 ? -30.72700 -17.55800 3.30300 1.000 32.94606 113 GLN B O 1
ATOM 4785 N N . GLU B 1 118 ? -32.73900 -17.42800 2.29400 1.000 30.45892 114 GLU B N 1
ATOM 4786 C CA . GLU B 1 118 ? -32.16200 -16.78800 1.11300 1.000 35.59111 114 GLU B CA 1
ATOM 4787 C C . GLU B 1 118 ? -31.26400 -15.63200 1.53500 1.000 29.65882 114 GLU B C 1
ATOM 4788 O O . GLU B 1 118 ? -31.64600 -14.79200 2.35700 1.000 28.10337 114 GLU B O 1
ATOM 4794 N N . SER B 1 119 ? -30.06100 -15.60200 0.98000 1.000 28.13758 115 SER B N 1
ATOM 4795 C CA . SER B 1 119 ? -29.02500 -14.68100 1.43600 1.000 26.18998 115 SER B CA 1
ATOM 4796 C C . SER B 1 119 ? -28.52700 -13.78200 0.31400 1.000 31.22216 115 SER B C 1
ATOM 4797 O O . SER B 1 119 ? -27.36200 -13.36900 0.29300 1.000 28.58501 115 SER B O 1
ATOM 4800 N N . THR B 1 120 ? -29.42300 -13.46900 -0.60900 1.000 30.53787 116 THR B N 1
ATOM 4801 C CA . THR B 1 120 ? -29.21800 -12.55100 -1.71200 1.000 29.57723 116 THR B CA 1
ATOM 4802 C C . THR B 1 120 ? -29.79300 -11.18100 -1.37900 1.000 29.89832 116 THR B C 1
ATOM 4803 O O . THR B 1 120 ? -30.36800 -10.95500 -0.31000 1.000 32.93290 116 THR B O 1
ATOM 4807 N N . VAL B 1 121 ? -29.70000 -10.27500 -2.36000 1.000 26.39790 117 VAL B N 1
ATOM 4808 C CA . VAL B 1 121 ? -30.33100 -8.96400 -2.24200 1.000 27.81123 117 VAL B CA 1
ATOM 4809 C C . VAL B 1 121 ? -31.83600 -9.10600 -2.03100 1.000 36.18065 117 VAL B C 1
ATOM 4810 O O . VAL B 1 121 ? -32.46900 -8.24000 -1.40400 1.000 30.67999 117 VAL B O 1
ATOM 4814 N N . HIS B 1 122 ? -32.43300 -10.20500 -2.51700 1.000 31.67222 118 HIS B N 1
ATOM 4815 C CA . HIS B 1 122 ? -33.86900 -10.40100 -2.34200 1.000 34.49361 118 HIS B CA 1
ATOM 4816 C C . HIS B 1 122 ? -34.23200 -10.95500 -0.96800 1.000 31.79592 118 HIS B C 1
ATOM 4817 O O . HIS B 1 122 ? -35.42300 -11.04300 -0.64600 1.000 33.03291 118 HIS B O 1
ATOM 4824 N N . GLY B 1 123 ? -33.25300 -11.34100 -0.15800 1.000 28.31392 119 GLY B N 1
ATOM 4825 C CA . GLY B 1 123 ? -33.54000 -11.85700 1.16400 1.000 29.64566 119 GLY B CA 1
ATOM 4826 C C . GLY B 1 123 ? -32.71900 -11.14700 2.21700 1.000 31.47219 119 GLY B C 1
ATOM 4827 O O . GLY B 1 123 ? -32.90100 -9.95200 2.44800 1.000 34.35412 119 GLY B O 1
ATOM 4828 N N . VAL B 1 124 ? -31.78500 -11.86900 2.83100 1.000 34.20936 120 VAL B N 1
ATOM 4829 C CA . VAL B 1 124 ? -30.84600 -11.31700 3.80300 1.000 34.33570 120 VAL B CA 1
ATOM 4830 C C . VAL B 1 124 ? -29.49900 -11.22800 3.09100 1.000 36.78073 120 VAL B C 1
ATOM 4831 O O . VAL B 1 124 ? -28.81100 -12.23900 2.89400 1.000 31.29323 120 VAL B O 1
ATOM 4835 N N . ASP B 1 125 ? -29.11100 -10.00900 2.69300 1.000 28.67712 121 ASP B N 1
ATOM 4836 C CA . ASP B 1 125 ? -28.04300 -9.82500 1.69400 1.000 24.82140 121 ASP B CA 1
ATOM 4837 C C . ASP B 1 125 ? -26.67300 -9.82800 2.37400 1.000 28.02441 121 ASP B C 1
ATOM 4838 O O . ASP B 1 125 ? -26.10600 -8.78400 2.70600 1.000 29.18508 121 ASP B O 1
ATOM 4843 N N . LEU B 1 126 ? -26.12200 -11.04000 2.54900 1.000 27.16905 122 LEU B N 1
ATOM 4844 C CA . LEU B 1 126 ? -24.88400 -11.21400 3.31700 1.000 30.23520 122 LEU B CA 1
ATOM 4845 C C . LEU B 1 126 ? -23.70400 -10.45800 2.69500 1.000 31.16163 122 LEU B C 1
ATOM 4846 O O . LEU B 1 126 ? -22.85200 -9.92100 3.41100 1.000 29.41932 122 LEU B O 1
ATOM 4851 N N . VAL B 1 127 ? -23.61900 -10.43100 1.36900 1.000 26.41106 123 VAL B N 1
ATOM 4852 C CA . VAL B 1 127 ? -22.50300 -9.75300 0.73000 1.000 26.64793 123 VAL B CA 1
ATOM 4853 C C . VAL B 1 127 ? -22.47400 -8.28400 1.13200 1.000 30.71947 123 VAL B C 1
ATOM 4854 O O . VAL B 1 127 ? -21.41600 -7.74600 1.49300 1.000 30.61420 123 VAL B O 1
ATOM 4858 N N . SER B 1 128 ? -23.64700 -7.62500 1.10700 1.000 25.65834 124 SER B N 1
ATOM 4859 C CA . SER B 1 128 ? -23.76700 -6.21900 1.48900 1.000 29.40616 124 SER B CA 1
ATOM 4860 C C . SER B 1 128 ? -23.57100 -6.01900 2.98900 1.000 27.39539 124 SER B C 1
ATOM 4861 O O . SER B 1 128 ? -22.95900 -5.03500 3.40800 1.000 29.67724 124 SER B O 1
ATOM 4864 N N . ILE B 1 129 ? -24.11300 -6.91600 3.81700 1.000 22.13950 125 ILE B N 1
ATOM 486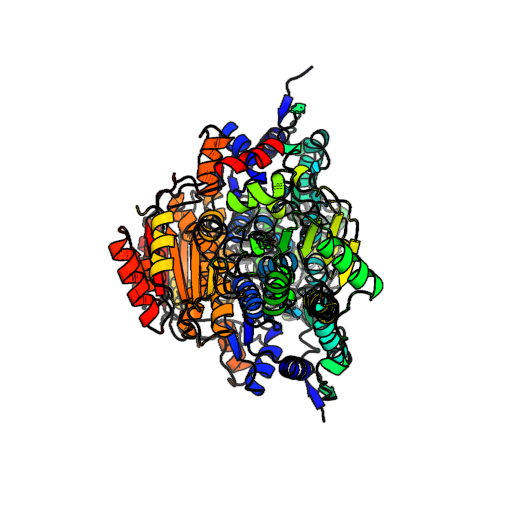5 C CA . ILE B 1 129 ? -23.97200 -6.75500 5.26500 1.000 25.18986 125 ILE B CA 1
ATOM 4866 C C . ILE B 1 129 ? -22.50000 -6.78200 5.67000 1.000 26.88217 125 ILE B C 1
ATOM 4867 O O . ILE B 1 129 ? -22.06600 -6.03800 6.56600 1.000 28.26918 125 ILE B O 1
ATOM 4872 N N . PHE B 1 130 ? -21.70900 -7.64000 5.02200 1.000 21.51311 126 PHE B N 1
ATOM 4873 C CA . PHE B 1 130 ? -20.29800 -7.79200 5.36800 1.000 25.42410 126 PHE B CA 1
ATOM 4874 C C . PHE B 1 130 ? -19.37800 -6.79800 4.65900 1.000 28.95084 126 PHE B C 1
ATOM 4875 O O . PHE B 1 130 ? -18.24800 -6.59500 5.11200 1.000 30.29311 126 PHE B O 1
ATOM 4883 N N . SER B 1 131 ? -19.82900 -6.14700 3.58900 1.000 24.33186 127 SER B N 1
ATOM 4884 C CA . SER B 1 131 ? -18.94600 -5.22000 2.87900 1.000 31.00635 127 SER B CA 1
ATOM 4885 C C . SER B 1 131 ? -18.26600 -4.18200 3.77600 1.000 31.38534 127 SER B C 1
ATOM 4886 O O . SER B 1 131 ? -17.06500 -3.94200 3.58300 1.000 26.12418 127 SER B O 1
ATOM 4889 N N . PRO B 1 132 ? -18.93700 -3.52900 4.73700 1.000 28.44025 128 PRO B N 1
ATOM 4890 C CA . PRO B 1 132 ? -18.24800 -2.48400 5.52600 1.000 25.80573 128 PRO B CA 1
ATOM 4891 C C . PRO B 1 132 ? -17.15300 -2.99300 6.45500 1.000 34.13041 128 PRO B C 1
ATOM 4892 O O . PRO B 1 132 ? -16.33300 -2.17500 6.87700 1.000 36.32014 128 PRO B O 1
ATOM 4896 N N . ILE B 1 133 ? -17.11700 -4.28300 6.82500 1.000 28.29023 129 ILE B N 1
ATOM 4897 C CA . ILE B 1 133 ? -16.13100 -4.73400 7.81000 1.000 25.10827 129 ILE B CA 1
ATOM 4898 C C . ILE B 1 133 ? -15.28400 -5.87700 7.26200 1.000 28.27444 129 ILE B C 1
ATOM 4899 O O . ILE B 1 133 ? -14.81200 -6.73700 8.01900 1.000 33.14608 129 ILE B O 1
ATOM 4904 N N . THR B 1 134 ? -15.08200 -5.89500 5.94600 1.000 28.21391 130 THR B N 1
ATOM 4905 C CA . THR B 1 134 ? -14.15200 -6.82600 5.31600 1.000 27.57962 130 THR B CA 1
ATOM 4906 C C . THR B 1 134 ? -13.38100 -6.05500 4.26200 1.000 28.50868 130 THR B C 1
ATOM 4907 O O . THR B 1 134 ? -13.87400 -5.05600 3.73600 1.000 33.49612 130 THR B O 1
ATOM 4911 N N . LYS B 1 135 ? -12.17600 -6.53300 3.94200 1.000 29.70093 131 LYS B N 1
ATOM 4912 C CA . LYS B 1 135 ? -11.46000 -5.96600 2.80700 1.000 29.52196 131 LYS B CA 1
ATOM 4913 C C . LYS B 1 135 ? -12.09800 -6.38300 1.49500 1.000 33.08028 131 LYS B C 1
ATOM 4914 O O . LYS B 1 135 ? -11.92600 -5.68900 0.48800 1.000 35.62006 131 LYS B O 1
ATOM 4920 N N . LEU B 1 136 ? -12.83100 -7.49500 1.49300 1.000 28.72450 132 LEU B N 1
ATOM 4921 C CA . LEU B 1 136 ? -13.48700 -8.00900 0.29900 1.000 24.93457 132 LEU B CA 1
ATOM 4922 C C . LEU B 1 136 ? -14.64000 -8.89800 0.75300 1.000 30.32995 132 LEU B C 1
ATOM 4923 O O . LEU B 1 136 ? -14.45600 -9.74300 1.64000 1.000 27.64542 132 LEU B O 1
ATOM 4928 N N . SER B 1 137 ? -15.82500 -8.66800 0.17100 1.000 27.35591 133 SER B N 1
ATOM 4929 C CA . SER B 1 137 ? -17.04500 -9.43600 0.41800 1.000 31.14847 133 SER B CA 1
ATOM 4930 C C . SER B 1 137 ? -17.65400 -9.72600 -0.94600 1.000 29.42458 133 SER B C 1
ATOM 4931 O O . SER B 1 137 ? -18.00800 -8.79100 -1.67000 1.000 31.45377 133 SER B O 1
ATOM 4934 N N . VAL B 1 138 ? -17.75400 -10.99700 -1.32900 1.000 27.40592 134 VAL B N 1
ATOM 4935 C CA . VAL B 1 138 ? -18.13500 -11.30300 -2.70400 1.000 24.78718 134 VAL B CA 1
ATOM 4936 C C . VAL B 1 138 ? -18.75000 -12.69400 -2.76000 1.000 32.04858 134 VAL B C 1
ATOM 4937 O O . VAL B 1 138 ? -18.45200 -13.56000 -1.93500 1.000 32.01963 134 VAL B O 1
ATOM 4941 N N . MET B 1 139 ? -19.63900 -12.89400 -3.71800 1.000 30.47997 135 MET B N 1
ATOM 4942 C CA . MET B 1 139 ? -20.22000 -14.20000 -3.97600 1.000 33.31978 135 MET B CA 1
ATOM 4943 C C . MET B 1 139 ? -19.49700 -14.82100 -5.16300 1.000 31.45114 135 MET B C 1
ATOM 4944 O O . MET B 1 139 ? -19.29200 -14.16000 -6.18700 1.000 32.83025 135 MET B O 1
ATOM 4949 N N . ILE B 1 140 ? -19.07400 -16.06700 -5.01500 1.000 35.27265 136 ILE B N 1
ATOM 4950 C CA . ILE B 1 140 ? -18.52700 -16.79100 -6.16000 1.000 36.65439 136 ILE B CA 1
ATOM 4951 C C . ILE B 1 140 ? -19.63900 -16.94800 -7.18900 1.000 41.70237 136 ILE B C 1
ATOM 4952 O O . ILE B 1 140 ? -20.66600 -17.57800 -6.90100 1.000 46.23186 136 ILE B O 1
ATOM 4957 N N . PRO B 1 141 ? -19.48300 -16.40400 -8.38500 1.000 41.66815 137 PRO B N 1
ATOM 4958 C CA . PRO B 1 141 ? -20.56400 -16.47000 -9.37800 1.000 44.66325 137 PRO B CA 1
ATOM 4959 C C . PRO B 1 141 ? -20.66500 -17.82200 -10.07900 1.000 52.54577 137 PRO B C 1
ATOM 4960 O O . PRO B 1 141 ? -21.77200 -18.31900 -10.30300 1.000 49.25327 137 PRO B O 1
ATOM 4964 N N . THR B 1 142 ? -19.53400 -18.43300 -10.43600 1.000 50.69029 138 THR B N 1
ATOM 4965 C CA . THR B 1 142 ? -19.55100 -19.71700 -11.12600 1.000 44.78695 138 THR B CA 1
ATOM 4966 C C . THR B 1 142 ? -18.47200 -20.60900 -10.54300 1.000 47.40568 138 THR B C 1
ATOM 4967 O O . THR B 1 142 ? -17.50900 -20.13600 -9.92700 1.000 45.54230 138 THR B O 1
ATOM 4971 N N . ALA B 1 143 ? -18.62200 -21.91500 -10.77800 1.000 43.32888 139 ALA B N 1
ATOM 4972 C CA . ALA B 1 143 ? -17.60400 -22.85000 -10.31800 1.000 42.24191 139 ALA B CA 1
ATOM 4973 C C . ALA B 1 143 ? -16.26000 -22.54000 -10.95700 1.000 36.85968 139 ALA B C 1
ATOM 4974 O O . ALA B 1 143 ? -15.22000 -22.59800 -10.29200 1.000 38.08088 139 ALA B O 1
ATOM 4976 N N . GLU B 1 144 ? -16.26400 -22.17900 -12.24300 1.000 36.90442 140 GLU B N 1
ATOM 4977 C CA . GLU B 1 144 ? -15.01900 -21.89300 -12.95000 1.000 42.46562 140 GLU B CA 1
ATOM 4978 C C . GLU B 1 144 ? -14.22900 -20.75800 -12.30800 1.000 36.54912 140 GLU B C 1
ATOM 4979 O O . GLU B 1 144 ? -13.01500 -20.68200 -12.50700 1.000 40.12060 140 GLU B O 1
ATOM 4985 N N . LYS B 1 145 ? -14.88500 -19.87700 -11.55200 1.000 35.72797 141 LYS B N 1
ATOM 4986 C CA . LYS B 1 145 ? -14.23600 -18.74600 -10.90700 1.000 37.94929 141 LYS B CA 1
ATOM 4987 C C . LYS B 1 145 ? -13.75100 -19.05800 -9.49300 1.000 38.76781 141 LYS B C 1
ATOM 4988 O O . LYS B 1 145 ? -13.12900 -18.19200 -8.86100 1.000 35.44899 141 LYS B O 1
ATOM 4994 N N . MET B 1 146 ? -14.03300 -20.25500 -8.96900 1.000 33.29347 142 MET B N 1
ATOM 4995 C CA . MET B 1 146 ? -13.62400 -20.57600 -7.60000 1.000 36.39121 142 MET B CA 1
ATOM 4996 C C . MET B 1 146 ? -12.13100 -20.32300 -7.37900 1.000 36.85705 142 MET B C 1
ATOM 4997 O O . MET B 1 146 ? -11.73700 -19.63800 -6.42800 1.000 36.57544 142 MET B O 1
ATOM 5002 N N . GLY B 1 147 ? -11.28400 -20.87300 -8.24800 1.000 30.98529 143 GLY B N 1
ATOM 5003 C CA . GLY B 1 147 ? -9.85000 -20.65700 -8.15100 1.000 34.59099 143 GLY B CA 1
ATOM 5004 C C . GLY B 1 147 ? -9.43300 -19.19400 -8.06100 1.000 40.96807 143 GLY B C 1
ATOM 5005 O O . GLY B 1 147 ? -8.75100 -18.78800 -7.11100 1.000 43.18676 143 GLY B O 1
ATOM 5006 N N . GLU B 1 148 ? -9.82800 -18.38800 -9.05300 1.000 36.90969 144 GLU B N 1
ATOM 5007 C CA . GLU B 1 148 ? -9.42400 -16.98200 -9.07900 1.000 39.13101 144 GLU B CA 1
ATOM 5008 C C . GLU B 1 148 ? -9.93200 -16.23000 -7.85400 1.000 37.49134 144 GLU B C 1
ATOM 5009 O O . GLU B 1 148 ? -9.21700 -15.39400 -7.28300 1.000 35.56742 144 GLU B O 1
ATOM 5015 N N . MET B 1 149 ? -11.17800 -16.48900 -7.45400 1.000 34.15410 145 MET B N 1
ATOM 5016 C CA . MET B 1 149 ? -11.74600 -15.78400 -6.31200 1.000 34.74627 145 MET B CA 1
ATOM 5017 C C . MET B 1 149 ? -11.07000 -16.19600 -5.00600 1.000 33.90407 145 MET B C 1
ATOM 5018 O O . MET B 1 149 ? -10.88600 -15.36300 -4.11300 1.000 26.90849 145 MET B O 1
ATOM 5023 N N . THR B 1 150 ? -10.68000 -17.46600 -4.87700 1.000 33.89091 146 THR B N 1
ATOM 5024 C CA . THR B 1 150 ? -10.02400 -17.89600 -3.64600 1.000 35.04631 146 THR B CA 1
ATOM 5025 C C . THR B 1 150 ? -8.64400 -17.25600 -3.51800 1.000 33.06186 146 THR B C 1
ATOM 5026 O O . THR B 1 150 ? -8.27600 -16.74000 -2.45300 1.000 31.41429 146 THR B O 1
ATOM 5030 N N . ARG B 1 151 ? -7.85800 -17.28800 -4.59300 1.000 28.97453 147 ARG B N 1
ATOM 5031 C CA . ARG B 1 151 ? -6.55900 -16.63000 -4.55300 1.000 30.97213 147 ARG B CA 1
ATOM 5032 C C . ARG B 1 151 ? -6.71300 -15.14100 -4.27100 1.000 32.11438 147 ARG B C 1
ATOM 5033 O O . ARG B 1 151 ? -5.94000 -14.57000 -3.49000 1.000 32.54864 147 ARG B O 1
ATOM 5041 N N . ARG B 1 152 ? -7.72500 -14.50400 -4.87500 1.000 35.72270 148 ARG B N 1
ATOM 5042 C CA . ARG B 1 152 ? -7.98600 -13.09200 -4.60900 1.000 33.21714 148 ARG B CA 1
ATOM 5043 C C . ARG B 1 152 ? -8.23900 -12.85900 -3.12700 1.000 28.05863 148 ARG B C 1
ATOM 5044 O O . ARG B 1 152 ? -7.68300 -11.93300 -2.52700 1.000 34.00408 148 ARG B O 1
ATOM 5052 N N . ALA B 1 153 ? -9.09800 -13.68000 -2.52800 1.000 30.30100 149 ALA B N 1
ATOM 5053 C CA . ALA B 1 153 ? -9.37100 -13.55400 -1.10000 1.000 31.23532 149 ALA B CA 1
ATOM 5054 C C . ALA B 1 153 ? -8.09400 -13.70700 -0.28500 1.000 32.64865 149 ALA B C 1
ATOM 5055 O O . ALA B 1 153 ? -7.82500 -12.91400 0.62300 1.000 31.38008 149 ALA B O 1
ATOM 5057 N N . LEU B 1 154 ? -7.28700 -14.72100 -0.60500 1.000 31.83803 150 LEU B N 1
ATOM 5058 C CA . LEU B 1 154 ? -6.07600 -14.96500 0.17200 1.000 35.40688 150 LEU B CA 1
ATOM 5059 C C . LEU B 1 154 ? -5.04800 -13.85700 -0.04800 1.000 37.69926 150 LEU B C 1
ATOM 5060 O O . LEU B 1 154 ? -4.37000 -13.43100 0.89700 1.000 32.95921 150 LEU B O 1
ATOM 5065 N N . ARG B 1 155 ? -4.93000 -13.36400 -1.28200 1.000 33.88038 151 ARG B N 1
ATOM 5066 C CA . ARG B 1 155 ? -4.03700 -12.23500 -1.53900 1.000 32.55917 151 ARG B CA 1
ATOM 5067 C C . ARG B 1 155 ? -4.50300 -10.98400 -0.80000 1.000 31.51167 151 ARG B C 1
ATOM 5068 O O . ARG B 1 155 ? -3.69200 -10.26700 -0.20300 1.000 32.61444 151 ARG B O 1
ATOM 5076 N N . THR B 1 156 ? -5.81300 -10.71100 -0.81400 1.000 27.14799 152 THR B N 1
ATOM 5077 C CA . THR B 1 156 ? -6.31600 -9.47700 -0.21500 1.000 25.91627 152 THR B CA 1
ATOM 5078 C C . THR B 1 156 ? -6.16500 -9.49400 1.30300 1.000 27.16642 152 THR B C 1
ATOM 5079 O O . THR B 1 156 ? -5.76200 -8.48900 1.90500 1.000 34.33570 152 THR B O 1
ATOM 5083 N N . ALA B 1 157 ? -6.46300 -10.63700 1.93600 1.000 28.46657 153 ALA B N 1
ATOM 5084 C CA . ALA B 1 157 ? -6.44100 -10.71000 3.39900 1.000 32.44600 153 ALA B CA 1
ATOM 5085 C C . ALA B 1 157 ? -5.05000 -10.44300 3.96300 1.000 30.93002 153 ALA B C 1
ATOM 5086 O O . ALA B 1 157 ? -4.91500 -9.88100 5.05900 1.000 31.99068 153 ALA B O 1
ATOM 5088 N N . GLN B 1 158 ? -4.00400 -10.88000 3.25700 1.000 28.21654 154 GLN B N 1
ATOM 5089 C CA . GLN B 1 158 ? -2.65700 -10.90500 3.81500 1.000 28.29023 154 GLN B CA 1
ATOM 5090 C C . GLN B 1 158 ? -1.71200 -9.90400 3.15700 1.000 39.00731 154 GLN B C 1
ATOM 5091 O O . GLN B 1 158 ? -0.52500 -9.89100 3.48200 1.000 39.43894 154 GLN B O 1
ATOM 5097 N N . SER B 1 159 ? -2.20700 -9.05800 2.25400 1.000 33.48033 155 SER B N 1
ATOM 5098 C CA . SER B 1 159 ? -1.39900 -8.02500 1.62300 1.000 30.86423 155 SER B CA 1
ATOM 5099 C C . SER B 1 159 ? -1.78900 -6.65600 2.17300 1.000 35.55426 155 SER B C 1
ATOM 5100 O O . SER B 1 159 ? -2.91500 -6.45300 2.64000 1.000 37.06234 155 SER B O 1
ATOM 5103 N N . GLY B 1 160 ? -0.85400 -5.71300 2.12200 1.000 34.12778 156 GLY B N 1
ATOM 5104 C CA . GLY B 1 160 ? -1.13900 -4.41400 2.70300 1.000 28.67186 156 GLY B CA 1
ATOM 5105 C C . GLY B 1 160 ? -1.46600 -4.54800 4.17600 1.000 31.66959 156 GLY B C 1
ATOM 5106 O O . GLY B 1 160 ? -0.87600 -5.36600 4.89600 1.000 32.28808 156 GLY B O 1
ATOM 5107 N N . ARG B 1 161 ? -2.41500 -3.73800 4.63600 1.000 32.07227 157 ARG B N 1
ATOM 5108 C CA . ARG B 1 161 ? -2.92500 -3.86000 5.99800 1.000 34.26990 157 ARG B CA 1
ATOM 5109 C C . ARG B 1 161 ? -3.77300 -5.11900 6.08900 1.000 30.21415 157 ARG B C 1
ATOM 5110 O O . ARG B 1 161 ? -4.81500 -5.18900 5.43100 1.000 31.78539 157 ARG B O 1
ATOM 5118 N N . PRO B 1 162 ? -3.37600 -6.13200 6.85100 1.000 32.94606 158 PRO B N 1
ATOM 5119 C CA . PRO B 1 162 ? -4.13500 -7.39100 6.83800 1.000 34.79628 158 PRO B CA 1
ATOM 5120 C C . PRO B 1 162 ? -5.55800 -7.17900 7.33400 1.000 32.92500 158 PRO B C 1
ATOM 5121 O O . PRO B 1 162 ? -5.86100 -6.21400 8.04200 1.000 28.64291 158 PRO B O 1
ATOM 5125 N N . GLY B 1 163 ? -6.45600 -8.07900 6.92700 1.000 30.95371 159 GLY B N 1
ATOM 5126 C CA . GLY B 1 163 ? -7.84200 -7.93700 7.30300 1.000 25.36883 159 GLY B CA 1
ATOM 5127 C C . GLY B 1 163 ? -8.68300 -9.10900 6.85500 1.000 33.18293 159 GLY B C 1
ATOM 5128 O O . GLY B 1 163 ? -8.21400 -9.96000 6.10200 1.000 30.20099 159 GLY B O 1
ATOM 5129 N N . PRO B 1 164 ? -9.94800 -9.16500 7.29300 1.000 31.88014 160 PRO B N 1
ATOM 5130 C CA . PRO B 1 164 ? -10.80800 -10.31000 6.97800 1.000 31.28533 160 PRO B CA 1
ATOM 5131 C C . PRO B 1 164 ? -11.49500 -10.20900 5.62100 1.000 26.13208 160 PRO B C 1
ATOM 5132 O O . PRO B 1 164 ? -11.65400 -9.13300 5.03700 1.000 29.98517 160 PRO B O 1
ATOM 5136 N N . ILE B 1 165 ? -11.90800 -11.37700 5.13500 1.000 27.95862 161 ILE B N 1
ATOM 5137 C CA . ILE B 1 165 ? -12.56300 -11.56000 3.84300 1.000 28.36656 161 ILE B CA 1
ATOM 5138 C C . ILE B 1 165 ? -13.84700 -12.35300 4.06100 1.000 32.93026 161 ILE B C 1
ATOM 5139 O O . ILE B 1 165 ? -13.90400 -13.25600 4.90300 1.000 31.36692 161 ILE B O 1
ATOM 5144 N N . HIS B 1 166 ? -14.86400 -12.04500 3.25300 1.000 27.76386 162 HIS B N 1
ATOM 5145 C CA . HIS B 1 166 ? -16.10800 -12.80300 3.22300 1.000 29.79305 162 HIS B CA 1
ATOM 5146 C C . HIS B 1 166 ? -16.29200 -13.39700 1.82900 1.000 29.76409 162 HIS B C 1
ATOM 5147 O O . HIS B 1 166 ? -16.40900 -12.65900 0.84300 1.000 31.59063 162 HIS B O 1
ATOM 5154 N N . LEU B 1 167 ? -16.31000 -14.72400 1.74500 1.000 29.38510 163 LEU B N 1
ATOM 5155 C CA . LEU B 1 167 ? -16.52900 -15.44000 0.49100 1.000 32.56180 163 LEU B CA 1
ATOM 5156 C C . LEU B 1 167 ? -17.82800 -16.21100 0.61400 1.000 32.13280 163 LEU B C 1
ATOM 5157 O O . LEU B 1 167 ? -17.94600 -17.09200 1.47700 1.000 28.84030 163 LEU B O 1
ATOM 5162 N N . ASN B 1 168 ? -18.77200 -15.92300 -0.27600 1.000 28.83240 164 ASN B N 1
ATOM 5163 C CA . ASN B 1 168 ? -20.11500 -16.48900 -0.22500 1.000 29.36931 164 ASN B CA 1
ATOM 5164 C C . ASN B 1 168 ? -20.28800 -17.46600 -1.38900 1.000 32.99869 164 ASN B C 1
ATOM 5165 O O . ASN B 1 168 ? -19.99500 -17.12500 -2.54100 1.000 37.69926 164 ASN B O 1
ATOM 5170 N N . ILE B 1 169 ? -20.73400 -18.68400 -1.08700 1.000 26.87427 165 ILE B N 1
ATOM 5171 C CA . ILE B 1 169 ? -20.59200 -19.80600 -2.02000 1.000 36.51227 165 ILE B CA 1
ATOM 5172 C C . ILE B 1 169 ? -21.94100 -20.45700 -2.30600 1.000 37.02286 165 ILE B C 1
ATOM 5173 O O . ILE B 1 169 ? -22.48800 -21.16000 -1.44200 1.000 34.40676 165 ILE B O 1
ATOM 5178 N N . PRO B 1 170 ? -22.48900 -20.28600 -3.50400 1.000 34.00145 166 PRO B N 1
ATOM 5179 C CA . PRO B 1 170 ? -23.76400 -20.94500 -3.83400 1.000 34.89892 166 PRO B CA 1
ATOM 5180 C C . PRO B 1 170 ? -23.64700 -22.46600 -3.78300 1.000 32.72498 166 PRO B C 1
ATOM 5181 O O . PRO B 1 170 ? -22.70100 -23.05400 -4.30000 1.000 33.55929 166 PRO B O 1
ATOM 5185 N N . ALA B 1 171 ? -24.64600 -23.10500 -3.16300 1.000 40.51802 167 ALA B N 1
ATOM 5186 C CA . ALA B 1 171 ? -24.58900 -24.54000 -2.92600 1.000 41.56551 167 ALA B CA 1
ATOM 5187 C C . ALA B 1 171 ? -24.55400 -25.35900 -4.21300 1.000 42.08136 167 ALA B C 1
ATOM 5188 O O . ALA B 1 171 ? -24.09900 -26.50300 -4.18000 1.000 42.72618 167 ALA B O 1
ATOM 5190 N N . ASP B 1 172 ? -25.02200 -24.81800 -5.34400 1.000 41.53130 168 ASP B N 1
ATOM 5191 C CA . ASP B 1 172 ? -25.01800 -25.62300 -6.56300 1.000 48.31106 168 ASP B CA 1
ATOM 5192 C C . ASP B 1 172 ? -23.67100 -25.59100 -7.27400 1.000 41.87607 168 ASP B C 1
ATOM 5193 O O . ASP B 1 172 ? -23.27200 -26.60000 -7.86300 1.000 55.52771 168 ASP B O 1
ATOM 5198 N N . ILE B 1 173 ? -22.92700 -24.48300 -7.19800 1.000 38.35197 169 ILE B N 1
ATOM 5199 C CA . ILE B 1 173 ? -21.59700 -24.48000 -7.80600 1.000 45.90024 169 ILE B CA 1
ATOM 5200 C C . ILE B 1 173 ? -20.60000 -25.29400 -6.98900 1.000 38.68359 169 ILE B C 1
ATOM 5201 O O . ILE B 1 173 ? -19.60600 -25.77900 -7.54100 1.000 42.74460 169 ILE B O 1
ATOM 5206 N N . ALA B 1 174 ? -20.84900 -25.47000 -5.68700 1.000 42.52878 170 ALA B N 1
ATOM 5207 C CA . ALA B 1 174 ? -19.83600 -26.02500 -4.78900 1.000 41.78133 170 ALA B CA 1
ATOM 5208 C C . ALA B 1 174 ? -19.35100 -27.39300 -5.23900 1.000 39.88899 170 ALA B C 1
ATOM 5209 O O . ALA B 1 174 ? -18.20000 -27.75600 -4.97500 1.000 45.54230 170 ALA B O 1
ATOM 5211 N N . LYS B 1 175 ? -20.18600 -28.16400 -5.92800 1.000 45.98446 171 LYS B N 1
ATOM 5212 C CA . LYS B 1 175 ? -19.79500 -29.50700 -6.33600 1.000 46.21870 171 LYS B CA 1
ATOM 5213 C C . LYS B 1 175 ? -19.66300 -29.66200 -7.84900 1.000 51.43511 171 LYS B C 1
ATOM 5214 O O . LYS B 1 175 ? -19.56100 -30.79300 -8.33900 1.000 50.51658 171 LYS B O 1
ATOM 5220 N N . HIS B 1 176 ? -19.63200 -28.55800 -8.59900 1.000 51.43775 172 HIS B N 1
ATOM 5221 C CA . HIS B 1 176 ? -19.34500 -28.64800 -10.02400 1.000 46.98984 172 HIS B CA 1
ATOM 5222 C C . HIS B 1 176 ? -17.86500 -28.96100 -10.24000 1.000 43.08148 172 HIS B C 1
ATOM 5223 O O . HIS B 1 176 ? -17.00700 -28.49000 -9.49100 1.000 44.84748 172 HIS B O 1
ATOM 5230 N N . PRO B 1 177 ? -17.54000 -29.74300 -11.26600 1.000 47.91101 173 PRO B N 1
ATOM 5231 C CA . PRO B 1 177 ? -16.13400 -30.05600 -11.54000 1.000 46.02657 173 PRO B CA 1
ATOM 5232 C C . PRO B 1 177 ? -15.38000 -28.84300 -12.05400 1.000 51.81674 173 PRO B C 1
ATOM 5233 O O . PRO B 1 177 ? -15.92200 -28.01400 -12.78900 1.000 55.67246 173 PRO B O 1
ATOM 5237 N N . VAL B 1 178 ? -14.10600 -28.75400 -11.67300 1.000 47.71098 174 VAL B N 1
ATOM 5238 C CA . VAL B 1 178 ? -13.22800 -27.69600 -12.16600 1.000 46.55032 174 VAL B CA 1
ATOM 5239 C C . VAL B 1 178 ? -11.81400 -28.24100 -12.30400 1.000 54.22229 174 VAL B C 1
ATOM 5240 O O . VAL B 1 178 ? -11.42900 -29.17900 -11.58800 1.000 56.40413 174 VAL B O 1
ATOM 5244 N N . PRO B 1 179 ? -11.01000 -27.67700 -13.20000 1.000 55.78037 175 PRO B N 1
ATOM 5245 C CA . PRO B 1 179 ? -9.61000 -28.10400 -13.31200 1.000 55.33295 175 PRO B CA 1
ATOM 5246 C C . PRO B 1 179 ? -8.88600 -27.96100 -11.98000 1.000 55.00133 175 PRO B C 1
ATOM 5247 O O . PRO B 1 179 ? -9.01200 -26.94800 -11.28700 1.000 49.76386 175 PRO B O 1
ATOM 5251 N N . LEU B 1 180 ? -8.11200 -28.98900 -11.62600 1.000 53.15901 176 LEU B N 1
ATOM 5252 C CA . LEU B 1 180 ? -7.37000 -28.99600 -10.36300 1.000 51.31931 176 LEU B CA 1
ATOM 5253 C C . LEU B 1 180 ? -6.10700 -28.15800 -10.52000 1.000 50.55080 176 LEU B C 1
ATOM 5254 O O . LEU B 1 180 ? -5.07800 -28.64900 -10.98100 1.000 54.70919 176 LEU B O 1
ATOM 5259 N N . GLU B 1 181 ? -6.16700 -26.89200 -10.11200 1.000 52.85897 177 GLU B N 1
ATOM 5260 C CA . GLU B 1 181 ? -5.02300 -25.98700 -10.22900 1.000 55.62772 177 GLU B CA 1
ATOM 5261 C C . GLU B 1 181 ? -4.85600 -25.20600 -8.92800 1.000 48.37685 177 GLU B C 1
ATOM 5262 O O . GLU B 1 181 ? -5.62200 -24.28600 -8.62800 1.000 51.15087 177 GLU B O 1
ATOM 5268 N N . VAL B 1 182 ? -3.85500 -25.61000 -8.15500 1.000 43.82894 178 VAL B N 1
ATOM 5269 C CA . VAL B 1 182 ? -3.49700 -25.00900 -6.87900 1.000 45.10804 178 VAL B CA 1
ATOM 5270 C C . VAL B 1 182 ? -2.12700 -24.37400 -7.05500 1.000 46.60032 178 VAL B C 1
ATOM 5271 O O . VAL B 1 182 ? -1.25300 -24.96400 -7.69800 1.000 49.82703 178 VAL B O 1
ATOM 5275 N N . PHE B 1 183 ? -1.93200 -23.18300 -6.48400 1.000 39.16522 179 PHE B N 1
ATOM 5276 C CA . PHE B 1 183 ? -0.64800 -22.49100 -6.59000 1.000 41.67079 179 PHE B CA 1
ATOM 5277 C C . PHE B 1 183 ? -0.02200 -22.24800 -5.22200 1.000 42.42614 179 PHE B C 1
ATOM 5278 O O . PHE B 1 183 ? -0.73400 -22.02800 -4.23800 1.000 43.90526 179 PHE B O 1
ATOM 5286 N N . PRO B 1 184 ? 1.30800 -22.21900 -5.14200 1.000 45.62126 180 PRO B N 1
ATOM 5287 C CA . PRO B 1 184 ? 1.94600 -21.75900 -3.91200 1.000 45.71074 180 PRO B CA 1
ATOM 5288 C C . PRO B 1 184 ? 1.62700 -20.30300 -3.67300 1.000 49.92441 180 PRO B C 1
ATOM 5289 O O . PRO B 1 184 ? 1.36500 -19.53800 -4.62300 1.000 47.65571 180 PRO B O 1
ATOM 5293 N N . PRO B 1 185 ? 1.60500 -19.86700 -2.41400 1.000 51.88517 181 PRO B N 1
ATOM 5294 C CA . PRO B 1 185 ? 1.21400 -18.47600 -2.13100 1.000 52.09046 181 PRO B CA 1
ATOM 5295 C C . PRO B 1 185 ? 2.06900 -17.42000 -2.82200 1.000 54.85131 181 PRO B C 1
ATOM 5296 O O . PRO B 1 185 ? 1.53700 -16.34400 -3.14000 1.000 50.70082 181 PRO B O 1
ATOM 5300 N N . MET B 1 186 ? 3.35800 -17.67100 -3.08000 1.000 51.95623 182 MET B N 1
ATOM 5301 C CA . MET B 1 186 ? 4.20400 -16.62400 -3.63800 1.000 51.96149 182 MET B CA 1
ATOM 5302 C C . MET B 1 186 ? 3.75100 -16.22000 -5.03900 1.000 46.52137 182 MET B C 1
ATOM 5303 O O . MET B 1 186 ? 4.03200 -15.10300 -5.47800 1.000 46.11342 182 MET B O 1
ATOM 5308 N N . ASN B 1 187 ? 3.06000 -17.12400 -5.74500 1.000 42.71302 183 ASN B N 1
ATOM 5309 C CA . ASN B 1 187 ? 2.72400 -16.85300 -7.14000 1.000 42.94462 183 ASN B CA 1
ATOM 5310 C C . ASN B 1 187 ? 1.51000 -15.95400 -7.32400 1.000 38.40460 183 ASN B C 1
ATOM 5311 O O . ASN B 1 187 ? 1.31600 -15.45700 -8.43900 1.000 38.07035 183 ASN B O 1
ATOM 5316 N N . TYR B 1 188 ? 0.67400 -15.74500 -6.29300 1.000 37.63609 184 TYR B N 1
ATOM 5317 C CA . TYR B 1 188 ? -0.52200 -14.91100 -6.46500 1.000 39.51526 184 TYR B CA 1
ATOM 5318 C C . TYR B 1 188 ? -0.64300 -13.77600 -5.44600 1.000 36.91758 184 TYR B C 1
ATOM 5319 O O . TYR B 1 188 ? -1.72100 -13.17300 -5.33200 1.000 35.65164 184 TYR B O 1
ATOM 5328 N N . ARG B 1 189 ? 0.41900 -13.46400 -4.70800 1.000 36.02800 185 ARG B N 1
ATOM 5329 C CA . ARG B 1 189 ? 0.46300 -12.23600 -3.92200 1.000 36.62018 185 ARG B CA 1
ATOM 5330 C C . ARG B 1 189 ? 1.90100 -11.74600 -3.88900 1.000 42.74986 185 ARG B C 1
ATOM 5331 O O . ARG B 1 189 ? 2.83800 -12.51800 -4.09200 1.000 49.79544 185 ARG B O 1
ATOM 5339 N N . GLY B 1 190 ? 2.06900 -10.43900 -3.67000 1.000 41.33127 186 GLY B N 1
ATOM 5340 C CA . GLY B 1 190 ? 3.37300 -9.81100 -3.69400 1.000 41.19441 186 GLY B CA 1
ATOM 5341 C C . GLY B 1 190 ? 3.99900 -9.66900 -2.31000 1.000 39.23102 186 GLY B C 1
ATOM 5342 O O . GLY B 1 190 ? 3.42600 -10.01800 -1.28100 1.000 36.13065 186 GLY B O 1
ATOM 5343 N N . GLY B 1 191 ? 5.21900 -9.14600 -2.30500 1.000 40.63382 187 GLY B N 1
ATOM 5344 C CA . GLY B 1 191 ? 5.98200 -9.01900 -1.08200 1.000 39.82056 187 GLY B CA 1
ATOM 5345 C C . GLY B 1 191 ? 5.60500 -7.76500 -0.31600 1.000 38.63095 187 GLY B C 1
ATOM 5346 O O . GLY B 1 191 ? 4.57900 -7.13200 -0.55500 1.000 35.87009 187 GLY B O 1
ATOM 5347 N N . LYS B 1 192 ? 6.46500 -7.39600 0.58700 1.000 34.76996 188 LYS B N 1
ATOM 5348 C CA . LYS B 1 192 ? 6.16300 -6.26600 1.45500 1.000 44.84485 188 LYS B CA 1
ATOM 5349 C C . LYS B 1 192 ? 6.91600 -5.02100 1.00900 1.000 35.87009 188 LYS B C 1
ATOM 5350 O O . LYS B 1 192 ? 8.04600 -5.11800 0.51700 1.000 37.35974 188 LYS B O 1
ATOM 5356 N N . PRO B 1 193 ? 6.32300 -3.83600 1.16700 1.000 33.52244 189 PRO B N 1
ATOM 5357 C CA . PRO B 1 193 ? 7.03000 -2.60400 0.80600 1.000 35.50163 189 PRO B CA 1
ATOM 5358 C C . PRO B 1 193 ? 8.09100 -2.24500 1.84000 1.000 41.92871 189 PRO B C 1
ATOM 5359 O O . PRO B 1 193 ? 7.93700 -2.50100 3.03900 1.000 42.37613 189 PRO B O 1
ATOM 5363 N N . ALA B 1 194 ? 9.18400 -1.65800 1.35400 1.000 35.81219 190 ALA B N 1
ATOM 5364 C CA . ALA B 1 194 ? 10.29200 -1.14500 2.15700 1.000 34.82786 190 ALA B CA 1
ATOM 5365 C C . ALA B 1 194 ? 10.32100 0.37800 2.12700 1.000 39.62580 190 ALA B C 1
ATOM 5366 O O . ALA B 1 194 ? 9.68300 1.00700 1.27900 1.000 38.09141 190 ALA B O 1
ATOM 5368 N N . PRO B 1 195 ? 11.07400 1.00700 3.03000 1.000 37.65188 191 PRO B N 1
ATOM 5369 C CA . PRO B 1 195 ? 11.27000 2.45900 2.95900 1.000 36.92285 191 PRO B CA 1
ATOM 5370 C C . PRO B 1 195 ? 12.30000 2.82900 1.90000 1.000 39.58106 191 PRO B C 1
ATOM 5371 O O . PRO B 1 195 ? 13.14100 2.02300 1.50500 1.000 35.48057 191 PRO B O 1
ATOM 5375 N N . THR B 1 196 ? 12.24100 4.08000 1.45400 1.000 40.55223 192 THR B N 1
ATOM 5376 C CA . THR B 1 196 ? 13.26200 4.54800 0.52000 1.000 42.07610 192 THR B CA 1
ATOM 5377 C C . THR B 1 196 ? 14.58700 4.75800 1.24600 1.000 41.93661 192 THR B C 1
ATOM 5378 O O . THR B 1 196 ? 14.63000 4.97100 2.46300 1.000 34.52256 192 THR B O 1
ATOM 5382 N N . ILE B 1 197 ? 15.68100 4.67300 0.48400 1.000 37.51502 193 ILE B N 1
ATOM 5383 C CA . ILE B 1 197 ? 17.00300 4.89900 1.05800 1.000 40.77068 193 ILE B CA 1
ATOM 5384 C C . ILE B 1 197 ? 17.07800 6.28200 1.69500 1.000 46.77929 193 ILE B C 1
ATOM 5385 O O . ILE B 1 197 ? 17.66300 6.45300 2.77200 1.000 49.66911 193 ILE B O 1
ATOM 5390 N N . MET B 1 198 ? 16.49000 7.29300 1.04700 1.000 41.74711 194 MET B N 1
ATOM 5391 C CA . MET B 1 198 ? 16.60100 8.64900 1.57600 1.000 46.68454 194 MET B CA 1
ATOM 5392 C C . MET B 1 198 ? 15.83300 8.79500 2.87900 1.000 42.91304 194 MET B C 1
ATOM 5393 O O . MET B 1 198 ? 16.26100 9.52500 3.78000 1.000 41.64973 194 MET B O 1
ATOM 5398 N N . ASP B 1 199 ? 14.70100 8.10400 3.00200 1.000 36.38594 195 ASP B N 1
ATOM 5399 C CA . ASP B 1 199 ? 13.97800 8.13700 4.26600 1.000 36.51754 195 ASP B CA 1
ATOM 5400 C C . ASP B 1 199 ? 14.76800 7.42700 5.35800 1.000 35.89115 195 ASP B C 1
ATOM 5401 O O . ASP B 1 199 ? 14.86800 7.92000 6.48800 1.000 42.01030 195 ASP B O 1
ATOM 5406 N N . VAL B 1 200 ? 15.37100 6.28800 5.03000 1.000 38.17300 196 VAL B N 1
ATOM 5407 C CA . VAL B 1 200 ? 16.24300 5.61500 5.98400 1.000 41.43655 196 VAL B CA 1
ATOM 5408 C C . VAL B 1 200 ? 17.34800 6.56100 6.44500 1.000 45.17910 196 VAL B C 1
ATOM 5409 O O . VAL B 1 200 ? 17.60000 6.72100 7.64700 1.000 39.19417 196 VAL B O 1
ATOM 5413 N N . VAL B 1 201 ? 18.02200 7.21000 5.49300 1.000 42.40245 197 VAL B N 1
ATOM 5414 C CA . VAL B 1 201 ? 19.12500 8.09700 5.83900 1.000 44.99224 197 VAL B CA 1
ATOM 5415 C C . VAL B 1 201 ? 18.62700 9.24400 6.71400 1.000 46.84509 197 VAL B C 1
ATOM 5416 O O . VAL B 1 201 ? 19.28100 9.63000 7.68900 1.000 43.58417 197 VAL B O 1
ATOM 5420 N N . ARG B 1 202 ? 17.45100 9.79500 6.39700 1.000 42.03399 198 ARG B N 1
ATOM 5421 C CA . ARG B 1 202 ? 16.97300 10.94300 7.16200 1.000 49.20590 198 ARG B CA 1
ATOM 5422 C C . ARG B 1 202 ? 16.58400 10.54900 8.58300 1.000 46.40030 198 ARG B C 1
ATOM 5423 O O . ARG B 1 202 ? 16.80500 11.31900 9.52500 1.000 46.50821 198 ARG B O 1
ATOM 5431 N N . VAL B 1 203 ? 15.99900 9.36400 8.76400 1.000 45.78180 199 VAL B N 1
ATOM 5432 C CA . VAL B 1 203 ? 15.68300 8.91800 10.11800 1.000 40.92596 199 VAL B CA 1
ATOM 5433 C C . VAL B 1 203 ? 16.96300 8.66400 10.90600 1.000 45.04487 199 VAL B C 1
ATOM 5434 O O . VAL B 1 203 ? 17.08700 9.07800 12.06600 1.000 47.62939 199 VAL B O 1
ATOM 5438 N N . ALA B 1 204 ? 17.94000 7.98600 10.28900 1.000 45.76338 200 ALA B N 1
ATOM 5439 C CA . ALA B 1 204 ? 19.19700 7.73600 10.98800 1.000 48.57688 200 ALA B CA 1
ATOM 5440 C C . ALA B 1 204 ? 19.83300 9.04400 11.44300 1.000 45.73180 200 ALA B C 1
ATOM 5441 O O . ALA B 1 204 ? 20.37100 9.13100 12.55300 1.000 46.86088 200 ALA B O 1
ATOM 5443 N N . GLU B 1 205 ? 19.76200 10.08000 10.60300 1.000 44.95802 201 GLU B N 1
ATOM 5444 C CA . GLU B 1 205 ? 20.31900 11.38000 10.96700 1.000 47.18197 201 GLU B CA 1
ATOM 5445 C C . GLU B 1 205 ? 19.54500 12.01400 12.12000 1.000 47.77415 201 GLU B C 1
ATOM 5446 O O . GLU B 1 205 ? 20.14400 12.60300 13.02500 1.000 47.38726 201 GLU B O 1
ATOM 5452 N N . LEU B 1 206 ? 18.21000 11.90400 12.10600 1.000 41.87607 202 LEU B N 1
ATOM 5453 C CA . LEU B 1 206 ? 17.41500 12.42100 13.21700 1.000 42.67880 202 LEU B CA 1
ATOM 5454 C C . LEU B 1 206 ? 17.76600 11.70600 14.51600 1.000 46.99511 202 LEU B C 1
ATOM 5455 O O . LEU B 1 206 ? 17.80400 12.32300 15.58600 1.000 46.43715 202 LEU B O 1
ATOM 5460 N N . ILE B 1 207 ? 18.02900 10.39900 14.44000 1.000 48.05839 203 ILE B N 1
ATOM 5461 C CA . ILE B 1 207 ? 18.38500 9.63400 15.62900 1.000 45.20279 203 ILE B CA 1
ATOM 5462 C C . ILE B 1 207 ? 19.75900 10.04500 16.13500 1.000 50.41131 203 ILE B C 1
ATOM 5463 O O . ILE B 1 207 ? 19.97600 10.18500 17.34300 1.000 52.85634 203 ILE B O 1
ATOM 5468 N N . PHE B 1 208 ? 20.71600 10.22400 15.22200 1.000 52.89055 204 PHE B N 1
ATOM 5469 C CA . PHE B 1 208 ? 22.08100 10.50900 15.64700 1.000 55.56192 204 PHE B CA 1
ATOM 5470 C C . PHE B 1 208 ? 22.16400 11.82100 16.41200 1.000 50.25339 204 PHE B C 1
ATOM 5471 O O . PHE B 1 208 ? 22.95500 11.94100 17.35300 1.000 59.93350 204 PHE B O 1
ATOM 5479 N N . HIS B 1 209 ? 21.34800 12.80300 16.03800 1.000 49.45593 205 HIS B N 1
ATOM 5480 C CA . HIS B 1 209 ? 21.39300 14.12400 16.65100 1.000 57.34635 205 HIS B CA 1
ATOM 5481 C C . HIS B 1 209 ? 20.36600 14.31200 17.76500 1.000 61.43368 205 HIS B C 1
ATOM 5482 O O . HIS B 1 209 ? 20.45500 15.29900 18.50300 1.000 58.93075 205 HIS B O 1
ATOM 5489 N N . ALA B 1 210 ? 19.40000 13.40200 17.90900 1.000 57.76745 206 ALA B N 1
ATOM 5490 C CA . ALA B 1 210 ? 18.37300 13.55300 18.93300 1.000 53.91699 206 ALA B CA 1
ATOM 5491 C C . ALA B 1 210 ? 18.97600 13.43800 20.32900 1.000 55.41717 206 ALA B C 1
ATOM 5492 O O . ALA B 1 210 ? 19.85100 12.60500 20.58300 1.000 58.21224 206 ALA B O 1
ATOM 5494 N N . LYS B 1 211 ? 18.50300 14.27500 21.24700 1.000 50.30340 207 LYS B N 1
ATOM 5495 C CA . LYS B 1 211 ? 18.99300 14.20800 22.61500 1.000 53.66959 207 LYS B CA 1
ATOM 5496 C C . LYS B 1 211 ? 18.03900 13.49500 23.56400 1.000 49.34802 207 LYS B C 1
ATOM 5497 O O . LYS B 1 211 ? 18.44800 13.14600 24.67200 1.000 53.04583 207 LYS B O 1
ATOM 5503 N N . ARG B 1 212 ? 16.79200 13.25400 23.15800 1.000 49.41908 208 ARG B N 1
ATOM 5504 C CA . ARG B 1 212 ? 15.84500 12.47800 23.96000 1.000 44.68430 208 ARG B CA 1
ATOM 5505 C C . ARG B 1 212 ? 14.84700 11.80200 23.02800 1.000 46.60559 208 ARG B C 1
ATOM 5506 O O . ARG B 1 212 ? 13.65000 12.13900 22.99700 1.000 43.84473 208 ARG B O 1
ATOM 5514 N N . PRO B 1 213 ? 15.30300 10.81400 22.26200 1.000 46.35029 209 PRO B N 1
ATOM 5515 C CA . PRO B 1 213 ? 14.39600 10.09900 21.35900 1.000 40.64435 209 PRO B CA 1
ATOM 5516 C C . PRO B 1 213 ? 13.47900 9.15200 22.12400 1.000 42.28665 209 PRO B C 1
ATOM 5517 O O . PRO B 1 213 ? 13.71800 8.81000 23.28300 1.000 43.91053 209 PRO B O 1
ATOM 5521 N N . ALA B 1 214 ? 12.41000 8.73200 21.44900 1.000 38.53883 210 ALA B N 1
ATOM 5522 C CA . ALA B 1 214 ? 11.50000 7.73400 22.00300 1.000 41.52603 210 ALA B CA 1
ATOM 5523 C C . ALA B 1 214 ? 10.81500 6.99700 20.86700 1.000 39.87320 210 ALA B C 1
ATOM 5524 O O . ALA B 1 214 ? 10.66900 7.53600 19.76400 1.000 37.72821 210 ALA B O 1
ATOM 5526 N N . ILE B 1 215 ? 10.40300 5.75400 21.15500 1.000 43.04990 211 ILE B N 1
ATOM 5527 C CA . ILE B 1 215 ? 9.64600 4.90000 20.23600 1.000 39.75213 211 ILE B CA 1
ATOM 5528 C C . ILE B 1 215 ? 8.28800 4.60500 20.85500 1.000 38.36776 211 ILE B C 1
ATOM 5529 O O . ILE B 1 215 ? 8.20400 4.25300 22.03800 1.000 35.36213 211 ILE B O 1
ATOM 5534 N N . LEU B 1 216 ? 7.23500 4.73500 20.05500 1.000 34.11198 212 LEU B N 1
ATOM 5535 C CA . LEU B 1 216 ? 5.90200 4.24900 20.39500 1.000 36.67545 212 LEU B CA 1
ATOM 5536 C C . LEU B 1 216 ? 5.58800 3.12300 19.41600 1.000 38.83360 212 LEU B C 1
ATOM 5537 O O . LEU B 1 216 ? 5.35400 3.37100 18.22500 1.000 37.21762 212 LEU B O 1
ATOM 5542 N N . ALA B 1 217 ? 5.61400 1.88900 19.91200 1.000 34.02776 213 ALA B N 1
ATOM 5543 C CA . ALA B 1 217 ? 5.35000 0.70600 19.10500 1.000 31.48535 213 ALA B CA 1
ATOM 5544 C C . ALA B 1 217 ? 3.90200 0.26400 19.29200 1.000 36.27277 213 ALA B C 1
ATOM 5545 O O . ALA B 1 217 ? 3.42800 0.12400 20.42200 1.000 34.92261 213 ALA B O 1
ATOM 5547 N N . GLY B 1 218 ? 3.20300 0.03400 18.18600 1.000 35.87272 214 GLY B N 1
ATOM 5548 C CA . GLY B 1 218 ? 1.83500 -0.41800 18.21800 1.000 37.75189 214 GLY B CA 1
ATOM 5549 C C . GLY B 1 218 ? 1.67500 -1.85200 17.75500 1.000 35.35161 214 GLY B C 1
ATOM 5550 O O . GLY B 1 218 ? 2.64400 -2.57700 17.52000 1.000 31.85645 214 GLY B O 1
ATOM 5551 N N . HIS B 1 219 ? 0.40800 -2.24800 17.62600 1.000 33.74878 215 HIS B N 1
ATOM 5552 C CA . HIS B 1 219 ? 0.02500 -3.58700 17.19700 1.000 35.51478 215 HIS B CA 1
ATOM 5553 C C . HIS B 1 219 ? 0.58400 -3.96300 15.81900 1.000 37.03076 215 HIS B C 1
ATOM 5554 O O . HIS B 1 219 ? 0.68500 -5.15600 15.51000 1.000 32.51179 215 HIS B O 1
ATOM 5561 N N . GLY B 1 220 ? 0.91400 -2.98100 14.96900 1.000 30.61157 216 GLY B N 1
ATOM 5562 C CA . GLY B 1 220 ? 1.56200 -3.29600 13.70500 1.000 31.14058 216 GLY B CA 1
ATOM 5563 C C . GLY B 1 220 ? 2.83800 -4.10400 13.88200 1.000 34.35938 216 GLY B C 1
ATOM 5564 O O . GLY B 1 220 ? 3.25000 -4.83800 12.97600 1.000 37.57819 216 GLY B O 1
ATOM 5565 N N . ILE B 1 221 ? 3.47700 -3.99800 15.04700 1.000 32.22755 217 ILE B N 1
ATOM 5566 C CA . ILE B 1 221 ? 4.65600 -4.82500 15.30200 1.000 33.85143 217 ILE B CA 1
ATOM 5567 C C . ILE B 1 221 ? 4.30200 -6.30800 15.19800 1.000 36.51490 217 ILE B C 1
ATOM 5568 O O . ILE B 1 221 ? 5.03100 -7.09500 14.57700 1.000 35.18580 217 ILE B O 1
ATOM 5573 N N . GLU B 1 222 ? 3.18500 -6.72400 15.79800 1.000 36.00168 218 GLU B N 1
ATOM 5574 C CA . GLU B 1 222 ? 2.78800 -8.12200 15.65100 1.000 36.23066 218 GLU B CA 1
ATOM 5575 C C . GLU B 1 222 ? 2.43800 -8.43100 14.20300 1.000 37.29921 218 GLU B C 1
ATOM 5576 O O . GLU B 1 222 ? 2.85600 -9.46300 13.66000 1.000 30.27995 218 GLU B O 1
ATOM 5582 N N . CYS B 1 223 ? 1.69100 -7.53300 13.55900 1.000 31.47746 219 CYS B N 1
ATOM 5583 C CA . CYS B 1 223 ? 1.26900 -7.76800 12.18900 1.000 34.24884 219 CYS B CA 1
ATOM 5584 C C . CYS B 1 223 ? 2.47800 -8.01300 11.30100 1.000 40.24956 219 CYS B C 1
ATOM 5585 O O . CYS B 1 223 ? 2.46200 -8.89400 10.43200 1.000 36.57281 219 CYS B O 1
ATOM 5588 N N . ALA B 1 224 ? 3.55800 -7.27800 11.55300 1.000 34.76469 220 ALA B N 1
ATOM 5589 C CA . ALA B 1 224 ? 4.78900 -7.37900 10.79000 1.000 38.26511 220 ALA B CA 1
ATOM 5590 C C . ALA B 1 224 ? 5.74000 -8.45700 11.30100 1.000 38.29670 220 ALA B C 1
ATOM 5591 O O . ALA B 1 224 ? 6.78200 -8.68400 10.67700 1.000 41.27600 220 ALA B O 1
ATOM 5593 N N . LYS B 1 225 ? 5.42400 -9.12400 12.41100 1.000 36.94390 221 LYS B N 1
ATOM 5594 C CA . LYS B 1 225 ? 6.36800 -10.07500 13.00000 1.000 44.93170 221 LYS B CA 1
ATOM 5595 C C . LYS B 1 225 ? 7.73500 -9.41600 13.19000 1.000 42.77092 221 LYS B C 1
ATOM 5596 O O . LYS B 1 225 ? 8.78300 -9.99700 12.90400 1.000 44.23425 221 LYS B O 1
ATOM 5602 N N . ALA B 1 226 ? 7.72400 -8.17700 13.68100 1.000 37.35711 222 ALA B N 1
ATOM 5603 C CA . ALA B 1 226 ? 8.92700 -7.35400 13.75500 1.000 42.69986 222 ALA B CA 1
ATOM 5604 C C . ALA B 1 226 ? 9.55500 -7.32300 15.15000 1.000 39.36261 222 ALA B C 1
ATOM 5605 O O . ALA B 1 226 ? 10.33500 -6.41400 15.44000 1.000 38.44671 222 ALA B O 1
ATOM 5607 N N . TRP B 1 227 ? 9.24100 -8.29400 16.01900 1.000 37.70452 223 TRP B N 1
ATOM 5608 C CA . TRP B 1 227 ? 9.70500 -8.22600 17.40700 1.000 38.61779 223 TRP B CA 1
ATOM 5609 C C . TRP B 1 227 ? 11.23000 -8.16300 17.50000 1.000 38.10194 223 TRP B C 1
ATOM 5610 O O . TRP B 1 227 ? 11.78600 -7.31900 18.21100 1.000 37.77558 223 TRP B O 1
ATOM 5621 N N . GLU B 1 228 ? 11.93400 -9.07700 16.84700 1.000 39.44683 224 GLU B N 1
ATOM 5622 C CA . GLU B 1 228 ? 13.36300 -9.05600 17.12900 1.000 42.73933 224 GLU B CA 1
ATOM 5623 C C . GLU B 1 228 ? 14.06200 -7.90400 16.41300 1.000 38.84150 224 GLU B C 1
ATOM 5624 O O . GLU B 1 228 ? 15.06000 -7.37500 16.92200 1.000 42.76829 224 GLU B O 1
ATOM 5630 N N . GLU B 1 229 ? 13.52800 -7.45700 15.27900 1.000 40.68119 225 GLU B N 1
ATOM 5631 C CA . GLU B 1 229 ? 14.08000 -6.25400 14.65300 1.000 45.73180 225 GLU B CA 1
ATOM 5632 C C . GLU B 1 229 ? 13.86200 -5.03000 15.53800 1.000 43.24466 225 GLU B C 1
ATOM 5633 O O . GLU B 1 229 ? 14.74500 -4.17400 15.64500 1.000 37.61240 225 GLU B O 1
ATOM 5639 N N . LEU B 1 230 ? 12.68800 -4.92300 16.17500 1.000 41.56814 226 LEU B N 1
ATOM 5640 C CA . LEU B 1 230 ? 12.45100 -3.80800 17.09100 1.000 41.23652 226 LEU B CA 1
ATOM 5641 C C . LEU B 1 230 ? 13.41100 -3.85800 18.27500 1.000 41.61815 226 LEU B C 1
ATOM 5642 O O . LEU B 1 230 ? 13.97800 -2.83300 18.67200 1.000 42.37350 226 LEU B O 1
ATOM 5647 N N . LEU B 1 231 ? 13.59900 -5.04100 18.86100 1.000 37.72294 227 LEU B N 1
ATOM 5648 C CA . LEU B 1 231 ? 14.47600 -5.14900 20.02100 1.000 38.64411 227 LEU B CA 1
ATOM 5649 C C . LEU B 1 231 ? 15.91800 -4.80400 19.64600 1.000 42.36034 227 LEU B C 1
ATOM 5650 O O . LEU B 1 231 ? 16.58200 -4.01000 20.32500 1.000 44.62904 227 LEU B O 1
ATOM 5655 N N . ASP B 1 232 ? 16.41200 -5.37600 18.54600 1.000 44.67641 228 ASP B N 1
ATOM 5656 C CA . ASP B 1 232 ? 17.75800 -5.05000 18.07600 1.000 46.42662 228 ASP B CA 1
ATOM 5657 C C . ASP B 1 232 ? 17.88800 -3.56200 17.77600 1.000 41.94187 228 ASP B C 1
ATOM 5658 O O . ASP B 1 232 ? 18.88000 -2.92700 18.15400 1.000 38.22037 228 ASP B O 1
ATOM 5663 N N . PHE B 1 233 ? 16.88800 -2.98500 17.10800 1.000 41.03124 229 PHE B N 1
ATOM 5664 C CA . PHE B 1 233 ? 16.93600 -1.56200 16.78200 1.000 42.18401 229 PHE B CA 1
ATOM 5665 C C . PHE B 1 233 ? 17.05200 -0.71200 18.04000 1.000 42.64195 229 PHE B C 1
ATOM 5666 O O . PHE B 1 233 ? 17.85500 0.23100 18.10100 1.000 41.27600 229 PHE B O 1
ATOM 5674 N N . ALA B 1 234 ? 16.24400 -1.02400 19.05500 1.000 39.97848 230 ALA B N 1
ATOM 5675 C CA . ALA B 1 234 ? 16.25900 -0.22100 20.27500 1.000 45.82128 230 ALA B CA 1
ATOM 5676 C C . ALA B 1 234 ? 17.57900 -0.38200 21.02200 1.000 42.55773 230 ALA B C 1
ATOM 5677 O O . ALA B 1 234 ? 18.15900 0.60300 21.49400 1.000 47.49780 230 ALA B O 1
ATOM 5679 N N . GLU B 1 235 ? 18.08900 -1.60800 21.11500 1.000 39.00994 231 GLU B N 1
ATOM 5680 C CA . GLU B 1 235 ? 19.36200 -1.81400 21.79800 1.000 42.14716 231 GLU B CA 1
ATOM 5681 C C . GLU B 1 235 ? 20.51300 -1.16600 21.03600 1.000 46.80298 231 GLU B C 1
ATOM 5682 O O . GLU B 1 235 ? 21.43400 -0.61000 21.64400 1.000 50.46131 231 GLU B O 1
ATOM 5688 N N . LEU B 1 236 ? 20.48800 -1.23700 19.70500 1.000 50.30340 232 LEU B N 1
ATOM 5689 C CA . LEU B 1 236 ? 21.54900 -0.62300 18.91500 1.000 49.32170 232 LEU B CA 1
ATOM 5690 C C . LEU B 1 236 ? 21.60200 0.88900 19.11900 1.000 43.11043 232 LEU B C 1
ATOM 5691 O O . LEU B 1 236 ? 22.69000 1.47300 19.12400 1.000 50.49026 232 LEU B O 1
ATOM 5696 N N . THR B 1 237 ? 20.44800 1.53300 19.31000 1.000 46.03447 233 THR B N 1
ATOM 5697 C CA . THR B 1 237 ? 20.34700 2.98600 19.41100 1.000 43.62102 233 THR B CA 1
ATOM 5698 C C . THR B 1 237 ? 20.19300 3.50900 20.83400 1.000 45.55809 233 THR B C 1
ATOM 5699 O O . THR B 1 237 ? 20.30900 4.72000 21.04100 1.000 41.71816 233 THR B O 1
ATOM 5703 N N . GLY B 1 238 ? 19.92500 2.65000 21.81200 1.000 48.45055 234 GLY B N 1
ATOM 5704 C CA . GLY B 1 238 ? 19.58500 3.15700 23.12700 1.000 46.50821 234 GLY B CA 1
ATOM 5705 C C . GLY B 1 238 ? 18.23800 3.85200 23.24300 1.000 45.69232 234 GLY B C 1
ATOM 5706 O O . GLY B 1 238 ? 17.96600 4.45400 24.28200 1.000 47.03985 234 GLY B O 1
ATOM 5707 N N . ILE B 1 239 ? 17.37400 3.78400 22.23200 1.000 41.94713 235 ILE B N 1
ATOM 5708 C CA . ILE B 1 239 ? 16.09800 4.50000 22.27400 1.000 38.85729 235 ILE B CA 1
ATOM 5709 C C . ILE B 1 239 ? 15.06900 3.74100 23.11000 1.000 46.30292 235 ILE B C 1
ATOM 5710 O O . ILE B 1 239 ? 14.79800 2.56500 22.83300 1.000 45.43176 235 ILE B O 1
ATOM 5715 N N . PRO B 1 240 ? 14.48100 4.36600 24.13400 1.000 46.49505 236 PRO B N 1
ATOM 5716 C CA . PRO B 1 240 ? 13.45200 3.68200 24.93800 1.000 45.68706 236 PRO B CA 1
ATOM 5717 C C . PRO B 1 240 ? 12.14600 3.47400 24.18100 1.000 39.63633 236 PRO B C 1
ATOM 5718 O O . PRO B 1 240 ? 11.75800 4.25800 23.31200 1.000 38.99415 236 PRO B O 1
ATOM 5722 N N . VAL B 1 241 ? 11.44800 2.40300 24.53800 1.000 43.17886 237 VAL B N 1
ATOM 5723 C CA . VAL B 1 241 ? 10.29400 1.93400 23.78200 1.000 39.67844 237 VAL B CA 1
ATOM 5724 C C . VAL B 1 241 ? 9.08000 1.92500 24.69600 1.000 39.40472 237 VAL B C 1
ATOM 5725 O O . VAL B 1 241 ? 9.07700 1.24500 25.73100 1.000 42.96305 237 VAL B O 1
ATOM 5729 N N . ALA B 1 242 ? 8.05500 2.67200 24.31200 1.000 33.28820 238 ALA B N 1
ATOM 5730 C CA . ALA B 1 242 ? 6.72100 2.48100 24.86100 1.000 37.29658 238 ALA B CA 1
ATOM 5731 C C . ALA B 1 242 ? 5.88300 1.70600 23.85700 1.000 34.83049 238 ALA B C 1
ATOM 5732 O O . ALA B 1 242 ? 6.18000 1.68700 22.66000 1.000 37.43870 238 ALA B O 1
ATOM 5734 N N . THR B 1 243 ? 4.82700 1.06000 24.35000 1.000 35.58058 239 THR B N 1
ATOM 5735 C CA . THR B 1 243 ? 3.85000 0.44800 23.45700 1.000 39.71529 239 THR B CA 1
ATOM 5736 C C . THR B 1 243 ? 2.46600 1.03800 23.69900 1.000 37.26236 239 THR B C 1
ATOM 5737 O O . THR B 1 243 ? 2.17400 1.59800 24.76400 1.000 35.63585 239 THR B O 1
ATOM 5741 N N . THR B 1 244 ? 1.61600 0.91500 22.68300 1.000 35.07263 240 THR B N 1
ATOM 5742 C CA . THR B 1 244 ? 0.19900 1.15100 22.85800 1.000 32.13806 240 THR B CA 1
ATOM 5743 C C . THR B 1 244 ? -0.36600 0.04800 23.75600 1.000 36.23066 240 THR B C 1
ATOM 5744 O O . THR B 1 244 ? 0.29000 -0.96500 23.99300 1.000 32.25387 240 THR B O 1
ATOM 5748 N N . PRO B 1 245 ? -1.58000 0.22600 24.28500 1.000 33.80405 241 PRO B N 1
ATOM 5749 C CA . PRO B 1 245 ? -2.20700 -0.87900 25.03100 1.000 33.83037 241 PRO B CA 1
ATOM 5750 C C . PRO B 1 245 ? -2.35000 -2.15500 24.21700 1.000 38.30196 241 PRO B C 1
ATOM 5751 O O . PRO B 1 245 ? -1.98100 -3.23400 24.70100 1.000 40.79700 241 PRO B O 1
ATOM 5755 N N . LYS B 1 246 ? -2.88500 -2.07200 22.99300 1.000 34.40939 242 LYS B N 1
ATOM 5756 C CA . LYS B 1 246 ? -2.98300 -3.27300 22.16500 1.000 31.17216 242 LYS B CA 1
ATOM 5757 C C . LYS B 1 246 ? -1.61400 -3.77100 21.74600 1.000 33.46717 242 LYS B C 1
ATOM 5758 O O . LYS B 1 246 ? -1.43500 -4.98000 21.53900 1.000 33.64877 242 LYS B O 1
ATOM 5764 N N . GLY B 1 247 ? -0.67500 -2.86200 21.68400 1.000 29.40089 243 GLY B N 1
ATOM 5765 C CA . GLY B 1 247 ? 0.66600 -3.18000 21.32500 1.000 32.57759 243 GLY B CA 1
ATOM 5766 C C . GLY B 1 247 ? 1.47600 -3.85300 22.42500 1.000 40.13113 243 GLY B C 1
ATOM 5767 O O . GLY B 1 247 ? 2.58600 -4.18600 22.21600 1.000 34.97788 243 GLY B O 1
ATOM 5768 N N . LYS B 1 248 ? 0.90100 -4.02600 23.59800 1.000 37.09392 244 LYS B N 1
ATOM 5769 C CA . LYS B 1 248 ? 1.56200 -4.70500 24.70200 1.000 34.91734 244 LYS B CA 1
ATOM 5770 C C . LYS B 1 248 ? 1.99600 -6.09800 24.26800 1.000 33.70141 244 LYS B C 1
ATOM 5771 O O . LYS B 1 248 ? 1.24600 -6.81300 23.63200 1.000 35.85430 244 LYS B O 1
ATOM 5777 N N . SER B 1 249 ? 3.25300 -6.37600 24.59800 1.000 36.44648 245 SER B N 1
ATOM 5778 C CA . SER B 1 249 ? 4.10700 -7.54300 24.30300 1.000 39.59685 245 SER B CA 1
ATOM 5779 C C . SER B 1 249 ? 4.94900 -7.39900 23.03800 1.000 45.81076 245 SER B C 1
ATOM 5780 O O . SER B 1 249 ? 5.61700 -8.29500 22.64900 1.000 39.99427 245 SER B O 1
ATOM 5783 N N . SER B 1 250 ? 4.92700 -6.22800 22.43100 1.000 43.18676 246 SER B N 1
ATOM 5784 C CA . SER B 1 250 ? 5.74100 -5.95100 21.27100 1.000 39.94953 246 SER B CA 1
ATOM 5785 C C . SER B 1 250 ? 7.18500 -5.78400 21.69900 1.000 39.68634 246 SER B C 1
ATOM 5786 O O . SER B 1 250 ? 8.04600 -6.04700 20.95600 1.000 43.06043 246 SER B O 1
ATOM 5789 N N . PHE B 1 251 ? 7.41000 -5.33900 22.91500 1.000 40.29957 247 PHE B N 1
ATOM 5790 C CA . PHE B 1 251 ? 8.71300 -5.14300 23.46600 1.000 40.93122 247 PHE B CA 1
ATOM 5791 C C . PHE B 1 251 ? 8.73500 -5.73100 24.87300 1.000 43.72893 247 PHE B C 1
ATOM 5792 O O . PHE B 1 251 ? 7.83100 -5.55000 25.59900 1.000 46.25291 247 PHE B O 1
ATOM 5800 N N . PRO B 1 252 ? 9.79800 -6.42300 25.25700 1.000 45.39228 248 PRO B N 1
ATOM 5801 C CA . PRO B 1 252 ? 9.82600 -7.06100 26.58900 1.000 43.38152 248 PRO B CA 1
ATOM 5802 C C . PRO B 1 252 ? 9.78000 -6.00800 27.68800 1.000 44.62114 248 PRO B C 1
ATOM 5803 O O . PRO B 1 252 ? 10.64100 -5.13600 27.75900 1.000 44.00528 248 PRO B O 1
ATOM 5807 N N . GLU B 1 253 ? 8.77400 -6.09900 28.55800 1.000 40.70225 249 GLU B N 1
ATOM 5808 C CA . GLU B 1 253 ? 8.57600 -5.06000 29.56300 1.000 41.54709 249 GLU B CA 1
ATOM 5809 C C . GLU B 1 253 ? 9.53700 -5.15500 30.73900 1.000 43.34993 249 GLU B C 1
ATOM 5810 O O . GLU B 1 253 ? 9.55000 -4.24900 31.58000 1.000 49.27170 249 GLU B O 1
ATOM 5816 N N . ASN B 1 254 ? 10.33300 -6.21700 30.82700 1.000 44.91065 250 ASN B N 1
ATOM 5817 C CA . ASN B 1 254 ? 11.40800 -6.30800 31.81000 1.000 50.27182 250 ASN B CA 1
ATOM 5818 C C . ASN B 1 254 ? 12.73600 -5.78400 31.27600 1.000 50.83767 250 ASN B C 1
ATOM 5819 O O . ASN B 1 254 ? 13.75300 -5.88900 31.96400 1.000 52.95898 250 ASN B O 1
ATOM 5824 N N . HIS B 1 255 ? 12.74900 -5.23700 30.06600 1.000 48.74795 251 HIS B N 1
ATOM 5825 C CA . HIS B 1 255 ? 13.96800 -4.73800 29.45200 1.000 50.33761 251 HIS B CA 1
ATOM 5826 C C . HIS B 1 255 ? 14.28000 -3.33200 29.95700 1.000 44.19214 251 HIS B C 1
ATOM 5827 O O . HIS B 1 255 ? 13.37800 -2.53600 30.23700 1.000 41.62341 251 HIS B O 1
ATOM 5834 N N . ALA B 1 256 ? 15.57400 -3.02600 30.06200 1.000 42.12610 252 ALA B N 1
ATOM 5835 C CA . ALA B 1 256 ? 15.98900 -1.72400 30.57800 1.000 41.61552 252 ALA B CA 1
ATOM 5836 C C . ALA B 1 256 ? 15.47100 -0.56400 29.73500 1.000 44.78958 252 ALA B C 1
ATOM 5837 O O . ALA B 1 256 ? 15.37100 0.55800 30.24600 1.000 48.71637 252 ALA B O 1
ATOM 5839 N N . LEU B 1 257 ? 15.15900 -0.79300 28.46300 1.000 45.18700 253 LEU B N 1
ATOM 5840 C CA . LEU B 1 257 ? 14.67800 0.27000 27.58300 1.000 38.32038 253 LEU B CA 1
ATOM 5841 C C . LEU B 1 257 ? 13.16400 0.39300 27.54500 1.000 40.40484 253 LEU B C 1
ATOM 5842 O O . LEU B 1 257 ? 12.65700 1.26000 26.82500 1.000 39.41525 253 LEU B O 1
ATOM 5847 N N . SER B 1 258 ? 12.43400 -0.45800 28.27400 1.000 42.33929 254 SER B N 1
ATOM 5848 C CA . SER B 1 258 ? 10.97400 -0.49800 28.19100 1.000 42.89988 254 SER B CA 1
ATOM 5849 C C . SER B 1 258 ? 10.35900 0.59600 29.05600 1.000 47.22145 254 SER B C 1
ATOM 5850 O O . SER B 1 258 ? 10.62400 0.66700 30.26100 1.000 42.89462 254 SER B O 1
ATOM 5853 N N . LEU B 1 259 ? 9.52900 1.44000 28.45100 1.000 46.94510 255 LEU B N 1
ATOM 5854 C CA . LEU B 1 259 ? 8.77800 2.44400 29.19300 1.000 45.27648 255 LEU B CA 1
ATOM 5855 C C . LEU B 1 259 ? 7.41700 1.93700 29.66200 1.000 49.72965 255 LEU B C 1
ATOM 5856 O O . LEU B 1 259 ? 6.69800 2.66900 30.35800 1.000 51.27983 255 LEU B O 1
ATOM 5861 N N . GLY B 1 260 ? 7.03800 0.72200 29.28800 1.000 45.67916 256 GLY B N 1
ATOM 5862 C CA . GLY B 1 260 ? 5.71000 0.25100 29.59100 1.000 36.99391 256 GLY B CA 1
ATOM 5863 C C . GLY B 1 260 ? 4.71000 0.73900 28.55900 1.000 43.27361 256 GLY B C 1
ATOM 5864 O O . GLY B 1 260 ? 5.06000 1.14700 27.44000 1.000 41.53656 256 GLY B O 1
ATOM 5865 N N . VAL B 1 261 ? 3.43800 0.70200 28.95400 1.000 36.96496 257 VAL B N 1
ATOM 5866 C CA . VAL B 1 261 ? 2.33500 1.06300 28.07300 1.000 33.64614 257 VAL B CA 1
ATOM 5867 C C . VAL B 1 261 ? 2.06700 2.55500 28.19900 1.000 39.49421 257 VAL B C 1
ATOM 5868 O O . VAL B 1 261 ? 1.94800 3.08900 29.30900 1.000 40.82332 257 VAL B O 1
ATOM 5872 N N . PHE B 1 262 ? 1.98200 3.22700 27.06100 1.000 38.48619 258 PHE B N 1
ATOM 5873 C CA . PHE B 1 262 ? 1.50400 4.59400 26.99600 1.000 34.91208 258 PHE B CA 1
ATOM 5874 C C . PHE B 1 262 ? 0.03900 4.57400 26.60600 1.000 37.46239 258 PHE B C 1
ATOM 5875 O O . PHE B 1 262 ? -0.33800 3.90200 25.64000 1.000 40.56276 258 PHE B O 1
ATOM 5883 N N . GLY B 1 263 ? -0.78700 5.29700 27.36200 1.000 37.17814 259 GLY B N 1
ATOM 5884 C CA . GLY B 1 263 ? -2.18600 5.46100 27.02200 1.000 39.71792 259 GLY B CA 1
ATOM 5885 C C . GLY B 1 263 ? -3.09600 4.86300 28.07900 1.000 40.98386 259 GLY B C 1
ATOM 5886 O O . GLY B 1 263 ? -2.73900 4.79000 29.26200 1.000 42.51562 259 GLY B O 1
ATOM 5887 N N . PHE B 1 264 ? -4.27400 4.43600 27.63500 1.000 34.72785 260 PHE B N 1
ATOM 5888 C CA . PHE B 1 264 ? -5.29500 3.96700 28.56200 1.000 39.47315 260 PHE B CA 1
ATOM 5889 C C . PHE B 1 264 ? -4.76000 2.84200 29.44300 1.000 41.03650 260 PHE B C 1
ATOM 5890 O O . PHE B 1 264 ? -4.18900 1.86300 28.94900 1.000 35.32002 260 PHE B O 1
ATOM 5898 N N . ALA B 1 265 ? -4.96700 2.97900 30.75400 1.000 41.86028 261 ALA B N 1
ATOM 5899 C CA . ALA B 1 265 ? -4.48400 2.04300 31.76400 1.000 41.16809 261 ALA B CA 1
ATOM 5900 C C . ALA B 1 265 ? -2.96500 1.92400 31.76700 1.000 38.79939 261 ALA B C 1
ATOM 5901 O O . ALA B 1 265 ? -2.41700 0.97600 32.34700 1.000 41.24179 261 ALA B O 1
ATOM 5903 N N . GLY B 1 266 ? -2.27000 2.86700 31.14600 1.000 39.59685 262 GLY B N 1
ATOM 5904 C CA . GLY B 1 266 ? -0.83200 2.79200 30.99100 1.000 39.66791 262 GLY B CA 1
ATOM 5905 C C . GLY B 1 266 ? -0.05100 3.17600 32.24100 1.000 41.96556 262 GLY B C 1
ATOM 5906 O O . GLY B 1 266 ? -0.59300 3.40900 33.32200 1.000 46.01341 262 GLY B O 1
ATOM 5907 N N . HIS B 1 267 ? 1.26500 3.24700 32.06400 1.000 42.29191 263 HIS B N 1
ATOM 5908 C CA . HIS B 1 267 ? 2.20200 3.41500 33.16400 1.000 46.47399 263 HIS B CA 1
ATOM 5909 C C . HIS B 1 267 ? 2.69700 4.84900 33.23300 1.000 43.27361 263 HIS B C 1
ATOM 5910 O O . HIS B 1 267 ? 2.95100 5.48600 32.20400 1.000 40.63382 263 HIS B O 1
ATOM 5917 N N . GLN B 1 268 ? 2.79700 5.35400 34.46700 1.000 40.63119 264 GLN B N 1
ATOM 5918 C CA . GLN B 1 268 ? 3.26300 6.71300 34.70500 1.000 48.70058 264 GLN B CA 1
ATOM 5919 C C . GLN B 1 268 ? 4.60000 6.96500 34.01400 1.000 49.32433 264 GLN B C 1
ATOM 5920 O O . GLN B 1 268 ? 4.85500 8.05900 33.49500 1.000 50.29287 264 GLN B O 1
ATOM 5926 N N . LYS B 1 269 ? 5.46700 5.95700 34.00600 1.000 48.10840 265 LYS B N 1
ATOM 5927 C CA . LYS B 1 269 ? 6.78500 6.09600 33.39800 1.000 50.45342 265 LYS B CA 1
ATOM 5928 C C . LYS B 1 269 ? 6.68300 6.40400 31.90000 1.000 50.59554 265 LYS B C 1
ATOM 5929 O O . LYS B 1 269 ? 7.43400 7.25000 31.39400 1.000 51.39564 265 LYS B O 1
ATOM 5935 N N . ALA B 1 270 ? 5.73600 5.78000 31.18600 1.000 45.42387 266 ALA B N 1
ATOM 5936 C CA . ALA B 1 270 ? 5.54700 6.10200 29.77500 1.000 44.64746 266 ALA B CA 1
ATOM 5937 C C . ALA B 1 270 ? 4.92000 7.48100 29.59700 1.000 50.42447 266 ALA B C 1
ATOM 5938 O O . ALA B 1 270 ? 5.34300 8.25400 28.72400 1.000 48.37422 266 ALA B O 1
ATOM 5940 N N . THR B 1 271 ? 3.90000 7.79700 30.40500 1.000 44.33689 267 THR B N 1
ATOM 5941 C CA . THR B 1 271 ? 3.26700 9.11600 30.36300 1.000 49.25064 267 THR B CA 1
ATOM 5942 C C . THR B 1 271 ? 4.27000 10.23100 30.63200 1.000 46.00552 267 THR B C 1
ATOM 5943 O O . THR B 1 271 ? 4.29600 11.24400 29.92200 1.000 55.05134 267 THR B O 1
ATOM 5947 N N . ASP B 1 272 ? 5.09500 10.07800 31.67100 1.000 46.17396 268 ASP B N 1
ATOM 5948 C CA . ASP B 1 272 ? 6.08000 11.11200 31.99100 1.000 48.97429 268 ASP B CA 1
ATOM 5949 C C . ASP B 1 272 ? 7.04500 11.33900 30.83200 1.000 56.36728 268 ASP B C 1
ATOM 5950 O O . ASP B 1 272 ? 7.36700 12.48400 30.49300 1.000 60.55726 268 ASP B O 1
ATOM 5955 N N . TYR B 1 273 ? 7.52600 10.26000 30.21800 1.000 55.74089 269 TYR B N 1
ATOM 5956 C CA . TYR B 1 273 ? 8.51600 10.39100 29.15600 1.000 49.96389 269 TYR B CA 1
ATOM 5957 C C . TYR B 1 273 ? 7.94100 11.10500 27.93800 1.000 51.54039 269 TYR B C 1
ATOM 5958 O O . TYR B 1 273 ? 8.56700 12.02800 27.39400 1.000 46.57137 269 TYR B O 1
ATOM 5967 N N . LEU B 1 274 ? 6.74400 10.69000 27.49300 1.000 44.75273 270 LEU B N 1
ATOM 5968 C CA . LEU B 1 274 ? 6.23100 11.08000 26.18200 1.000 46.89510 270 LEU B CA 1
ATOM 5969 C C . LEU B 1 274 ? 5.43000 12.37600 26.20000 1.000 49.29538 270 LEU B C 1
ATOM 5970 O O . LEU B 1 274 ? 5.33600 13.04500 25.16400 1.000 44.56850 270 LEU B O 1
ATOM 5975 N N . LEU B 1 275 ? 4.83000 12.73500 27.33500 1.000 49.75860 271 LEU B N 1
ATOM 5976 C CA . LEU B 1 275 ? 4.07100 13.97200 27.44200 1.000 48.21631 271 LEU B CA 1
ATOM 5977 C C . LEU B 1 275 ? 4.83800 15.07900 28.16300 1.000 55.24083 271 LEU B C 1
ATOM 5978 O O . LEU B 1 275 ? 4.35600 16.21300 28.20900 1.000 57.74640 271 LEU B O 1
ATOM 5983 N N . SER B 1 276 ? 6.02500 14.77300 28.70100 1.000 57.67007 272 SER B N 1
ATOM 5984 C CA . SER B 1 276 ? 6.83600 15.76700 29.40900 1.000 62.76279 272 SER B CA 1
ATOM 5985 C C . SER B 1 276 ? 7.06500 17.02700 28.58500 1.000 66.40270 272 SER B C 1
ATOM 5986 O O . SER B 1 276 ? 7.17200 18.12600 29.14500 1.000 67.20279 272 SER B O 1
ATOM 5989 N N . GLY B 1 277 ? 7.14800 16.89600 27.26100 1.000 67.86077 273 GLY B N 1
ATOM 5990 C CA . GLY B 1 277 ? 7.61900 17.96400 26.41100 1.000 69.61098 273 GLY B CA 1
ATOM 5991 C C . GLY B 1 277 ? 9.09400 17.88200 26.08800 1.000 68.51611 273 GLY B C 1
ATOM 5992 O O . GLY B 1 277 ? 9.59000 18.69500 25.29700 1.000 70.40581 273 GLY B O 1
ATOM 5993 N N . ASP B 1 278 ? 9.80500 16.91400 26.66000 1.000 64.93937 274 ASP B N 1
ATOM 5994 C CA . ASP B 1 278 ? 11.24300 16.79500 26.47400 1.000 70.26106 274 ASP B CA 1
ATOM 5995 C C . ASP B 1 278 ? 11.63700 15.95800 25.26500 1.000 59.47292 274 ASP B C 1
ATOM 5996 O O . ASP B 1 278 ? 12.75200 16.12000 24.76300 1.000 51.69304 274 ASP B O 1
ATOM 6001 N N . VAL B 1 279 ? 10.77500 15.05500 24.80300 1.000 53.42483 275 VAL B N 1
ATOM 6002 C CA . VAL B 1 279 ? 11.12800 14.19500 23.67600 1.000 50.34025 275 VAL B CA 1
ATOM 6003 C C . VAL B 1 279 ? 11.27900 15.06000 22.43000 1.000 43.19728 275 VAL B C 1
ATOM 6004 O O . VAL B 1 279 ? 10.36100 15.80000 22.05900 1.000 44.23162 275 VAL B O 1
ATOM 6008 N N . ASP B 1 280 ? 12.44600 14.98500 21.77900 1.000 37.39922 276 ASP B N 1
ATOM 6009 C CA . ASP B 1 280 ? 12.62300 15.73000 20.53300 1.000 42.78671 276 ASP B CA 1
ATOM 6010 C C . ASP B 1 280 ? 12.30800 14.90900 19.28600 1.000 43.52364 276 ASP B C 1
ATOM 6011 O O . ASP B 1 280 ? 11.73500 15.44600 18.33100 1.000 46.96879 276 ASP B O 1
ATOM 6016 N N . VAL B 1 281 ? 12.63400 13.61900 19.26800 1.000 43.54206 277 VAL B N 1
ATOM 6017 C CA . VAL B 1 281 ? 12.34300 12.75400 18.12500 1.000 45.46335 277 VAL B CA 1
ATOM 6018 C C . VAL B 1 281 ? 11.47900 11.59400 18.60600 1.000 42.81303 277 VAL B C 1
ATOM 6019 O O . VAL B 1 281 ? 11.90500 10.80000 19.45200 1.000 36.72282 277 VAL B O 1
ATOM 6023 N N . LEU B 1 282 ? 10.26300 11.50800 18.07800 1.000 38.02035 278 LEU B N 1
ATOM 6024 C CA . LEU B 1 282 ? 9.34200 10.43100 18.39700 1.000 39.92321 278 LEU B CA 1
ATOM 6025 C C . LEU B 1 282 ? 9.13600 9.57900 17.15600 1.000 40.10218 278 LEU B C 1
ATOM 6026 O O . LEU B 1 282 ? 8.78000 10.09900 16.09000 1.000 38.85729 278 LEU B O 1
ATOM 6031 N N . ILE B 1 283 ? 9.34400 8.27600 17.29800 1.000 39.00994 279 ILE B N 1
ATOM 6032 C CA . ILE B 1 283 ? 9.15400 7.33400 16.20300 1.000 38.88624 279 ILE B CA 1
ATOM 6033 C C . ILE B 1 283 ? 7.94300 6.48200 16.53700 1.000 39.19680 279 ILE B C 1
ATOM 6034 O O . ILE B 1 283 ? 7.98700 5.67300 17.47500 1.000 41.29706 279 ILE B O 1
ATOM 6039 N N . VAL B 1 284 ? 6.86600 6.64600 15.76700 1.000 32.05121 280 VAL B N 1
ATOM 6040 C CA . VAL B 1 284 ? 5.66200 5.82800 15.91200 1.000 31.64327 280 VAL B CA 1
ATOM 6041 C C . VAL B 1 284 ? 5.71500 4.71100 14.87800 1.000 36.50701 280 VAL B C 1
ATOM 6042 O O . VAL B 1 284 ? 5.81800 4.97400 13.67100 1.000 40.42590 280 VAL B O 1
ATOM 6046 N N . ILE B 1 285 ? 5.63900 3.46500 15.34000 1.000 32.56443 281 ILE B N 1
ATOM 6047 C CA . ILE B 1 285 ? 5.76600 2.29100 14.47300 1.000 34.66731 281 ILE B CA 1
ATOM 6048 C C . ILE B 1 285 ? 4.50600 1.45000 14.60400 1.000 32.10648 281 ILE B C 1
ATOM 6049 O O . ILE B 1 285 ? 4.28000 0.81600 15.64400 1.000 33.33294 281 ILE B O 1
ATOM 6054 N N . GLY B 1 286 ? 3.71200 1.40100 13.54100 1.000 32.01173 282 GLY B N 1
ATOM 6055 C CA . GLY B 1 286 ? 2.55700 0.51400 13.51900 1.000 34.30148 282 GLY B CA 1
ATOM 6056 C C . GLY B 1 286 ? 1.48500 0.81500 14.54300 1.000 36.75967 282 GLY B C 1
ATOM 6057 O O . GLY B 1 286 ? 0.97400 -0.10800 15.19400 1.000 33.46454 282 GLY B O 1
ATOM 6058 N N . SER B 1 287 ? 1.12000 2.08800 14.70400 1.000 35.87009 283 SER B N 1
ATOM 6059 C CA . SER B 1 287 ? -0.05000 2.44500 15.49600 1.000 35.99905 283 SER B CA 1
ATOM 6060 C C . SER B 1 287 ? -0.93800 3.37900 14.70000 1.000 38.99415 283 SER B C 1
ATOM 6061 O O . SER B 1 287 ? -0.44900 4.31500 14.05700 1.000 36.68335 283 SER B O 1
ATOM 6064 N N . SER B 1 288 ? -2.24600 3.14500 14.77900 1.000 30.42207 284 SER B N 1
ATOM 6065 C CA . SER B 1 288 ? -3.18200 4.07800 14.17100 1.000 31.09583 284 SER B CA 1
ATOM 6066 C C . SER B 1 288 ? -3.39300 5.33800 15.00000 1.000 34.75417 284 SER B C 1
ATOM 6067 O O . SER B 1 288 ? -4.09400 6.23700 14.54000 1.000 32.09595 284 SER B O 1
ATOM 6070 N N . LEU B 1 289 ? -2.82400 5.42700 16.20300 1.000 29.39300 285 LEU B N 1
ATOM 6071 C CA . LEU B 1 289 ? -2.89000 6.65700 16.99200 1.000 33.08291 285 LEU B CA 1
ATOM 6072 C C . LEU B 1 289 ? -4.34500 7.08700 17.20700 1.000 34.74101 285 LEU B C 1
ATOM 6073 O O . LEU B 1 289 ? -4.71900 8.24700 17.01700 1.000 33.84880 285 LEU B O 1
ATOM 6078 N N . GLY B 1 290 ? -5.18200 6.12700 17.60200 1.000 32.40125 286 GLY B N 1
ATOM 6079 C CA . GLY B 1 290 ? -6.54000 6.42000 18.00200 1.000 26.85848 286 GLY B CA 1
ATOM 6080 C C . GLY B 1 290 ? -6.60800 6.91700 19.44000 1.000 31.86961 286 GLY B C 1
ATOM 6081 O O . GLY B 1 290 ? -5.60900 7.26900 20.06400 1.000 33.20924 286 GLY B O 1
ATOM 6082 N N . ASP B 1 291 ? -7.83100 6.91400 19.97500 1.000 32.21439 287 ASP B N 1
ATOM 6083 C CA . ASP B 1 291 ? -8.11700 7.52500 21.27900 1.000 33.55139 287 ASP B CA 1
ATOM 6084 C C . ASP B 1 291 ? -7.22200 6.97100 22.39100 1.000 34.28306 287 ASP B C 1
ATOM 6085 O O . ASP B 1 291 ? -6.48600 7.71400 23.05400 1.000 33.24346 287 ASP B O 1
ATOM 6090 N N . TRP B 1 292 ? -7.31100 5.66700 22.64700 1.000 37.05971 288 TRP B N 1
ATOM 6091 C CA . TRP B 1 292 ? -6.59300 5.08200 23.77700 1.000 37.09129 288 TRP B CA 1
ATOM 6092 C C . TRP B 1 292 ? -5.08000 5.04900 23.56400 1.000 39.73898 288 TRP B C 1
ATOM 6093 O O . TRP B 1 292 ? -4.32900 4.98000 24.54200 1.000 39.91531 288 TRP B O 1
ATOM 6104 N N . GLN B 1 293 ? -4.61900 5.10400 22.31300 1.000 37.88612 289 GLN B N 1
ATOM 6105 C CA . GLN B 1 293 ? -3.19400 5.20500 22.01700 1.000 35.61480 289 GLN B CA 1
ATOM 6106 C C . GLN B 1 293 ? -2.61000 6.58100 22.32300 1.000 36.52543 289 GLN B C 1
ATOM 6107 O O . GLN B 1 293 ? -1.38100 6.72500 22.36500 1.000 37.04392 289 GLN B O 1
ATOM 6113 N N . THR B 1 294 ? -3.44000 7.60600 22.51100 1.000 35.79377 290 THR B N 1
ATOM 6114 C CA . THR B 1 294 ? -2.90400 8.96300 22.54000 1.000 32.86710 290 THR B CA 1
ATOM 6115 C C . THR B 1 294 ? -3.46500 9.78800 23.69100 1.000 45.31333 290 THR B C 1
ATOM 6116 O O . THR B 1 294 ? -3.34000 11.02000 23.67600 1.000 42.48404 290 THR B O 1
ATOM 6120 N N . ASN B 1 295 ? -4.11100 9.14800 24.66200 1.000 46.71350 291 ASN B N 1
ATOM 6121 C CA . ASN B 1 295 ? -4.90100 9.84100 25.67500 1.000 47.26883 291 ASN B CA 1
ATOM 6122 C C . ASN B 1 295 ? -5.79800 10.90200 25.02900 1.000 42.63143 291 ASN B C 1
ATOM 6123 O O . ASN B 1 295 ? -5.67600 12.09900 25.27600 1.000 44.24741 291 ASN B O 1
ATOM 6128 N N . SER B 1 296 ? -6.70600 10.43500 24.17100 1.000 41.62078 292 SER B N 1
ATOM 6129 C CA . SER B 1 296 ? -7.61000 11.31900 23.43000 1.000 42.94989 292 SER B CA 1
ATOM 6130 C C . SER B 1 296 ? -6.84400 12.41700 22.68900 1.000 40.54433 292 SER B C 1
ATOM 6131 O O . SER B 1 296 ? -7.15200 13.60700 22.79500 1.000 43.67629 292 SER B O 1
ATOM 6134 N N . TRP B 1 297 ? -5.83200 12.00700 21.92400 1.000 35.28055 293 TRP B N 1
ATOM 6135 C CA . TRP B 1 297 ? -5.16900 12.90700 20.99400 1.000 39.49947 293 TRP B CA 1
ATOM 6136 C C . TRP B 1 297 ? -4.54600 14.08200 21.74700 1.000 43.06043 293 TRP B C 1
ATOM 6137 O O . TRP B 1 297 ? -4.68200 15.24900 21.36400 1.000 40.58118 293 TRP B O 1
ATOM 6148 N N . ASP B 1 298 ? -3.87800 13.76300 22.85000 1.000 37.60714 294 ASP B N 1
ATOM 6149 C CA . ASP B 1 298 ? -3.20700 14.77200 23.64100 1.000 42.08136 294 ASP B CA 1
ATOM 6150 C C . ASP B 1 298 ? -2.20600 15.53100 22.77300 1.000 41.42076 294 ASP B C 1
ATOM 6151 O O . ASP B 1 298 ? -1.31500 14.90500 22.18100 1.000 41.73921 294 ASP B O 1
ATOM 6156 N N . PRO B 1 299 ? -2.31000 16.85700 22.66600 1.000 44.97381 295 PRO B N 1
ATOM 6157 C CA . PRO B 1 299 ? -1.30900 17.60700 21.88300 1.000 44.88959 295 PRO B CA 1
ATOM 6158 C C . PRO B 1 299 ? 0.10600 17.49500 22.43000 1.000 48.25842 295 PRO B C 1
ATOM 6159 O O . PRO B 1 299 ? 1.06200 17.69000 21.66800 1.000 49.50330 295 PRO B O 1
ATOM 6163 N N . ARG B 1 300 ? 0.28300 17.18200 23.71400 1.000 45.52651 296 ARG B N 1
ATOM 6164 C CA . ARG B 1 300 ? 1.63800 17.08200 24.24400 1.000 48.00312 296 ARG B CA 1
ATOM 6165 C C . ARG B 1 300 ? 2.40400 15.88600 23.68400 1.000 50.30866 296 ARG B C 1
ATOM 6166 O O . ARG B 1 300 ? 3.61900 15.80000 23.88500 1.000 49.42698 296 ARG B O 1
ATOM 6174 N N . LEU B 1 301 ? 1.73200 14.95600 22.99800 1.000 47.55570 297 LEU B N 1
ATOM 6175 C CA . LEU B 1 301 ? 2.46500 13.87200 22.35500 1.000 43.71840 297 LEU B CA 1
ATOM 6176 C C . LEU B 1 301 ? 3.35800 14.38600 21.22700 1.000 47.74783 297 LEU B C 1
ATOM 6177 O O . LEU B 1 301 ? 4.36500 13.74500 20.90300 1.000 46.39504 297 LEU B O 1
ATOM 6182 N N . THR B 1 302 ? 3.01600 15.52800 20.62300 1.000 43.31046 298 THR B N 1
ATOM 6183 C CA . THR B 1 302 ? 3.83500 16.08700 19.55400 1.000 44.25267 298 THR B CA 1
ATOM 6184 C C . THR B 1 302 ? 5.27500 16.26200 20.03600 1.000 39.89689 298 THR B C 1
ATOM 6185 O O . THR B 1 302 ? 5.50200 16.86600 21.09700 1.000 42.14716 298 THR B O 1
ATOM 6189 N N . PRO B 1 303 ? 6.26200 15.75100 19.30600 1.000 38.51778 299 PRO B N 1
ATOM 6190 C CA . PRO B 1 303 ? 7.65200 15.92200 19.72600 1.000 39.33366 299 PRO B CA 1
ATOM 6191 C C . PRO B 1 303 ? 8.16100 17.32300 19.42300 1.000 48.11893 299 PRO B C 1
ATOM 6192 O O . PRO B 1 303 ? 7.52900 18.12100 18.72800 1.000 50.15338 299 PRO B O 1
ATOM 6196 N N . SER B 1 304 ? 9.36300 17.58100 19.94800 1.000 47.61624 300 SER B N 1
ATOM 6197 C CA . SER B 1 304 ? 10.01600 18.87900 19.83900 1.000 49.84282 300 SER B CA 1
ATOM 6198 C C . SER B 1 304 ? 10.57100 19.13800 18.44100 1.000 51.91675 300 SER B C 1
ATOM 6199 O O . SER B 1 304 ? 10.56500 20.28300 17.97300 1.000 52.09835 300 SER B O 1
ATOM 6202 N N . VAL B 1 305 ? 11.10500 18.10700 17.77400 1.000 50.16654 301 VAL B N 1
ATOM 6203 C CA . VAL B 1 305 ? 11.90800 18.27400 16.56600 1.000 47.44779 301 VAL B CA 1
ATOM 6204 C C . VAL B 1 305 ? 11.31600 17.51500 15.38000 1.000 47.13460 301 VAL B C 1
ATOM 6205 O O . VAL B 1 305 ? 11.14800 18.07900 14.29800 1.000 51.06402 301 VAL B O 1
ATOM 6209 N N . ALA B 1 306 ? 10.98800 16.23200 15.56300 1.000 41.25495 302 ALA B N 1
ATOM 6210 C CA . ALA B 1 306 ? 10.43000 15.46800 14.44200 1.000 42.45509 302 ALA B CA 1
ATOM 6211 C C . ALA B 1 306 ? 9.54600 14.32000 14.90800 1.000 41.74711 302 ALA B C 1
ATOM 6212 O O . ALA B 1 306 ? 9.93400 13.53800 15.78500 1.000 40.14429 302 ALA B O 1
ATOM 6214 N N . LEU B 1 307 ? 8.38000 14.18900 14.28200 1.000 36.67019 303 LEU B N 1
ATOM 6215 C CA . LEU B 1 307 ? 7.55500 12.99700 14.41900 1.000 36.49385 303 LEU B CA 1
ATOM 6216 C C . LEU B 1 307 ? 7.78900 12.09900 13.20700 1.000 36.94917 303 LEU B C 1
ATOM 6217 O O . LEU B 1 307 ? 7.58600 12.52400 12.06600 1.000 36.73862 303 LEU B O 1
ATOM 6222 N N . ILE B 1 308 ? 8.24500 10.87200 13.45400 1.000 39.77056 304 ILE B N 1
ATOM 6223 C CA . ILE B 1 308 ? 8.43200 9.86600 12.41700 1.000 31.68538 304 ILE B CA 1
ATOM 6224 C C . ILE B 1 308 ? 7.35500 8.80600 12.58700 1.000 35.65427 304 ILE B C 1
ATOM 6225 O O . ILE B 1 308 ? 7.15500 8.28100 13.69200 1.000 36.88600 304 ILE B O 1
ATOM 6230 N N . GLN B 1 309 ? 6.64000 8.50800 11.51000 1.000 36.53070 305 GLN B N 1
ATOM 6231 C CA . GLN B 1 309 ? 5.58600 7.51100 11.58200 1.000 31.72749 305 GLN B CA 1
ATOM 6232 C C . GLN B 1 309 ? 5.80000 6.49700 10.47700 1.000 37.93350 305 GLN B C 1
ATOM 6233 O O . GLN B 1 309 ? 5.94300 6.86700 9.30600 1.000 40.89964 305 GLN B O 1
ATOM 6239 N N . ILE B 1 310 ? 5.83900 5.22800 10.86500 1.000 29.89306 306 ILE B N 1
ATOM 6240 C CA . ILE B 1 310 ? 6.03300 4.10700 9.95600 1.000 34.30148 306 ILE B CA 1
ATOM 6241 C C . ILE B 1 310 ? 4.75000 3.30600 9.97400 1.000 36.60702 306 ILE B C 1
ATOM 6242 O O . ILE B 1 310 ? 4.31800 2.85300 11.04200 1.000 32.16965 306 ILE B O 1
ATOM 6247 N N . ASP B 1 311 ? 4.12200 3.15100 8.80800 1.000 36.85968 307 ASP B N 1
ATOM 6248 C CA . ASP B 1 311 ? 2.89500 2.37200 8.72400 1.000 32.33546 307 ASP B CA 1
ATOM 6249 C C . ASP B 1 311 ? 2.76300 1.75000 7.33800 1.000 33.34610 307 ASP B C 1
ATOM 6250 O O . ASP B 1 311 ? 3.07400 2.39500 6.32800 1.000 31.57484 307 ASP B O 1
ATOM 6255 N N . ILE B 1 312 ? 2.26900 0.50600 7.29300 1.000 29.84305 308 ILE B N 1
ATOM 6256 C CA . ILE B 1 312 ? 2.00000 -0.12300 5.99700 1.000 29.57986 308 ILE B CA 1
ATOM 6257 C C . ILE B 1 312 ? 0.76400 0.47900 5.32300 1.000 30.35364 308 ILE B C 1
ATOM 6258 O O . ILE B 1 312 ? 0.60000 0.36200 4.10400 1.000 35.25160 308 ILE B O 1
ATOM 6263 N N . ASP B 1 313 ? -0.10500 1.13800 6.08000 1.000 29.38510 309 ASP B N 1
ATOM 6264 C CA . ASP B 1 313 ? -1.32700 1.71400 5.53400 1.000 28.32708 309 ASP B CA 1
ATOM 6265 C C . ASP B 1 313 ? -1.11000 3.20100 5.28200 1.000 35.24370 309 ASP B C 1
ATOM 6266 O O . ASP B 1 313 ? -0.99900 3.97600 6.24800 1.000 35.39635 309 ASP B O 1
ATOM 6271 N N . PRO B 1 314 ? -1.02400 3.64700 4.02800 1.000 35.01209 310 PRO B N 1
ATOM 6272 C CA . PRO B 1 314 ? -0.70100 5.05900 3.79200 1.000 36.73072 310 PRO B CA 1
ATOM 6273 C C . PRO B 1 314 ? -1.77200 6.00200 4.31400 1.000 38.62042 310 PRO B C 1
ATOM 6274 O O . PRO B 1 314 ? -1.45200 7.15400 4.62400 1.000 34.13830 310 PRO B O 1
ATOM 6278 N N . MET B 1 315 ? -3.01500 5.53000 4.48900 1.000 31.06425 311 MET B N 1
ATOM 6279 C CA . MET B 1 315 ? -4.10200 6.38100 4.97200 1.000 34.60415 311 MET B CA 1
ATOM 6280 C C . MET B 1 315 ? -4.01300 6.68400 6.46400 1.000 36.41226 311 MET B C 1
ATOM 6281 O O . MET B 1 315 ? -4.73000 7.56900 6.92900 1.000 36.13065 311 MET B O 1
ATOM 6286 N N . GLU B 1 316 ? -3.17500 5.97300 7.22500 1.000 34.94103 312 GLU B N 1
ATOM 6287 C CA . GLU B 1 316 ? -2.98200 6.26600 8.64500 1.000 31.33797 312 GLU B CA 1
ATOM 6288 C C . GLU B 1 316 ? -1.91100 7.33400 8.90000 1.000 34.85418 312 GLU B C 1
ATOM 6289 O O . GLU B 1 316 ? -1.89500 7.94300 9.97900 1.000 33.51191 312 GLU B O 1
ATOM 6295 N N . ILE B 1 317 ? -1.03200 7.58300 7.93600 1.000 33.99355 313 ILE B N 1
ATOM 6296 C CA . ILE B 1 317 ? 0.13300 8.44100 8.14000 1.000 33.79616 313 ILE B CA 1
ATOM 6297 C C . ILE B 1 317 ? -0.29600 9.90200 8.12600 1.000 37.57819 313 ILE B C 1
ATOM 6298 O O . ILE B 1 317 ? -0.84000 10.38900 7.13000 1.000 40.31536 313 ILE B O 1
ATOM 6303 N N . GLY B 1 318 ? -0.01700 10.61500 9.22000 1.000 37.17814 314 GLY B N 1
ATOM 6304 C CA . GLY B 1 318 ? -0.39700 12.00900 9.35500 1.000 38.84413 314 GLY B CA 1
ATOM 6305 C C . GLY B 1 318 ? -1.85900 12.24800 9.65000 1.000 40.07323 314 GLY B C 1
ATOM 6306 O O . GLY B 1 318 ? -2.32000 13.38900 9.51900 1.000 39.79688 314 GLY B O 1
ATOM 6307 N N . LYS B 1 319 ? -2.59800 11.21100 10.05500 1.000 41.35233 315 LYS B N 1
ATOM 6308 C CA . LYS B 1 319 ? -4.04100 11.33100 10.25600 1.000 38.92572 315 LYS B CA 1
ATOM 6309 C C . LYS B 1 319 ? -4.36800 12.29200 11.39500 1.000 37.47291 315 LYS B C 1
ATOM 6310 O O . LYS B 1 319 ? -5.14800 13.23100 11.21300 1.000 32.32493 315 LYS B O 1
ATOM 6316 N N . ASN B 1 320 ? -3.79800 12.06000 12.58800 1.000 35.53847 316 ASN B N 1
ATOM 6317 C CA . ASN B 1 320 ? -4.10800 12.85300 13.78100 1.000 37.05971 316 ASN B CA 1
ATOM 6318 C C . ASN B 1 320 ? -2.98700 13.78600 14.22100 1.000 38.32828 316 ASN B C 1
ATOM 6319 O O . ASN B 1 320 ? -3.25600 14.74900 14.94400 1.000 39.00994 316 ASN B O 1
ATOM 6324 N N . TYR B 1 321 ? -1.74900 13.52000 13.82200 1.000 36.18855 317 TYR B N 1
ATOM 6325 C CA . TYR B 1 321 ? -0.59900 14.34400 14.15800 1.000 33.86195 317 TYR B CA 1
ATOM 6326 C C . TYR B 1 321 ? 0.19100 14.61000 12.88500 1.000 34.49887 317 TYR B C 1
ATOM 6327 O O . TYR B 1 321 ? 0.40600 13.69200 12.08300 1.000 40.50486 317 TYR B O 1
ATOM 6336 N N . PRO B 1 322 ? 0.63400 15.84500 12.66800 1.000 40.36537 318 PRO B N 1
ATOM 6337 C CA . PRO B 1 322 ? 1.46700 16.12500 11.48800 1.000 40.68383 318 PRO B CA 1
ATOM 6338 C C . PRO B 1 322 ? 2.80300 15.40900 11.60600 1.000 38.66253 318 PRO B C 1
ATOM 6339 O O . PRO B 1 322 ? 3.42800 15.40100 12.66700 1.000 42.99200 318 PRO B O 1
ATOM 6343 N N . VAL B 1 323 ? 3.23400 14.79100 10.51500 1.000 34.16462 319 VAL B N 1
ATOM 6344 C CA . VAL B 1 323 ? 4.44700 13.98600 10.50900 1.000 36.77546 319 VAL B CA 1
ATOM 6345 C C . VAL B 1 323 ? 5.54000 14.73700 9.76300 1.000 37.26236 319 VAL B C 1
ATOM 6346 O O . VAL B 1 323 ? 5.27400 15.42400 8.77100 1.000 37.91507 319 VAL B O 1
ATOM 6350 N N . ASP B 1 324 ? 6.77200 14.59100 10.23800 1.000 34.39097 320 ASP B N 1
ATOM 6351 C CA . ASP B 1 324 ? 7.94100 15.12800 9.55600 1.000 38.55725 320 ASP B CA 1
ATOM 6352 C C . ASP B 1 324 ? 8.58700 14.10600 8.62800 1.000 40.12586 320 ASP B C 1
ATOM 6353 O O . ASP B 1 324 ? 8.99500 14.46000 7.51900 1.000 36.10959 320 ASP B O 1
ATOM 6358 N N . VAL B 1 325 ? 8.67000 12.83700 9.02400 1.000 39.15996 321 VAL B N 1
ATOM 6359 C CA . VAL B 1 325 ? 8.99900 11.76300 8.08800 1.000 41.96556 321 VAL B CA 1
ATOM 6360 C C . VAL B 1 325 ? 7.86600 10.74400 8.13600 1.000 43.72103 321 VAL B C 1
ATOM 6361 O O . VAL B 1 325 ? 7.60500 10.13900 9.18700 1.000 36.35962 321 VAL B O 1
ATOM 6365 N N . GLY B 1 326 ? 7.20200 10.54900 7.00200 1.000 40.73910 322 GLY B N 1
ATOM 6366 C CA . GLY B 1 326 ? 6.08800 9.61200 6.93300 1.000 39.76793 322 GLY B CA 1
ATOM 6367 C C . GLY B 1 326 ? 6.45700 8.43200 6.06000 1.000 35.40424 322 GLY B C 1
ATOM 6368 O O . GLY B 1 326 ? 6.49300 8.55500 4.83300 1.000 36.13065 322 GLY B O 1
ATOM 6369 N N . ILE B 1 327 ? 6.76600 7.29700 6.67400 1.000 30.88791 323 ILE B N 1
ATOM 6370 C CA . ILE B 1 327 ? 7.28900 6.13900 5.96200 1.000 31.41429 323 ILE B CA 1
ATOM 6371 C C . ILE B 1 327 ? 6.14700 5.15200 5.74000 1.000 38.84150 323 ILE B C 1
ATOM 6372 O O . ILE B 1 327 ? 5.59800 4.59000 6.69600 1.000 31.58537 323 ILE B O 1
ATOM 6377 N N . ASN B 1 328 ? 5.78300 4.94700 4.47500 1.000 32.67234 324 ASN B N 1
ATOM 6378 C CA . ASN B 1 328 ? 4.79600 3.93400 4.10100 1.000 31.45114 324 ASN B CA 1
ATOM 6379 C C . ASN B 1 328 ? 5.53500 2.64300 3.77700 1.000 36.64124 324 ASN B C 1
ATOM 6380 O O . ASN B 1 328 ? 5.98900 2.43900 2.64600 1.000 37.99140 324 ASN B O 1
ATOM 6385 N N . ALA B 1 329 ? 5.62300 1.74800 4.75600 1.000 37.19657 325 ALA B N 1
ATOM 6386 C CA . ALA B 1 329 ? 6.38000 0.52200 4.55500 1.000 35.91746 325 ALA B CA 1
ATOM 6387 C C . ALA B 1 329 ? 6.05600 -0.45200 5.67800 1.000 35.23317 325 ALA B C 1
ATOM 6388 O O . ALA B 1 329 ? 5.51800 -0.07400 6.72000 1.000 35.25423 325 ALA B O 1
ATOM 6390 N N . ASP B 1 330 ? 6.38100 -1.71600 5.43900 1.000 30.33258 326 ASP B N 1
ATOM 6391 C CA . ASP B 1 330 ? 6.28800 -2.72300 6.48400 1.000 33.15924 326 ASP B CA 1
ATOM 6392 C C . ASP B 1 330 ? 7.25700 -2.41200 7.62200 1.000 37.43080 326 ASP B C 1
ATOM 6393 O O . ASP B 1 330 ? 8.39200 -1.97000 7.39500 1.000 37.47028 326 ASP B O 1
ATOM 6398 N N . ALA B 1 331 ? 6.81300 -2.66300 8.85900 1.000 35.00683 327 ALA B N 1
ATOM 6399 C CA . ALA B 1 331 ? 7.61000 -2.27400 10.02300 1.000 32.90395 327 ALA B CA 1
ATOM 6400 C C . ALA B 1 331 ? 8.90700 -3.06900 10.11500 1.000 37.89139 327 ALA B C 1
ATOM 6401 O O . ALA B 1 331 ? 9.94200 -2.53400 10.53600 1.000 39.05995 327 ALA B O 1
ATOM 6403 N N . SER B 1 332 ? 8.86900 -4.35100 9.75600 1.000 34.24621 328 SER B N 1
ATOM 6404 C CA . SER B 1 332 ? 10.07300 -5.16300 9.86900 1.000 40.62066 328 SER B CA 1
ATOM 6405 C C . SER B 1 332 ? 11.06600 -4.81900 8.76800 1.000 40.47064 328 SER B C 1
ATOM 6406 O O . SER B 1 332 ? 12.27600 -4.80900 9.00400 1.000 34.96472 328 SER B O 1
ATOM 6409 N N . GLU B 1 333 ? 10.57300 -4.51700 7.56200 1.000 35.59374 329 GLU B N 1
ATOM 6410 C CA . GLU B 1 333 ? 11.47500 -4.08400 6.49700 1.000 39.28892 329 GLU B CA 1
ATOM 6411 C C . GLU B 1 333 ? 12.09900 -2.72500 6.81700 1.000 37.91770 329 GLU B C 1
ATOM 6412 O O . GLU B 1 333 ? 13.25900 -2.47200 6.47800 1.000 38.77833 329 GLU B O 1
ATOM 6418 N N . THR B 1 334 ? 11.34900 -1.83800 7.47600 1.000 39.81530 330 THR B N 1
ATOM 6419 C CA . THR B 1 334 ? 11.90000 -0.53300 7.83300 1.000 34.58046 330 THR B CA 1
ATOM 6420 C C . THR B 1 334 ? 12.96300 -0.66500 8.92400 1.000 33.40927 330 THR B C 1
ATOM 6421 O O . THR B 1 334 ? 14.04300 -0.06800 8.83000 1.000 35.61480 330 THR B O 1
ATOM 6425 N N . LEU B 1 335 ? 12.67300 -1.44300 9.97000 1.000 34.88576 331 LEU B N 1
ATOM 6426 C CA . LEU B 1 335 ? 13.64000 -1.61400 11.05300 1.000 32.93290 331 LEU B CA 1
ATOM 6427 C C . LEU B 1 335 ? 14.90900 -2.29800 10.55200 1.000 40.28115 331 LEU B C 1
ATOM 6428 O O . LEU B 1 335 ? 16.02100 -1.89500 10.91600 1.000 40.71541 331 LEU B O 1
ATOM 6433 N N . LYS B 1 336 ? 14.77200 -3.31000 9.68400 1.000 37.20709 332 LYS B N 1
ATOM 6434 C CA . LYS B 1 336 ? 15.96800 -3.94400 9.11400 1.000 42.20506 332 LYS B CA 1
ATOM 6435 C C . LYS B 1 336 ? 16.84200 -2.91800 8.40200 1.000 42.41298 332 LYS B C 1
ATOM 6436 O O . LYS B 1 336 ? 18.06400 -2.87600 8.59600 1.000 46.31608 332 LYS B O 1
ATOM 6442 N N . ALA B 1 337 ? 16.22700 -2.08200 7.56300 1.000 40.82858 333 ALA B N 1
ATOM 6443 C CA . ALA B 1 337 ? 16.98300 -1.06100 6.84200 1.000 43.02358 333 ALA B CA 1
ATOM 6444 C C . ALA B 1 337 ? 17.66100 -0.10400 7.81000 1.000 40.32062 333 ALA B C 1
ATOM 6445 O O . ALA B 1 337 ? 18.83500 0.23800 7.63800 1.000 42.75513 333 ALA B O 1
ATOM 6447 N N . LEU B 1 338 ? 16.93600 0.33300 8.84000 1.000 42.73407 334 LEU B N 1
ATOM 6448 C CA . LEU B 1 338 ? 17.51600 1.24700 9.81700 1.000 38.85466 334 LEU B CA 1
ATOM 6449 C C . LEU B 1 338 ? 18.69800 0.60300 10.52700 1.000 39.79951 334 LEU B C 1
ATOM 6450 O O . LEU B 1 338 ? 19.75300 1.22800 10.70800 1.000 41.80238 334 LEU B O 1
ATOM 6455 N N . ILE B 1 339 ? 18.53800 -0.64900 10.95200 1.000 41.63657 335 ILE B N 1
ATOM 6456 C CA . ILE B 1 339 ? 19.64100 -1.32800 11.62800 1.000 45.80286 335 ILE B CA 1
ATOM 6457 C C . ILE B 1 339 ? 20.86400 -1.38600 10.71700 1.000 46.87141 335 ILE B C 1
ATOM 6458 O O . ILE B 1 339 ? 21.98200 -1.05400 11.12600 1.000 47.09775 335 ILE B O 1
ATOM 6463 N N . LEU B 1 340 ? 20.66700 -1.80300 9.46200 1.000 48.05576 336 LEU B N 1
ATOM 6464 C CA . LEU B 1 340 ? 21.80100 -1.94500 8.54900 1.000 50.02179 336 LEU B CA 1
ATOM 6465 C C . LEU B 1 340 ? 22.50100 -0.61100 8.31700 1.000 43.18676 336 LEU B C 1
ATOM 6466 O O . LEU B 1 340 ? 23.73200 -0.54200 8.30700 1.000 47.84784 336 LEU B O 1
ATOM 6471 N N . CYS B 1 341 ? 21.72700 0.45900 8.13200 1.000 50.56659 337 CYS B N 1
ATOM 6472 C CA . CYS B 1 341 ? 22.30900 1.77100 7.87600 1.000 46.73192 337 CYS B CA 1
ATOM 6473 C C . CYS B 1 341 ? 23.06900 2.27200 9.09700 1.000 52.12467 337 CYS B C 1
ATOM 6474 O O . CYS B 1 341 ? 24.22600 2.70200 8.99400 1.000 52.44050 337 CYS B O 1
ATOM 6477 N N . ILE B 1 342 ? 22.43600 2.19900 10.26800 1.000 45.72390 338 ILE B N 1
ATOM 6478 C CA . ILE B 1 342 ? 23.07000 2.68300 11.49100 1.000 46.18185 338 ILE B CA 1
ATOM 6479 C C . ILE B 1 342 ? 24.31100 1.85700 11.81500 1.000 47.42411 338 ILE B C 1
ATOM 6480 O O . ILE B 1 342 ? 25.36800 2.40200 12.15500 1.000 50.07442 338 ILE B O 1
ATOM 6485 N N . ARG B 1 343 ? 24.21700 0.53100 11.68500 1.000 52.29838 339 ARG B N 1
ATOM 6486 C CA . ARG B 1 343 ? 25.36300 -0.31800 11.99600 1.000 48.56372 339 ARG B CA 1
ATOM 6487 C C . ARG B 1 343 ? 26.52900 -0.01600 11.07000 1.000 60.10984 339 ARG B C 1
ATOM 6488 O O . ARG B 1 343 ? 27.64200 0.27800 11.52300 1.000 64.18928 339 ARG B O 1
ATOM 6496 N N . SER B 1 344 ? 26.29500 -0.09000 9.76000 1.000 62.66804 340 SER B N 1
ATOM 6497 C CA . SER B 1 344 ? 27.37200 0.17800 8.81400 1.000 65.56576 340 SER B CA 1
ATOM 6498 C C . SER B 1 344 ? 27.91200 1.59400 8.96700 1.000 59.77822 340 SER B C 1
ATOM 6499 O O . SER B 1 344 ? 29.06000 1.85500 8.60000 1.000 62.06007 340 SER B O 1
ATOM 6502 N N . SER B 1 345 ? 27.10900 2.50700 9.51400 1.000 64.97358 341 SER B N 1
ATOM 6503 C CA . SER B 1 345 ? 27.58200 3.85500 9.80700 1.000 64.06031 341 SER B CA 1
ATOM 6504 C C . SER B 1 345 ? 28.82200 3.83900 10.69000 1.000 67.87130 341 SER B C 1
ATOM 6505 O O . SER B 1 345 ? 29.82000 4.49700 10.38600 1.000 75.13006 341 SER B O 1
ATOM 6508 N N . GLY B 1 346 ? 28.77400 3.09800 11.80000 1.000 73.24036 342 GLY B N 1
ATOM 6509 C CA . GLY B 1 346 ? 29.79000 3.18300 12.82700 1.000 76.86185 342 GLY B CA 1
ATOM 6510 C C . GLY B 1 346 ? 29.55600 4.26900 13.85900 1.000 81.55715 342 GLY B C 1
ATOM 6511 O O . GLY B 1 346 ? 30.28300 4.31900 14.86100 1.000 82.30724 342 GLY B O 1
ATOM 6512 N N . LYS B 1 347 ? 28.56600 5.13600 13.65300 1.000 81.58083 343 LYS B N 1
ATOM 6513 C CA . LYS B 1 347 ? 28.26100 6.21600 14.58700 1.000 83.56002 343 LYS B CA 1
ATOM 6514 C C . LYS B 1 347 ? 27.55600 5.70500 15.85000 1.000 82.64412 343 LYS B C 1
ATOM 6515 O O . LYS B 1 347 ? 28.18000 5.51700 16.89600 1.000 81.53346 343 LYS B O 1
ATOM 6521 N N . GLY B 1 375 ? -14.07500 -9.98500 48.39700 1.000 67.16332 371 GLY B N 1
ATOM 6522 C CA . GLY B 1 375 ? -13.34300 -10.91900 47.56200 1.000 63.32338 371 GLY B CA 1
ATOM 6523 C C . GLY B 1 375 ? -11.85800 -10.60800 47.44900 1.000 63.72606 371 GLY B C 1
ATOM 6524 O O . GLY B 1 375 ? -11.27400 -10.01300 48.35000 1.000 67.82655 371 GLY B O 1
ATOM 6525 N N . ILE B 1 376 ? -11.24300 -11.01300 46.33800 1.000 60.05983 372 ILE B N 1
ATOM 6526 C CA . ILE B 1 376 ? -9.81600 -10.80700 46.11300 1.000 54.97764 372 ILE B CA 1
ATOM 6527 C C . ILE B 1 376 ? -9.61900 -9.52500 45.31600 1.000 53.35640 372 ILE B C 1
ATOM 6528 O O . ILE B 1 376 ? -10.28300 -9.30600 44.29400 1.000 49.85598 372 ILE B O 1
ATOM 6533 N N . HIS B 1 377 ? -8.70800 -8.67600 45.77500 1.000 50.08232 373 HIS B N 1
ATOM 6534 C CA . HIS B 1 377 ? -8.36600 -7.50000 44.99100 1.000 47.37147 373 HIS B CA 1
ATOM 6535 C C . HIS B 1 377 ? -7.76500 -7.94500 43.65800 1.000 44.36058 373 HIS B C 1
ATOM 6536 O O . HIS B 1 377 ? -6.83600 -8.76600 43.64800 1.000 52.02203 373 HIS B O 1
ATOM 6543 N N . PRO B 1 378 ? -8.27800 -7.46000 42.52200 1.000 45.56336 374 PRO B N 1
ATOM 6544 C CA . PRO B 1 378 ? -7.78200 -7.96000 41.22700 1.000 44.57903 374 PRO B CA 1
ATOM 6545 C C . PRO B 1 378 ? -6.29600 -7.76200 41.03100 1.000 52.43260 374 PRO B C 1
ATOM 6546 O O . PRO B 1 378 ? -5.66800 -8.55400 40.31500 1.000 53.17216 374 PRO B O 1
ATOM 6550 N N . ALA B 1 379 ? -5.71000 -6.72700 41.63800 1.000 49.94283 375 ALA B N 1
ATOM 6551 C CA . ALA B 1 379 ? -4.26600 -6.55300 41.53900 1.000 54.15913 375 ALA B CA 1
ATOM 6552 C C . ALA B 1 379 ? -3.52000 -7.71200 42.18500 1.000 53.62222 375 ALA B C 1
ATOM 6553 O O . ALA B 1 379 ? -2.44000 -8.08600 41.71900 1.000 52.99320 375 ALA B O 1
ATOM 6555 N N . MET B 1 380 ? -4.06700 -8.28800 43.26200 1.000 51.44301 376 MET B N 1
ATOM 6556 C CA . MET B 1 380 ? -3.44000 -9.46900 43.84700 1.000 49.73754 376 MET B CA 1
ATOM 6557 C C . MET B 1 380 ? -3.60300 -10.68100 42.94000 1.000 47.22935 376 MET B C 1
ATOM 6558 O O . MET B 1 380 ? -2.70400 -11.52100 42.86200 1.000 49.44803 376 MET B O 1
ATOM 6563 N N . VAL B 1 381 ? -4.73400 -10.77600 42.24000 1.000 47.88469 377 VAL B N 1
ATOM 6564 C CA . VAL B 1 381 ? -4.93900 -11.86300 41.28700 1.000 51.32194 377 VAL B CA 1
ATOM 6565 C C . VAL B 1 381 ? -3.85900 -11.83100 40.21600 1.000 46.12922 377 VAL B C 1
ATOM 6566 O O . VAL B 1 381 ? -3.19200 -12.83500 39.95500 1.000 43.26045 377 VAL B O 1
ATOM 6570 N N . VAL B 1 382 ? -3.68700 -10.67600 39.56700 1.000 48.21631 378 VAL B N 1
ATOM 6571 C CA . VAL B 1 382 ? -2.67500 -10.53500 38.52300 1.000 47.97154 378 VAL B CA 1
ATOM 6572 C C . VAL B 1 382 ? -1.29000 -10.83600 39.08300 1.000 51.29826 378 VAL B C 1
ATOM 6573 O O . VAL B 1 382 ? -0.44400 -11.43400 38.40700 1.000 49.57173 378 VAL B O 1
ATOM 6577 N N . GLU B 1 383 ? -1.03400 -10.42100 40.32500 1.000 48.66110 379 GLU B N 1
ATOM 6578 C CA . GLU B 1 383 ? 0.27700 -10.66200 40.91800 1.000 51.21140 379 GLU B CA 1
ATOM 6579 C C . GLU B 1 383 ? 0.53000 -12.15200 41.09700 1.000 55.79616 379 GLU B C 1
ATOM 6580 O O . GLU B 1 383 ? 1.62400 -12.63900 40.79200 1.000 50.89031 379 GLU B O 1
ATOM 6586 N N . ALA B 1 384 ? -0.46800 -12.89400 41.59400 1.000 47.65045 380 ALA B N 1
ATOM 6587 C CA . ALA B 1 384 ? -0.30200 -14.33900 41.72300 1.000 44.71852 380 ALA B CA 1
ATOM 6588 C C . ALA B 1 384 ? -0.15600 -15.00200 40.35700 1.000 48.02944 380 ALA B C 1
ATOM 6589 O O . ALA B 1 384 ? 0.58800 -15.97800 40.21300 1.000 50.03231 380 ALA B O 1
ATOM 6591 N N . MET B 1 385 ? -0.85700 -14.49100 39.33500 1.000 42.49720 381 MET B N 1
ATOM 6592 C CA . MET B 1 385 ? -0.67500 -15.03000 37.98700 1.000 46.42925 381 MET B CA 1
ATOM 6593 C C . MET B 1 385 ? 0.76500 -14.84600 37.52400 1.000 54.68287 381 MET B C 1
ATOM 6594 O O . MET B 1 385 ? 1.38800 -15.76600 36.97700 1.000 55.95934 381 MET B O 1
ATOM 6599 N N . GLN B 1 386 ? 1.30100 -13.64300 37.72100 1.000 50.59554 382 GLN B N 1
ATOM 6600 C CA . GLN B 1 386 ? 2.68200 -13.36400 37.35100 1.000 50.47447 382 GLN B CA 1
ATOM 6601 C C . GLN B 1 386 ? 3.64700 -14.31000 38.06200 1.000 49.08483 382 GLN B C 1
ATOM 6602 O O . GLN B 1 386 ? 4.64400 -14.74900 37.47700 1.000 50.28498 382 GLN B O 1
ATOM 6608 N N . ASN B 1 387 ? 3.35800 -14.65700 39.31600 1.000 50.02968 383 ASN B N 1
ATOM 6609 C CA . ASN B 1 387 ? 4.27900 -15.49500 40.07500 1.000 51.80884 383 ASN B CA 1
ATOM 6610 C C . ASN B 1 387 ? 4.20300 -16.96700 39.69800 1.000 55.80143 383 ASN B C 1
ATOM 6611 O O . ASN B 1 387 ? 5.12600 -17.71300 40.02800 1.000 57.80693 383 ASN B O 1
ATOM 6616 N N . ARG B 1 388 ? 3.13400 -17.41500 39.03200 1.000 50.95874 384 ARG B N 1
ATOM 6617 C CA . ARG B 1 388 ? 3.02900 -18.83300 38.71400 1.000 57.18317 384 ARG B CA 1
ATOM 6618 C C . ARG B 1 388 ? 3.03000 -19.13900 37.22500 1.000 56.39360 384 ARG B C 1
ATOM 6619 O O . ARG B 1 388 ? 3.44400 -20.23300 36.84000 1.000 59.19657 384 ARG B O 1
ATOM 6627 N N . LEU B 1 389 ? 2.56600 -18.22700 36.39000 1.000 54.38284 385 LEU B N 1
ATOM 6628 C CA . LEU B 1 389 ? 2.44800 -18.52000 34.97000 1.000 55.10661 385 LEU B CA 1
ATOM 6629 C C . LEU B 1 389 ? 3.83500 -18.68400 34.35900 1.000 56.09357 385 LEU B C 1
ATOM 6630 O O . LEU B 1 389 ? 4.70200 -17.82800 34.57000 1.000 57.63323 385 LEU B O 1
ATOM 6635 N N . PRO B 1 390 ? 4.08900 -19.75800 33.61100 1.000 57.00420 386 PRO B N 1
ATOM 6636 C CA . PRO B 1 390 ? 5.37200 -19.87500 32.90500 1.000 51.91149 386 PRO B CA 1
ATOM 6637 C C . PRO B 1 390 ? 5.63700 -18.67300 32.00300 1.000 53.94331 386 PRO B C 1
ATOM 6638 O O . PRO B 1 390 ? 4.72000 -17.99000 31.53800 1.000 50.18496 386 PRO B O 1
ATOM 6642 N N . ALA B 1 391 ? 6.92300 -18.42200 31.75300 1.000 52.25363 387 ALA B N 1
ATOM 6643 C CA . ALA B 1 391 ? 7.31200 -17.24400 30.98600 1.000 55.12240 387 ALA B CA 1
ATOM 6644 C C . ALA B 1 391 ? 6.70200 -17.24500 29.59100 1.000 59.41502 387 ALA B C 1
ATOM 6645 O O . ALA B 1 391 ? 6.39600 -16.17600 29.04900 1.000 60.00193 387 ALA B O 1
ATOM 6647 N N . ASP B 1 392 ? 6.52600 -18.42300 28.99100 1.000 58.14908 388 ASP B N 1
ATOM 6648 C CA . ASP B 1 392 ? 6.03700 -18.54300 27.62500 1.000 54.33283 388 ASP B CA 1
ATOM 6649 C C . ASP B 1 392 ? 4.50600 -18.56000 27.54900 1.000 53.71697 388 ASP B C 1
ATOM 6650 O O . ASP B 1 392 ? 3.94600 -18.91600 26.50400 1.000 49.95862 388 ASP B O 1
ATOM 6655 N N . THR B 1 393 ? 3.82500 -18.15900 28.62400 1.000 55.34348 389 THR B N 1
ATOM 6656 C CA . THR B 1 393 ? 2.36700 -18.12900 28.63600 1.000 49.16905 389 THR B CA 1
ATOM 6657 C C . THR B 1 393 ? 1.81500 -17.06800 27.68700 1.000 48.66899 389 THR B C 1
ATOM 6658 O O . THR B 1 393 ? 2.30000 -15.93400 27.63900 1.000 55.33558 389 THR B O 1
ATOM 6662 N N . ILE B 1 394 ? 0.77900 -17.43900 26.94300 1.000 39.30208 390 ILE B N 1
ATOM 6663 C CA . ILE B 1 394 ? 0.03700 -16.50600 26.10100 1.000 36.73335 390 ILE B CA 1
ATOM 6664 C C . ILE B 1 394 ? -1.20500 -16.11000 26.88300 1.000 41.43655 390 ILE B C 1
ATOM 6665 O O . ILE B 1 394 ? -2.06300 -16.95400 27.17400 1.000 45.45282 390 ILE B O 1
ATOM 6670 N N . LEU B 1 395 ? -1.29400 -14.83300 27.23900 1.000 40.39432 391 LEU B N 1
ATOM 6671 C CA . LEU B 1 395 ? -2.39100 -14.30900 28.04100 1.000 40.88385 391 LEU B CA 1
ATOM 6672 C C . LEU B 1 395 ? -3.39200 -13.58300 27.14400 1.000 39.82320 391 LEU B C 1
ATOM 6673 O O . LEU B 1 395 ? -3.05300 -12.57300 26.51700 1.000 40.16008 391 LEU B O 1
ATOM 6678 N N . PHE B 1 396 ? -4.61600 -14.06600 27.10300 1.000 37.21762 392 PHE B N 1
ATOM 6679 C CA . PHE B 1 396 ? -5.70600 -13.45600 26.40100 1.000 35.17001 392 PHE B CA 1
ATOM 6680 C C . PHE B 1 396 ? -6.50700 -12.66600 27.42900 1.000 34.80680 392 PHE B C 1
ATOM 6681 O O . PHE B 1 396 ? -6.80900 -13.15900 28.47600 1.000 39.09153 392 PHE B O 1
ATOM 6689 N N . VAL B 1 397 ? -6.82700 -11.43300 27.13200 1.000 30.27995 393 VAL B N 1
ATOM 6690 C CA . VAL B 1 397 ? -7.55100 -10.59100 28.03300 1.000 36.50964 393 VAL B CA 1
ATOM 6691 C C . VAL B 1 397 ? -8.80000 -10.03300 27.36200 1.000 43.09464 393 VAL B C 1
ATOM 6692 O O . VAL B 1 397 ? -8.71400 -9.49600 26.29500 1.000 36.67282 393 VAL B O 1
ATOM 6696 N N . ASP B 1 398 ? -9.93300 -10.11800 28.05400 1.000 37.03339 394 ASP B N 1
ATOM 6697 C CA . ASP B 1 398 ? -11.20000 -9.61900 27.53500 1.000 34.06198 394 ASP B CA 1
ATOM 6698 C C . ASP B 1 398 ? -11.39200 -8.09800 27.63700 1.000 41.86818 394 ASP B C 1
ATOM 6699 O O . ASP B 1 398 ? -10.45100 -7.32500 27.83300 1.000 44.78169 394 ASP B O 1
ATOM 6704 N N . ASN B 1 399 ? -12.64400 -7.68500 27.51600 1.000 39.48631 395 ASN B N 1
ATOM 6705 C CA . ASN B 1 399 ? -12.99700 -6.32700 27.53700 1.000 40.39958 395 ASN B CA 1
ATOM 6706 C C . ASN B 1 399 ? -13.93200 -6.18000 28.69600 1.000 55.45139 395 ASN B C 1
ATOM 6707 O O . ASN B 1 399 ? -14.89900 -6.87400 28.83400 1.000 67.23701 395 ASN B O 1
ATOM 6712 N N . GLY B 1 400 ? -13.57700 -5.26100 29.53500 1.000 47.76099 396 GLY B N 1
ATOM 6713 C CA . GLY B 1 400 ? -14.18700 -4.95800 30.78800 1.000 41.58393 396 GLY B CA 1
ATOM 6714 C C . GLY B 1 400 ? -13.07200 -4.43500 31.68600 1.000 40.80752 396 GLY B C 1
ATOM 6715 O O . GLY B 1 400 ? -12.05200 -4.00400 31.22900 1.000 38.05719 396 GLY B O 1
ATOM 6716 N N . SER B 1 401 ? -13.28300 -4.44300 32.97800 1.000 37.36237 397 SER B N 1
ATOM 6717 C CA . SER B 1 401 ? -12.22800 -3.99600 33.87700 1.000 40.75489 397 SER B CA 1
ATOM 6718 C C . SER B 1 401 ? -10.95900 -4.82100 33.71600 1.000 40.80226 397 SER B C 1
ATOM 6719 O O . SER B 1 401 ? -9.88500 -4.36600 34.12400 1.000 41.79185 397 SER B O 1
ATOM 6722 N N . CYS B 1 402 ? -11.05100 -6.02400 33.13300 1.000 37.33079 398 CYS B N 1
ATOM 6723 C CA . CYS B 1 402 ? -9.83600 -6.81400 32.93300 1.000 40.99439 398 CYS B CA 1
ATOM 6724 C C . CYS B 1 402 ? -8.85400 -6.11500 31.98900 1.000 32.96711 398 CYS B C 1
ATOM 6725 O O . CYS B 1 402 ? -7.64100 -6.34800 32.07400 1.000 37.56240 398 CYS B O 1
ATOM 6728 N N . ILE B 1 403 ? -9.34400 -5.24100 31.10100 1.000 34.30938 399 ILE B N 1
ATOM 6729 C CA . ILE B 1 403 ? -8.43400 -4.41900 30.29300 1.000 34.05408 399 ILE B CA 1
ATOM 6730 C C . ILE B 1 403 ? -7.47300 -3.65600 31.19600 1.000 38.66516 399 ILE B C 1
ATOM 6731 O O . ILE B 1 403 ? -6.24700 -3.69300 31.02200 1.000 42.41561 399 ILE B O 1
ATOM 6736 N N . ASN B 1 404 ? -8.02500 -2.92400 32.16100 1.000 39.66528 400 ASN B N 1
ATOM 6737 C CA . ASN B 1 404 ? -7.18800 -2.12900 33.04800 1.000 40.63908 400 ASN B CA 1
ATOM 6738 C C . ASN B 1 404 ? -6.23600 -3.01900 33.83900 1.000 39.55737 400 ASN B C 1
ATOM 6739 O O . ASN B 1 404 ? -5.04300 -2.72500 33.94400 1.000 40.18903 400 ASN B O 1
ATOM 6744 N N . TRP B 1 405 ? -6.74200 -4.12500 34.39200 1.000 44.85801 401 TRP B N 1
ATOM 6745 C CA . TRP B 1 405 ? -5.89900 -4.95100 35.25800 1.000 46.30555 401 TRP B CA 1
ATOM 6746 C C . TRP B 1 405 ? -4.81000 -5.66100 34.46000 1.000 43.13412 401 TRP B C 1
ATOM 6747 O O . TRP B 1 405 ? -3.66400 -5.74200 34.90700 1.000 44.58956 401 TRP B O 1
ATOM 6758 N N . GLY B 1 406 ? -5.14500 -6.18700 33.28200 1.000 44.14213 402 GLY B N 1
ATOM 6759 C CA . GLY B 1 406 ? -4.13600 -6.86500 32.48300 1.000 39.89689 402 GLY B CA 1
ATOM 6760 C C . GLY B 1 406 ? -3.12400 -5.90000 31.88800 1.000 39.88110 402 GLY B C 1
ATOM 6761 O O . GLY B 1 406 ? -1.91200 -6.10600 31.99700 1.000 38.50198 402 GLY B O 1
ATOM 6762 N N . VAL B 1 407 ? -3.60700 -4.82700 31.26200 1.000 37.27289 403 VAL B N 1
ATOM 6763 C CA . VAL B 1 407 ? -2.70000 -3.86100 30.64000 1.000 37.93350 403 VAL B CA 1
ATOM 6764 C C . VAL B 1 407 ? -1.80300 -3.21800 31.68500 1.000 41.54182 403 VAL B C 1
ATOM 6765 O O . VAL B 1 407 ? -0.59200 -3.07600 31.48000 1.000 43.95001 403 VAL B O 1
ATOM 6769 N N . HIS B 1 408 ? -2.37100 -2.83200 32.82800 1.000 38.33881 404 HIS B N 1
ATOM 6770 C CA . HIS B 1 408 ? -1.57200 -2.10000 33.80300 1.000 38.79413 404 HIS B CA 1
ATOM 6771 C C . HIS B 1 408 ? -0.69300 -3.02300 34.64500 1.000 41.73132 404 HIS B C 1
ATOM 6772 O O . HIS B 1 408 ? 0.50000 -2.75700 34.81100 1.000 43.50258 404 HIS B O 1
ATOM 6779 N N . CYS B 1 409 ? -1.25700 -4.10700 35.19000 1.000 41.73132 405 CYS B N 1
ATOM 6780 C CA . CYS B 1 409 ? -0.57800 -4.83600 36.26300 1.000 48.80059 405 CYS B CA 1
ATOM 6781 C C . CYS B 1 409 ? 0.22800 -6.04800 35.81200 1.000 46.92931 405 CYS B C 1
ATOM 6782 O O . CYS B 1 409 ? 1.04200 -6.54200 36.59400 1.000 44.10792 405 CYS B O 1
ATOM 6785 N N . TYR B 1 410 ? 0.02600 -6.54800 34.60000 1.000 47.56886 406 TYR B N 1
ATOM 6786 C CA . TYR B 1 410 ? 0.72500 -7.73700 34.12400 1.000 43.18413 406 TYR B CA 1
ATOM 6787 C C . TYR B 1 410 ? 1.96100 -7.34800 33.31800 1.000 43.23676 406 TYR B C 1
ATOM 6788 O O . TYR B 1 410 ? 1.88700 -6.50200 32.41700 1.000 42.84724 406 TYR B O 1
ATOM 6797 N N . LEU B 1 411 ? 3.08900 -7.97600 33.64200 1.000 42.36297 407 LEU B N 1
ATOM 6798 C CA . LEU B 1 411 ? 4.36500 -7.71700 32.98200 1.000 49.26643 407 LEU B CA 1
ATOM 6799 C C . LEU B 1 411 ? 4.54800 -8.71300 31.83900 1.000 47.81100 407 LEU B C 1
ATOM 6800 O O . LEU B 1 411 ? 4.65200 -9.92000 32.07500 1.000 50.32709 407 LEU B O 1
ATOM 6805 N N . ALA B 1 412 ? 4.58800 -8.21300 30.60100 1.000 41.29179 408 ALA B N 1
ATOM 6806 C CA . ALA B 1 412 ? 4.66000 -9.05500 29.40800 1.000 43.78420 408 ALA B CA 1
ATOM 6807 C C . ALA B 1 412 ? 6.09700 -9.08400 28.89900 1.000 47.04775 408 ALA B C 1
ATOM 6808 O O . ALA B 1 412 ? 6.57800 -8.10600 28.31700 1.000 52.19047 408 ALA B O 1
ATOM 6810 N N . GLN B 1 413 ? 6.77100 -10.21400 29.10100 1.000 35.19633 409 GLN B N 1
ATOM 6811 C CA . GLN B 1 413 ? 8.15500 -10.38200 28.69000 1.000 51.07981 409 GLN B CA 1
ATOM 6812 C C . GLN B 1 413 ? 8.30900 -11.04100 27.33000 1.000 51.54565 409 GLN B C 1
ATOM 6813 O O . GLN B 1 413 ? 9.31500 -10.80000 26.65400 1.000 58.74125 409 GLN B O 1
ATOM 6819 N N . THR B 1 414 ? 7.34200 -11.85700 26.90800 1.000 46.34240 410 THR B N 1
ATOM 6820 C CA . THR B 1 414 ? 7.51100 -12.68000 25.71500 1.000 48.56372 410 THR B CA 1
ATOM 6821 C C . THR B 1 414 ? 6.82500 -12.03700 24.50800 1.000 42.32350 410 THR B C 1
ATOM 6822 O O . THR B 1 414 ? 5.74500 -11.45900 24.64400 1.000 44.95539 410 THR B O 1
ATOM 6826 N N . PRO B 1 415 ? 7.46300 -12.09900 23.33800 1.000 43.92895 411 PRO B N 1
ATOM 6827 C CA . PRO B 1 415 ? 6.93800 -11.39500 22.16400 1.000 43.93158 411 PRO B CA 1
ATOM 6828 C C . PRO B 1 415 ? 5.59100 -11.95400 21.73700 1.000 46.19238 411 PRO B C 1
ATOM 6829 O O . PRO B 1 415 ? 5.43600 -13.15900 21.53600 1.000 47.04248 411 PRO B O 1
ATOM 6833 N N . GLY B 1 416 ? 4.62000 -11.05700 21.59100 1.000 41.65763 412 GLY B N 1
ATOM 6834 C CA . GLY B 1 416 ? 3.30000 -11.43400 21.14500 1.000 42.95515 412 GLY B CA 1
ATOM 6835 C C . GLY B 1 416 ? 2.47800 -12.18800 22.15900 1.000 41.59709 412 GLY B C 1
ATOM 6836 O O . GLY B 1 416 ? 1.39200 -12.65100 21.81600 1.000 43.66576 412 GLY B O 1
ATOM 6837 N N . ALA B 1 417 ? 2.95400 -12.31900 23.40000 1.000 38.51514 413 ALA B N 1
ATOM 6838 C CA . ALA B 1 417 ? 2.29300 -13.14900 24.40500 1.000 39.61791 413 ALA B CA 1
ATOM 6839 C C . ALA B 1 417 ? 1.15200 -12.44800 25.14000 1.000 45.36333 413 ALA B C 1
ATOM 6840 O O . ALA B 1 417 ? 0.59200 -13.03700 26.07500 1.000 48.87691 413 ALA B O 1
ATOM 6842 N N . PHE B 1 418 ? 0.80100 -11.21700 24.77000 1.000 38.80465 414 PHE B N 1
ATOM 6843 C CA . PHE B 1 418 ? -0.32600 -10.49600 25.36000 1.000 37.78874 414 PHE B CA 1
ATOM 6844 C C . PHE B 1 418 ? -1.32200 -10.24200 24.23800 1.000 42.22875 414 PHE B C 1
ATOM 6845 O O . PHE B 1 418 ? -1.03800 -9.46900 23.31400 1.000 41.00228 414 PHE B O 1
ATOM 6853 N N . GLN B 1 419 ? -2.48300 -10.89900 24.30600 1.000 43.24466 415 GLN B N 1
ATOM 6854 C CA . GLN B 1 419 ? -3.46800 -10.87000 23.22800 1.000 38.12299 415 GLN B CA 1
ATOM 6855 C C . GLN B 1 419 ? -4.74600 -10.18100 23.70900 1.000 39.19680 415 GLN B C 1
ATOM 6856 O O . GLN B 1 419 ? -5.54900 -10.77400 24.43700 1.000 34.25148 415 GLN B O 1
ATOM 6862 N N . ILE B 1 420 ? -4.95300 -8.94000 23.29000 1.000 32.89868 416 ILE B N 1
ATOM 6863 C CA . ILE B 1 420 ? -6.13400 -8.18700 23.68100 1.000 35.70165 416 ILE B CA 1
ATOM 6864 C C . ILE B 1 420 ? -6.72800 -7.56400 22.42900 1.000 37.79664 416 ILE B C 1
ATOM 6865 O O . ILE B 1 420 ? -5.99400 -7.11000 21.54400 1.000 36.96233 416 ILE B O 1
ATOM 6870 N N . GLY B 1 421 ? -8.05800 -7.59000 22.33300 1.000 36.59649 417 GLY B N 1
ATOM 6871 C CA . GLY B 1 421 ? -8.73500 -7.08400 21.15100 1.000 34.28306 417 GLY B CA 1
ATOM 6872 C C . GLY B 1 421 ? -9.17000 -5.71000 21.62600 1.000 36.15697 417 GLY B C 1
ATOM 6873 O O . GLY B 1 421 ? -10.19900 -5.58400 22.29000 1.000 36.80968 417 GLY B O 1
ATOM 6874 N N . LEU B 1 422 ? -8.51400 -4.65300 21.21900 1.000 34.86997 418 LEU B N 1
ATOM 6875 C CA . LEU B 1 422 ? -8.93100 -3.32600 21.65800 1.000 35.36477 418 LEU B CA 1
ATOM 6876 C C . LEU B 1 422 ? -9.45900 -2.53600 20.46400 1.000 33.84880 418 LEU B C 1
ATOM 6877 O O . LEU B 1 422 ? -10.07200 -1.48400 20.66700 1.000 34.91471 418 LEU B O 1
ATOM 6882 N N . GLY B 1 423 ? -9.25100 -3.00800 19.22900 1.000 32.77761 419 GLY B N 1
ATOM 6883 C CA . GLY B 1 423 ? -9.80900 -2.30500 18.08700 1.000 32.88552 419 GLY B CA 1
ATOM 6884 C C . GLY B 1 423 ? -11.31100 -2.11900 18.22300 1.000 41.78659 419 GLY B C 1
ATOM 6885 O O . GLY B 1 423 ? -11.82900 -1.00500 18.12600 1.000 41.17336 419 GLY B O 1
ATOM 6886 N N . LEU B 1 424 ? -12.02700 -3.20600 18.49900 1.000 35.74376 420 LEU B N 1
ATOM 6887 C CA . LEU B 1 424 ? -13.46200 -3.13100 18.72200 1.000 38.66516 420 LEU B CA 1
ATOM 6888 C C . LEU B 1 424 ? -13.84800 -3.38000 20.17200 1.000 39.56790 420 LEU B C 1
ATOM 6889 O O . LEU B 1 424 ? -14.94900 -2.99700 20.57800 1.000 33.23030 420 LEU B O 1
ATOM 6894 N N . ALA B 1 425 ? -12.97000 -4.00600 20.95700 1.000 37.45186 421 ALA B N 1
ATOM 6895 C CA . ALA B 1 425 ? -13.20600 -4.22000 22.38100 1.000 35.64638 421 ALA B CA 1
ATOM 6896 C C . ALA B 1 425 ? -14.55900 -4.89400 22.62700 1.000 34.46203 421 ALA B C 1
ATOM 6897 O O . ALA B 1 425 ? -15.36700 -4.45100 23.44800 1.000 35.78324 421 ALA B O 1
ATOM 6899 N N . ALA B 1 426 ? -14.79900 -5.98900 21.90600 1.000 33.36979 422 ALA B N 1
ATOM 6900 C CA . ALA B 1 426 ? -16.03900 -6.74900 22.04700 1.000 34.46729 422 ALA B CA 1
ATOM 6901 C C . ALA B 1 426 ? -15.96100 -7.67100 23.25900 1.000 40.68909 422 ALA B C 1
ATOM 6902 O O . ALA B 1 426 ? -15.00600 -8.44200 23.40100 1.000 32.78814 422 ALA B O 1
ATOM 6904 N N . MET B 1 427 ? -16.95000 -7.58300 24.14900 1.000 38.32038 423 MET B N 1
ATOM 6905 C CA . MET B 1 427 ? -17.02300 -8.55600 25.23200 1.000 37.37027 423 MET B CA 1
ATOM 6906 C C . MET B 1 427 ? -17.16500 -9.95000 24.65000 1.000 36.02800 423 MET B C 1
ATOM 6907 O O . MET B 1 427 ? -17.89900 -10.16200 23.68000 1.000 32.20649 423 MET B O 1
ATOM 6912 N N . GLY B 1 428 ? -16.46200 -10.90700 25.25300 1.000 35.82535 424 GLY B N 1
ATOM 6913 C CA . GLY B 1 428 ? -16.50800 -12.28400 24.82000 1.000 31.00372 424 GLY B CA 1
ATOM 6914 C C . GLY B 1 428 ? -15.43000 -12.66900 23.83800 1.000 37.56766 424 GLY B C 1
ATOM 6915 O O . GLY B 1 428 ? -15.23500 -13.86700 23.60000 1.000 39.77319 424 GLY B O 1
ATOM 6916 N N . HIS B 1 429 ? -14.71700 -11.69200 23.27500 1.000 35.00683 425 HIS B N 1
ATOM 6917 C CA . HIS B 1 429 ? -13.67900 -11.97400 22.28900 1.000 38.18879 425 HIS B CA 1
ATOM 6918 C C . HIS B 1 429 ? -12.62400 -12.91200 22.86500 1.000 34.84892 425 HIS B C 1
ATOM 6919 O O . HIS B 1 429 ? -12.36000 -13.99000 22.31500 1.000 35.94642 425 HIS B O 1
ATOM 6926 N N . ALA B 1 430 ? -12.00200 -12.51300 23.97800 1.000 30.54050 426 ALA B N 1
ATOM 6927 C CA . ALA B 1 430 ? -10.95800 -13.34800 24.56700 1.000 36.60702 426 ALA B CA 1
ATOM 6928 C C . ALA B 1 430 ? -11.50200 -14.69400 25.04400 1.000 32.71971 426 ALA B C 1
ATOM 6929 O O . ALA B 1 430 ? -10.77500 -15.68800 25.00900 1.000 38.84939 426 ALA B O 1
ATOM 6931 N N . VAL B 1 431 ? -12.75900 -14.75400 25.49800 1.000 35.94642 427 VAL B N 1
ATOM 6932 C CA . VAL B 1 431 ? -13.29900 -16.01700 26.01000 1.000 37.66767 427 VAL B CA 1
ATOM 6933 C C . VAL B 1 431 ? -13.16400 -17.11100 24.96200 1.000 38.62042 427 VAL B C 1
ATOM 6934 O O . VAL B 1 431 ? -12.76000 -18.23700 25.26000 1.000 37.99403 427 VAL B O 1
ATOM 6938 N N . ALA B 1 432 ? -13.51800 -16.79700 23.71900 1.000 34.70679 428 ALA B N 1
ATOM 6939 C CA . ALA B 1 432 ? -13.46200 -17.77700 22.64400 1.000 34.56993 428 ALA B CA 1
ATOM 6940 C C . ALA B 1 432 ? -12.11900 -17.77000 21.92600 1.000 35.02525 428 ALA B C 1
ATOM 6941 O O . ALA B 1 432 ? -11.62800 -18.83400 21.53600 1.000 39.30998 428 ALA B O 1
ATOM 6943 N N . ALA B 1 433 ? -11.50000 -16.59500 21.75700 1.000 34.71732 429 ALA B N 1
ATOM 6944 C CA . ALA B 1 433 ? -10.27300 -16.52200 20.96100 1.000 33.59087 429 ALA B CA 1
ATOM 6945 C C . ALA B 1 433 ? -9.13600 -17.32400 21.58300 1.000 34.40676 429 ALA B C 1
ATOM 6946 O O . ALA B 1 433 ? -8.24600 -17.79300 20.86000 1.000 37.39922 429 ALA B O 1
ATOM 6948 N N . ALA B 1 434 ? -9.14400 -17.50500 22.91200 1.000 36.90179 430 ALA B N 1
ATOM 6949 C CA . ALA B 1 434 ? -8.06700 -18.26100 23.56300 1.000 33.43296 430 ALA B CA 1
ATOM 6950 C C . ALA B 1 434 ? -8.01500 -19.71100 23.08000 1.000 37.94929 430 ALA B C 1
ATOM 6951 O O . ALA B 1 434 ? -6.93100 -20.30800 23.00500 1.000 34.53572 430 ALA B O 1
ATOM 6953 N N . ILE B 1 435 ? -9.17200 -20.29000 22.75700 1.000 35.13842 431 ILE B N 1
ATOM 6954 C CA . ILE B 1 435 ? -9.22300 -21.63500 22.18300 1.000 37.12024 431 ILE B CA 1
ATOM 6955 C C . ILE B 1 435 ? -8.49100 -21.68100 20.84100 1.000 39.89426 431 ILE B C 1
ATOM 6956 O O . ILE B 1 435 ? -7.69900 -22.59000 20.57800 1.000 36.68071 431 ILE B O 1
ATOM 6961 N N . GLY B 1 436 ? -8.77600 -20.72000 19.95300 1.000 36.30172 432 GLY B N 1
ATOM 6962 C CA . GLY B 1 436 ? -8.00300 -20.62100 18.72200 1.000 36.68335 432 GLY B CA 1
ATOM 6963 C C . GLY B 1 436 ? -6.52100 -20.40900 18.98600 1.000 36.36225 432 GLY B C 1
ATOM 6964 O O . GLY B 1 436 ? -5.66600 -21.01300 18.32800 1.000 36.55965 432 GLY B O 1
ATOM 6965 N N . GLY B 1 437 ? -6.19400 -19.56500 19.96700 1.000 32.37493 433 GLY B N 1
ATOM 6966 C CA . GLY B 1 437 ? -4.79700 -19.35500 20.31000 1.000 32.21965 433 GLY B CA 1
ATOM 6967 C C . GLY B 1 437 ? -4.09700 -20.63400 20.73300 1.000 36.26751 433 GLY B C 1
ATOM 6968 O O . GLY B 1 437 ? -2.95900 -20.89700 20.33500 1.000 37.82559 433 GLY B O 1
ATOM 6969 N N . LYS B 1 438 ? -4.76600 -21.45400 21.53800 1.000 39.29155 434 LYS B N 1
ATOM 6970 C CA . LYS B 1 438 ? -4.12400 -22.67600 22.00600 1.000 38.90203 434 LYS B CA 1
ATOM 6971 C C . LYS B 1 438 ? -3.90600 -23.64700 20.85200 1.000 38.03614 434 LYS B C 1
ATOM 6972 O O . LYS B 1 438 ? -2.88400 -24.33800 20.79700 1.000 40.42590 434 LYS B O 1
ATOM 6978 N N . LEU B 1 439 ? -4.85000 -23.70300 19.91200 1.000 39.65212 435 LEU B N 1
ATOM 6979 C CA . LEU B 1 439 ? -4.66600 -24.56500 18.75200 1.000 42.04188 435 LEU B CA 1
ATOM 6980 C C . LEU B 1 439 ? -3.48300 -24.10600 17.91500 1.000 39.81793 435 LEU B C 1
ATOM 6981 O O . LEU B 1 439 ? -2.78500 -24.93500 17.31700 1.000 39.09416 435 LEU B O 1
ATOM 6986 N N . ALA B 1 440 ? -3.22100 -22.79400 17.88900 1.000 37.60188 436 ALA B N 1
ATOM 6987 C CA . ALA B 1 440 ? -2.09200 -22.25300 17.14700 1.000 40.92859 436 ALA B CA 1
ATOM 6988 C C . ALA B 1 440 ? -0.77100 -22.43600 17.87000 1.000 43.73682 436 ALA B C 1
ATOM 6989 O O . ALA B 1 440 ? 0.27500 -22.40500 17.21800 1.000 44.07634 436 ALA B O 1
ATOM 6991 N N . ALA B 1 441 ? -0.78400 -22.60400 19.19400 1.000 39.65212 437 ALA B N 1
ATOM 6992 C CA . ALA B 1 441 ? 0.45000 -22.75200 19.97300 1.000 42.28665 437 ALA B CA 1
ATOM 6993 C C . ALA B 1 441 ? 0.27000 -23.86000 21.00700 1.000 44.15529 437 ALA B C 1
ATOM 6994 O O . ALA B 1 441 ? 0.30500 -23.61900 22.21600 1.000 46.20028 437 ALA B O 1
ATOM 6996 N N . PRO B 1 442 ? 0.08700 -25.10400 20.55300 1.000 42.71828 438 PRO B N 1
ATOM 6997 C CA . PRO B 1 442 ? -0.27700 -26.17800 21.48900 1.000 47.82152 438 PRO B CA 1
ATOM 6998 C C . PRO B 1 442 ? 0.79100 -26.48300 22.51200 1.000 48.69268 438 PRO B C 1
ATOM 6999 O O . PRO B 1 442 ? 0.47200 -27.07000 23.55500 1.000 52.34838 438 PRO B O 1
ATOM 7003 N N . ASP B 1 443 ? 2.04300 -26.11200 22.24800 1.000 47.25040 439 ASP B N 1
ATOM 7004 C CA . ASP B 1 443 ? 3.14700 -26.30100 23.18400 1.000 56.24095 439 ASP B CA 1
ATOM 7005 C C . ASP B 1 443 ? 3.12900 -25.31900 24.34400 1.000 54.49074 439 ASP B C 1
ATOM 7006 O O . ASP B 1 443 ? 3.91400 -25.48900 25.27800 1.000 58.42279 439 ASP B O 1
ATOM 7011 N N . ARG B 1 444 ? 2.29600 -24.28300 24.30000 1.000 49.94283 440 ARG B N 1
ATOM 7012 C CA . ARG B 1 444 ? 2.44100 -23.21900 25.27500 1.000 47.44516 440 ARG B CA 1
ATOM 7013 C C . ARG B 1 444 ? 1.21900 -23.10500 26.17800 1.000 49.23485 440 ARG B C 1
ATOM 7014 O O . ARG B 1 444 ? 0.11000 -23.46900 25.78300 1.000 48.20841 440 ARG B O 1
ATOM 7022 N N . PRO B 1 445 ? 1.39200 -22.60200 27.39800 1.000 48.13735 441 PRO B N 1
ATOM 7023 C CA . PRO B 1 445 ? 0.22600 -22.35200 28.25000 1.000 39.97058 441 PRO B CA 1
ATOM 7024 C C . PRO B 1 445 ? -0.61000 -21.22200 27.67400 1.000 43.21834 441 PRO B C 1
ATOM 7025 O O . PRO B 1 445 ? -0.08100 -20.23800 27.15400 1.000 41.49971 441 PRO B O 1
ATOM 7029 N N . VAL B 1 446 ? -1.93100 -21.37200 27.74100 1.000 45.02119 442 VAL B N 1
ATOM 7030 C CA . VAL B 1 446 ? -2.83400 -20.32300 27.27700 1.000 41.01808 442 VAL B CA 1
ATOM 7031 C C . VAL B 1 446 ? -3.86200 -20.07100 28.36700 1.000 41.35496 442 VAL B C 1
ATOM 7032 O O . VAL B 1 446 ? -4.53100 -21.00200 28.83500 1.000 42.33666 442 VAL B O 1
ATOM 7036 N N . VAL B 1 447 ? -3.95400 -18.82000 28.79000 1.000 40.54697 443 VAL B N 1
ATOM 7037 C CA . VAL B 1 447 ? -4.80600 -18.39300 29.88400 1.000 40.68383 443 VAL B CA 1
ATOM 7038 C C . VAL B 1 447 ? -5.60100 -17.19200 29.39900 1.000 38.66779 443 VAL B C 1
ATOM 7039 O O . VAL B 1 447 ? -5.07600 -16.34500 28.66900 1.000 39.07047 443 VAL B O 1
ATOM 7043 N N . ALA B 1 448 ? -6.86800 -17.12900 29.78400 1.000 39.24944 444 ALA B N 1
ATOM 7044 C CA . ALA B 1 448 ? -7.73600 -16.01800 29.43300 1.000 39.89689 444 ALA B CA 1
ATOM 7045 C C . ALA B 1 448 ? -8.21700 -15.35200 30.71100 1.000 37.78348 444 ALA B C 1
ATOM 7046 O O . ALA B 1 448 ? -8.73500 -16.02600 31.60600 1.000 42.09715 444 ALA B O 1
ATOM 7048 N N . LEU B 1 449 ? -8.05000 -14.03800 30.79100 1.000 33.31452 445 LEU B N 1
ATOM 7049 C CA . LEU B 1 449 ? -8.52100 -13.24200 31.91900 1.000 39.03889 445 LEU B CA 1
ATOM 7050 C C . LEU B 1 449 ? -9.76400 -12.48900 31.45600 1.000 37.54661 445 LEU B C 1
ATOM 7051 O O . LEU B 1 449 ? -9.67600 -11.59700 30.60200 1.000 37.90718 445 LEU B O 1
ATOM 7056 N N . VAL B 1 450 ? -10.92200 -12.85500 32.01300 1.000 36.42016 446 VAL B N 1
ATOM 7057 C CA . VAL B 1 450 ? -12.21600 -12.41400 31.49800 1.000 39.18891 446 VAL B CA 1
ATOM 7058 C C . VAL B 1 450 ? -13.14400 -12.04500 32.65000 1.000 36.83863 446 VAL B C 1
ATOM 7059 O O . VAL B 1 450 ? -12.98000 -12.50000 33.78500 1.000 38.41513 446 VAL B O 1
ATOM 7063 N N . GLY B 1 451 ? -14.14800 -11.19700 32.33500 1.000 37.14919 447 GLY B N 1
ATOM 7064 C CA . GLY B 1 451 ? -15.17700 -10.84400 33.29500 1.000 38.18879 447 GLY B CA 1
ATOM 7065 C C . GLY B 1 451 ? -16.38400 -11.78600 33.21700 1.000 37.38343 447 GLY B C 1
ATOM 7066 O O . GLY B 1 451 ? -16.52500 -12.56200 32.27500 1.000 36.90179 447 GLY B O 1
ATOM 7067 N N . ASP B 1 452 ? -17.25600 -11.69900 34.23100 1.000 35.38319 448 ASP B N 1
ATOM 7068 C CA . ASP B 1 452 ? -18.37900 -12.63600 34.30400 1.000 32.70655 448 ASP B CA 1
ATOM 7069 C C . ASP B 1 452 ? -19.44800 -12.32500 33.26700 1.000 36.27277 448 ASP B C 1
ATOM 7070 O O . ASP B 1 452 ? -20.02500 -13.24900 32.68600 1.000 41.26547 448 ASP B O 1
ATOM 7075 N N . ALA B 1 453 ? -19.72700 -11.03700 33.00400 1.000 36.61755 449 ALA B N 1
ATOM 7076 C CA . ALA B 1 453 ? -20.72300 -10.72500 31.97600 1.000 38.58094 449 ALA B CA 1
ATOM 7077 C C . ALA B 1 453 ? -20.20100 -11.08800 30.59400 1.000 39.37841 449 ALA B C 1
ATOM 7078 O O . ALA B 1 453 ? -20.96500 -11.55300 29.74000 1.000 34.35675 449 ALA B O 1
ATOM 7080 N N . ALA B 1 454 ? -18.89600 -10.88800 30.35500 1.000 35.60953 450 ALA B N 1
ATOM 7081 C CA . ALA B 1 454 ? -18.31000 -11.36600 29.10700 1.000 35.78587 450 ALA B CA 1
ATOM 7082 C C . ALA B 1 454 ? -18.45800 -12.87400 28.98300 1.000 40.13902 450 ALA B C 1
ATOM 7083 O O . ALA B 1 454 ? -18.76700 -13.38700 27.90100 1.000 35.40161 450 ALA B O 1
ATOM 7085 N N . PHE B 1 455 ? -18.25000 -13.60100 30.08700 1.000 39.44683 451 PHE B N 1
ATOM 7086 C CA . PHE B 1 455 ? -18.35800 -15.05500 30.03000 1.000 42.70775 451 PHE B CA 1
ATOM 7087 C C . PHE B 1 455 ? -19.78500 -15.50200 29.74100 1.000 40.60487 451 PHE B C 1
ATOM 7088 O O . PHE B 1 455 ? -19.98800 -16.49900 29.03900 1.000 41.29969 451 PHE B O 1
ATOM 7096 N N . ALA B 1 456 ? -20.78800 -14.78300 30.24700 1.000 42.44193 452 ALA B N 1
ATOM 7097 C CA . ALA B 1 456 ? -22.15900 -15.16200 29.92200 1.000 39.58106 452 ALA B CA 1
ATOM 7098 C C . ALA B 1 456 ? -22.45100 -14.97800 28.44100 1.000 45.05540 452 ALA B C 1
ATOM 7099 O O . ALA B 1 456 ? -23.34100 -15.64600 27.91100 1.000 41.04966 452 ALA B O 1
ATOM 7101 N N . MET B 1 457 ? -21.68900 -14.11900 27.75800 1.000 42.12347 453 MET B N 1
ATOM 7102 C CA . MET B 1 457 ? -21.90600 -13.86900 26.33900 1.000 39.69160 453 MET B CA 1
ATOM 7103 C C . MET B 1 457 ? -21.39400 -15.00600 25.46100 1.000 37.53082 453 MET B C 1
ATOM 7104 O O . MET B 1 457 ? -22.03400 -15.34700 24.46100 1.000 43.74209 453 MET B O 1
ATOM 7109 N N . ASN B 1 458 ? -20.22100 -15.57600 25.79100 1.000 34.96735 454 ASN B N 1
ATOM 7110 C CA . ASN B 1 458 ? -19.58100 -16.55100 24.91300 1.000 31.96436 454 ASN B CA 1
ATOM 7111 C C . ASN B 1 458 ? -18.95600 -17.71300 25.67200 1.000 29.50880 454 ASN B C 1
ATOM 7112 O O . ASN B 1 458 ? -18.26600 -18.53400 25.05300 1.000 35.18053 454 ASN B O 1
ATOM 7117 N N . GLY B 1 459 ? -19.17900 -17.81700 26.98200 1.000 34.93577 455 GLY B N 1
ATOM 7118 C CA . GLY B 1 459 ? -18.58000 -18.88400 27.77200 1.000 37.00970 455 GLY B CA 1
ATOM 7119 C C . GLY B 1 459 ? -19.03700 -20.28800 27.41100 1.000 37.64925 455 GLY B C 1
ATOM 7120 O O . GLY B 1 459 ? -18.38200 -21.26000 27.80400 1.000 33.44875 455 GLY B O 1
ATOM 7121 N N . MET B 1 460 ? -20.16000 -20.42900 26.70600 1.000 33.02764 456 MET B N 1
ATOM 7122 C CA . MET B 1 460 ? -20.56300 -21.77200 26.29000 1.000 38.48356 456 MET B CA 1
ATOM 7123 C C . MET B 1 460 ? -19.45900 -22.46300 25.49000 1.000 37.77295 456 MET B C 1
ATOM 7124 O O . MET B 1 460 ? -19.40700 -23.69600 25.44700 1.000 37.97297 456 MET B O 1
ATOM 7129 N N . GLU B 1 461 ? -18.55700 -21.69200 24.87200 1.000 36.62808 457 GLU B N 1
ATOM 7130 C CA . GLU B 1 461 ? -17.51300 -22.28500 24.03400 1.000 31.91172 457 GLU B CA 1
ATOM 7131 C C . GLU B 1 461 ? -16.52200 -23.13000 24.81800 1.000 38.57831 457 GLU B C 1
ATOM 7132 O O . GLU B 1 461 ? -15.76100 -23.89100 24.20800 1.000 42.12084 457 GLU B O 1
ATOM 7138 N N . ILE B 1 462 ? -16.47500 -23.01200 26.14800 1.000 34.37254 458 ILE B N 1
ATOM 7139 C CA . ILE B 1 462 ? -15.61200 -23.93500 26.87800 1.000 40.84963 458 ILE B CA 1
ATOM 7140 C C . ILE B 1 462 ? -16.09300 -25.36800 26.69000 1.000 41.98135 458 ILE B C 1
ATOM 7141 O O . ILE B 1 462 ? -15.32400 -26.31500 26.88600 1.000 38.89414 458 ILE B O 1
ATOM 7146 N N . HIS B 1 463 ? -17.35200 -25.55900 26.29500 1.000 37.30184 459 HIS B N 1
ATOM 7147 C CA . HIS B 1 463 ? -17.76700 -26.89800 25.90300 1.000 42.58669 459 HIS B CA 1
ATOM 7148 C C . HIS B 1 463 ? -17.00100 -27.35500 24.67000 1.000 36.49122 459 HIS B C 1
ATOM 7149 O O . HIS B 1 463 ? -16.67200 -28.53800 24.53600 1.000 36.90179 459 HIS B O 1
ATOM 7156 N N . THR B 1 464 ? -16.73500 -26.43000 23.74300 1.000 31.40903 460 THR B N 1
ATOM 7157 C CA . THR B 1 464 ? -15.92700 -26.75900 22.57900 1.000 34.58836 460 THR B CA 1
ATOM 7158 C C . THR B 1 464 ? -14.52900 -27.19500 23.00200 1.000 40.35747 460 THR B C 1
ATOM 7159 O O . THR B 1 464 ? -14.00500 -28.20300 22.51000 1.000 44.76589 460 THR B O 1
ATOM 7163 N N . ALA B 1 465 ? -13.91400 -26.45100 23.92600 1.000 40.27851 461 ALA B N 1
ATOM 7164 C CA . ALA B 1 465 ? -12.60600 -26.85100 24.44000 1.000 38.63358 461 ALA B CA 1
ATOM 7165 C C . ALA B 1 465 ? -12.67500 -28.21900 25.08600 1.000 40.43116 461 ALA B C 1
ATOM 7166 O O . ALA B 1 465 ? -11.74100 -29.02200 24.96600 1.000 45.49493 461 ALA B O 1
ATOM 7168 N N . ALA B 1 466 ? -13.77100 -28.49900 25.79900 1.000 39.39420 462 ALA B N 1
ATOM 7169 C CA . ALA B 1 466 ? -13.93600 -29.82100 26.39500 1.000 42.86303 462 ALA B CA 1
ATOM 7170 C C . ALA B 1 466 ? -14.04200 -30.88800 25.31400 1.000 45.94235 462 ALA B C 1
ATOM 7171 O O . ALA B 1 466 ? -13.40600 -31.94400 25.40900 1.000 38.61779 462 ALA B O 1
ATOM 7173 N N . GLU B 1 467 ? -14.81600 -30.60700 24.25500 1.000 44.38164 463 GLU B N 1
ATOM 7174 C CA . GLU B 1 467 ? -15.05700 -31.60300 23.21200 1.000 43.18939 463 GLU B CA 1
ATOM 7175 C C . GLU B 1 467 ? -13.76000 -32.02800 22.52700 1.000 45.87919 463 GLU B C 1
ATOM 7176 O O . GLU B 1 467 ? -13.56600 -33.21500 22.24000 1.000 41.31285 463 GLU B O 1
ATOM 7182 N N . TYR B 1 468 ? -12.87300 -31.07200 22.23000 1.000 42.20506 464 TYR B N 1
ATOM 7183 C CA . TYR B 1 468 ? -11.63100 -31.35300 21.51800 1.000 38.51778 464 TYR B CA 1
ATOM 7184 C C . TYR B 1 468 ? -10.42200 -31.40500 22.44000 1.000 43.96580 464 TYR B C 1
ATOM 7185 O O . TYR B 1 468 ? -9.29100 -31.48000 21.94900 1.000 50.40341 464 TYR B O 1
ATOM 7194 N N . LYS B 1 469 ? -10.62600 -31.35700 23.75500 1.000 39.87847 465 LYS B N 1
ATOM 7195 C CA . LYS B 1 469 ? -9.53100 -31.42700 24.72700 1.000 45.86603 465 LYS B CA 1
ATOM 7196 C C . LYS B 1 469 ? -8.44200 -30.39700 24.41300 1.000 47.65045 465 LYS B C 1
ATOM 7197 O O . LYS B 1 469 ? -7.26300 -30.71200 24.22900 1.000 48.78216 465 LYS B O 1
ATOM 7203 N N . ILE B 1 470 ? -8.86500 -29.13900 24.34800 1.000 42.16558 466 ILE B N 1
ATOM 7204 C CA . ILE B 1 470 ? -7.96300 -28.01400 24.12000 1.000 42.55773 466 ILE B CA 1
ATOM 7205 C C . ILE B 1 470 ? -7.67100 -27.38100 25.47700 1.000 44.50534 466 ILE B C 1
ATOM 7206 O O . ILE B 1 470 ? -8.54700 -26.69100 26.02700 1.000 45.13962 466 ILE B O 1
ATOM 7211 N N . PRO B 1 471 ? -6.48000 -27.59300 26.06200 1.000 42.52878 467 PRO B N 1
ATOM 7212 C CA . PRO B 1 471 ? -6.23000 -27.09600 27.42500 1.000 45.30543 467 PRO B CA 1
ATOM 7213 C C . PRO B 1 471 ? -6.05200 -25.58100 27.49200 1.000 49.92441 467 PRO B C 1
ATOM 7214 O O . PRO B 1 471 ? -4.98600 -25.04300 27.16100 1.000 51.33247 467 PRO B O 1
ATOM 7218 N N . VAL B 1 472 ? -7.11300 -24.89100 27.91100 1.000 43.82368 468 VAL B N 1
ATOM 7219 C CA . VAL B 1 472 ? -7.09800 -23.45800 28.17200 1.000 39.97058 468 VAL B CA 1
ATOM 7220 C C . VAL B 1 472 ? -7.60400 -23.26200 29.59300 1.000 44.31847 468 VAL B C 1
ATOM 7221 O O . VAL B 1 472 ? -8.46800 -24.00700 30.06500 1.000 40.82595 468 VAL B O 1
ATOM 7225 N N . THR B 1 473 ? -7.05600 -22.26500 30.28600 1.000 42.19716 469 THR B N 1
ATOM 7226 C CA . THR B 1 473 ? -7.53900 -21.88800 31.61100 1.000 42.23138 469 THR B CA 1
ATOM 7227 C C . THR B 1 473 ? -8.22500 -20.52400 31.53100 1.000 41.42602 469 THR B C 1
ATOM 7228 O O . THR B 1 473 ? -7.61000 -19.53200 31.12100 1.000 41.67342 469 THR B O 1
ATOM 7232 N N . TRP B 1 474 ? -9.50600 -20.48300 31.88600 1.000 34.86734 470 TRP B N 1
ATOM 7233 C CA . TRP B 1 474 ? -10.25200 -19.23200 31.96900 1.000 40.14955 470 TRP B CA 1
ATOM 7234 C C . TRP B 1 474 ? -10.24200 -18.75800 33.41500 1.000 40.81805 470 TRP B C 1
ATOM 7235 O O . TRP B 1 474 ? -10.61100 -19.50800 34.32200 1.000 39.26787 470 TRP B O 1
ATOM 7246 N N . ILE B 1 475 ? -9.81700 -17.52100 33.62500 1.000 37.56503 471 ILE B N 1
ATOM 7247 C CA . ILE B 1 475 ? -9.88700 -16.87400 34.92700 1.000 41.79448 471 ILE B CA 1
ATOM 7248 C C . ILE B 1 475 ? -11.00800 -15.84500 34.83500 1.000 40.00743 471 ILE B C 1
ATOM 7249 O O . ILE B 1 475 ? -10.89100 -14.85400 34.10300 1.000 37.11761 471 ILE B O 1
ATOM 7254 N N . VAL B 1 476 ? -12.10600 -16.09400 35.54600 1.000 40.27062 472 VAL B N 1
ATOM 7255 C CA . VAL B 1 476 ? -13.29500 -15.25100 35.49400 1.000 39.00994 472 VAL B CA 1
ATOM 7256 C C . VAL B 1 476 ? -13.26900 -14.34000 36.71100 1.000 40.91543 472 VAL B C 1
ATOM 7257 O O . VAL B 1 476 ? -13.37400 -14.80500 37.85400 1.000 39.01257 472 VAL B O 1
ATOM 7261 N N . LEU B 1 477 ? -13.12600 -13.04000 36.47600 1.000 40.76805 473 LEU B N 1
ATOM 7262 C CA . LEU B 1 477 ? -13.24900 -12.06000 37.55700 1.000 42.54721 473 LEU B CA 1
ATOM 7263 C C . LEU B 1 477 ? -14.73900 -11.90500 37.83000 1.000 48.06103 473 LEU B C 1
ATOM 7264 O O . LEU B 1 477 ? -15.43500 -11.15800 37.13800 1.000 51.61935 473 LEU B O 1
ATOM 7269 N N . ASN B 1 478 ? -15.24600 -12.64500 38.81700 1.000 41.13651 474 ASN B N 1
ATOM 7270 C CA . ASN B 1 478 ? -16.68900 -12.72000 39.05000 1.000 43.91579 474 ASN B CA 1
ATOM 7271 C C . ASN B 1 478 ? -17.06300 -11.62600 40.04100 1.000 41.17862 474 ASN B C 1
ATOM 7272 O O . ASN B 1 478 ? -16.98400 -11.80700 41.25100 1.000 44.13950 474 ASN B O 1
ATOM 7277 N N . ASN B 1 479 ? -17.48500 -10.46500 39.52500 1.000 42.81566 475 ASN B N 1
ATOM 7278 C CA . ASN B 1 479 ? -17.94900 -9.38200 40.38600 1.000 44.63693 475 ASN B CA 1
ATOM 7279 C C . ASN B 1 479 ? -19.46600 -9.21200 40.34600 1.000 46.16343 475 ASN B C 1
ATOM 7280 O O . ASN B 1 479 ? -19.98100 -8.18400 40.79300 1.000 47.18460 475 ASN B O 1
ATOM 7285 N N . GLY B 1 480 ? -20.19200 -10.20900 39.84600 1.000 46.06342 476 GLY B N 1
ATOM 7286 C CA . GLY B 1 480 ? -21.64900 -10.19800 39.87400 1.000 41.74185 476 GLY B CA 1
ATOM 7287 C C . GLY B 1 480 ? -22.30900 -9.10300 39.05600 1.000 46.60296 476 GLY B C 1
ATOM 7288 O O . GLY B 1 480 ? -23.32000 -8.53600 39.49400 1.000 46.27397 476 GLY B O 1
ATOM 7289 N N . GLY B 1 481 ? -21.77300 -8.78900 37.88600 1.000 43.90526 477 GLY B N 1
ATOM 7290 C CA . GLY B 1 481 ? -22.38800 -7.79700 37.01800 1.000 46.05815 477 GLY B CA 1
ATOM 7291 C C . GLY B 1 481 ? -21.34500 -7.07200 36.17900 1.000 43.68419 477 GLY B C 1
ATOM 7292 O O . GLY B 1 481 ? -20.22700 -7.54800 35.99900 1.000 39.42578 477 GLY B O 1
ATOM 7293 N N . HIS B 1 482 ? -21.75500 -5.90900 35.67500 1.000 38.27038 478 HIS B N 1
ATOM 7294 C CA . HIS B 1 482 ? -20.97100 -5.09000 34.74800 1.000 40.75752 478 HIS B CA 1
ATOM 7295 C C . HIS B 1 482 ? -20.19600 -4.05100 35.55300 1.000 42.37087 478 HIS B C 1
ATOM 7296 O O . HIS B 1 482 ? -20.68600 -2.95100 35.81600 1.000 44.16845 478 HIS B O 1
ATOM 7303 N N . GLY B 1 483 ? -18.97200 -4.41000 35.94000 1.000 40.49433 479 GLY B N 1
ATOM 7304 C CA . GLY B 1 483 ? -18.10700 -3.55700 36.73200 1.000 43.64207 479 GLY B CA 1
ATOM 7305 C C . GLY B 1 483 ? -17.92900 -2.14900 36.19600 1.000 42.76829 479 GLY B C 1
ATOM 7306 O O . GLY B 1 483 ? -18.25000 -1.17500 36.88700 1.000 43.14201 479 GLY B O 1
ATOM 7307 N N . LEU B 1 484 ? -17.42800 -2.01800 34.96600 1.000 36.24119 480 LEU B N 1
ATOM 7308 C CA . LEU B 1 484 ? -17.17900 -0.68100 34.43700 1.000 42.81040 480 LEU B CA 1
ATOM 7309 C C . LEU B 1 484 ? -18.47400 0.12200 34.35500 1.000 43.66839 480 LEU B C 1
ATOM 7310 O O . LEU B 1 484 ? -18.49100 1.31700 34.67400 1.000 40.88911 480 LEU B O 1
ATOM 7315 N N . VAL B 1 485 ? -19.57200 -0.51600 33.93000 1.000 43.18149 481 VAL B N 1
ATOM 7316 C CA . VAL B 1 485 ? -20.86700 0.15900 33.92400 1.000 40.23114 481 VAL B CA 1
ATOM 7317 C C . VAL B 1 485 ? -21.24100 0.59000 35.33900 1.000 43.34467 481 VAL B C 1
ATOM 7318 O O . VAL B 1 485 ? -21.64700 1.73500 35.57200 1.000 43.83683 481 VAL B O 1
ATOM 7322 N N . HIS B 1 486 ? -21.11500 -0.32700 36.30500 1.000 42.17874 482 HIS B N 1
ATOM 7323 C CA . HIS B 1 486 ? -21.39100 -0.00200 37.70400 1.000 46.05815 482 HIS B CA 1
ATOM 7324 C C . HIS B 1 486 ? -20.59200 1.22300 38.16400 1.000 50.36393 482 HIS B C 1
ATOM 7325 O O . HIS B 1 486 ? -21.14600 2.15200 38.77000 1.000 48.60320 482 HIS B O 1
ATOM 7332 N N . LEU B 1 487 ? -19.28100 1.24100 37.88300 1.000 51.33773 483 LEU B N 1
ATOM 7333 C CA . LEU B 1 487 ? -18.46000 2.39800 38.24300 1.000 49.04009 483 LEU B CA 1
ATOM 7334 C C . LEU B 1 487 ? -18.87800 3.65300 37.47400 1.000 49.88756 483 LEU B C 1
ATOM 7335 O O . LEU B 1 487 ? -18.80600 4.76700 38.01200 1.000 45.21858 483 LEU B O 1
ATOM 7340 N N . GLY B 1 488 ? -19.32000 3.49700 36.22500 1.000 45.26595 484 GLY B N 1
ATOM 7341 C CA . GLY B 1 488 ? -19.81800 4.64600 35.48200 1.000 45.97657 484 GLY B CA 1
ATOM 7342 C C . GLY B 1 488 ? -21.04900 5.27700 36.11400 1.000 47.51096 484 GLY B C 1
ATOM 7343 O O . GLY B 1 488 ? -21.17100 6.50400 36.16700 1.000 48.40317 484 GLY B O 1
ATOM 7344 N N . GLU B 1 489 ? -21.98900 4.45200 36.58500 1.000 46.68981 485 GLU B N 1
ATOM 7345 C CA . GLU B 1 489 ? -23.17200 5.00300 37.24000 1.000 48.40317 485 GLU B CA 1
ATOM 7346 C C . GLU B 1 489 ? -22.77600 5.82800 38.45500 1.000 46.58716 485 GLU B C 1
ATOM 7347 O O . GLU B 1 489 ? -23.36900 6.87900 38.72600 1.000 50.24550 485 GLU B O 1
ATOM 7353 N N . GLN B 1 490 ? -21.76400 5.36900 39.19300 1.000 42.67091 486 GLN B N 1
ATOM 7354 C CA . GLN B 1 490 ? -21.34100 6.07600 40.39800 1.000 45.77128 486 GLN B CA 1
ATOM 7355 C C . GLN B 1 490 ? -20.64500 7.39100 40.06300 1.000 52.56683 486 GLN B C 1
ATOM 7356 O O . GLN B 1 490 ? -20.92700 8.42400 40.68500 1.000 47.72151 486 GLN B O 1
ATOM 7362 N N . HIS B 1 491 ? -19.73300 7.37200 39.08300 1.000 48.86112 487 HIS B N 1
ATOM 7363 C CA . HIS B 1 491 ? -18.85700 8.50800 38.82300 1.000 50.38762 487 HIS B CA 1
ATOM 7364 C C . HIS B 1 491 ? -19.44700 9.52000 37.84800 1.000 52.09046 487 HIS B C 1
ATOM 7365 O O . HIS B 1 491 ? -19.14400 10.71300 37.95100 1.000 58.71230 487 HIS B O 1
ATOM 7372 N N . GLN B 1 492 ? -20.28200 9.08900 36.90300 1.000 46.94247 488 GLN B N 1
ATOM 7373 C CA . GLN B 1 492 ? -20.88400 10.01300 35.95400 1.000 49.71122 488 GLN B CA 1
ATOM 7374 C C . GLN B 1 492 ? -22.36100 10.28900 36.19200 1.000 51.63514 488 GLN B C 1
ATOM 7375 O O . GLN B 1 492 ? -22.85500 11.31900 35.72500 1.000 54.16702 488 GLN B O 1
ATOM 7381 N N . PHE B 1 493 ? -23.08700 9.39800 36.87900 1.000 49.10589 489 PHE B N 1
ATOM 7382 C CA . PHE B 1 493 ? -24.53200 9.54800 37.00800 1.000 47.85047 489 PHE B CA 1
ATOM 7383 C C . PHE B 1 493 ? -25.00800 9.53100 38.45700 1.000 51.24299 489 PHE B C 1
ATOM 7384 O O . PHE B 1 493 ? -26.19700 9.28800 38.70900 1.000 47.03985 489 PHE B O 1
ATOM 7392 N N . ASP B 1 494 ? -24.11600 9.80700 39.41100 1.000 48.36633 490 ASP B N 1
ATOM 7393 C CA . ASP B 1 494 ? -24.50500 10.06300 40.80100 1.000 53.32218 490 ASP B CA 1
ATOM 7394 C C . ASP B 1 494 ? -25.23800 8.87700 41.41600 1.000 55.66720 490 ASP B C 1
ATOM 7395 O O . ASP B 1 494 ? -26.03400 9.04600 42.34400 1.000 55.96724 490 ASP B O 1
ATOM 7400 N N . SER B 1 495 ? -24.98700 7.67200 40.90500 1.000 47.88732 491 SER B N 1
ATOM 7401 C CA . SER B 1 495 ? -25.63900 6.46600 41.41500 1.000 54.09070 491 SER B CA 1
ATOM 7402 C C . SER B 1 495 ? -27.16300 6.57800 41.36000 1.000 52.87213 491 SER B C 1
ATOM 7403 O O . SER B 1 495 ? -27.86300 6.02700 42.21000 1.000 56.79628 491 SER B O 1
ATOM 7406 N N . LYS B 1 496 ? -27.69700 7.28000 40.35300 1.000 51.25351 492 LYS B N 1
ATOM 7407 C CA . LYS B 1 496 ? -29.14200 7.48500 40.25900 1.000 49.89282 492 LYS B CA 1
ATOM 7408 C C . LYS B 1 496 ? -29.89400 6.23800 39.80300 1.000 53.01425 492 LYS B C 1
ATOM 7409 O O . LYS B 1 496 ? -31.10400 6.14000 40.03400 1.000 48.65847 492 LYS B O 1
ATOM 7415 N N . PHE B 1 497 ? -29.21800 5.30100 39.14000 1.000 52.45629 493 PHE B N 1
ATOM 7416 C CA . PHE B 1 497 ? -29.84700 4.07800 38.66900 1.000 46.55295 493 PHE B CA 1
ATOM 7417 C C . PHE B 1 497 ? -28.78900 2.98700 38.63800 1.000 50.07969 493 PHE B C 1
ATOM 7418 O O . PHE B 1 497 ? -27.58800 3.26600 38.68600 1.000 48.69794 493 PHE B O 1
ATOM 7426 N N . ASP B 1 498 ? -29.24200 1.73800 38.57100 1.000 46.35819 494 ASP B N 1
ATOM 7427 C CA . ASP B 1 498 ? -28.34300 0.59200 38.46300 1.000 52.28522 494 ASP B CA 1
ATOM 7428 C C . ASP B 1 498 ? -28.88000 -0.33900 37.38400 1.000 53.92752 494 ASP B C 1
ATOM 7429 O O . ASP B 1 498 ? -29.97000 -0.90300 37.52800 1.000 57.57006 494 ASP B O 1
ATOM 7434 N N . ILE B 1 499 ? -28.11900 -0.48100 36.29800 1.000 49.90862 495 ILE B N 1
ATOM 7435 C CA . ILE B 1 499 ? -28.45000 -1.40600 35.21700 1.000 50.40604 495 ILE B CA 1
ATOM 7436 C C . ILE B 1 499 ? -27.24100 -2.31300 35.02700 1.000 54.44074 495 ILE B C 1
ATOM 7437 O O . ILE B 1 499 ? -26.94600 -2.74700 33.90800 1.000 56.63311 495 ILE B O 1
ATOM 7442 N N . SER B 1 500 ? -26.53300 -2.60800 36.12800 1.000 49.21906 496 SER B N 1
ATOM 7443 C CA . SER B 1 500 ? -25.22900 -3.25900 36.02900 1.000 48.81901 496 SER B CA 1
ATOM 7444 C C . SER B 1 500 ? -25.04900 -4.45800 36.96400 1.000 47.26093 496 SER B C 1
ATOM 7445 O O . SER B 1 500 ? -24.35800 -5.41300 36.60100 1.000 48.05050 496 SER B O 1
ATOM 7448 N N . SER B 1 501 ? -25.65000 -4.42600 38.15600 1.000 41.58920 497 SER B N 1
ATOM 7449 C CA . SER B 1 501 ? -25.48500 -5.48600 39.15100 1.000 51.52986 497 SER B CA 1
ATOM 7450 C C . SER B 1 501 ? -26.52500 -6.59000 38.97000 1.000 45.83444 497 SER B C 1
ATOM 7451 O O . SER B 1 501 ? -27.72200 -6.31000 38.88300 1.000 46.82667 497 SER B O 1
ATOM 7454 N N . PHE B 1 502 ? -26.06900 -7.84400 38.92800 1.000 40.74699 498 PHE B N 1
ATOM 7455 C CA . PHE B 1 502 ? -27.00100 -8.96700 38.92100 1.000 43.40784 498 PHE B CA 1
ATOM 7456 C C . PHE B 1 502 ? -27.60300 -9.14600 40.30900 1.000 41.33917 498 PHE B C 1
ATOM 7457 O O . PHE B 1 502 ? -26.91500 -9.00000 41.32300 1.000 41.72079 498 PHE B O 1
ATOM 7465 N N . ARG B 1 503 ? -28.89600 -9.46800 40.36300 1.000 38.29933 499 ARG B N 1
ATOM 7466 C CA . ARG B 1 503 ? -29.48400 -9.78100 41.66100 1.000 47.15829 499 ARG B CA 1
ATOM 7467 C C . ARG B 1 503 ? -28.95500 -11.10500 42.20400 1.000 45.86603 499 ARG B C 1
ATOM 7468 O O . ARG B 1 503 ? -28.97900 -11.33000 43.41300 1.000 47.08986 499 ARG B O 1
ATOM 7476 N N . LYS B 1 504 ? -28.45500 -11.97300 41.32500 1.000 48.59004 500 LYS B N 1
ATOM 7477 C CA . LYS B 1 504 ? -27.82700 -13.23000 41.72200 1.000 47.11618 500 LYS B CA 1
ATOM 7478 C C . LYS B 1 504 ? -26.67800 -13.52500 40.76500 1.000 45.39228 500 LYS B C 1
ATOM 7479 O O . LYS B 1 504 ? -26.89700 -13.69200 39.55900 1.000 44.28426 500 LYS B O 1
ATOM 7485 N N . SER B 1 505 ? -25.46500 -13.59400 41.30200 1.000 43.13938 501 SER B N 1
ATOM 7486 C CA . SER B 1 505 ? -24.29400 -13.93000 40.50200 1.000 46.05552 501 SER B CA 1
ATOM 7487 C C . SER B 1 505 ? -24.41100 -15.33700 39.91900 1.000 39.56001 501 SER B C 1
ATOM 7488 O O . SER B 1 505 ? -25.00200 -16.23900 40.51300 1.000 38.98362 501 SER B O 1
ATOM 7491 N N . ILE B 1 506 ? -23.80700 -15.52200 38.76700 1.000 38.32038 502 ILE B N 1
ATOM 7492 C CA . ILE B 1 506 ? -23.75600 -16.82400 38.12000 1.000 40.26009 502 ILE B CA 1
ATOM 7493 C C . ILE B 1 506 ? -22.72300 -17.70300 38.82000 1.000 44.42901 502 ILE B C 1
ATOM 7494 O O . ILE B 1 506 ? -21.63700 -17.24200 39.20400 1.000 43.66576 502 ILE B O 1
ATOM 7499 N N . ASP B 1 507 ? -23.06300 -18.97600 39.00600 1.000 45.79496 503 ASP B N 1
ATOM 7500 C CA . ASP B 1 507 ? -22.15100 -19.95900 39.60100 1.000 41.46813 503 ASP B CA 1
ATOM 7501 C C . ASP B 1 507 ? -21.35800 -20.60100 38.46700 1.000 44.93433 503 ASP B C 1
ATOM 7502 O O . ASP B 1 507 ? -21.82300 -21.54800 37.82500 1.000 40.94175 503 ASP B O 1
ATOM 7507 N N . PHE B 1 508 ? -20.15700 -20.07600 38.20500 1.000 40.94965 504 PHE B N 1
ATOM 7508 C CA . PHE B 1 508 ? -19.41300 -20.52000 37.03300 1.000 39.40736 504 PHE B CA 1
ATOM 7509 C C . PHE B 1 508 ? -18.80900 -21.91200 37.21500 1.000 42.19453 504 PHE B C 1
ATOM 7510 O O . PHE B 1 508 ? -18.60700 -22.62500 36.22300 1.000 44.29215 504 PHE B O 1
ATOM 7518 N N . CYS B 1 509 ? -18.53500 -22.34100 38.45100 1.000 38.06772 505 CYS B N 1
ATOM 7519 C CA . CYS B 1 509 ? -18.07500 -23.71700 38.62100 1.000 43.63681 505 CYS B CA 1
ATOM 7520 C C . CYS B 1 509 ? -19.16500 -24.71700 38.25400 1.000 48.09261 505 CYS B C 1
ATOM 7521 O O . CYS B 1 509 ? -18.89700 -25.71000 37.57000 1.000 51.15350 505 CYS B O 1
ATOM 7524 N N . LYS B 1 510 ? -20.40300 -24.46900 38.68200 1.000 46.95300 506 LYS B N 1
ATOM 7525 C CA . LYS B 1 510 ? -21.49600 -25.34500 38.27400 1.000 47.42411 506 LYS B CA 1
ATOM 7526 C C . LYS B 1 510 ? -21.72000 -25.27700 36.76600 1.000 45.85023 506 LYS B C 1
ATOM 7527 O O . LYS B 1 510 ? -22.00200 -26.29700 36.12500 1.000 42.33402 506 LYS B O 1
ATOM 7533 N N . MET B 1 511 ? -21.60900 -24.08000 36.18400 1.000 39.44947 507 MET B N 1
ATOM 7534 C CA . MET B 1 511 ? -21.73000 -23.96000 34.73800 1.000 41.45760 507 MET B CA 1
ATOM 7535 C C . MET B 1 511 ? -20.62500 -24.73800 34.03600 1.000 41.43128 507 MET B C 1
ATOM 7536 O O . MET B 1 511 ? -20.88000 -25.43300 33.04700 1.000 38.63358 507 MET B O 1
ATOM 7541 N N . ALA B 1 512 ? -19.38500 -24.62100 34.52500 1.000 40.75752 508 ALA B N 1
ATOM 7542 C CA . ALA B 1 512 ? -18.28900 -25.38200 33.93400 1.000 38.05456 508 ALA B CA 1
ATOM 7543 C C . ALA B 1 512 ? -18.53300 -26.87900 34.08400 1.000 41.26811 508 ALA B C 1
ATOM 7544 O O . ALA B 1 512 ? -18.32200 -27.65000 33.14000 1.000 46.20554 508 ALA B O 1
ATOM 7546 N N . GLU B 1 513 ? -19.00100 -27.30200 35.26300 1.000 38.15194 509 GLU B N 1
ATOM 7547 C CA . GLU B 1 513 ? -19.35000 -28.70600 35.47000 1.000 44.20793 509 GLU B CA 1
ATOM 7548 C C . GLU B 1 513 ? -20.39300 -29.17100 34.45800 1.000 43.82368 509 GLU B C 1
ATOM 7549 O O . GLU B 1 513 ? -20.28900 -30.27300 33.90800 1.000 45.90814 509 GLU B O 1
ATOM 7555 N N . SER B 1 514 ? -21.39700 -28.33200 34.18300 1.000 43.06569 510 SER B N 1
ATOM 7556 C CA . SER B 1 514 ? -22.44400 -28.72600 33.24800 1.000 38.85992 510 SER B CA 1
ATOM 7557 C C . SER B 1 514 ? -21.89300 -28.91000 31.84400 1.000 38.04140 510 SER B C 1
ATOM 7558 O O . SER B 1 514 ? -22.45800 -29.66600 31.04500 1.000 41.90766 510 SER B O 1
ATOM 7561 N N . LEU B 1 515 ? -20.81600 -28.21000 31.51300 1.000 38.57305 511 LEU B N 1
ATOM 7562 C CA . LEU B 1 515 ? -20.19200 -28.32200 30.20700 1.000 37.33079 511 LEU B CA 1
ATOM 7563 C C . LEU B 1 515 ? -18.99000 -29.25700 30.21200 1.000 43.68155 511 LEU B C 1
ATOM 7564 O O . LEU B 1 515 ? -18.24400 -29.29100 29.22800 1.000 43.95527 511 LEU B O 1
ATOM 7569 N N . GLY B 1 516 ? -18.79400 -30.01800 31.29200 1.000 42.81829 512 GLY B N 1
ATOM 7570 C CA . GLY B 1 516 ? -17.72500 -30.99900 31.35600 1.000 45.97920 512 GLY B CA 1
ATOM 7571 C C . GLY B 1 516 ? -16.31900 -30.45100 31.53500 1.000 46.75824 512 GLY B C 1
ATOM 7572 O O . GLY B 1 516 ? -15.36000 -31.10100 31.12100 1.000 43.33414 512 GLY B O 1
ATOM 7573 N N . VAL B 1 517 ? -16.17200 -29.28000 32.15200 1.000 45.86866 513 VAL B N 1
ATOM 7574 C CA . VAL B 1 517 ? -14.88200 -28.62700 32.35500 1.000 46.77140 513 VAL B CA 1
ATOM 7575 C C . VAL B 1 517 ? -14.62400 -28.53100 33.86000 1.000 45.69758 513 VAL B C 1
ATOM 7576 O O . VAL B 1 517 ? -15.50500 -28.10700 34.61600 1.000 46.80298 513 VAL B O 1
ATOM 7580 N N . LYS B 1 518 ? -13.42400 -28.91700 34.29000 1.000 45.34754 514 LYS B N 1
ATOM 7581 C CA . LYS B 1 518 ? -13.07100 -28.83500 35.70600 1.000 48.47160 514 LYS B CA 1
ATOM 7582 C C . LYS B 1 518 ? -13.00200 -27.38300 36.18100 1.000 50.74556 514 LYS B C 1
ATOM 7583 O O . LYS B 1 518 ? -12.57100 -26.48600 35.44700 1.000 45.33701 514 LYS B O 1
ATOM 7589 N N . SER B 1 519 ? -13.40900 -27.15100 37.42800 1.000 44.83432 515 SER B N 1
ATOM 7590 C CA . SER B 1 519 ? -13.54600 -25.79400 37.93600 1.000 46.80035 515 SER B CA 1
ATOM 7591 C C . SER B 1 519 ? -12.97300 -25.68200 39.34200 1.000 47.27409 515 SER B C 1
ATOM 7592 O O . SER B 1 519 ? -12.91300 -26.66400 40.09200 1.000 49.10062 515 SER B O 1
ATOM 7595 N N . TYR B 1 520 ? -12.54000 -24.47000 39.68400 1.000 42.87356 516 TYR B N 1
ATOM 7596 C CA . TYR B 1 520 ? -12.17400 -24.09700 41.04600 1.000 48.72953 516 TYR B CA 1
ATOM 7597 C C . TYR B 1 520 ? -12.86700 -22.78700 41.38900 1.000 52.62210 516 TYR B C 1
ATOM 7598 O O . TYR B 1 520 ? -12.98000 -21.89100 40.54100 1.000 57.95695 516 TYR B O 1
ATOM 7607 N N . ARG B 1 521 ? -13.32100 -22.67200 42.63100 1.000 43.23939 517 ARG B N 1
ATOM 7608 C CA . ARG B 1 521 ? -13.80700 -21.40800 43.16900 1.000 50.92453 517 ARG B CA 1
ATOM 7609 C C . ARG B 1 521 ? -12.71100 -20.80900 44.04700 1.000 52.42471 517 ARG B C 1
ATOM 7610 O O . ARG B 1 521 ? -12.10300 -21.51400 44.85900 1.000 49.67701 517 ARG B O 1
ATOM 7618 N N . ALA B 1 522 ? -12.43100 -19.52000 43.86200 1.000 49.53225 518 ALA B N 1
ATOM 7619 C CA . ALA B 1 522 ? -11.34600 -18.86300 44.58500 1.000 52.85107 518 ALA B CA 1
ATOM 7620 C C . ALA B 1 522 ? -11.88100 -17.61200 45.26600 1.000 57.75692 518 ALA B C 1
ATOM 7621 O O . ALA B 1 522 ? -12.38600 -16.70300 44.59800 1.000 60.10984 518 ALA B O 1
ATOM 7623 N N . GLU B 1 523 ? -11.77900 -17.57300 46.59000 1.000 54.61444 519 GLU B N 1
ATOM 7624 C CA . GLU B 1 523 ? -12.19500 -16.42800 47.38200 1.000 55.25663 519 GLU B CA 1
ATOM 7625 C C . GLU B 1 523 ? -11.06000 -15.85900 48.21300 1.000 59.72295 519 GLU B C 1
ATOM 7626 O O . GLU B 1 523 ? -11.20700 -14.77000 48.77700 1.000 63.97609 519 GLU B O 1
ATOM 7632 N N . THR B 1 524 ? -9.94100 -16.56500 48.30000 1.000 58.82547 520 THR B N 1
ATOM 7633 C CA . THR B 1 524 ? -8.70500 -16.06600 48.86800 1.000 57.35161 520 THR B CA 1
ATOM 7634 C C . THR B 1 524 ? -7.60300 -16.25100 47.83500 1.000 59.71242 520 THR B C 1
ATOM 7635 O O . THR B 1 524 ? -7.68800 -17.13300 46.97500 1.000 54.29335 520 THR B O 1
ATOM 7639 N N . VAL B 1 525 ? -6.56300 -15.41600 47.91900 1.000 61.10206 521 VAL B N 1
ATOM 7640 C CA . VAL B 1 525 ? -5.47800 -15.52100 46.95000 1.000 62.56276 521 VAL B CA 1
ATOM 7641 C C . VAL B 1 525 ? -4.72800 -16.84200 47.10000 1.000 61.60212 521 VAL B C 1
ATOM 7642 O O . VAL B 1 525 ? -4.14500 -17.33400 46.12600 1.000 60.98363 521 VAL B O 1
ATOM 7646 N N . GLU B 1 526 ? -4.74600 -17.44000 48.29300 1.000 60.97836 522 GLU B N 1
ATOM 7647 C CA . GLU B 1 526 ? -4.17300 -18.77300 48.46900 1.000 60.61779 522 GLU B CA 1
ATOM 7648 C C . GLU B 1 526 ? -4.96500 -19.81100 47.68100 1.000 56.75417 522 GLU B C 1
ATOM 7649 O O . GLU B 1 526 ? -4.39300 -20.63300 46.95600 1.000 56.19095 522 GLU B O 1
ATOM 7655 N N . ASP B 1 527 ? -6.29300 -19.78100 47.79600 1.000 53.23796 523 ASP B N 1
ATOM 7656 C CA . ASP B 1 527 ? -7.10300 -20.67200 46.97500 1.000 54.75657 523 ASP B CA 1
ATOM 7657 C C . ASP B 1 527 ? -6.87300 -20.41500 45.48700 1.000 55.59351 523 ASP B C 1
ATOM 7658 O O . ASP B 1 527 ? -6.77600 -21.35800 44.69300 1.000 52.64315 523 ASP B O 1
ATOM 7663 N N . PHE B 1 528 ? -6.76000 -19.14500 45.08800 1.000 56.06725 524 PHE B N 1
ATOM 7664 C CA . PHE B 1 528 ? -6.53200 -18.84700 43.67800 1.000 51.37721 524 PHE B CA 1
ATOM 7665 C C . PHE B 1 528 ? -5.25000 -19.49600 43.18000 1.000 51.62724 524 PHE B C 1
ATOM 7666 O O . PHE B 1 528 ? -5.23700 -20.15500 42.13300 1.000 50.50342 524 PHE B O 1
ATOM 7674 N N . ASP B 1 529 ? -4.15300 -19.31000 43.91700 1.000 56.37255 525 ASP B N 1
ATOM 7675 C CA . ASP B 1 529 ? -2.86500 -19.86400 43.50400 1.000 55.13819 525 ASP B CA 1
ATOM 7676 C C . ASP B 1 529 ? -2.91800 -21.38100 43.39800 1.000 54.10912 525 ASP B C 1
ATOM 7677 O O . ASP B 1 529 ? -2.34000 -21.96600 42.47300 1.000 51.10086 525 ASP B O 1
ATOM 7682 N N . ALA B 1 530 ? -3.59500 -22.03900 44.34300 1.000 53.13269 526 ALA B N 1
ATOM 7683 C CA . ALA B 1 530 ? -3.71100 -23.49100 44.26300 1.000 55.31453 526 ALA B CA 1
ATOM 7684 C C . ALA B 1 530 ? -4.53300 -23.90600 43.04600 1.000 56.47519 526 ALA B C 1
ATOM 7685 O O . ALA B 1 530 ? -4.19000 -24.87800 42.36100 1.000 60.79940 526 ALA B O 1
ATOM 7687 N N . ALA B 1 531 ? -5.60900 -23.17100 42.74800 1.000 54.51969 527 ALA B N 1
ATOM 7688 C CA . ALA B 1 531 ? -6.38400 -23.43600 41.53800 1.000 51.01928 527 ALA B CA 1
ATOM 7689 C C . ALA B 1 531 ? -5.53300 -23.24600 40.28100 1.000 53.70644 527 ALA B C 1
ATOM 7690 O O . ALA B 1 531 ? -5.50400 -24.10900 39.39300 1.000 49.20590 527 ALA B O 1
ATOM 7692 N N . LEU B 1 532 ? -4.84100 -22.11000 40.18200 1.000 52.16678 528 LEU B N 1
ATOM 7693 C CA . LEU B 1 532 ? -4.00000 -21.86000 39.01500 1.000 53.45115 528 LEU B CA 1
ATOM 7694 C C . LEU B 1 532 ? -2.91300 -22.92200 38.88800 1.000 50.94821 528 LEU B C 1
ATOM 7695 O O . LEU B 1 532 ? -2.59100 -23.37600 37.78200 1.000 45.19226 528 LEU B O 1
ATOM 7700 N N . LYS B 1 533 ? -2.34200 -23.34200 40.00900 1.000 45.07646 529 LYS B N 1
ATOM 7701 C CA . LYS B 1 533 ? -1.30200 -24.35800 39.92300 1.000 59.96245 529 LYS B CA 1
ATOM 7702 C C . LYS B 1 533 ? -1.89500 -25.70700 39.52400 1.000 59.67821 529 LYS B C 1
ATOM 7703 O O . LYS B 1 533 ? -1.29200 -26.45100 38.74100 1.000 55.89881 529 LYS B O 1
ATOM 7709 N N . GLY B 1 534 ? -3.08300 -26.03100 40.03500 1.000 56.45677 530 GLY B N 1
ATOM 7710 C CA . GLY B 1 534 ? -3.77300 -27.21300 39.54600 1.000 52.07466 530 GLY B CA 1
ATOM 7711 C C . GLY B 1 534 ? -4.09500 -27.11500 38.06500 1.000 55.90144 530 GLY B C 1
ATOM 7712 O O . GLY B 1 534 ? -3.84700 -28.04800 37.29700 1.000 55.22504 530 GLY B O 1
ATOM 7713 N N . ALA B 1 535 ? -4.63200 -25.96500 37.63800 1.000 52.55893 531 ALA B N 1
ATOM 7714 C CA . ALA B 1 535 ? -5.04300 -25.81500 36.24400 1.000 51.54302 531 ALA B CA 1
ATOM 7715 C C . ALA B 1 535 ? -3.85500 -25.90900 35.29000 1.000 53.89857 531 ALA B C 1
ATOM 7716 O O . ALA B 1 535 ? -3.96300 -26.50800 34.21200 1.000 49.99810 531 ALA B O 1
ATOM 7718 N N . LEU B 1 536 ? -2.70900 -25.32400 35.66000 1.000 47.06091 532 LEU B N 1
ATOM 7719 C CA . LEU B 1 536 ? -1.56300 -25.36900 34.75400 1.000 52.05361 532 LEU B CA 1
ATOM 7720 C C . LEU B 1 536 ? -1.07600 -26.79400 34.54800 1.000 55.81459 532 LEU B C 1
ATOM 7721 O O . LEU B 1 536 ? -0.55800 -27.13100 33.47500 1.000 55.40664 532 LEU B O 1
ATOM 7726 N N . ALA B 1 537 ? -1.25100 -27.64400 35.55200 1.000 54.05911 533 ALA B N 1
ATOM 7727 C CA . ALA B 1 537 ? -0.73500 -29.00200 35.51400 1.000 53.50115 533 ALA B CA 1
ATOM 7728 C C . ALA B 1 537 ? -1.67100 -29.99200 34.84000 1.000 59.25974 533 ALA B C 1
ATOM 7729 O O . ALA B 1 537 ? -1.28500 -31.14900 34.66900 1.000 58.81231 533 ALA B O 1
ATOM 7731 N N . MET B 1 538 ? -2.88400 -29.59400 34.44400 1.000 60.58358 534 MET B N 1
ATOM 7732 C CA . MET B 1 538 ? -3.90000 -30.63100 34.34300 1.000 65.40258 534 MET B CA 1
ATOM 7733 C C . MET B 1 538 ? -4.00700 -31.26000 32.94700 1.000 70.28474 534 MET B C 1
ATOM 7734 O O . MET B 1 538 ? -4.37100 -32.43500 32.84800 1.000 85.28917 534 MET B O 1
ATOM 7739 N N . ASN B 1 539 ? -3.70000 -30.53300 31.87300 1.000 63.84450 535 ASN B N 1
ATOM 7740 C CA . ASN B 1 539 ? -3.78500 -31.10600 30.51300 1.000 66.57114 535 ASN B CA 1
ATOM 7741 C C . ASN B 1 539 ? -5.22600 -31.11400 29.99800 1.000 66.95276 535 ASN B C 1
ATOM 7742 O O . ASN B 1 539 ? -5.52700 -31.72100 28.94300 1.000 67.01593 535 ASN B O 1
ATOM 7747 N N . THR B 1 540 ? -6.13900 -30.44500 30.69000 1.000 57.33845 536 THR B N 1
ATOM 7748 C CA . THR B 1 540 ? -7.52800 -30.30100 30.28000 1.000 57.86746 536 THR B CA 1
ATOM 7749 C C . THR B 1 540 ? -7.88800 -28.83500 30.35800 1.000 56.76996 536 THR B C 1
ATOM 7750 O O . THR B 1 540 ? -7.16500 -28.04200 30.96700 1.000 62.24957 536 THR B O 1
ATOM 7754 N N . PRO B 1 541 ? -9.01300 -28.43500 29.76100 1.000 52.67474 537 PRO B N 1
ATOM 7755 C CA . PRO B 1 541 ? -9.54300 -27.09400 30.03300 1.000 47.87153 537 PRO B CA 1
ATOM 7756 C C . PRO B 1 541 ? -9.93300 -26.98100 31.49800 1.000 45.86339 537 PRO B C 1
ATOM 7757 O O . PRO B 1 541 ? -10.33100 -27.96100 32.13600 1.000 43.12096 537 PRO B O 1
ATOM 7761 N N . CYS B 1 542 ? -9.81600 -25.77000 32.03600 1.000 43.46574 538 CYS B N 1
ATOM 7762 C CA . CYS B 1 542 ? -10.17500 -25.55300 33.43100 1.000 51.00875 538 CYS B CA 1
ATOM 7763 C C . CYS B 1 542 ? -10.66800 -24.11700 33.58800 1.000 49.81650 538 CYS B C 1
ATOM 7764 O O . CYS B 1 542 ? -10.28800 -23.22600 32.81900 1.000 49.48225 538 CYS B O 1
ATOM 7767 N N . LEU B 1 543 ? -11.55500 -23.90000 34.56000 1.000 45.44755 539 LEU B N 1
ATOM 7768 C CA . LEU B 1 543 ? -12.12000 -22.58000 34.81600 1.000 44.09476 539 LEU B CA 1
ATOM 7769 C C . LEU B 1 543 ? -11.94400 -22.24800 36.28900 1.000 46.46083 539 LEU B C 1
ATOM 7770 O O . LEU B 1 543 ? -12.10400 -23.11900 37.14700 1.000 41.19441 539 LEU B O 1
ATOM 7775 N N . ILE B 1 544 ? -11.60000 -20.99300 36.57700 1.000 44.78432 540 ILE B N 1
ATOM 7776 C CA . ILE B 1 544 ? -11.38500 -20.51500 37.94100 1.000 41.48392 540 ILE B CA 1
ATOM 7777 C C . ILE B 1 544 ? -12.32700 -19.33700 38.17800 1.000 47.89258 540 ILE B C 1
ATOM 7778 O O . ILE B 1 544 ? -12.24900 -18.31100 37.48700 1.000 43.51838 540 ILE B O 1
ATOM 7783 N N . ASP B 1 545 ? -13.23000 -19.49400 39.13500 1.000 45.01066 541 ASP B N 1
ATOM 7784 C CA . ASP B 1 545 ? -14.26800 -18.50800 39.42300 1.000 45.90024 541 ASP B CA 1
ATOM 7785 C C . ASP B 1 545 ? -13.76200 -17.64900 40.58100 1.000 48.07945 541 ASP B C 1
ATOM 7786 O O . ASP B 1 545 ? -13.80800 -18.06600 41.74000 1.000 45.90550 541 ASP B O 1
ATOM 7791 N N . VAL B 1 546 ? -13.25800 -16.45400 40.27000 1.000 53.15637 542 VAL B N 1
ATOM 7792 C CA . VAL B 1 546 ? -12.63500 -15.58500 41.27000 1.000 50.41394 542 VAL B CA 1
ATOM 7793 C C . VAL B 1 546 ? -13.67300 -14.59400 41.78100 1.000 54.19071 542 VAL B C 1
ATOM 7794 O O . VAL B 1 546 ? -14.28600 -13.85500 40.99500 1.000 44.77642 542 VAL B O 1
ATOM 7798 N N . GLN B 1 547 ? -13.87000 -14.58000 43.10200 1.000 51.80884 543 GLN B N 1
ATOM 7799 C CA . GLN B 1 547 ? -14.75900 -13.61000 43.72400 1.000 48.10314 543 GLN B CA 1
ATOM 7800 C C . GLN B 1 547 ? -14.06900 -12.25600 43.75300 1.000 52.28522 543 GLN B C 1
ATOM 7801 O O . GLN B 1 547 ? -12.94000 -12.13300 44.23900 1.000 56.97525 543 GLN B O 1
ATOM 7807 N N . VAL B 1 548 ? -14.74700 -11.24400 43.22800 1.000 47.76889 544 VAL B N 1
ATOM 7808 C CA . VAL B 1 548 ? -14.16500 -9.92200 43.04700 1.000 52.55104 544 VAL B CA 1
ATOM 7809 C C . VAL B 1 548 ? -15.19900 -8.87400 43.44300 1.000 50.21918 544 VAL B C 1
ATOM 7810 O O . VAL B 1 548 ? -16.39100 -9.02300 43.15900 1.000 44.22636 544 VAL B O 1
ATOM 7814 N N . ASP B 1 549 ? -14.73600 -7.80400 44.08200 1.000 52.36417 545 ASP B N 1
ATOM 7815 C CA . ASP B 1 549 ? -15.60000 -6.71900 44.53700 1.000 54.86184 545 ASP B CA 1
ATOM 7816 C C . ASP B 1 549 ? -15.92400 -5.77200 43.37500 1.000 51.81937 545 ASP B C 1
ATOM 7817 O O . ASP B 1 549 ? -15.01500 -5.22100 42.74700 1.000 49.20853 545 ASP B O 1
ATOM 7822 N N . ILE B 1 550 ? -17.21900 -5.56600 43.10200 1.000 51.79832 546 ILE B N 1
ATOM 7823 C CA . ILE B 1 550 ? -17.62200 -4.80100 41.92200 1.000 50.97453 546 ILE B CA 1
ATOM 7824 C C . ILE B 1 550 ? -17.32000 -3.31300 42.05700 1.000 51.92728 546 ILE B C 1
ATOM 7825 O O . ILE B 1 550 ? -17.33700 -2.59300 41.05300 1.000 46.26344 546 ILE B O 1
ATOM 7830 N N . ASP B 1 551 ? -17.04700 -2.83100 43.27000 1.000 49.26907 547 ASP B N 1
ATOM 7831 C CA . ASP B 1 551 ? -16.75500 -1.42300 43.51900 1.000 57.12527 547 ASP B CA 1
ATOM 7832 C C . ASP B 1 551 ? -15.29200 -1.04600 43.30300 1.000 54.98554 547 ASP B C 1
ATOM 7833 O O . ASP B 1 551 ? -14.98400 0.14900 43.28900 1.000 52.20363 547 ASP B O 1
ATOM 7838 N N . VAL B 1 552 ? -14.39300 -2.02300 43.13500 1.000 58.07538 548 VAL B N 1
ATOM 7839 C CA . VAL B 1 552 ? -12.97400 -1.72200 42.94200 1.000 58.44648 548 VAL B CA 1
ATOM 7840 C C . VAL B 1 552 ? -12.77900 -0.82500 41.72400 1.000 51.24299 548 VAL B C 1
ATOM 7841 O O . VAL B 1 552 ? -13.27400 -1.11300 40.62700 1.000 55.28558 548 VAL B O 1
ATOM 7845 N N . LEU B 1 553 ? -12.04400 0.26800 41.90900 1.000 54.34336 549 LEU B N 1
ATOM 7846 C CA . LEU B 1 553 ? -11.76100 1.18600 40.81200 1.000 52.66421 549 LEU B CA 1
ATOM 7847 C C . LEU B 1 553 ? -10.48900 0.73200 40.10500 1.000 51.99571 549 LEU B C 1
ATOM 7848 O O . LEU B 1 553 ? -9.41800 0.75000 40.71900 1.000 49.52436 549 LEU B O 1
ATOM 7853 N N . PRO B 1 554 ? -10.55200 0.30900 38.84700 1.000 53.91699 550 PRO B N 1
ATOM 7854 C CA . PRO B 1 554 ? -9.34700 -0.18700 38.16400 1.000 49.56910 550 PRO B CA 1
ATOM 7855 C C . PRO B 1 554 ? -8.42500 0.95100 37.75800 1.000 50.33235 550 PRO B C 1
ATOM 7856 O O . PRO B 1 554 ? -8.88300 2.07700 37.51200 1.000 52.21679 550 PRO B O 1
ATOM 7860 N N . PRO B 1 555 ? -7.12200 0.68100 37.63300 1.000 48.76111 551 PRO B N 1
ATOM 7861 C CA . PRO B 1 555 ? -6.17200 1.73800 37.25300 1.000 48.72689 551 PRO B CA 1
ATOM 7862 C C . PRO B 1 555 ? -6.55300 2.39900 35.94100 1.000 47.11881 551 PRO B C 1
ATOM 7863 O O . PRO B 1 555 ? -7.00300 1.74300 34.99700 1.000 49.30065 551 PRO B O 1
ATOM 7867 N N . GLY B 1 556 ? -6.40600 3.69800 35.90500 1.000 47.96891 552 GLY B N 1
ATOM 7868 C CA . GLY B 1 556 ? -6.68300 4.47600 34.73300 1.000 48.63215 552 GLY B CA 1
ATOM 7869 C C . GLY B 1 556 ? -8.11700 4.71200 34.38800 1.000 56.46730 552 GLY B C 1
ATOM 7870 O O . GLY B 1 556 ? -8.42000 5.35400 33.43200 1.000 57.78588 552 GLY B O 1
ATOM 7871 N N . MET B 1 557 ? -9.01400 4.18600 35.17400 1.000 61.19418 553 MET B N 1
ATOM 7872 C CA . MET B 1 557 ? -10.40100 4.36300 34.89300 1.000 62.12850 553 MET B CA 1
ATOM 7873 C C . MET B 1 557 ? -10.81800 5.68500 35.42600 1.000 62.83122 553 MET B C 1
ATOM 7874 O O . MET B 1 557 ? -11.51200 6.40800 34.79000 1.000 65.77104 553 MET B O 1
ATOM 7879 N N . LYS B 1 558 ? -10.31100 6.03300 36.59600 1.000 68.10027 554 LYS B N 1
ATOM 7880 C CA . LYS B 1 558 ? -10.66100 7.28300 37.22800 1.000 74.18784 554 LYS B CA 1
ATOM 7881 C C . LYS B 1 558 ? -10.27100 8.41800 36.35500 1.000 82.75992 554 LYS B C 1
ATOM 7882 O O . LYS B 1 558 ? -11.02900 9.31600 36.15200 1.000 86.22876 554 LYS B O 1
ATOM 7888 N N . GLN B 1 559 ? -9.04400 8.36100 35.88200 1.000 82.30461 555 GLN B N 1
ATOM 7889 C CA . GLN B 1 559 ? -8.53700 9.39100 35.02100 1.000 81.08077 555 GLN B CA 1
ATOM 7890 C C . GLN B 1 559 ? -9.23400 9.36500 33.68800 1.000 79.27529 555 GLN B C 1
ATOM 7891 O O . GLN B 1 559 ? -9.13000 10.30300 32.93900 1.000 88.76591 555 GLN B O 1
ATOM 7897 N N . ARG B 1 560 ? -10.00900 8.34100 33.42600 1.000 60.17300 556 ARG B N 1
ATOM 7898 C CA . ARG B 1 560 ? -10.60800 8.22900 32.12900 1.000 69.06091 556 ARG B CA 1
ATOM 7899 C C . ARG B 1 560 ? -12.03100 8.59500 31.91000 1.000 78.22517 556 ARG B C 1
ATOM 7900 O O . ARG B 1 560 ? -12.33800 9.00100 30.81600 1.000 71.37961 556 ARG B O 1
ATOM 7908 N N . PHE B 1 561 ? -12.91100 8.51900 32.91500 1.000 85.43656 557 PHE B N 1
ATOM 7909 C CA . PHE B 1 561 ? -14.37200 8.76300 32.69600 1.000 81.69664 557 PHE B CA 1
ATOM 7910 C C . PHE B 1 561 ? -14.72100 10.03900 31.94300 1.000 89.96868 557 PHE B C 1
ATOM 7911 O O . PHE B 1 561 ? -15.64700 10.06800 31.16900 1.000 89.38703 557 PHE B O 1
ATOM 7919 N N . ASP B 1 562 ? -14.01000 11.10300 32.25500 1.000 93.06116 558 ASP B N 1
ATOM 7920 C CA . ASP B 1 562 ? -14.15000 12.39800 31.65300 1.000 88.96330 558 ASP B CA 1
ATOM 7921 C C . ASP B 1 562 ? -14.30900 12.45600 30.12300 1.000 80.88601 558 ASP B C 1
ATOM 7922 O O . ASP B 1 562 ? -14.97000 13.31900 29.62700 1.000 77.07503 558 ASP B O 1
ATOM 7927 N N . MET B 1 563 ? -13.73800 11.53200 29.37500 1.000 81.54136 559 MET B N 1
ATOM 7928 C CA . MET B 1 563 ? -13.91900 11.58200 27.94300 1.000 84.13377 559 MET B CA 1
ATOM 7929 C C . MET B 1 563 ? -15.38600 11.36300 27.61400 1.000 80.20962 559 MET B C 1
ATOM 7930 O O . MET B 1 563 ? -15.93500 12.07900 26.81000 1.000 81.64926 559 MET B O 1
ATOM 7935 N N . LEU B 1 564 ? -16.02600 10.39200 28.24200 1.000 72.73240 560 LEU B N 1
ATOM 7936 C CA . LEU B 1 564 ? -17.45000 10.18300 27.98500 1.000 71.50594 560 LEU B CA 1
ATOM 7937 C C . LEU B 1 564 ? -18.24900 11.42100 28.41000 1.000 71.74544 560 LEU B C 1
ATOM 7938 O O . LEU B 1 564 ? -19.13700 11.85300 27.72200 1.000 67.58442 560 LEU B O 1
ATOM 7943 N N . ASN B 1 565 ? -17.89500 12.02000 29.53900 1.000 75.86173 561 ASN B N 1
ATOM 7944 C CA . ASN B 1 565 ? -18.55200 13.23200 30.02500 1.000 77.83828 561 ASN B CA 1
ATOM 7945 C C . ASN B 1 565 ? -18.34200 14.33400 29.01500 1.000 77.01187 561 ASN B C 1
ATOM 7946 O O . ASN B 1 565 ? -19.25000 15.06900 28.70900 1.000 72.30867 561 ASN B O 1
ATOM 7951 N N . LYS B 1 566 ? -17.12900 14.44300 28.50400 1.000 80.13592 562 LYS B N 1
ATOM 7952 C CA . LYS B 1 566 ? -16.81300 15.40400 27.48500 1.000 82.20459 562 LYS B CA 1
ATOM 7953 C C . LYS B 1 566 ? -17.63300 15.13000 26.27000 1.000 81.26764 562 LYS B C 1
ATOM 7954 O O . LYS B 1 566 ? -18.08100 16.05100 25.63000 1.000 81.95983 562 LYS B O 1
ATOM 7960 N N . SER B 1 567 ? -17.83300 13.86300 25.93600 1.000 79.89905 563 SER B N 1
ATOM 7961 C CA . SER B 1 567 ? -18.61100 13.58600 24.72900 1.000 72.48764 563 SER B CA 1
ATOM 7962 C C . SER B 1 567 ? -20.05200 14.07500 24.85900 1.000 68.35820 563 SER B C 1
ATOM 7963 O O . SER B 1 567 ? -20.56400 14.75200 23.96100 1.000 71.15590 563 SER B O 1
ATOM 7966 N N . TYR B 1 568 ? -20.72600 13.74300 25.96300 1.000 65.81052 564 TYR B N 1
ATOM 7967 C CA . TYR B 1 568 ? -22.14600 14.08500 26.10500 1.000 68.82931 564 TYR B CA 1
ATOM 7968 C C . TYR B 1 568 ? -22.35100 15.58800 25.89500 1.000 67.43440 564 TYR B C 1
ATOM 7969 O O . TYR B 1 568 ? -23.48200 16.06500 25.74000 1.000 62.19167 564 TYR B O 1
#